Protein 7SHI (pdb70)

Radius of gyration: 30.52 Å; Cα contacts (8 Å, |Δi|>4): 1372; chains: 2; bounding box: 57×58×101 Å

B-factor: mean 27.63, std 11.36, range [8.53, 90.79]

Secondary structure (DSSP, 8-state):
-PPBP-SS-SSTTS--HHHHHHHHH-SEEEEE-TTS-EEEEE-SHHHHHHHTTBTTEESB-SSGGGSPPSSS-HHHHHH-BS-HHHHHHHHHHHHHHHGGGGSHHHHHTTHHHHHHHHHHHHHHHTTSPSSEEHIIIIIHHHHHHHHHHHHT--GGG-TTHHHHHHHHTBSS-HHHHHHHHHHHHHHHHHHHHHHHHS--SSHHHHHHHH---HHHHHHHHHHHHHHHHHHHHHHHHHHHHHHHH-HHHHHHHHH-HHHH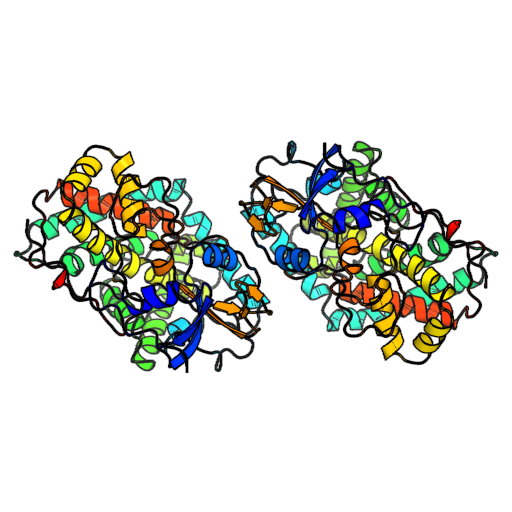HHHHHHHHHH---SS--B-S-EEESS-EEETTEEE-TT-EEEEBHHHHTT-TTTSTTTTS--TT-SS----TT--GGG--TTHHHHHHHHHHHHHHHHHH-TT-EESS-STT--B--SBTT--BS--EEE-/-PPB--SS-SSTTS--HHHHHHHHH-SEEEEE-TTS-EEEEE-SHHHHHHHTTBTTEESB-SSTTTSPPSS--HHHHTT-BS-HHHHHHHHHHHHHHHGGGG-HHHHHHHHHHHHHHHHHHHHHHTTSPSSEEHIIIIIHHHHHHHHHHHHT--GGG-TTHHHHHHHHTBSS-HHHHHHHHHHHHHHHHHHHHHHHHS--SSHHHHHHHH---HHHHHHHHHHHHHHHHHHHHHHHHHHHHHHHH-HHHHHHHHH-HHHHHHHHHHHHHH---SS--B-S-EEESS-EEETTEEEPTT-EEEEBHHHHTT-TTTSTTTTS--TT--S----TT--GGG--TTHHHHHHHHHHHHHHHHHH-TT-EESS-GGG--B--SBTT--BS--EEE-

Structure (mmCIF, N/CA/C/O backbone):
data_7SHI
#
_entry.id   7SHI
#
_cell.length_a   73.458
_cell.length_b   68.154
_cell.length_c   147.529
_cell.angle_alpha   90.00
_cell.angle_beta   90.00
_cell.angle_gamma   90.00
#
_symmetry.space_group_name_H-M   'P 21 21 21'
#
loop_
_entity.id
_entity.type
_entity.pdbx_description
1 polymer AmphL
2 non-polymer 'PROTOPORPHYRIN IX CONTAINING FE'
3 non-polymer 'Amphotericin B'
4 non-polymer 'SULFATE ION'
5 water water
#
loop_
_atom_site.group_PDB
_atom_site.id
_atom_site.type_symbol
_atom_site.label_atom_id
_atom_site.label_alt_id
_atom_site.label_comp_id
_atom_site.label_asym_id
_atom_site.label_entity_id
_atom_site.label_seq_id
_atom_site.pdbx_PDB_ins_code
_atom_site.Cartn_x
_atom_site.Cartn_y
_atom_site.Cartn_z
_atom_site.occupancy
_atom_site.B_iso_or_equiv
_atom_site.auth_seq_id
_atom_site.auth_comp_id
_atom_site.auth_asym_id
_atom_site.auth_atom_id
_atom_site.pdbx_PDB_model_num
ATOM 1 N N . PRO A 1 6 ? 94.364 8.948 8.099 1.00 45.28 6 PRO A N 1
ATOM 2 C CA . PRO A 1 6 ? 93.062 9.198 8.728 1.00 40.71 6 PRO A CA 1
ATOM 3 C C . PRO A 1 6 ? 93.087 10.434 9.637 1.00 49.80 6 PRO A C 1
ATOM 4 O O . PRO A 1 6 ? 93.962 10.537 10.496 1.00 43.78 6 PRO A O 1
ATOM 8 N N . PRO A 1 7 ? 92.134 11.346 9.447 1.00 55.48 7 PRO A N 1
ATOM 9 C CA . PRO A 1 7 ? 92.162 12.637 10.172 1.00 42.66 7 PRO A CA 1
ATOM 10 C C . PRO A 1 7 ? 91.904 12.445 11.655 1.00 35.10 7 PRO A C 1
ATOM 11 O O . PRO A 1 7 ? 91.273 11.454 12.057 1.00 42.20 7 PRO A O 1
ATOM 15 N N . PRO A 1 8 ? 92.363 13.372 12.499 1.00 31.05 8 PRO A N 1
ATOM 16 C CA . PRO A 1 8 ? 92.094 13.252 13.937 1.00 32.51 8 PRO A CA 1
ATOM 17 C C . PRO A 1 8 ? 90.597 13.234 14.218 1.00 38.37 8 PRO A C 1
ATOM 18 O O . PRO A 1 8 ? 89.796 13.856 13.511 1.00 31.08 8 PRO A O 1
ATOM 22 N N . SER A 1 9 ? 90.220 12.487 15.251 1.00 34.98 9 SER A N 1
ATOM 23 C CA . SER A 1 9 ? 88.824 12.360 15.641 1.00 39.16 9 SER A CA 1
ATOM 24 C C . SER A 1 9 ? 88.490 13.392 16.715 1.00 34.81 9 SER A C 1
ATOM 25 O O . SER A 1 9 ? 89.222 13.531 17.699 1.00 37.30 9 SER A O 1
ATOM 28 N N . LEU A 1 10 ? 87.398 14.126 16.514 1.00 35.80 10 LEU A N 1
ATOM 29 C CA . LEU A 1 10 ? 86.865 14.952 17.591 1.00 38.76 10 LEU A CA 1
ATOM 30 C C . LEU A 1 10 ? 86.419 14.042 18.730 1.00 49.71 10 LEU A C 1
ATOM 31 O O . LEU A 1 10 ? 85.724 13.046 18.504 1.00 43.34 10 LEU A O 1
ATOM 36 N N . GLU A 1 11 ? 86.847 14.363 19.952 1.00 49.44 11 GLU A N 1
ATOM 37 C CA . GLU A 1 11 ? 86.643 13.456 21.073 1.00 58.97 11 GLU A CA 1
ATOM 38 C C . GLU A 1 11 ? 85.263 13.678 21.697 1.00 66.27 11 GLU A C 1
ATOM 39 O O . GLU A 1 11 ? 84.492 14.544 21.274 1.00 70.73 11 GLU A O 1
ATOM 45 N N . ASP A 1 12 ? 84.937 12.877 22.718 1.00 62.65 12 ASP A N 1
ATOM 46 C CA . ASP A 1 12 ? 83.567 12.819 23.223 1.00 66.29 12 ASP A CA 1
ATOM 47 C C . ASP A 1 12 ? 83.210 13.980 24.149 1.00 66.00 12 ASP A C 1
ATOM 48 O O . ASP A 1 12 ? 82.017 14.262 24.335 1.00 58.60 12 ASP A O 1
ATOM 53 N N . ALA A 1 13 ? 84.205 14.653 24.733 1.00 67.22 13 ALA A N 1
ATOM 54 C CA . ALA A 1 13 ? 83.975 15.841 25.552 1.00 60.87 13 ALA A CA 1
ATOM 55 C C . ALA A 1 13 ? 85.268 16.642 25.704 1.00 65.09 13 ALA A C 1
ATOM 56 O O . ALA A 1 13 ? 85.961 16.909 24.716 1.00 57.17 13 ALA A O 1
ATOM 58 N N . ALA A 1 14 ? 85.595 17.036 26.932 1.00 53.44 14 ALA A N 1
ATOM 59 C CA . ALA A 1 14 ? 86.870 17.657 27.254 1.00 57.68 14 ALA A CA 1
ATOM 60 C C . ALA A 1 14 ? 87.385 17.026 28.540 1.00 58.86 14 ALA A C 1
ATOM 61 O O . ALA A 1 14 ? 86.585 16.547 29.352 1.00 53.45 14 ALA A O 1
ATOM 63 N N . PRO A 1 15 ? 88.709 16.991 28.741 1.00 64.07 15 PRO A N 1
ATOM 64 C CA . PRO A 1 15 ? 89.227 16.417 29.998 1.00 59.46 15 PRO A CA 1
ATOM 65 C C . PRO A 1 15 ? 88.759 17.169 31.232 1.00 55.33 15 PRO A C 1
ATOM 66 O O . PRO A 1 15 ? 88.626 16.559 32.300 1.00 50.14 15 PRO A O 1
ATOM 70 N N . SER A 1 16 ? 88.492 18.469 31.125 1.00 48.27 16 SER A N 1
ATOM 71 C CA . SER A 1 16 ? 87.898 19.184 32.245 1.00 48.83 16 SER A CA 1
ATOM 72 C C . SER A 1 16 ? 87.223 20.453 31.742 1.00 50.18 16 SER A C 1
ATOM 73 O O . SER A 1 16 ? 87.445 20.912 30.617 1.00 39.38 16 SER A O 1
ATOM 76 N N . VAL A 1 17 ? 86.415 21.019 32.626 1.00 40.04 17 VAL A N 1
ATOM 77 C CA . VAL A 1 17 ? 85.495 22.105 32.325 1.00 35.91 17 VAL A CA 1
ATOM 78 C C . VAL A 1 17 ? 86.237 23.437 32.305 1.00 29.76 17 VAL A C 1
ATOM 79 O O . VAL A 1 17 ? 87.158 23.673 33.098 1.00 31.00 17 VAL A O 1
ATOM 83 N N . LEU A 1 18 ? 85.823 24.319 31.394 1.00 30.80 18 LEU A N 1
ATOM 84 C CA . LEU A 1 18 ? 86.274 25.707 31.255 1.00 25.87 18 LEU A CA 1
ATOM 85 C C . LEU A 1 18 ? 87.686 25.834 30.694 1.00 29.28 18 LEU A C 1
ATOM 86 O O . LEU A 1 18 ? 88.190 26.968 30.586 1.00 23.27 18 LEU A O 1
ATOM 91 N N . ARG A 1 19 ? 88.343 24.735 30.325 1.00 24.03 19 ARG A N 1
ATOM 92 C CA . ARG A 1 19 ? 89.590 24.807 29.570 1.00 33.70 19 ARG A CA 1
ATOM 93 C C . ARG A 1 19 ? 89.404 24.111 28.227 1.00 33.28 19 ARG A C 1
ATOM 94 O O . ARG A 1 19 ? 88.820 23.022 28.153 1.00 26.01 19 ARG A O 1
ATOM 102 N N . LEU A 1 20 ? 89.882 24.765 27.164 1.00 31.00 20 LEU A N 1
ATOM 103 C CA . LEU A 1 20 ? 89.788 24.199 25.825 1.00 31.67 20 LEU A CA 1
ATOM 104 C C . LEU A 1 20 ? 90.561 22.887 25.763 1.00 32.86 20 LEU A C 1
ATOM 105 O O . LEU A 1 20 ? 91.676 22.780 26.280 1.00 35.69 20 LEU A O 1
ATOM 110 N N . SER A 1 21 ? 89.956 21.875 25.154 1.00 31.11 21 SER A N 1
ATOM 111 C CA . SER A 1 21 ? 90.598 20.573 25.132 1.00 34.69 21 SER A CA 1
ATOM 112 C C . SER A 1 21 ? 91.904 20.655 24.342 1.00 33.88 21 SER A C 1
ATOM 113 O O . SER A 1 21 ? 92.004 21.406 23.369 1.00 29.99 21 SER A O 1
ATOM 116 N N . PRO A 1 22 ? 92.931 19.909 24.757 1.00 36.14 22 PRO A N 1
ATOM 117 C CA . PRO A 1 22 ? 94.226 19.995 24.051 1.00 34.69 22 PRO A CA 1
ATOM 118 C C . PRO A 1 22 ? 94.148 19.607 22.582 1.00 32.77 22 PRO A C 1
ATOM 119 O O . PRO A 1 22 ? 94.892 20.159 21.763 1.00 27.19 22 PRO A O 1
ATOM 123 N N . LEU A 1 23 ? 93.265 18.675 22.219 1.00 30.25 23 LEU A N 1
ATOM 124 C CA . LEU A 1 23 ? 93.140 18.298 20.815 1.00 33.80 23 LEU A CA 1
ATOM 125 C C . LEU A 1 23 ? 92.670 19.473 19.970 1.00 33.56 23 LEU A C 1
ATOM 126 O O . LEU A 1 23 ? 93.183 19.699 18.866 1.00 28.04 23 LEU A O 1
ATOM 131 N N . LEU A 1 24 ? 91.689 20.231 20.472 1.00 29.93 24 LEU A N 1
ATOM 132 C CA . LEU A 1 24 ? 91.203 21.398 19.746 1.00 27.94 24 LEU A CA 1
ATOM 133 C C . LEU A 1 24 ? 92.278 22.463 19.638 1.00 26.17 24 LEU A C 1
ATOM 134 O O . LEU A 1 24 ? 92.434 23.093 18.587 1.00 25.60 24 LEU A O 1
ATOM 139 N N . ARG A 1 25 ? 93.030 22.688 20.711 1.00 22.27 25 ARG A N 1
ATOM 140 C CA . ARG A 1 25 ? 94.086 23.682 20.630 1.00 30.60 25 ARG A CA 1
ATOM 141 C C . ARG A 1 25 ? 95.149 23.259 19.631 1.00 29.91 25 ARG A C 1
ATOM 142 O O . ARG A 1 25 ? 95.752 24.108 18.969 1.00 26.89 25 ARG A O 1
ATOM 150 N N . GLU A 1 26 ? 95.367 21.952 19.485 1.00 32.97 26 GLU A N 1
ATOM 151 C CA . GLU A 1 26 ? 96.335 21.472 18.501 1.00 40.69 26 GLU A CA 1
ATOM 152 C C . GLU A 1 26 ? 95.809 21.646 17.079 1.00 27.79 26 GLU A C 1
ATOM 153 O O . GLU A 1 26 ? 96.519 22.149 16.199 1.00 31.84 26 GLU A O 1
ATOM 159 N N . LEU A 1 27 ? 94.562 21.233 16.836 1.00 28.76 27 LEU A N 1
ATOM 160 C CA . LEU A 1 27 ? 93.961 21.408 15.517 1.00 24.66 27 LEU A CA 1
ATOM 161 C C . LEU A 1 27 ? 94.000 22.866 15.083 1.00 28.91 27 LEU A C 1
ATOM 162 O O . LEU A 1 27 ? 94.268 23.171 13.912 1.00 27.80 27 LEU A O 1
ATOM 167 N N . GLN A 1 28 ? 93.759 23.781 16.023 1.00 28.43 28 GLN A N 1
ATOM 168 C CA . GLN A 1 28 ? 93.769 25.206 15.713 1.00 18.58 28 GLN A CA 1
ATOM 169 C C . GLN A 1 28 ? 95.158 25.678 15.299 1.00 30.35 28 GLN A C 1
ATOM 170 O O . GLN A 1 28 ? 95.298 26.549 14.429 1.00 24.28 28 GLN A O 1
ATOM 176 N N . MET A 1 29 ? 96.199 25.122 15.915 1.00 30.81 29 MET A N 1
ATOM 177 C CA . MET A 1 29 ? 97.559 25.514 15.554 1.00 34.13 29 MET A CA 1
ATOM 178 C C . MET A 1 29 ? 97.999 24.937 14.214 1.00 31.94 29 MET A C 1
ATOM 179 O O . MET A 1 29 ? 98.844 25.535 13.543 1.00 39.51 29 MET A O 1
ATOM 184 N N A ARG A 1 30 ? 97.437 23.792 13.814 0.53 34.15 30 ARG A N 1
ATOM 185 N N B ARG A 1 30 ? 97.434 23.803 13.800 0.47 34.15 30 ARG A N 1
ATOM 186 C CA A ARG A 1 30 ? 97.859 23.136 12.579 0.53 35.32 30 ARG A CA 1
ATOM 187 C CA B ARG A 1 30 ? 97.883 23.149 12.575 0.47 35.33 30 ARG A CA 1
ATOM 188 C C A ARG A 1 30 ? 97.439 23.928 11.342 0.53 33.82 30 ARG A C 1
ATOM 189 C C B ARG A 1 30 ? 97.429 23.886 11.315 0.47 33.81 30 ARG A C 1
ATOM 190 O O A ARG A 1 30 ? 98.253 24.157 10.438 0.53 32.35 30 ARG A O 1
ATOM 191 O O B ARG A 1 30 ? 98.215 24.035 10.371 0.47 32.28 30 ARG A O 1
ATOM 206 N N . ALA A 1 31 ? 96.170 24.343 11.270 1.00 29.29 31 ALA A N 1
ATOM 207 C CA . ALA A 1 31 ? 95.666 25.049 10.089 1.00 27.16 31 ALA A CA 1
ATOM 208 C C . ALA A 1 31 ? 94.346 25.758 10.362 1.00 27.07 31 ALA A C 1
ATOM 209 O O . ALA A 1 31 ? 93.583 25.331 11.239 1.00 26.12 31 ALA A O 1
ATOM 211 N N . PRO A 1 32 ? 94.032 26.820 9.602 1.00 28.75 32 PRO A N 1
ATOM 212 C CA . PRO A 1 32 ? 92.725 27.487 9.763 1.00 23.33 32 PRO A CA 1
ATOM 213 C C . PRO A 1 32 ? 91.538 26.602 9.409 1.00 22.67 32 PRO A C 1
ATOM 214 O O . PRO A 1 32 ? 90.477 26.697 10.035 1.00 19.74 32 PRO A O 1
ATOM 218 N N . VAL A 1 33 ? 91.673 25.767 8.388 1.00 18.70 33 VAL A N 1
ATOM 219 C CA . VAL A 1 33 ? 90.648 24.805 8.023 1.00 20.81 33 VAL A CA 1
ATOM 220 C C . VAL A 1 33 ? 91.354 23.464 7.886 1.00 29.18 33 VAL A C 1
ATOM 221 O O . VAL A 1 33 ? 92.366 23.366 7.187 1.00 26.43 33 VAL A O 1
ATOM 225 N N . THR A 1 34 ? 90.861 22.444 8.579 1.00 22.50 34 THR A N 1
ATOM 226 C CA . THR A 1 34 ? 91.634 21.212 8.654 1.00 29.89 34 THR A CA 1
ATOM 227 C C . THR A 1 34 ? 90.691 20.017 8.697 1.00 28.99 34 THR A C 1
ATOM 228 O O . THR A 1 34 ? 89.585 20.099 9.235 1.00 24.20 34 THR A O 1
ATOM 232 N N . LYS A 1 35 ? 91.121 18.915 8.080 1.00 24.85 35 LYS A N 1
ATOM 233 C CA . LYS A 1 35 ? 90.282 17.729 7.989 1.00 29.43 35 LYS A CA 1
ATOM 234 C C . LYS A 1 35 ? 90.304 16.979 9.312 1.00 31.96 35 LYS A C 1
ATOM 235 O O . LYS A 1 35 ? 91.370 16.771 9.900 1.00 33.66 35 LYS A O 1
ATOM 241 N N . ILE A 1 36 ? 89.117 16.595 9.785 1.00 24.01 36 ILE A N 1
ATOM 242 C CA . ILE A 1 36 ? 88.941 15.814 10.999 1.00 29.44 36 ILE A CA 1
ATOM 243 C C . ILE A 1 36 ? 88.013 14.648 10.675 1.00 29.59 36 ILE A C 1
ATOM 244 O O . ILE A 1 36 ? 87.424 14.574 9.598 1.00 25.20 36 ILE A O 1
ATOM 249 N N . ARG A 1 37 ? 87.878 13.744 11.637 1.00 32.88 37 ARG A N 1
ATOM 250 C CA . ARG A 1 37 ? 86.874 12.691 11.605 1.00 30.88 37 ARG A CA 1
ATOM 251 C C . ARG A 1 37 ? 85.776 13.043 12.603 1.00 29.87 37 ARG A C 1
ATOM 252 O O . ARG A 1 37 ? 86.058 13.318 13.773 1.00 32.27 37 ARG A O 1
ATOM 260 N N . THR A 1 38 ? 84.538 13.049 12.143 1.00 28.04 38 THR A N 1
ATOM 261 C CA . THR A 1 38 ? 83.451 13.475 13.003 1.00 29.14 38 THR A CA 1
ATOM 262 C C . THR A 1 38 ? 83.085 12.378 14.012 1.00 36.02 38 THR A C 1
ATOM 263 O O . THR A 1 38 ? 83.459 11.214 13.847 1.00 32.30 38 THR A O 1
ATOM 267 N N . PRO A 1 39 ? 82.377 12.737 15.091 1.00 36.69 39 PRO A N 1
ATOM 268 C CA . PRO A 1 39 ? 81.837 11.700 15.987 1.00 31.10 39 PRO A CA 1
ATOM 269 C C . PRO A 1 39 ? 81.087 10.606 15.252 1.00 41.71 39 PRO A C 1
ATOM 270 O O . PRO A 1 39 ? 81.131 9.442 15.665 1.00 40.75 39 PRO A O 1
ATOM 274 N N . ALA A 1 40 ? 80.382 10.956 14.174 1.00 34.20 40 ALA A N 1
ATOM 275 C CA . ALA A 1 40 ? 79.647 9.971 13.394 1.00 34.50 40 ALA A CA 1
ATOM 276 C C . ALA A 1 40 ? 80.547 9.117 12.507 1.00 35.42 40 ALA A C 1
ATOM 277 O O . ALA A 1 40 ? 80.040 8.213 11.842 1.00 37.36 40 ALA A O 1
ATOM 279 N N . GLY A 1 41 ? 81.851 9.380 12.458 1.00 34.60 41 GLY A N 1
ATOM 280 C CA . GLY A 1 41 ? 82.773 8.557 11.712 1.00 27.98 41 GLY A CA 1
ATOM 281 C C . GLY A 1 41 ? 83.145 9.076 10.343 1.00 37.80 41 GLY A C 1
ATOM 282 O O . GLY A 1 41 ? 84.038 8.499 9.708 1.00 35.56 41 GLY A O 1
ATOM 283 N N . ASP A 1 42 ? 82.517 10.154 9.875 1.00 35.20 42 ASP A N 1
ATOM 284 C CA . ASP A 1 42 ? 82.791 10.670 8.542 1.00 34.24 42 ASP A CA 1
ATOM 285 C C . ASP A 1 42 ? 83.937 11.683 8.575 1.00 29.29 42 ASP A C 1
ATOM 286 O O . ASP A 1 42 ? 84.501 11.993 9.626 1.00 33.69 42 ASP A O 1
ATOM 291 N N . GLU A 1 43 ? 84.313 12.178 7.401 1.00 26.85 43 GLU A N 1
ATOM 292 C CA . GLU A 1 43 ? 85.355 13.188 7.276 1.00 30.13 43 GLU A CA 1
ATOM 293 C C . GLU A 1 43 ? 84.727 14.570 7.109 1.00 24.48 43 GLU A C 1
ATOM 294 O O . GLU A 1 43 ? 83.661 14.707 6.499 1.00 28.22 43 GLU A O 1
ATOM 300 N N . GLY A 1 44 ? 85.376 15.589 7.672 1.00 28.64 44 GLY A N 1
ATOM 301 C CA . GLY A 1 44 ? 84.826 16.927 7.618 1.00 23.27 44 GLY A CA 1
ATOM 302 C C . GLY A 1 44 ? 85.898 17.975 7.786 1.00 28.43 44 GLY A C 1
ATOM 303 O O . GLY A 1 44 ? 86.990 17.704 8.295 1.00 28.28 44 GLY A O 1
ATOM 304 N N . TRP A 1 45 ? 85.576 19.185 7.332 1.00 25.12 45 TRP A N 1
ATOM 305 C CA . TRP A 1 45 ? 86.443 20.346 7.500 1.00 16.12 45 TRP A CA 1
ATOM 306 C C . TRP A 1 45 ? 86.090 21.062 8.801 1.00 20.20 45 TRP A C 1
ATOM 307 O O . TRP A 1 45 ? 84.943 21.477 8.998 1.00 17.52 45 TRP A O 1
ATOM 318 N N . LEU A 1 46 ? 87.066 21.193 9.686 1.00 21.62 46 LEU A N 1
ATOM 319 C CA . LEU A 1 46 ? 86.922 21.977 10.900 1.00 16.67 46 LEU A CA 1
ATOM 320 C C . LEU A 1 46 ? 87.549 23.340 10.672 1.00 20.85 46 LEU A C 1
ATOM 321 O O . LEU A 1 46 ? 88.724 23.431 10.297 1.00 21.60 46 LEU A O 1
ATOM 326 N N . VAL A 1 47 ? 86.769 24.388 10.890 1.00 15.00 47 VAL A N 1
ATOM 327 C CA . VAL A 1 47 ? 87.284 25.751 10.841 1.00 19.75 47 VAL A CA 1
ATOM 328 C C . VAL A 1 47 ? 87.708 26.141 12.247 1.00 17.00 47 VAL A C 1
ATOM 329 O O . VAL A 1 47 ? 86.905 26.081 13.184 1.00 18.62 47 VAL A O 1
ATOM 333 N N . THR A 1 48 ? 88.974 26.529 12.403 1.00 14.92 48 THR A N 1
ATOM 334 C CA . THR A 1 48 ? 89.559 26.631 13.728 1.00 17.00 48 THR A CA 1
ATOM 335 C C . THR A 1 48 ? 89.961 28.041 14.127 1.00 21.18 48 THR A C 1
ATOM 336 O O . THR A 1 48 ? 90.332 28.244 15.285 1.00 17.62 48 THR A O 1
ATOM 340 N N . ARG A 1 49 ? 89.893 29.014 13.221 1.00 15.42 49 ARG A N 1
ATOM 341 C CA . ARG A 1 49 ? 90.398 30.353 13.493 1.00 15.51 49 ARG A CA 1
ATOM 342 C C . ARG A 1 49 ? 89.340 31.397 13.176 1.00 13.92 49 ARG A C 1
ATOM 343 O O . ARG A 1 49 ? 88.483 31.200 12.311 1.00 14.19 49 ARG A O 1
ATOM 351 N N . HIS A 1 50 ? 89.430 32.508 13.904 1.00 14.53 50 HIS A N 1
ATOM 352 C CA . HIS A 1 50 ? 88.396 33.536 13.927 1.00 14.91 50 HIS A CA 1
ATOM 353 C C . HIS A 1 50 ? 88.180 34.162 12.549 1.00 16.83 50 HIS A C 1
ATOM 354 O O . HIS A 1 50 ? 87.059 34.186 12.035 1.00 15.24 50 HIS A O 1
ATOM 361 N N . ALA A 1 51 ? 89.249 34.679 11.932 1.00 19.68 51 ALA A N 1
ATOM 362 C CA . ALA A 1 51 ? 89.096 35.350 10.643 1.00 16.55 51 ALA A CA 1
ATOM 363 C C . ALA A 1 51 ? 88.461 34.436 9.597 1.00 22.28 51 ALA A C 1
ATOM 364 O O . ALA A 1 51 ? 87.560 34.854 8.853 1.00 17.75 51 ALA A O 1
ATOM 366 N N . GLU A 1 52 ? 88.909 33.178 9.528 1.00 18.04 52 GLU A N 1
ATOM 367 C CA . GLU A 1 52 ? 88.363 32.249 8.543 1.00 18.81 52 GLU A CA 1
ATOM 368 C C . GLU A 1 52 ? 86.918 31.880 8.858 1.00 16.62 52 GLU A C 1
ATOM 369 O O . GLU A 1 52 ? 86.099 31.765 7.943 1.00 14.86 52 GLU A O 1
ATOM 375 N N . LEU A 1 53 ? 86.584 31.657 10.136 1.00 16.37 53 LEU A N 1
ATOM 376 C CA . LEU A 1 53 ? 85.185 31.388 10.466 1.00 12.73 53 LEU A CA 1
ATOM 377 C C . LEU A 1 53 ? 84.320 32.581 10.095 1.00 14.71 53 LEU A C 1
ATOM 378 O O . LEU A 1 53 ? 83.249 32.431 9.492 1.00 14.53 53 LEU A O 1
ATOM 383 N N . LYS A 1 54 ? 84.767 33.784 10.457 1.00 14.47 54 LYS A N 1
ATOM 384 C CA . LYS A 1 54 ? 83.942 34.950 10.172 1.00 15.87 54 LYS A CA 1
ATOM 385 C C . LYS A 1 54 ? 83.717 35.098 8.670 1.00 22.69 54 LYS A C 1
ATOM 386 O O . LYS A 1 54 ? 82.598 35.393 8.231 1.00 19.91 54 LYS A O 1
ATOM 392 N N . GLN A 1 55 ? 84.753 34.852 7.860 1.00 19.38 55 GLN A N 1
ATOM 393 C CA . GLN A 1 55 ? 84.562 34.907 6.414 1.00 17.91 55 GLN A CA 1
ATOM 394 C C . GLN A 1 55 ? 83.564 33.858 5.944 1.00 23.02 55 GLN A C 1
ATOM 395 O O . GLN A 1 55 ? 82.674 34.157 5.137 1.00 19.45 55 GLN A O 1
ATOM 401 N N . LEU A 1 56 ? 83.700 32.612 6.420 1.00 14.92 56 LEU A N 1
ATOM 402 C CA . LEU A 1 56 ? 82.815 31.553 5.932 1.00 14.08 56 LEU A CA 1
ATOM 403 C C . LEU A 1 56 ? 81.384 31.706 6.427 1.00 17.91 56 LEU A C 1
ATOM 404 O O . LEU A 1 56 ? 80.463 31.204 5.773 1.00 16.92 56 LEU A O 1
ATOM 409 N N . LEU A 1 57 ? 81.168 32.387 7.560 1.00 15.28 57 LEU A N 1
ATOM 410 C CA . LEU A 1 57 ? 79.800 32.672 7.977 1.00 16.39 57 LEU A CA 1
ATOM 411 C C . LEU A 1 57 ? 79.073 33.589 7.002 1.00 18.47 57 LEU A C 1
ATOM 412 O O . LEU A 1 57 ? 77.845 33.669 7.057 1.00 17.73 57 LEU A O 1
ATOM 417 N N . HIS A 1 58 ? 79.785 34.258 6.097 1.00 15.03 58 HIS A N 1
ATOM 418 C CA . HIS A 1 58 ? 79.134 35.088 5.088 1.00 20.43 58 HIS A CA 1
ATOM 419 C C . HIS A 1 58 ? 79.232 34.504 3.675 1.00 19.05 58 HIS A C 1
ATOM 420 O O . HIS A 1 58 ? 78.956 35.212 2.698 1.00 18.60 58 HIS A O 1
ATOM 427 N N . ASP A 1 59 ? 79.593 33.228 3.535 1.00 17.69 59 ASP A N 1
ATOM 428 C CA . ASP A 1 59 ? 79.764 32.620 2.220 1.00 16.25 59 ASP A CA 1
ATOM 429 C C . ASP A 1 59 ? 78.489 31.900 1.819 1.00 17.86 59 ASP A C 1
ATOM 430 O O . ASP A 1 59 ? 78.062 30.953 2.488 1.00 20.34 59 ASP A O 1
ATOM 435 N N . GLU A 1 60 ? 77.887 32.352 0.719 1.00 18.96 60 GLU A N 1
ATOM 436 C CA . GLU A 1 60 ? 76.648 31.774 0.220 1.00 18.26 60 GLU A CA 1
ATOM 437 C C . GLU A 1 60 ? 76.818 30.330 -0.237 1.00 16.35 60 GLU A C 1
ATOM 438 O O . GLU A 1 60 ? 75.817 29.627 -0.390 1.00 17.35 60 GLU A O 1
ATOM 444 N N . ARG A 1 61 ? 78.045 29.858 -0.436 1.00 15.55 61 ARG A N 1
ATOM 445 C CA . ARG A 1 61 ? 78.234 28.491 -0.899 1.00 19.64 61 ARG A CA 1
ATOM 446 C C . ARG A 1 61 ? 78.161 27.459 0.222 1.00 21.73 61 ARG A C 1
ATOM 447 O O . ARG A 1 61 ? 78.373 26.273 -0.037 1.00 20.28 61 ARG A O 1
ATOM 455 N N . LEU A 1 62 ? 77.865 27.860 1.450 1.00 18.80 62 LEU A N 1
ATOM 456 C CA . LEU A 1 62 ? 77.599 26.908 2.517 1.00 16.12 62 LEU A CA 1
ATOM 457 C C . LEU A 1 62 ? 76.107 26.908 2.815 1.00 19.22 62 LEU A C 1
ATOM 458 O O . LEU A 1 62 ? 75.504 27.970 3.016 1.00 21.49 62 LEU A O 1
ATOM 463 N N . ALA A 1 63 ? 75.509 25.719 2.826 1.00 17.79 63 ALA A N 1
ATOM 464 C CA . ALA A 1 63 ? 74.073 25.612 2.980 1.00 18.79 63 ALA A CA 1
ATOM 465 C C . ALA A 1 63 ? 73.738 24.347 3.752 1.00 18.34 63 ALA A C 1
ATOM 466 O O . ALA A 1 63 ? 74.558 23.436 3.889 1.00 15.97 63 ALA A O 1
ATOM 468 N N . ARG A 1 64 ? 72.510 24.307 4.255 1.00 19.44 64 ARG A N 1
ATOM 469 C CA . ARG A 1 64 ? 71.967 23.087 4.839 1.00 22.11 64 ARG A CA 1
ATOM 470 C C . ARG A 1 64 ? 71.337 22.227 3.742 1.00 23.89 64 ARG A C 1
ATOM 471 O O . ARG A 1 64 ? 70.135 21.947 3.734 1.00 25.50 64 ARG A O 1
ATOM 479 N N . ALA A 1 65 ? 72.183 21.826 2.790 1.00 21.89 65 ALA A N 1
ATOM 480 C CA . ALA A 1 65 ? 71.711 21.146 1.594 1.00 21.04 65 ALA A CA 1
ATOM 481 C C . ALA A 1 65 ? 72.810 20.252 1.029 1.00 23.60 65 ALA A C 1
ATOM 482 O O . ALA A 1 65 ? 73.994 20.624 0.990 1.00 17.11 65 ALA A O 1
ATOM 484 N N . HIS A 1 66 ? 72.397 19.074 0.577 1.00 21.53 66 HIS A N 1
ATOM 485 C CA . HIS A 1 66 ? 73.304 18.102 -0.010 1.00 22.00 66 HIS A CA 1
ATOM 486 C C . HIS A 1 66 ? 72.545 17.349 -1.091 1.00 31.23 66 HIS A C 1
ATOM 487 O O . HIS A 1 66 ? 71.372 17.016 -0.910 1.00 31.36 66 HIS A O 1
ATOM 494 N N . ALA A 1 67 ? 73.219 17.085 -2.212 1.00 30.55 67 ALA A N 1
ATOM 495 C CA . ALA A 1 67 ? 72.557 16.419 -3.332 1.00 34.71 67 ALA A CA 1
ATOM 496 C C . ALA A 1 67 ? 71.986 15.061 -2.935 1.00 33.80 67 ALA A C 1
ATOM 497 O O . ALA A 1 67 ? 70.978 14.621 -3.498 1.00 32.37 67 ALA A O 1
ATOM 499 N N . ASP A 1 68 ? 72.596 14.389 -1.966 1.00 34.22 68 ASP A N 1
ATOM 500 C CA . ASP A 1 68 ? 72.123 13.087 -1.495 1.00 36.68 68 ASP A CA 1
ATOM 501 C C . ASP A 1 68 ? 72.196 13.062 0.024 1.00 33.87 68 ASP A C 1
ATOM 502 O O . ASP A 1 68 ? 73.149 12.529 0.606 1.00 29.51 68 ASP A O 1
ATOM 507 N N . PRO A 1 69 ? 71.191 13.632 0.704 1.00 34.87 69 PRO A N 1
ATOM 508 C CA . PRO A 1 69 ? 71.271 13.741 2.169 1.00 34.87 69 PRO A CA 1
ATOM 509 C C . PRO A 1 69 ? 71.467 12.410 2.869 1.00 41.75 69 PRO A C 1
ATOM 510 O O . PRO A 1 69 ? 72.217 12.341 3.850 1.00 38.26 69 PRO A O 1
ATOM 514 N N . ALA A 1 70 ? 70.827 11.344 2.382 1.00 46.69 70 ALA A N 1
ATOM 515 C CA . ALA A 1 70 ? 70.972 10.045 3.031 1.00 47.95 70 ALA A CA 1
ATOM 516 C C . ALA A 1 70 ? 72.434 9.612 3.094 1.00 41.98 70 ALA A C 1
ATOM 517 O O . ALA A 1 70 ? 72.864 9.007 4.081 1.00 49.01 70 ALA A O 1
ATOM 519 N N . ASN A 1 71 ? 73.218 9.930 2.065 1.00 38.45 71 ASN A N 1
ATOM 520 C CA . ASN A 1 71 ? 74.618 9.527 2.019 1.00 39.63 71 ASN A CA 1
ATOM 521 C C . ASN A 1 71 ? 75.584 10.665 2.332 1.00 35.54 71 ASN A C 1
ATOM 522 O O . ASN A 1 71 ? 76.797 10.472 2.228 1.00 41.30 71 ASN A O 1
ATOM 527 N N . ALA A 1 72 ? 75.082 11.837 2.717 1.00 36.90 72 ALA A N 1
ATOM 528 C CA . ALA A 1 72 ? 75.962 12.967 2.993 1.00 31.26 72 ALA A CA 1
ATOM 529 C C . ALA A 1 72 ? 76.877 12.662 4.184 1.00 33.85 72 ALA A C 1
ATOM 530 O O . ALA A 1 72 ? 76.484 11.946 5.112 1.00 37.03 72 ALA A O 1
ATOM 532 N N . PRO A 1 73 ? 78.107 13.178 4.183 1.00 27.86 73 PRO A N 1
ATOM 533 C CA . PRO A 1 73 ? 78.981 12.970 5.348 1.00 31.41 73 PRO A CA 1
ATOM 534 C C . PRO A 1 73 ? 78.397 13.646 6.579 1.00 31.16 73 PRO A C 1
ATOM 535 O O . PRO A 1 73 ? 77.971 14.803 6.536 1.00 29.49 73 PRO A O 1
ATOM 539 N N . ARG A 1 74 ? 78.350 12.904 7.677 1.00 29.83 74 ARG A N 1
ATOM 540 C CA . ARG A 1 74 ? 77.610 13.342 8.846 1.00 31.07 74 ARG A CA 1
ATOM 541 C C . ARG A 1 74 ? 78.538 13.880 9.921 1.00 26.94 74 ARG A C 1
ATOM 542 O O . ARG A 1 74 ? 79.688 13.455 10.062 1.00 30.62 74 ARG A O 1
ATOM 550 N N . TYR A 1 75 ? 78.011 14.839 10.677 1.00 30.78 75 TYR A N 1
ATOM 551 C CA . TYR A 1 75 ? 78.653 15.299 11.899 1.00 28.02 75 TYR A CA 1
ATOM 552 C C . TYR A 1 75 ? 78.427 14.305 13.037 1.00 29.68 75 TYR A C 1
ATOM 553 O O . TYR A 1 75 ? 79.378 13.764 13.612 1.00 26.07 75 TYR A O 1
ATOM 562 N N . VAL A 1 76 ? 77.163 14.072 13.380 1.00 27.96 76 VAL A N 1
ATOM 563 C CA . VAL A 1 76 ? 76.778 13.163 14.446 1.00 33.51 76 VAL A CA 1
ATOM 564 C C . VAL A 1 76 ? 75.673 12.274 13.899 1.00 34.85 76 VAL A C 1
ATOM 565 O O . VAL A 1 76 ? 74.982 12.622 12.939 1.00 28.67 76 VAL A O 1
ATOM 569 N N . LYS A 1 77 ? 75.533 11.099 14.502 1.00 41.15 77 LYS A N 1
ATOM 570 C CA . LYS A 1 77 ? 74.428 10.204 14.178 1.00 35.16 77 LYS A CA 1
ATOM 571 C C . LYS A 1 77 ? 73.204 10.732 14.910 1.00 39.17 77 LYS A C 1
ATOM 572 O O . LYS A 1 77 ? 73.051 10.528 16.118 1.00 37.35 77 LYS A O 1
ATOM 578 N N . SER A 1 78 ? 72.335 11.430 14.188 1.00 34.95 78 SER A N 1
ATOM 579 C CA . SER A 1 78 ? 71.152 12.005 14.810 1.00 33.12 78 SER A CA 1
ATOM 580 C C . SER A 1 78 ? 70.068 12.261 13.775 1.00 35.61 78 SER A C 1
ATOM 581 O O . SER A 1 78 ? 70.264 13.071 12.861 1.00 33.13 78 SER A O 1
ATOM 584 N N . PRO A 1 79 ? 68.911 11.605 13.891 1.00 38.80 79 PRO A N 1
ATOM 585 C CA . PRO A 1 79 ? 67.778 11.940 13.010 1.00 39.46 79 PRO A CA 1
ATOM 586 C C . PRO A 1 79 ? 67.328 13.387 13.114 1.00 36.87 79 PRO A C 1
ATOM 587 O O . PRO A 1 79 ? 66.540 13.825 12.267 1.00 36.01 79 PRO A O 1
ATOM 591 N N . LEU A 1 80 ? 67.787 14.131 14.128 1.00 39.58 80 LEU A N 1
ATOM 592 C CA . LEU A 1 80 ? 67.478 15.555 14.213 1.00 41.72 80 LEU A CA 1
ATOM 593 C C . LEU A 1 80 ? 68.211 16.344 13.136 1.00 42.78 80 LEU A C 1
ATOM 594 O O . LEU A 1 80 ? 67.600 17.153 12.427 1.00 40.32 80 LEU A O 1
ATOM 599 N N . MET A 1 81 ? 69.527 16.130 13.010 1.00 35.74 81 MET A N 1
ATOM 600 C CA . MET A 1 81 ? 70.292 16.770 11.942 1.00 44.19 81 MET A CA 1
ATOM 601 C C . MET A 1 81 ? 69.755 16.407 10.572 1.00 42.17 81 MET A C 1
ATOM 602 O O . MET A 1 81 ? 69.867 17.201 9.631 1.00 48.98 81 MET A O 1
ATOM 607 N N . ASP A 1 82 ? 69.202 15.207 10.428 1.00 42.43 82 ASP A N 1
ATOM 608 C CA . ASP A 1 82 ? 68.789 14.757 9.107 1.00 41.58 82 ASP A CA 1
ATOM 609 C C . ASP A 1 82 ? 67.532 15.478 8.649 1.00 39.89 82 ASP A C 1
ATOM 610 O O . ASP A 1 82 ? 67.317 15.643 7.442 1.00 43.06 82 ASP A O 1
ATOM 615 N N . LEU A 1 83 ? 66.700 15.928 9.586 1.00 35.97 83 LEU A N 1
ATOM 616 C CA . LEU A 1 83 ? 65.580 16.788 9.220 1.00 41.28 83 LEU A CA 1
ATOM 617 C C . LEU A 1 83 ? 66.054 18.139 8.697 1.00 38.13 83 LEU A C 1
ATOM 618 O O . LEU A 1 83 ? 65.323 18.812 7.957 1.00 31.32 83 LEU A O 1
ATOM 623 N N . LEU A 1 84 ? 67.263 18.541 9.072 1.00 37.58 84 LEU A N 1
ATOM 624 C CA . LEU A 1 84 ? 67.780 19.852 8.726 1.00 35.55 84 LEU A CA 1
ATOM 625 C C . LEU A 1 84 ? 68.232 19.918 7.276 1.00 21.30 84 LEU A C 1
ATOM 626 O O . LEU A 1 84 ? 68.138 20.977 6.653 1.00 27.95 84 LEU A O 1
ATOM 631 N N . ILE A 1 85 ? 68.699 18.807 6.720 1.00 25.92 85 ILE A N 1
ATOM 632 C CA . ILE A 1 85 ? 69.368 18.795 5.425 1.00 29.39 85 ILE A CA 1
ATOM 633 C C . ILE A 1 85 ? 68.370 18.432 4.339 1.00 31.69 85 ILE A C 1
ATOM 634 O O . ILE A 1 85 ? 67.735 17.373 4.393 1.00 29.74 85 ILE A O 1
ATOM 639 N N . MET A 1 86 ? 68.254 19.297 3.341 1.00 25.91 86 MET A N 1
ATOM 640 C CA . MET A 1 86 ? 67.386 19.080 2.197 1.00 29.98 86 MET A CA 1
ATOM 641 C C . MET A 1 86 ? 68.217 18.786 0.951 1.00 30.82 86 MET A C 1
ATOM 642 O O . MET A 1 86 ? 69.429 19.037 0.903 1.00 24.16 86 MET A O 1
ATOM 647 N N . ASP A 1 87 ? 67.559 18.216 -0.059 1.00 31.94 87 ASP A N 1
ATOM 648 C CA . ASP A 1 87 ? 68.287 17.731 -1.228 1.00 33.29 87 ASP A CA 1
ATOM 649 C C . ASP A 1 87 ? 68.298 18.728 -2.376 1.00 30.56 87 ASP A C 1
ATOM 650 O O . ASP A 1 87 ? 68.914 18.454 -3.409 1.00 35.68 87 ASP A O 1
ATOM 655 N N . ASP A 1 88 ? 67.653 19.876 -2.212 1.00 24.36 88 ASP A N 1
ATOM 656 C CA . ASP A 1 88 ? 67.693 20.950 -3.192 1.00 36.50 88 ASP A CA 1
ATOM 657 C C . ASP A 1 88 ? 68.161 22.219 -2.505 1.00 35.41 88 ASP A C 1
ATOM 658 O O . ASP A 1 88 ? 67.654 22.568 -1.435 1.00 32.82 88 ASP A O 1
ATOM 663 N N . VAL A 1 89 ? 69.092 22.927 -3.144 1.00 30.28 89 VAL A N 1
ATOM 664 C CA . VAL A 1 89 ? 69.691 24.104 -2.522 1.00 30.21 89 VAL A CA 1
ATOM 665 C C . VAL A 1 89 ? 68.684 25.250 -2.448 1.00 33.21 89 VAL A C 1
ATOM 666 O O . VAL A 1 89 ? 68.531 25.892 -1.401 1.00 27.82 89 VAL A O 1
ATOM 670 N N . GLU A 1 90 ? 67.979 25.525 -3.552 1.00 35.54 90 GLU A N 1
ATOM 671 C CA . GLU A 1 90 ? 67.014 26.622 -3.539 1.00 33.96 90 GLU A CA 1
ATOM 672 C C . GLU A 1 90 ? 65.875 26.350 -2.563 1.00 31.85 90 GLU A C 1
ATOM 673 O O . GLU A 1 90 ? 65.310 27.290 -1.991 1.00 30.86 90 GLU A O 1
ATOM 679 N N . ALA A 1 91 ? 65.521 25.078 -2.367 1.00 29.14 91 ALA A N 1
ATOM 680 C CA . ALA A 1 91 ? 64.502 24.747 -1.380 1.00 30.60 91 ALA A CA 1
ATOM 681 C C . ALA A 1 91 ? 65.030 24.940 0.036 1.00 28.37 91 ALA A C 1
ATOM 682 O O . ALA A 1 91 ? 64.309 25.429 0.912 1.00 23.74 91 ALA A O 1
ATOM 684 N N . ALA A 1 92 ? 66.284 24.560 0.281 1.00 26.40 92 ALA A N 1
ATOM 685 C CA . ALA A 1 92 ? 66.875 24.804 1.595 1.00 30.27 92 ALA A CA 1
ATOM 686 C C . ALA A 1 92 ? 67.030 26.296 1.864 1.00 26.62 92 ALA A C 1
ATOM 687 O O . ALA A 1 92 ? 66.761 26.762 2.979 1.00 22.96 92 ALA A O 1
ATOM 689 N N . ARG A 1 93 ? 67.470 27.062 0.859 1.00 23.14 93 ARG A N 1
ATOM 690 C CA . ARG A 1 93 ? 67.646 28.494 1.063 1.00 24.29 93 ARG A CA 1
ATOM 691 C C . ARG A 1 93 ? 66.320 29.165 1.379 1.00 21.55 93 ARG A C 1
ATOM 692 O O . ARG A 1 93 ? 66.240 29.988 2.293 1.00 19.85 93 ARG A O 1
ATOM 700 N N . ALA A 1 94 ? 65.262 28.800 0.656 1.00 23.22 94 ALA A N 1
ATOM 701 C CA . ALA A 1 94 ? 63.954 29.398 0.895 1.00 19.40 94 ALA A CA 1
ATOM 702 C C . ALA A 1 94 ? 63.385 28.995 2.256 1.00 24.16 94 ALA A C 1
ATOM 703 O O . ALA A 1 94 ? 62.789 29.827 2.951 1.00 22.72 94 ALA A O 1
ATOM 705 N N . ALA A 1 95 ? 63.563 27.731 2.662 1.00 25.11 95 ALA A N 1
ATOM 706 C CA . ALA A 1 95 ? 63.104 27.317 3.987 1.00 25.49 95 ALA A CA 1
ATOM 707 C C . ALA A 1 95 ? 63.835 28.080 5.082 1.00 24.36 95 ALA A C 1
ATOM 708 O O . ALA A 1 95 ? 63.220 28.524 6.065 1.00 16.99 95 ALA A O 1
ATOM 710 N N . HIS A 1 96 ? 65.156 28.219 4.938 1.00 21.29 96 HIS A N 1
ATOM 711 C CA . HIS A 1 96 ? 65.926 28.982 5.911 1.00 21.15 96 HIS A CA 1
ATOM 712 C C . HIS A 1 96 ? 65.466 30.428 5.943 1.00 22.28 96 HIS A C 1
ATOM 713 O O . HIS A 1 96 ? 65.218 30.990 7.017 1.00 17.35 96 HIS A O 1
ATOM 720 N N . ALA A 1 97 ? 65.347 31.043 4.762 1.00 21.94 97 ALA A N 1
ATOM 721 C CA . ALA A 1 97 ? 64.920 32.434 4.676 1.00 24.30 97 ALA A CA 1
ATOM 722 C C . ALA A 1 97 ? 63.565 32.638 5.341 1.00 19.90 97 ALA A C 1
ATOM 723 O O . ALA A 1 97 ? 63.330 33.666 5.983 1.00 22.50 97 ALA A O 1
ATOM 725 N N . GLU A 1 98 ? 62.661 31.672 5.202 1.00 20.69 98 GLU A N 1
ATOM 726 C CA . GLU A 1 98 ? 61.338 31.853 5.782 1.00 25.75 98 GLU A CA 1
ATOM 727 C C . GLU A 1 98 ? 61.389 31.758 7.300 1.00 25.40 98 GLU A C 1
ATOM 728 O O . GLU A 1 98 ? 60.717 32.532 7.992 1.00 22.61 98 GLU A O 1
ATOM 734 N N . LEU A 1 99 ? 62.186 30.819 7.830 1.00 22.92 99 LEU A N 1
ATOM 735 C CA . LEU A 1 99 ? 62.364 30.700 9.275 1.00 21.66 99 LEU A CA 1
ATOM 736 C C . LEU A 1 99 ? 62.815 32.021 9.885 1.00 19.48 99 LEU A C 1
ATOM 737 O O . LEU A 1 99 ? 62.271 32.472 10.898 1.00 19.97 99 LEU A O 1
ATOM 742 N N . ARG A 1 100 ? 63.820 32.652 9.275 1.00 16.16 100 ARG A N 1
ATOM 743 C CA . ARG A 1 100 ? 64.327 33.910 9.795 1.00 20.27 100 ARG A CA 1
ATOM 744 C C . ARG A 1 100 ? 63.302 35.024 9.638 1.00 20.47 100 ARG A C 1
ATOM 745 O O . ARG A 1 100 ? 63.170 35.879 10.524 1.00 22.86 100 ARG A O 1
ATOM 753 N N . THR A 1 101 ? 62.573 35.038 8.519 1.00 17.39 101 THR A N 1
ATOM 754 C CA . THR A 1 101 ? 61.551 36.064 8.327 1.00 21.88 101 THR A CA 1
ATOM 755 C C . THR A 1 101 ? 60.457 35.947 9.372 1.00 20.73 101 THR A C 1
ATOM 756 O O . THR A 1 101 ? 59.993 36.956 9.910 1.00 26.12 101 THR A O 1
ATOM 760 N N . LEU A 1 102 ? 60.056 34.719 9.693 1.00 18.07 102 LEU A N 1
ATOM 761 C CA . LEU A 1 102 ? 59.031 34.495 10.707 1.00 22.39 102 LEU A CA 1
ATOM 762 C C . LEU A 1 102 ? 59.508 34.876 12.106 1.00 25.97 102 LEU A C 1
ATOM 763 O O . LEU A 1 102 ? 58.745 35.457 12.888 1.00 18.40 102 LEU A O 1
ATOM 768 N N . LEU A 1 103 ? 60.759 34.554 12.445 1.00 23.30 103 LEU A N 1
ATOM 769 C CA . LEU A 1 103 ? 61.199 34.590 13.837 1.00 22.88 103 LEU A CA 1
ATOM 770 C C . LEU A 1 103 ? 61.953 35.850 14.219 1.00 22.76 103 LEU A C 1
ATOM 771 O O . LEU A 1 103 ? 61.868 36.267 15.377 1.00 22.07 103 LEU A O 1
ATOM 776 N N . THR A 1 104 ? 62.690 36.458 13.288 1.00 18.19 104 THR A N 1
ATOM 777 C CA . THR A 1 104 ? 63.432 37.678 13.585 1.00 17.77 104 THR A CA 1
ATOM 778 C C . THR A 1 104 ? 62.583 38.786 14.200 1.00 20.08 104 THR A C 1
ATOM 779 O O . THR A 1 104 ? 63.073 39.444 15.135 1.00 21.20 104 THR A O 1
ATOM 783 N N . PRO A 1 105 ? 61.351 39.054 13.753 1.00 19.05 105 PRO A N 1
ATOM 784 C CA . PRO A 1 105 ? 60.553 40.088 14.441 1.00 26.34 105 PRO A CA 1
ATOM 785 C C . PRO A 1 105 ? 60.228 39.741 15.888 1.00 22.08 105 PRO A C 1
ATOM 786 O O . PRO A 1 105 ? 60.134 40.644 16.726 1.00 20.25 105 PRO A O 1
ATOM 790 N N . GLN A 1 106 ? 60.077 38.453 16.210 1.00 23.99 106 GLN A N 1
ATOM 791 C CA . GLN A 1 106 ? 59.787 38.039 17.580 1.00 22.65 106 GLN A CA 1
ATOM 792 C C . GLN A 1 106 ? 60.863 38.465 18.571 1.00 29.23 106 GLN A C 1
ATOM 793 O O . GLN A 1 106 ? 60.572 38.585 19.770 1.00 29.49 106 GLN A O 1
ATOM 799 N N . PHE A 1 107 ? 62.096 38.686 18.108 1.00 20.46 107 PHE A N 1
ATOM 800 C CA . PHE A 1 107 ? 63.220 38.941 18.999 1.00 18.10 107 PHE A CA 1
ATOM 801 C C . PHE A 1 107 ? 63.857 40.302 18.758 1.00 27.49 107 PHE A C 1
ATOM 802 O O . PHE A 1 107 ? 65.027 40.500 19.095 1.00 29.81 107 PHE A O 1
ATOM 810 N N . SER A 1 108 ? 63.111 41.248 18.190 1.00 21.01 108 SER A N 1
ATOM 811 C CA . SER A 1 108 ? 63.588 42.616 18.095 1.00 26.27 108 SER A CA 1
ATOM 812 C C . SER A 1 108 ? 63.872 43.173 19.487 1.00 25.37 108 SER A C 1
ATOM 813 O O . SER A 1 108 ? 63.392 42.664 20.501 1.00 25.48 108 SER A O 1
ATOM 816 N N . ALA A 1 109 ? 64.651 44.251 19.528 1.00 23.69 109 ALA A N 1
ATOM 817 C CA . ALA A 1 109 ? 64.953 44.871 20.812 1.00 28.16 109 ALA A CA 1
ATOM 818 C C . ALA A 1 109 ? 63.673 45.247 21.543 1.00 29.84 109 ALA A C 1
ATOM 819 O O . ALA A 1 109 ? 63.561 45.061 22.761 1.00 23.56 109 ALA A O 1
ATOM 821 N N . ARG A 1 110 ? 62.682 45.744 20.802 1.00 28.52 110 ARG A N 1
ATOM 822 C CA . ARG A 1 110 ? 61.420 46.142 21.416 1.00 26.16 110 ARG A CA 1
ATOM 823 C C . ARG A 1 110 ? 60.708 44.948 22.049 1.00 27.86 110 ARG A C 1
ATOM 824 O O . ARG A 1 110 ? 60.286 45.010 23.210 1.00 23.97 110 ARG A O 1
ATOM 832 N N . ARG A 1 111 ? 60.556 43.847 21.305 1.00 24.36 111 ARG A N 1
ATOM 833 C CA . ARG A 1 111 ? 59.808 42.728 21.870 1.00 23.52 111 ARG A CA 1
ATOM 834 C C . ARG A 1 111 ? 60.555 42.078 23.026 1.00 24.06 111 ARG A C 1
ATOM 835 O O . ARG A 1 111 ? 59.926 41.620 23.985 1.00 22.38 111 ARG A O 1
ATOM 843 N N . VAL A 1 112 ? 61.887 42.054 22.977 1.00 22.99 112 VAL A N 1
ATOM 844 C CA . VAL A 1 112 ? 62.642 41.468 24.082 1.00 24.94 112 VAL A CA 1
ATOM 845 C C . VAL A 1 112 ? 62.482 42.310 25.342 1.00 26.17 112 VAL A C 1
ATOM 846 O O . VAL A 1 112 ? 62.355 41.778 26.452 1.00 24.36 112 VAL A O 1
ATOM 850 N N . LEU A 1 113 ? 62.485 43.635 25.189 1.00 26.62 113 LEU A N 1
ATOM 851 C CA . LEU A 1 113 ? 62.218 44.523 26.313 1.00 28.28 113 LEU A CA 1
ATOM 852 C C . LEU A 1 113 ? 60.889 44.183 26.973 1.00 25.06 113 LEU A C 1
ATOM 853 O O . LEU A 1 113 ? 60.776 44.190 28.204 1.00 28.76 113 LEU A O 1
ATOM 858 N N . ASN A 1 114 ? 59.879 43.862 26.166 1.00 22.53 114 ASN A N 1
ATOM 859 C CA . ASN A 1 114 ? 58.583 43.467 26.687 1.00 25.42 114 ASN A CA 1
ATOM 860 C C . ASN A 1 114 ? 58.614 42.125 27.404 1.00 28.06 114 ASN A C 1
ATOM 861 O O . ASN A 1 114 ? 57.636 41.785 28.066 1.00 22.21 114 ASN A O 1
ATOM 866 N N . MET A 1 115 ? 59.685 41.346 27.276 1.00 23.71 115 MET A N 1
ATOM 867 C CA . MET A 1 115 ? 59.779 40.080 28.002 1.00 27.27 115 MET A CA 1
ATOM 868 C C . MET A 1 115 ? 60.403 40.223 29.391 1.00 27.41 115 MET A C 1
ATOM 869 O O . MET A 1 115 ? 60.281 39.300 30.199 1.00 26.00 115 MET A O 1
ATOM 874 N N . MET A 1 116 ? 61.069 41.340 29.682 1.00 22.96 116 MET A N 1
ATOM 875 C CA . MET A 1 116 ? 61.796 41.497 30.943 1.00 22.39 116 MET A CA 1
ATOM 876 C C . MET A 1 116 ? 60.980 41.185 32.191 1.00 26.68 116 MET A C 1
ATOM 877 O O . MET A 1 116 ? 61.492 40.456 33.056 1.00 21.59 116 MET A O 1
ATOM 882 N N . PRO A 1 117 ? 59.747 41.697 32.371 1.00 29.84 117 PRO A N 1
ATOM 883 C CA . PRO A 1 117 ? 59.013 41.386 33.616 1.00 25.80 117 PRO A CA 1
ATOM 884 C C . PRO A 1 117 ? 58.719 39.910 33.776 1.00 31.51 117 PRO A C 1
ATOM 885 O O . PRO A 1 117 ? 58.849 39.364 34.879 1.00 27.54 117 PRO A O 1
ATOM 889 N N . MET A 1 118 ? 58.296 39.260 32.692 1.00 24.39 118 MET A N 1
ATOM 890 C CA . MET A 1 118 ? 58.099 37.816 32.698 1.00 29.32 118 MET A CA 1
ATOM 891 C C . MET A 1 118 ? 59.381 37.086 33.096 1.00 24.03 118 MET A C 1
ATOM 892 O O . MET A 1 118 ? 59.362 36.205 33.962 1.00 22.22 118 MET A O 1
ATOM 897 N N . VAL A 1 119 ? 60.511 37.449 32.492 1.00 22.37 119 VAL A N 1
ATOM 898 C CA . VAL A 1 119 ? 61.752 36.732 32.782 1.00 23.52 119 VAL A CA 1
ATOM 899 C C . VAL A 1 119 ? 62.171 36.955 34.231 1.00 25.11 119 VAL A C 1
ATOM 900 O O . VAL A 1 119 ? 62.527 36.010 34.943 1.00 23.27 119 VAL A O 1
ATOM 904 N N . GLU A 1 120 ? 62.135 38.209 34.690 1.00 23.00 120 GLU A N 1
ATOM 905 C CA . GLU A 1 120 ? 62.554 38.504 36.059 1.00 23.84 120 GLU A CA 1
ATOM 906 C C . GLU A 1 120 ? 61.613 37.875 37.070 1.00 21.78 120 GLU A C 1
ATOM 907 O O . GLU A 1 120 ? 62.044 37.462 38.158 1.00 16.51 120 GLU A O 1
ATOM 913 N N . GLY A 1 121 ? 60.323 37.812 36.738 1.00 20.82 121 GLY A N 1
ATOM 914 C CA . GLY A 1 121 ? 59.362 37.248 37.665 1.00 20.06 121 GLY A CA 1
ATOM 915 C C . GLY A 1 121 ? 59.498 35.741 37.797 1.00 26.65 121 GLY A C 1
ATOM 916 O O . GLY A 1 121 ? 59.292 35.185 38.876 1.00 20.33 121 GLY A O 1
ATOM 917 N N . ILE A 1 122 ? 59.832 35.057 36.701 1.00 19.75 122 ILE A N 1
ATOM 918 C CA . ILE A 1 122 ? 60.003 33.606 36.770 1.00 20.82 122 ILE A CA 1
ATOM 919 C C . ILE A 1 122 ? 61.297 33.264 37.490 1.00 18.35 122 ILE A C 1
ATOM 920 O O . ILE A 1 122 ? 61.355 32.303 38.275 1.00 16.77 122 ILE A O 1
ATOM 925 N N . ALA A 1 123 ? 62.350 34.057 37.245 1.00 16.75 123 ALA A N 1
ATOM 926 C CA . ALA A 1 123 ? 63.608 33.867 37.955 1.00 24.04 123 ALA A CA 1
ATOM 927 C C . ALA A 1 123 ? 63.413 34.019 39.456 1.00 17.79 123 ALA A C 1
ATOM 928 O O . ALA A 1 123 ? 63.980 33.251 40.241 1.00 16.86 123 ALA A O 1
ATOM 930 N N . GLU A 1 124 ? 62.592 34.983 39.878 1.00 19.30 124 GLU A N 1
ATOM 931 C CA . GLU A 1 124 ? 62.441 35.206 41.312 1.00 21.36 124 GLU A CA 1
ATOM 932 C C . GLU A 1 124 ? 61.677 34.064 41.983 1.00 16.24 124 GLU A C 1
ATOM 933 O O . GLU A 1 124 ? 62.051 33.631 43.080 1.00 17.88 124 GLU A O 1
ATOM 939 N N . GLN A 1 125 ? 60.614 33.558 41.338 1.00 17.32 125 GLN A N 1
ATOM 940 C CA . GLN A 1 125 ? 59.855 32.436 41.895 1.00 20.16 125 GLN A CA 1
ATOM 941 C C . GLN A 1 125 ? 60.711 31.181 42.020 1.00 18.90 125 GLN A C 1
ATOM 942 O O . GLN A 1 125 ? 60.642 30.475 43.030 1.00 16.84 125 GLN A O 1
ATOM 948 N N . ILE A 1 126 ? 61.508 30.876 40.996 1.00 14.29 126 ILE A N 1
ATOM 949 C CA . ILE A 1 126 ? 62.375 29.698 41.031 1.00 16.41 126 ILE A CA 1
ATOM 950 C C . ILE A 1 126 ? 63.506 29.898 42.032 1.00 16.03 126 ILE A C 1
ATOM 951 O O . ILE A 1 126 ? 63.875 28.970 42.766 1.00 16.15 126 ILE A O 1
ATOM 956 N N . LEU A 1 127 ? 64.073 31.105 42.071 1.00 13.86 127 LEU A N 1
ATOM 957 C CA . LEU A 1 127 ? 65.128 31.400 43.029 1.00 15.48 127 LEU A CA 1
ATOM 958 C C . LEU A 1 127 ? 64.604 31.334 44.466 1.00 16.92 127 LEU A C 1
ATOM 959 O O . LEU A 1 127 ? 65.300 30.836 45.357 1.00 16.86 127 LEU A O 1
ATOM 964 N N . ASN A 1 128 ? 63.383 31.829 44.709 1.00 11.80 128 ASN A N 1
ATOM 965 C CA . ASN A 1 128 ? 62.762 31.665 46.023 1.00 19.48 128 ASN A CA 1
ATOM 966 C C . ASN A 1 128 ? 62.823 30.215 46.468 1.00 12.82 128 ASN A C 1
ATOM 967 O O . ASN A 1 128 ? 63.217 29.918 47.594 1.00 19.29 128 ASN A O 1
ATOM 972 N N . GLY A 1 129 ? 62.434 29.296 45.583 1.00 15.01 129 GLY A N 1
ATOM 973 C CA . GLY A 1 129 ? 62.459 27.891 45.946 1.00 15.97 129 GLY A CA 1
ATOM 974 C C . GLY A 1 129 ? 63.870 27.348 46.058 1.00 16.84 129 GLY A C 1
ATOM 975 O O . GLY A 1 129 ? 64.164 26.529 46.937 1.00 16.94 129 GLY A O 1
ATOM 976 N N . PHE A 1 130 ? 64.762 27.799 45.176 1.00 14.51 130 PHE A N 1
ATOM 977 C CA . PHE A 1 130 ? 66.120 27.263 45.166 1.00 15.22 130 PHE A CA 1
ATOM 978 C C . PHE A 1 130 ? 66.877 27.601 46.443 1.00 15.06 130 PHE A C 1
ATOM 979 O O . PHE A 1 130 ? 67.632 26.769 46.956 1.00 14.38 130 PHE A O 1
ATOM 987 N N . ALA A 1 131 ? 66.712 28.825 46.958 1.00 14.16 131 ALA A N 1
ATOM 988 C CA . ALA A 1 131 ? 67.452 29.245 48.147 1.00 12.74 131 ALA A CA 1
ATOM 989 C C . ALA A 1 131 ? 67.131 28.386 49.370 1.00 17.37 131 ALA A C 1
ATOM 990 O O . ALA A 1 131 ? 67.915 28.372 50.331 1.00 16.32 131 ALA A O 1
ATOM 992 N N . ALA A 1 132 ? 66.006 27.665 49.345 1.00 16.31 132 ALA A N 1
ATOM 993 C CA . ALA A 1 132 ? 65.545 26.835 50.448 1.00 18.95 132 ALA A CA 1
ATOM 994 C C . ALA A 1 132 ? 65.918 25.364 50.295 1.00 19.82 132 ALA A C 1
ATOM 995 O O . ALA A 1 132 ? 65.579 24.562 51.170 1.00 21.18 132 ALA A O 1
ATOM 997 N N . GLN A 1 133 ? 66.588 24.982 49.210 1.00 16.34 133 GLN A N 1
ATOM 998 C CA . GLN A 1 133 ? 66.903 23.574 49.004 1.00 18.71 133 GLN A CA 1
ATOM 999 C C . GLN A 1 133 ? 67.974 23.124 49.994 1.00 19.98 133 GLN A C 1
ATOM 1000 O O . GLN A 1 133 ? 68.767 23.924 50.493 1.00 20.09 133 GLN A O 1
ATOM 1006 N N . GLU A 1 134 ? 67.976 21.828 50.289 1.00 21.00 134 GLU A N 1
ATOM 1007 C CA . GLU A 1 134 ? 69.021 21.256 51.122 1.00 22.55 134 GLU A CA 1
ATOM 1008 C C . GLU A 1 134 ? 70.367 21.386 50.414 1.00 22.30 134 GLU A C 1
ATOM 1009 O O . GLU A 1 134 ? 70.469 21.199 49.199 1.00 20.47 134 GLU A O 1
ATOM 1015 N N . GLN A 1 135 ? 71.373 21.731 51.158 1.00 19.17 135 GLN A N 1
ATOM 1016 C CA . GLN A 1 135 ? 72.690 21.980 50.596 1.00 21.10 135 GLN A CA 1
ATOM 1017 C C . GLN A 1 135 ? 73.640 20.806 50.840 1.00 24.79 135 GLN A C 1
ATOM 1018 O O . GLN A 1 135 ? 73.536 20.122 51.857 1.00 25.35 135 GLN A O 1
ATOM 1024 N N . PRO A 1 136 ? 74.592 20.537 49.924 1.00 22.89 136 PRO A N 1
ATOM 1025 C CA . PRO A 1 136 ? 74.746 21.203 48.620 1.00 22.37 136 PRO A CA 1
ATOM 1026 C C . PRO A 1 136 ? 73.614 20.849 47.663 1.00 25.60 136 PRO A C 1
ATOM 1027 O O . PRO A 1 136 ? 73.021 19.770 47.780 1.00 23.29 136 PRO A O 1
ATOM 1031 N N . ALA A 1 137 ? 73.297 21.750 46.739 1.00 19.92 137 ALA A N 1
ATOM 1032 C CA . ALA A 1 137 ? 72.180 21.524 45.839 1.00 21.30 137 ALA A CA 1
ATOM 1033 C C . ALA A 1 137 ? 72.625 21.743 44.403 1.00 19.62 137 ALA A C 1
ATOM 1034 O O . ALA A 1 137 ? 73.480 22.590 44.116 1.00 18.14 137 ALA A O 1
ATOM 1036 N N . ASP A 1 138 ? 72.012 20.984 43.498 1.00 15.20 138 ASP A N 1
ATOM 1037 C CA . ASP A 1 138 ? 72.355 21.048 42.082 1.00 16.90 138 ASP A CA 1
ATOM 1038 C C . ASP A 1 138 ? 71.716 22.290 41.473 1.00 18.61 138 ASP A C 1
ATOM 1039 O O . ASP A 1 138 ? 70.489 22.371 41.341 1.00 16.83 138 ASP A O 1
ATOM 1044 N N . LEU A 1 139 ? 72.547 23.254 41.095 1.00 17.74 139 LEU A N 1
ATOM 1045 C CA . LEU A 1 139 ? 72.033 24.484 40.514 1.00 15.77 139 LEU A CA 1
ATOM 1046 C C . LEU A 1 139 ? 71.389 24.236 39.158 1.00 16.01 139 LEU A C 1
ATOM 1047 O O . LEU A 1 139 ? 70.514 25.003 38.742 1.00 18.18 139 LEU A O 1
ATOM 1052 N N . ARG A 1 140 ? 71.789 23.175 38.455 1.00 15.11 140 ARG A N 1
ATOM 1053 C CA . ARG A 1 140 ? 71.244 22.946 37.122 1.00 19.34 140 ARG A CA 1
ATOM 1054 C C . ARG A 1 140 ? 69.815 22.408 37.191 1.00 19.65 140 ARG A C 1
ATOM 1055 O O . ARG A 1 140 ? 68.912 22.928 36.526 1.00 19.14 140 ARG A O 1
ATOM 1063 N N . GLY A 1 141 ? 69.585 21.360 37.977 1.00 18.27 141 GLY A N 1
ATOM 1064 C CA . GLY A 1 141 ? 68.238 20.819 38.053 1.00 19.35 141 GLY A CA 1
ATOM 1065 C C . GLY A 1 141 ? 67.287 21.693 38.853 1.00 17.89 141 GLY A C 1
ATOM 1066 O O . GLY A 1 141 ? 66.083 21.711 38.592 1.00 21.29 141 GLY A O 1
ATOM 1067 N N . ASN A 1 142 ? 67.803 22.418 39.840 1.00 16.37 142 ASN A N 1
ATOM 1068 C CA . ASN A 1 142 ? 66.945 23.188 40.728 1.00 14.70 142 ASN A CA 1
ATOM 1069 C C . ASN A 1 142 ? 66.763 24.625 40.290 1.00 19.16 142 ASN A C 1
ATOM 1070 O O . ASN A 1 142 ? 65.846 25.289 40.778 1.00 18.30 142 ASN A O 1
ATOM 1075 N N . PHE A 1 143 ? 67.616 25.132 39.404 1.00 14.12 143 PHE A N 1
ATOM 1076 C CA . PHE A 1 143 ? 67.439 26.504 38.968 1.00 13.92 143 PHE A CA 1
ATOM 1077 C C . PHE A 1 143 ? 67.507 26.641 37.446 1.00 15.73 143 PHE A C 1
ATOM 1078 O O . PHE A 1 143 ? 66.504 26.989 36.812 1.00 14.60 143 PHE A O 1
ATOM 1086 N N . SER A 1 144 ? 68.679 26.382 36.849 1.00 16.28 144 SER A N 1
ATOM 1087 C CA . SER A 1 144 ? 68.913 26.823 35.474 1.00 15.07 144 SER A CA 1
ATOM 1088 C C . SER A 1 144 ? 67.993 26.107 34.478 1.00 15.39 144 SER A C 1
ATOM 1089 O O . SER A 1 144 ? 67.439 26.750 33.578 1.00 15.06 144 SER A O 1
ATOM 1092 N N . LEU A 1 145 ? 67.767 24.795 34.635 1.00 12.91 145 LEU A N 1
ATOM 1093 C CA . LEU A 1 145 ? 66.830 24.128 33.728 1.00 15.36 145 LEU A CA 1
ATOM 1094 C C . LEU A 1 145 ? 65.381 24.571 33.923 1.00 15.45 145 LEU A C 1
ATOM 1095 O O . LEU A 1 145 ? 64.712 24.855 32.916 1.00 15.38 145 LEU A O 1
ATOM 1100 N N . PRO A 1 146 ? 64.822 24.607 35.144 1.00 15.39 146 PRO A N 1
ATOM 1101 C CA . PRO A 1 146 ? 63.438 25.108 35.281 1.00 17.06 146 PRO A CA 1
ATOM 1102 C C . PRO A 1 146 ? 63.290 26.551 34.857 1.00 13.03 146 PRO A C 1
ATOM 1103 O O . PRO A 1 146 ? 62.250 26.923 34.298 1.00 16.00 146 PRO A O 1
ATOM 1107 N N . TYR A 1 147 ? 64.315 27.368 35.090 1.00 14.05 147 TYR A N 1
ATOM 1108 C CA . TYR A 1 147 ? 64.304 28.756 34.636 1.00 13.02 147 TYR A CA 1
ATOM 1109 C C . TYR A 1 147 ? 64.212 28.846 33.120 1.00 16.84 147 TYR A C 1
ATOM 1110 O O . TYR A 1 147 ? 63.342 29.534 32.572 1.00 11.82 147 TYR A O 1
ATOM 1119 N N . SER A 1 148 ? 65.125 28.171 32.432 1.00 14.16 148 SER A N 1
ATOM 1120 C CA . SER A 1 148 ? 65.159 28.207 30.979 1.00 14.82 148 SER A CA 1
ATOM 1121 C C . SER A 1 148 ? 63.867 27.640 30.387 1.00 17.12 148 SER A C 1
ATOM 1122 O O . SER A 1 148 ? 63.269 28.236 29.478 1.00 16.04 148 SER A O 1
ATOM 1125 N N . LEU A 1 149 ? 63.416 26.490 30.902 1.00 16.05 149 LEU A N 1
ATOM 1126 C CA . LEU A 1 149 ? 62.200 25.868 30.376 1.00 14.16 149 LEU A CA 1
ATOM 1127 C C . LEU A 1 149 ? 60.982 26.763 30.565 1.00 16.71 149 LEU A C 1
ATOM 1128 O O . LEU A 1 149 ? 60.179 26.919 29.639 1.00 12.49 149 LEU A O 1
ATOM 1133 N N . THR A 1 150 ? 60.832 27.369 31.748 1.00 15.32 150 THR A N 1
ATOM 1134 C CA . THR A 1 150 ? 59.625 28.145 32.033 1.00 12.32 150 THR A CA 1
ATOM 1135 C C . THR A 1 150 ? 59.573 29.441 31.227 1.00 18.83 150 THR A C 1
ATOM 1136 O O . THR A 1 150 ? 58.504 29.819 30.735 1.00 14.37 150 THR A O 1
ATOM 1140 N N . VAL A 1 151 ? 60.705 30.154 31.103 1.00 12.97 151 VAL A N 1
ATOM 1141 C CA . VAL A 1 151 ? 60.738 31.346 30.258 1.00 14.93 151 VAL A CA 1
ATOM 1142 C C . VAL A 1 151 ? 60.425 30.989 28.808 1.00 16.24 151 VAL A C 1
ATOM 1143 O O . VAL A 1 151 ? 59.602 31.640 28.159 1.00 13.96 151 VAL A O 1
ATOM 1147 N N . LEU A 1 152 ? 61.070 29.946 28.278 1.00 14.18 152 LEU A N 1
ATOM 1148 C CA . LEU A 1 152 ? 60.902 29.665 26.860 1.00 13.75 152 LEU A CA 1
ATOM 1149 C C . LEU A 1 152 ? 59.485 29.196 26.562 1.00 20.12 152 LEU A C 1
ATOM 1150 O O . LEU A 1 152 ? 58.892 29.612 25.565 1.00 17.32 152 LEU A O 1
ATOM 1155 N N . CYS A 1 153 ? 58.908 28.364 27.431 1.00 16.14 153 CYS A N 1
ATOM 1156 C CA . CYS A 1 153 ? 57.515 27.970 27.245 1.00 13.43 153 CYS A CA 1
ATOM 1157 C C . CYS A 1 153 ? 56.571 29.161 27.334 1.00 16.66 153 CYS A C 1
ATOM 1158 O O . CYS A 1 153 ? 55.613 29.256 26.555 1.00 21.87 153 CYS A O 1
ATOM 1161 N N . ALA A 1 154 ? 56.818 30.084 28.265 1.00 15.33 154 ALA A N 1
ATOM 1162 C CA . ALA A 1 154 ? 55.955 31.260 28.362 1.00 15.07 154 ALA A CA 1
ATOM 1163 C C . ALA A 1 154 ? 56.024 32.112 27.098 1.00 23.21 154 ALA A C 1
ATOM 1164 O O . ALA A 1 154 ? 54.997 32.595 26.604 1.00 20.97 154 ALA A O 1
ATOM 1166 N N . LEU A 1 155 ? 57.226 32.318 26.562 1.00 17.66 155 LEU A N 1
ATOM 1167 C CA . LEU A 1 155 ? 57.368 33.160 25.372 1.00 21.73 155 LEU A CA 1
ATOM 1168 C C . LEU A 1 155 ? 56.755 32.500 24.140 1.00 17.95 155 LEU A C 1
ATOM 1169 O O . LEU A 1 155 ? 56.086 33.160 23.338 1.00 18.84 155 LEU A O 1
ATOM 1174 N N . ILE A 1 156 ? 56.995 31.203 23.968 1.00 13.48 156 ILE A N 1
ATOM 1175 C CA . ILE A 1 156 ? 56.485 30.458 22.824 1.00 15.84 156 ILE A CA 1
ATOM 1176 C C . ILE A 1 156 ? 54.975 30.270 22.911 1.00 21.05 156 ILE A C 1
ATOM 1177 O O . ILE A 1 156 ? 54.284 30.242 21.888 1.00 19.97 156 ILE A O 1
ATOM 1182 N N . GLY A 1 157 ? 54.435 30.141 24.114 1.00 21.14 157 GLY A N 1
ATOM 1183 C CA . GLY A 1 157 ? 53.026 29.897 24.293 1.00 22.31 157 GLY A CA 1
ATOM 1184 C C . GLY A 1 157 ? 52.658 28.478 24.649 1.00 22.41 157 GLY A C 1
ATOM 1185 O O . GLY A 1 157 ? 51.556 28.040 24.311 1.00 25.61 157 GLY A O 1
ATOM 1186 N N . ILE A 1 158 ? 53.528 27.760 25.341 1.00 16.15 158 ILE A N 1
ATOM 1187 C CA . ILE A 1 158 ? 53.282 26.366 25.709 1.00 18.24 158 ILE A CA 1
ATOM 1188 C C . ILE A 1 158 ? 52.663 26.350 27.093 1.00 22.13 158 ILE A C 1
ATOM 1189 O O . ILE A 1 158 ? 53.281 26.847 28.051 1.00 21.17 158 ILE A O 1
ATOM 1194 N N . PRO A 1 159 ? 51.450 25.811 27.266 1.00 20.73 159 PRO A N 1
ATOM 1195 C CA . PRO A 1 159 ? 50.767 25.895 28.563 1.00 23.69 159 PRO A CA 1
ATOM 1196 C C . PRO A 1 159 ? 51.565 25.264 29.699 1.00 20.34 159 PRO A C 1
ATOM 1197 O O . PRO A 1 159 ? 52.186 24.212 29.540 1.00 18.49 159 PRO A O 1
ATOM 1201 N N . LEU A 1 160 ? 51.526 25.923 30.863 1.00 16.40 160 LEU A N 1
ATOM 1202 C CA . LEU A 1 160 ? 52.025 25.319 32.094 1.00 23.21 160 LEU A CA 1
ATOM 1203 C C . LEU A 1 160 ? 51.441 23.932 32.297 1.00 25.94 160 LEU A C 1
ATOM 1204 O O . LEU A 1 160 ? 52.133 23.024 32.763 1.00 22.01 160 LEU A O 1
ATOM 1209 N N . GLN A 1 161 ? 50.164 23.756 31.946 1.00 21.47 161 GLN A N 1
ATOM 1210 C CA . GLN A 1 161 ? 49.478 22.480 32.091 1.00 21.75 161 GLN A CA 1
ATOM 1211 C C . GLN A 1 161 ? 50.052 21.387 31.195 1.00 26.94 161 GLN A C 1
ATOM 1212 O O . GLN A 1 161 ? 49.760 20.207 31.420 1.00 22.76 161 GLN A O 1
ATOM 1218 N N . GLU A 1 162 ? 50.881 21.733 30.211 1.00 24.54 162 GLU A N 1
ATOM 1219 C CA . GLU A 1 162 ? 51.384 20.757 29.255 1.00 29.70 162 GLU A CA 1
ATOM 1220 C C . GLU A 1 162 ? 52.903 20.640 29.287 1.00 33.29 162 GLU A C 1
ATOM 1221 O O . GLU A 1 162 ? 53.475 19.945 28.445 1.00 34.06 162 GLU A O 1
ATOM 1227 N N . GLN A 1 163 ? 53.568 21.270 30.258 1.00 26.73 163 GLN A N 1
ATOM 1228 C CA . GLN A 1 163 ? 55.025 21.295 30.294 1.00 23.11 163 GLN A CA 1
ATOM 1229 C C . GLN A 1 163 ? 55.637 20.064 30.939 1.00 29.67 163 GLN A C 1
ATOM 1230 O O . GLN A 1 163 ? 56.843 19.851 30.774 1.00 28.64 163 GLN A O 1
ATOM 1236 N N . GLY A 1 164 ? 54.833 19.240 31.624 1.00 35.71 164 GLY A N 1
ATOM 1237 C CA . GLY A 1 164 ? 55.384 18.168 32.447 1.00 35.18 164 GLY A CA 1
ATOM 1238 C C . GLY A 1 164 ? 56.296 17.214 31.693 1.00 35.13 164 GLY A C 1
ATOM 1239 O O . GLY A 1 164 ? 57.313 16.766 32.223 1.00 35.36 164 GLY A O 1
ATOM 1240 N N . GLN A 1 165 ? 55.957 16.906 30.447 1.00 35.74 165 GLN A N 1
ATOM 1241 C CA . GLN A 1 165 ? 56.692 15.923 29.665 1.00 30.85 165 GLN A CA 1
ATOM 1242 C C . GLN A 1 165 ? 57.832 16.521 28.843 1.00 38.67 165 GLN A C 1
ATOM 1243 O O . GLN A 1 165 ? 58.497 15.780 28.114 1.00 37.25 165 GLN A O 1
ATOM 1249 N N . LEU A 1 166 ? 58.083 17.827 28.936 1.00 28.10 166 LEU A N 1
ATOM 1250 C CA . LEU A 1 166 ? 58.971 18.469 27.969 1.00 31.36 166 LEU A CA 1
ATOM 1251 C C . LEU A 1 166 ? 60.443 18.206 28.256 1.00 36.39 166 LEU A C 1
ATOM 1252 O O . LEU A 1 166 ? 61.227 17.988 27.324 1.00 37.71 166 LEU A O 1
ATOM 1257 N N . LEU A 1 167 ? 60.849 18.274 29.524 1.00 29.71 167 LEU A N 1
ATOM 1258 C CA . LEU A 1 167 ? 62.255 18.075 29.851 1.00 29.06 167 LEU A CA 1
ATOM 1259 C C . LEU A 1 167 ? 62.720 16.680 29.450 1.00 39.48 167 LEU A C 1
ATOM 1260 O O . LEU A 1 167 ? 63.879 16.502 29.054 1.00 35.99 167 LEU A O 1
ATOM 1265 N N . ALA A 1 168 ? 61.820 15.691 29.502 1.00 37.79 168 ALA A N 1
ATOM 1266 C CA . ALA A 1 168 ? 62.156 14.341 29.061 1.00 36.31 168 ALA A CA 1
ATOM 1267 C C . ALA A 1 168 ? 62.301 14.264 27.546 1.00 37.77 168 ALA A C 1
ATOM 1268 O O . ALA A 1 168 ? 63.226 13.621 27.039 1.00 34.48 168 ALA A O 1
ATOM 1270 N N . VAL A 1 169 ? 61.390 14.898 26.805 1.00 29.30 169 VAL A N 1
ATOM 1271 C CA . VAL A 1 169 ? 61.417 14.806 25.348 1.00 32.17 169 VAL A CA 1
ATOM 1272 C C . VAL A 1 169 ? 62.544 15.649 24.764 1.00 32.80 169 VAL A C 1
ATOM 1273 O O . VAL A 1 169 ? 63.184 15.248 23.789 1.00 32.76 169 VAL A O 1
ATOM 1277 N N . LEU A 1 170 ? 62.800 16.829 25.338 1.00 28.33 170 LEU A N 1
ATOM 1278 C CA . LEU A 1 170 ? 63.895 17.661 24.842 1.00 36.09 170 LEU A CA 1
ATOM 1279 C C . LEU A 1 170 ? 65.245 17.030 25.140 1.00 36.44 170 LEU A C 1
ATOM 1280 O O . LEU A 1 170 ? 66.168 17.116 24.327 1.00 38.18 170 LEU A O 1
ATOM 1285 N N . GLY A 1 171 ? 65.386 16.399 26.305 1.00 35.79 171 GLY A N 1
ATOM 1286 C CA . GLY A 1 171 ? 66.643 15.745 26.626 1.00 35.24 171 GLY A CA 1
ATOM 1287 C C . GLY A 1 171 ? 66.914 14.555 25.728 1.00 43.69 171 GLY A C 1
ATOM 1288 O O . GLY A 1 171 ? 68.039 14.364 25.254 1.00 49.04 171 GLY A O 1
ATOM 1289 N N . GLU A 1 172 ? 65.886 13.742 25.481 1.00 37.37 172 GLU A N 1
ATOM 1290 C CA . GLU A 1 172 ? 66.041 12.590 24.606 1.00 37.13 172 GLU A CA 1
ATOM 1291 C C . GLU A 1 172 ? 66.441 13.017 23.195 1.00 46.39 172 GLU A C 1
ATOM 1292 O O . GLU A 1 172 ? 67.311 12.394 22.571 1.00 45.17 172 GLU A O 1
ATOM 1298 N N . MET A 1 173 ? 65.830 14.091 22.684 1.00 39.80 173 MET A N 1
ATOM 1299 C CA . MET A 1 173 ? 66.162 14.587 21.356 1.00 37.80 173 MET A CA 1
ATOM 1300 C C . MET A 1 173 ? 67.635 14.946 21.214 1.00 31.17 173 MET A C 1
ATOM 1301 O O . MET A 1 173 ? 68.121 15.050 20.086 1.00 39.64 173 MET A O 1
ATOM 1306 N N . ALA A 1 174 ? 68.347 15.155 22.322 1.00 32.19 174 ALA A N 1
ATOM 1307 C CA . ALA A 1 174 ? 69.767 15.488 22.311 1.00 40.49 174 ALA A CA 1
ATOM 1308 C C . ALA A 1 174 ? 70.673 14.260 22.283 1.00 44.50 174 ALA A C 1
ATOM 1309 O O . ALA A 1 174 ? 71.898 14.412 22.216 1.00 40.64 174 ALA A O 1
ATOM 1311 N N . THR A 1 175 ? 70.103 13.060 22.314 1.00 40.49 175 THR A N 1
ATOM 1312 C CA . THR A 1 175 ? 70.884 11.837 22.429 1.00 41.33 175 THR A CA 1
ATOM 1313 C C . THR A 1 175 ? 71.566 11.498 21.112 1.00 33.72 175 THR A C 1
ATOM 1314 O O . THR A 1 175 ? 70.951 11.563 20.047 1.00 33.84 175 THR A O 1
ATOM 1318 N N . LEU A 1 176 ? 72.843 11.123 21.190 1.00 34.10 176 LEU A N 1
ATOM 1319 C CA . LEU A 1 176 ? 73.580 10.598 20.048 1.00 34.80 176 LEU A CA 1
ATOM 1320 C C . LEU A 1 176 ? 73.736 9.092 20.134 1.00 46.68 176 LEU A C 1
ATOM 1321 O O . LEU A 1 176 ? 74.400 8.485 19.288 1.00 51.84 176 LEU A O 1
ATOM 1326 N N . ASN A 1 177 ? 73.100 8.486 21.126 1.00 41.01 177 ASN A N 1
ATOM 1327 C CA . ASN A 1 177 ? 73.303 7.115 21.554 1.00 50.15 177 ASN A CA 1
ATOM 1328 C C . ASN A 1 177 ? 72.228 6.153 21.040 1.00 48.98 177 ASN A C 1
ATOM 1329 O O . ASN A 1 177 ? 72.418 4.933 21.123 1.00 38.12 177 ASN A O 1
ATOM 1334 N N A ASP A 1 178 ? 71.121 6.670 20.496 0.50 44.63 178 ASP A N 1
ATOM 1335 N N B ASP A 1 178 ? 71.121 6.670 20.496 0.50 44.63 178 ASP A N 1
ATOM 1336 C CA A ASP A 1 178 ? 69.963 5.840 20.160 0.50 44.11 178 ASP A CA 1
ATOM 1337 C CA B ASP A 1 178 ? 69.963 5.840 20.160 0.50 44.11 178 ASP A CA 1
ATOM 1338 C C A ASP A 1 178 ? 69.173 6.584 19.082 0.50 43.30 178 ASP A C 1
ATOM 1339 C C B ASP A 1 178 ? 69.173 6.584 19.082 0.50 43.30 178 ASP A C 1
ATOM 1340 O O A ASP A 1 178 ? 68.366 7.462 19.402 0.50 41.89 178 ASP A O 1
ATOM 1341 O O B ASP A 1 178 ? 68.366 7.462 19.402 0.50 41.89 178 ASP A O 1
ATOM 1350 N N . ALA A 1 179 ? 69.400 6.208 17.821 1.00 39.43 179 ALA A N 1
ATOM 1351 C CA . ALA A 1 179 ? 68.811 6.937 16.700 1.00 36.05 179 ALA A CA 1
ATOM 1352 C C . ALA A 1 179 ? 67.284 6.880 16.698 1.00 42.74 179 ALA A C 1
ATOM 1353 O O . ALA A 1 179 ? 66.625 7.878 16.388 1.00 41.35 179 ALA A O 1
ATOM 1355 N N . GLU A 1 180 ? 66.694 5.724 17.016 1.00 47.38 180 GLU A N 1
ATOM 1356 C CA . GLU A 1 180 ? 65.237 5.628 16.952 1.00 50.71 180 GLU A CA 1
ATOM 1357 C C . GLU A 1 180 ? 64.542 6.305 18.132 1.00 46.15 180 GLU A C 1
ATOM 1358 O O . GLU A 1 180 ? 63.375 6.697 18.008 1.00 50.60 180 GLU A O 1
ATOM 1364 N N . SER A 1 181 ? 65.226 6.458 19.266 1.00 43.22 181 SER A N 1
ATOM 1365 C CA . SER A 1 181 ? 64.638 7.196 20.377 1.00 40.94 181 SER A CA 1
ATOM 1366 C C . SER A 1 181 ? 64.596 8.694 20.102 1.00 41.22 181 SER A C 1
ATOM 1367 O O . SER A 1 181 ? 63.716 9.397 20.616 1.00 39.12 181 SER A O 1
ATOM 1370 N N . VAL A 1 182 ? 65.542 9.202 19.314 1.00 37.16 182 VAL A N 1
ATOM 1371 C CA . VAL A 1 182 ? 65.511 10.610 18.936 1.00 34.19 182 VAL A CA 1
ATOM 1372 C C . VAL A 1 182 ? 64.351 10.883 17.984 1.00 40.14 182 VAL A C 1
ATOM 1373 O O . VAL A 1 182 ? 63.599 11.850 18.154 1.00 41.70 182 VAL A O 1
ATOM 1377 N N . ALA A 1 183 ? 64.181 10.036 16.972 1.00 35.25 183 ALA A N 1
ATOM 1378 C CA . ALA A 1 183 ? 63.198 10.342 15.938 1.00 35.51 183 ALA A CA 1
ATOM 1379 C C . ALA A 1 183 ? 61.778 10.339 16.485 1.00 40.32 183 ALA A C 1
ATOM 1380 O O . ALA A 1 183 ? 60.950 11.153 16.064 1.00 43.88 183 ALA A O 1
ATOM 1382 N N . ARG A 1 184 ? 61.477 9.462 17.437 1.00 42.43 184 ARG A N 1
ATOM 1383 C CA . ARG A 1 184 ? 60.116 9.431 17.950 1.00 49.34 184 ARG A CA 1
ATOM 1384 C C . ARG A 1 184 ? 59.890 10.484 19.028 1.00 45.83 184 ARG A C 1
ATOM 1385 O O . ARG A 1 184 ? 58.754 10.935 19.216 1.00 45.66 184 ARG A O 1
ATOM 1393 N N . SER A 1 185 ? 60.945 10.899 19.735 1.00 42.25 185 SER A N 1
ATOM 1394 C CA . SER A 1 185 ? 60.827 12.074 20.596 1.00 37.10 185 SER A CA 1
ATOM 1395 C C . SER A 1 185 ? 60.620 13.336 19.769 1.00 41.11 185 SER A C 1
ATOM 1396 O O . SER A 1 185 ? 59.826 14.208 20.141 1.00 44.69 185 SER A O 1
ATOM 1399 N N . GLN A 1 186 ? 61.327 13.448 18.642 1.00 36.07 186 GLN A N 1
ATOM 1400 C CA . GLN A 1 186 ? 61.145 14.586 17.751 1.00 41.72 186 GLN A CA 1
ATOM 1401 C C . GLN A 1 186 ? 59.714 14.671 17.236 1.00 40.98 186 GLN A C 1
ATOM 1402 O O . GLN A 1 186 ? 59.150 15.766 17.134 1.00 36.10 186 GLN A O 1
ATOM 1408 N N . ALA A 1 187 ? 59.109 13.526 16.904 1.00 40.72 187 ALA A N 1
ATOM 1409 C CA . ALA A 1 187 ? 57.743 13.542 16.386 1.00 33.85 187 ALA A CA 1
ATOM 1410 C C . ALA A 1 187 ? 56.733 13.827 17.489 1.00 41.26 187 ALA A C 1
ATOM 1411 O O . ALA A 1 187 ? 55.753 14.550 17.269 1.00 41.52 187 ALA A O 1
ATOM 1413 N N . LYS A 1 188 ? 56.945 13.256 18.677 1.00 44.90 188 LYS A N 1
ATOM 1414 C CA . LYS A 1 188 ? 56.131 13.613 19.837 1.00 44.72 188 LYS A CA 1
ATOM 1415 C C . LYS A 1 188 ? 56.109 15.122 20.040 1.00 42.81 188 LYS A C 1
ATOM 1416 O O . LYS A 1 188 ? 55.052 15.721 20.269 1.00 40.58 188 LYS A O 1
ATOM 1422 N N . LEU A 1 189 ? 57.280 15.753 19.960 1.00 34.54 189 LEU A N 1
ATOM 1423 C CA . LEU A 1 189 ? 57.368 17.185 20.200 1.00 33.25 189 LEU A CA 1
ATOM 1424 C C . LEU A 1 189 ? 56.768 17.985 19.052 1.00 36.94 189 LEU A C 1
ATOM 1425 O O . LEU A 1 189 ? 56.082 18.990 19.281 1.00 34.32 189 LEU A O 1
ATOM 1430 N N . PHE A 1 190 ? 57.049 17.582 17.809 1.00 35.48 190 PHE A N 1
ATOM 1431 C CA . PHE A 1 190 ? 56.443 18.249 16.659 1.00 32.01 190 PHE A CA 1
ATOM 1432 C C . PHE A 1 190 ? 54.935 18.073 16.674 1.00 35.96 190 PHE A C 1
ATOM 1433 O O . PHE A 1 190 ? 54.189 19.014 16.381 1.00 33.74 190 PHE A O 1
ATOM 1441 N N . GLY A 1 191 ? 54.472 16.872 17.025 1.00 37.64 191 GLY A N 1
ATOM 1442 C CA . GLY A 1 191 ? 53.044 16.629 17.099 1.00 33.04 191 GLY A CA 1
ATOM 1443 C C . GLY A 1 191 ? 52.375 17.405 18.214 1.00 30.52 191 GLY A C 1
ATOM 1444 O O . GLY A 1 191 ? 51.303 17.982 18.017 1.00 29.78 191 GLY A O 1
ATOM 1445 N N . LEU A 1 192 ? 52.999 17.435 19.398 1.00 31.27 192 LEU A N 1
ATOM 1446 C CA . LEU A 1 192 ? 52.452 18.223 20.501 1.00 32.84 192 LEU A CA 1
ATOM 1447 C C . LEU A 1 192 ? 52.255 19.675 20.092 1.00 27.64 192 LEU A C 1
ATOM 1448 O O . LEU A 1 192 ? 51.220 20.277 20.392 1.00 30.93 192 LEU A O 1
ATOM 1453 N N . LEU A 1 193 ? 53.219 20.247 19.385 1.00 26.04 193 LEU A N 1
ATOM 1454 C CA . LEU A 1 193 ? 53.167 21.677 19.122 1.00 29.92 193 LEU A CA 1
ATOM 1455 C C . LEU A 1 193 ? 52.369 22.026 17.878 1.00 22.34 193 LEU A C 1
ATOM 1456 O O . LEU A 1 193 ? 51.849 23.138 17.785 1.00 19.20 193 LEU A O 1
ATOM 1461 N N . THR A 1 194 ? 52.262 21.118 16.912 1.00 31.64 194 THR A N 1
ATOM 1462 C CA . THR A 1 194 ? 51.322 21.350 15.819 1.00 34.39 194 THR A CA 1
ATOM 1463 C C . THR A 1 194 ? 49.884 21.290 16.330 1.00 32.26 194 THR A C 1
ATOM 1464 O O . THR A 1 194 ? 49.064 22.162 16.015 1.00 28.48 194 THR A O 1
ATOM 1468 N N . ASP A 1 195 ? 49.568 20.275 17.143 1.00 29.45 195 ASP A N 1
ATOM 1469 C CA . ASP A 1 195 ? 48.290 20.255 17.854 1.00 31.99 195 ASP A CA 1
ATOM 1470 C C . ASP A 1 195 ? 48.061 21.567 18.601 1.00 33.94 195 ASP A C 1
ATOM 1471 O O . ASP A 1 195 ? 46.996 22.188 18.489 1.00 32.34 195 ASP A O 1
ATOM 1476 N N . LEU A 1 196 ? 49.065 22.009 19.362 1.00 31.14 196 LEU A N 1
ATOM 1477 C CA . LEU A 1 196 ? 48.939 23.248 20.120 1.00 29.45 196 LEU A CA 1
ATOM 1478 C C . LEU A 1 196 ? 48.696 24.442 19.204 1.00 24.56 196 LEU A C 1
ATOM 1479 O O . LEU A 1 196 ? 47.920 25.344 19.542 1.00 25.53 196 LEU A O 1
ATOM 1484 N N . ALA A 1 197 ? 49.349 24.464 18.035 1.00 26.01 197 ALA A N 1
ATOM 1485 C CA . ALA A 1 197 ? 49.197 25.591 17.116 1.00 27.68 197 ALA A CA 1
ATOM 1486 C C . ALA A 1 197 ? 47.753 25.734 16.654 1.00 26.23 197 ALA A C 1
ATOM 1487 O O . ALA A 1 197 ? 47.224 26.852 16.572 1.00 21.79 197 ALA A O 1
ATOM 1489 N N . GLY A 1 198 ? 47.097 24.610 16.357 1.00 26.00 198 GLY A N 1
ATOM 1490 C CA . GLY A 1 198 ? 45.684 24.657 16.014 1.00 29.83 198 GLY A CA 1
ATOM 1491 C C . GLY A 1 198 ? 44.830 25.241 17.125 1.00 30.32 198 GLY A C 1
ATOM 1492 O O . GLY A 1 198 ? 43.924 26.038 16.871 1.00 34.46 198 GLY A O 1
ATOM 1493 N N . ARG A 1 199 ? 45.120 24.869 18.377 1.00 29.85 199 ARG A N 1
ATOM 1494 C CA . ARG A 1 199 ? 44.362 25.410 19.500 1.00 29.72 199 ARG A CA 1
ATOM 1495 C C . ARG A 1 199 ? 44.598 26.907 19.669 1.00 28.76 199 ARG A C 1
ATOM 1496 O O . ARG A 1 199 ? 43.648 27.661 19.916 1.00 26.44 199 ARG A O 1
ATOM 1504 N N . LYS A 1 200 ? 45.846 27.371 19.523 1.00 23.58 200 LYS A N 1
ATOM 1505 C CA . LYS A 1 200 ? 46.088 28.798 19.695 1.00 24.01 200 LYS A CA 1
ATOM 1506 C C . LYS A 1 200 ? 45.627 29.611 18.494 1.00 25.64 200 LYS A C 1
ATOM 1507 O O . LYS A 1 200 ? 45.352 30.809 18.639 1.00 31.49 200 LYS A O 1
ATOM 1513 N N . ARG A 1 201 ? 45.536 28.997 17.314 1.00 28.70 201 ARG A N 1
ATOM 1514 C CA . ARG A 1 201 ? 44.875 29.669 16.199 1.00 31.21 201 ARG A CA 1
ATOM 1515 C C . ARG A 1 201 ? 43.444 30.035 16.575 1.00 31.03 201 ARG A C 1
ATOM 1516 O O . ARG A 1 201 ? 43.032 31.193 16.450 1.00 30.41 201 ARG A O 1
ATOM 1524 N N . ALA A 1 202 ? 42.689 29.059 17.099 1.00 32.12 202 ALA A N 1
ATOM 1525 C CA . ALA A 1 202 ? 41.328 29.321 17.562 1.00 32.48 202 ALA A CA 1
ATOM 1526 C C . ALA A 1 202 ? 41.304 30.323 18.712 1.00 34.14 202 ALA A C 1
ATOM 1527 O O . ALA A 1 202 ? 40.450 31.215 18.748 1.00 33.00 202 ALA A O 1
ATOM 1529 N N . GLU A 1 203 ? 42.221 30.185 19.671 1.00 34.53 203 GLU A N 1
ATOM 1530 C CA . GLU A 1 203 ? 42.273 31.059 20.844 1.00 36.33 203 GLU A CA 1
ATOM 1531 C C . GLU A 1 203 ? 43.678 31.626 20.991 1.00 36.59 203 GLU A C 1
ATOM 1532 O O . GLU A 1 203 ? 44.520 31.060 21.705 1.00 34.73 203 GLU A O 1
ATOM 1538 N N . PRO A 1 204 ? 43.966 32.747 20.336 1.00 36.97 204 PRO A N 1
ATOM 1539 C CA . PRO A 1 204 ? 45.322 33.306 20.379 1.00 34.68 204 PRO A CA 1
ATOM 1540 C C . PRO A 1 204 ? 45.615 34.041 21.675 1.00 42.51 204 PRO A C 1
ATOM 1541 O O . PRO A 1 204 ? 44.750 34.699 22.258 1.00 39.21 204 PRO A O 1
ATOM 1545 N N . GLY A 1 205 ? 46.861 33.914 22.127 1.00 33.09 205 GLY A N 1
ATOM 1546 C CA . GLY A 1 205 ? 47.376 34.686 23.232 1.00 26.78 205 GLY A CA 1
ATOM 1547 C C . GLY A 1 205 ? 48.600 35.478 22.805 1.00 33.06 205 GLY A C 1
ATOM 1548 O O . GLY A 1 205 ? 49.030 35.436 21.652 1.00 35.14 205 GLY A O 1
ATOM 1549 N N . ASP A 1 206 ? 49.155 36.206 23.767 1.00 27.54 206 ASP A N 1
ATOM 1550 C CA . ASP A 1 206 ? 50.339 37.030 23.537 1.00 30.98 206 ASP A CA 1
ATOM 1551 C C . ASP A 1 206 ? 51.583 36.147 23.650 1.00 37.16 206 ASP A C 1
ATOM 1552 O O . ASP A 1 206 ? 52.227 36.050 24.697 1.00 30.90 206 ASP A O 1
ATOM 1557 N N . ASP A 1 207 ? 51.937 35.509 22.535 1.00 30.41 207 ASP A N 1
ATOM 1558 C CA . ASP A 1 207 ? 53.041 34.559 22.506 1.00 25.59 207 ASP A CA 1
ATOM 1559 C C . ASP A 1 207 ? 53.446 34.328 21.056 1.00 25.67 207 ASP A C 1
ATOM 1560 O O . ASP A 1 207 ? 52.778 34.781 20.124 1.00 28.46 207 ASP A O 1
ATOM 1565 N N . VAL A 1 208 ? 54.553 33.605 20.878 1.00 22.72 208 VAL A N 1
ATOM 1566 C CA . VAL A 1 208 ? 55.116 33.424 19.542 1.00 19.15 208 VAL A CA 1
ATOM 1567 C C . VAL A 1 208 ? 54.227 32.534 18.681 1.00 24.71 208 VAL A C 1
ATOM 1568 O O . VAL A 1 208 ? 53.997 32.839 17.507 1.00 23.51 208 VAL A O 1
ATOM 1572 N N . ILE A 1 209 ? 53.736 31.410 19.224 1.00 24.87 209 ILE A N 1
ATOM 1573 C CA . ILE A 1 209 ? 52.913 30.517 18.411 1.00 27.39 209 ILE A CA 1
ATOM 1574 C C . ILE A 1 209 ? 51.708 31.265 17.852 1.00 27.96 209 ILE A C 1
ATOM 1575 O O . ILE A 1 209 ? 51.331 31.074 16.691 1.00 22.24 209 ILE A O 1
ATOM 1580 N N . SER A 1 210 ? 51.121 32.166 18.642 1.00 24.20 210 SER A N 1
ATOM 1581 C CA . SER A 1 210 ? 49.952 32.886 18.162 1.00 29.75 210 SER A CA 1
ATOM 1582 C C . SER A 1 210 ? 50.322 33.871 17.062 1.00 33.22 210 SER A C 1
ATOM 1583 O O . SER A 1 210 ? 49.571 34.028 16.094 1.00 26.61 210 SER A O 1
ATOM 1586 N N . ARG A 1 211 ? 51.467 34.551 17.195 1.00 30.58 211 ARG A N 1
ATOM 1587 C CA . ARG A 1 211 ? 51.881 35.500 16.162 1.00 30.64 211 ARG A CA 1
ATOM 1588 C C . ARG A 1 211 ? 52.284 34.789 14.872 1.00 29.16 211 ARG A C 1
ATOM 1589 O O . ARG A 1 211 ? 52.078 35.330 13.780 1.00 39.18 211 ARG A O 1
ATOM 1597 N N . LEU A 1 212 ? 52.836 33.575 14.968 1.00 27.37 212 LEU A N 1
ATOM 1598 C CA . LEU A 1 212 ? 53.106 32.806 13.756 1.00 27.67 212 LEU A CA 1
ATOM 1599 C C . LEU A 1 212 ? 51.823 32.378 13.059 1.00 34.80 212 LEU A C 1
ATOM 1600 O O . LEU A 1 212 ? 51.820 32.191 11.837 1.00 36.38 212 LEU A O 1
ATOM 1605 N N . CYS A 1 213 ? 50.737 32.186 13.816 1.00 35.74 213 CYS A N 1
ATOM 1606 C CA . CYS A 1 213 ? 49.461 31.811 13.206 1.00 33.08 213 CYS A CA 1
ATOM 1607 C C . CYS A 1 213 ? 48.972 32.893 12.255 1.00 34.72 213 CYS A C 1
ATOM 1608 O O . CYS A 1 213 ? 48.407 32.590 11.195 1.00 35.47 213 CYS A O 1
ATOM 1611 N N . GLU A 1 214 ? 49.199 34.160 12.614 1.00 31.63 214 GLU A N 1
ATOM 1612 C CA . GLU A 1 214 ? 48.787 35.278 11.768 1.00 38.68 214 GLU A CA 1
ATOM 1613 C C . GLU A 1 214 ? 49.365 35.169 10.364 1.00 42.53 214 GLU A C 1
ATOM 1614 O O . GLU A 1 214 ? 48.694 35.496 9.380 1.00 43.40 214 GLU A O 1
ATOM 1620 N N . THR A 1 215 ? 50.611 34.719 10.250 1.00 42.60 215 THR A N 1
ATOM 1621 C CA . THR A 1 215 ? 51.302 34.706 8.969 1.00 44.93 215 THR A CA 1
ATOM 1622 C C . THR A 1 215 ? 51.385 33.317 8.347 1.00 45.82 215 THR A C 1
ATOM 1623 O O . THR A 1 215 ? 51.455 33.205 7.118 1.00 52.83 215 THR A O 1
ATOM 1627 N N . VAL A 1 216 ? 51.345 32.265 9.155 1.00 33.29 216 VAL A N 1
ATOM 1628 C CA . VAL A 1 216 ? 51.496 30.887 8.709 1.00 31.89 216 VAL A CA 1
ATOM 1629 C C . VAL A 1 216 ? 50.157 30.175 8.914 1.00 36.83 216 VAL A C 1
ATOM 1630 O O . VAL A 1 216 ? 49.751 29.935 10.060 1.00 35.52 216 VAL A O 1
ATOM 1634 N N . PRO A 1 217 ? 49.448 29.804 7.847 1.00 42.02 217 PRO A N 1
ATOM 1635 C CA . PRO A 1 217 ? 48.134 29.166 8.005 1.00 42.35 217 PRO A CA 1
ATOM 1636 C C . PRO A 1 217 ? 48.160 27.656 8.220 1.00 37.35 217 PRO A C 1
ATOM 1637 O O . PRO A 1 217 ? 47.099 27.077 8.471 1.00 34.64 217 PRO A O 1
ATOM 1641 N N . GLU A 1 218 ? 49.310 26.989 8.157 1.00 37.59 218 GLU A N 1
ATOM 1642 C CA . GLU A 1 218 ? 49.379 25.535 8.284 1.00 40.11 218 GLU A CA 1
ATOM 1643 C C . GLU A 1 218 ? 49.970 25.150 9.635 1.00 44.16 218 GLU A C 1
ATOM 1644 O O . GLU A 1 218 ? 51.136 25.455 9.918 1.00 42.73 218 GLU A O 1
ATOM 1650 N N . ASP A 1 219 ? 49.176 24.449 10.454 1.00 42.30 219 ASP A N 1
ATOM 1651 C CA . ASP A 1 219 ? 49.635 24.078 11.791 1.00 35.47 219 ASP A CA 1
ATOM 1652 C C . ASP A 1 219 ? 50.847 23.164 11.722 1.00 42.92 219 ASP A C 1
ATOM 1653 O O . ASP A 1 219 ? 51.762 23.269 12.548 1.00 38.67 219 ASP A O 1
ATOM 1658 N N . GLU A 1 220 ? 50.864 22.254 10.744 1.00 43.68 220 GLU A N 1
ATOM 1659 C CA . GLU A 1 220 ? 51.908 21.246 10.630 1.00 32.55 220 GLU A CA 1
ATOM 1660 C C . GLU A 1 220 ? 53.279 21.846 10.347 1.00 41.44 220 GLU A C 1
ATOM 1661 O O . GLU A 1 220 ? 54.286 21.140 10.488 1.00 41.42 220 GLU A O 1
ATOM 1667 N N . ARG A 1 221 ? 53.351 23.118 9.958 1.00 32.68 221 ARG A N 1
ATOM 1668 C CA . ARG A 1 221 ? 54.630 23.789 9.823 1.00 42.34 221 ARG A CA 1
ATOM 1669 C C . ARG A 1 221 ? 54.893 24.841 10.899 1.00 37.50 221 ARG A C 1
ATOM 1670 O O . ARG A 1 221 ? 56.022 25.338 10.988 1.00 34.40 221 ARG A O 1
ATOM 1678 N N . ILE A 1 222 ? 53.901 25.178 11.727 1.00 36.26 222 ILE A N 1
ATOM 1679 C CA . ILE A 1 222 ? 54.168 26.020 12.892 1.00 35.44 222 ILE A CA 1
ATOM 1680 C C . ILE A 1 222 ? 54.812 25.203 13.998 1.00 28.36 222 ILE A C 1
ATOM 1681 O O . ILE A 1 222 ? 55.724 25.676 14.685 1.00 32.22 222 ILE A O 1
ATOM 1686 N N . GLY A 1 223 ? 54.353 23.973 14.183 1.00 26.28 223 GLY A N 1
ATOM 1687 C CA . GLY A 1 223 ? 54.799 23.125 15.260 1.00 31.94 223 GLY A CA 1
ATOM 1688 C C . GLY A 1 223 ? 56.287 22.835 15.257 1.00 34.31 223 GLY A C 1
ATOM 1689 O O . GLY A 1 223 ? 56.964 22.962 16.283 1.00 27.39 223 GLY A O 1
ATOM 1690 N N . PRO A 1 224 ? 56.822 22.397 14.115 1.00 36.00 224 PRO A N 1
ATOM 1691 C CA . PRO A 1 224 ? 58.278 22.191 14.034 1.00 38.04 224 PRO A CA 1
ATOM 1692 C C . PRO A 1 224 ? 59.093 23.457 14.247 1.00 27.19 224 PRO A C 1
ATOM 1693 O O . PRO A 1 224 ? 60.219 23.370 14.743 1.00 32.06 224 PRO A O 1
ATOM 1697 N N . ILE A 1 225 ? 58.575 24.626 13.878 1.00 24.72 225 ILE A N 1
ATOM 1698 C CA . ILE A 1 225 ? 59.308 25.866 14.114 1.00 27.27 225 ILE A CA 1
ATOM 1699 C C . ILE A 1 225 ? 59.335 26.190 15.600 1.00 29.77 225 ILE A C 1
ATOM 1700 O O . ILE A 1 225 ? 60.375 26.580 16.149 1.00 27.18 225 ILE A O 1
ATOM 1705 N N . ALA A 1 226 ? 58.202 26.017 16.282 1.00 25.94 226 ALA A N 1
ATOM 1706 C CA . ALA A 1 226 ? 58.166 26.276 17.718 1.00 25.72 226 ALA A CA 1
ATOM 1707 C C . ALA A 1 226 ? 58.951 25.221 18.491 1.00 28.64 226 ALA A C 1
ATOM 1708 O O . ALA A 1 226 ? 59.625 25.539 19.477 1.00 28.60 226 ALA A O 1
ATOM 1710 N N . ALA A 1 227 ? 58.887 23.961 18.053 1.00 26.71 227 ALA A N 1
ATOM 1711 C CA . ALA A 1 227 ? 59.678 22.918 18.692 1.00 26.03 227 ALA A CA 1
ATOM 1712 C C . ALA A 1 227 ? 61.170 23.194 18.555 1.00 30.05 227 ALA A C 1
ATOM 1713 O O . ALA A 1 227 ? 61.927 23.048 19.524 1.00 25.72 227 ALA A O 1
ATOM 1715 N N . SER A 1 228 ? 61.621 23.589 17.359 1.00 23.27 228 SER A N 1
ATOM 1716 C CA . SER A 1 228 ? 63.050 23.825 17.191 1.00 28.06 228 SER A CA 1
ATOM 1717 C C . SER A 1 228 ? 63.480 25.108 17.896 1.00 29.18 228 SER A C 1
ATOM 1718 O O . SER A 1 228 ? 64.625 25.205 18.359 1.00 21.89 228 SER A O 1
ATOM 1721 N N . LEU A 1 229 ? 62.568 26.078 18.034 1.00 23.81 229 LEU A N 1
ATOM 1722 C CA . LEU A 1 229 ? 62.826 27.225 18.896 1.00 24.79 229 LEU A CA 1
ATOM 1723 C C . LEU A 1 229 ? 63.075 26.799 20.338 1.00 25.53 229 LEU A C 1
ATOM 1724 O O . LEU A 1 229 ? 63.989 27.306 20.995 1.00 24.70 229 LEU A O 1
ATOM 1729 N N . LEU A 1 230 ? 62.252 25.888 20.860 1.00 23.37 230 LEU A N 1
ATOM 1730 C CA . LEU A 1 230 ? 62.418 25.465 22.245 1.00 24.27 230 LEU A CA 1
ATOM 1731 C C . LEU A 1 230 ? 63.703 24.664 22.414 1.00 20.91 230 LEU A C 1
ATOM 1732 O O . LEU A 1 230 ? 64.450 24.870 23.379 1.00 21.53 230 LEU A O 1
ATOM 1737 N N . PHE A 1 231 ? 63.990 23.765 21.469 1.00 19.80 231 PHE A N 1
ATOM 1738 C CA . PHE A 1 231 ? 65.207 22.965 21.555 1.00 20.44 231 PHE A CA 1
ATOM 1739 C C . PHE A 1 231 ? 66.453 23.828 21.369 1.00 20.93 231 PHE A C 1
ATOM 1740 O O . PHE A 1 231 ? 67.491 23.561 21.982 1.00 19.78 231 PHE A O 1
ATOM 1748 N N . ALA A 1 232 ? 66.366 24.870 20.537 1.00 22.80 232 ALA A N 1
ATOM 1749 C CA . ALA A 1 232 ? 67.516 25.740 20.294 1.00 21.61 232 ALA A CA 1
ATOM 1750 C C . ALA A 1 232 ? 67.925 26.502 21.552 1.00 17.49 232 ALA A C 1
ATOM 1751 O O . ALA A 1 232 ? 69.115 26.750 21.781 1.00 24.18 232 ALA A O 1
ATOM 1753 N N . GLY A 1 233 ? 66.956 26.880 22.382 1.00 20.74 233 GLY A N 1
ATOM 1754 C CA . GLY A 1 233 ? 67.255 27.725 23.522 1.00 21.95 233 GLY A CA 1
ATOM 1755 C C . GLY A 1 233 ? 67.473 27.027 24.851 1.00 18.66 233 GLY A C 1
ATOM 1756 O O . GLY A 1 233 ? 68.252 27.501 25.677 1.00 18.95 233 GLY A O 1
ATOM 1757 N N . LEU A 1 234 ? 66.802 25.899 25.067 1.00 17.37 234 LEU A N 1
ATOM 1758 C CA . LEU A 1 234 ? 66.664 25.373 26.420 1.00 14.90 234 LEU A CA 1
ATOM 1759 C C . LEU A 1 234 ? 68.022 25.050 27.048 1.00 19.76 234 LEU A C 1
ATOM 1760 O O . LEU A 1 234 ? 68.391 25.622 28.081 1.00 17.62 234 LEU A O 1
ATOM 1765 N N . ASP A 1 235 ? 68.780 24.130 26.444 1.00 18.92 235 ASP A N 1
ATOM 1766 C CA . ASP A 1 235 ? 70.025 23.678 27.064 1.00 20.43 235 ASP A CA 1
ATOM 1767 C C . ASP A 1 235 ? 71.098 24.751 26.998 1.00 22.48 235 ASP A C 1
ATOM 1768 O O . ASP A 1 235 ? 71.851 24.947 27.960 1.00 21.58 235 ASP A O 1
ATOM 1773 N N . SER A 1 236 ? 71.201 25.439 25.860 1.00 18.71 236 SER A N 1
ATOM 1774 C CA . SER A 1 236 ? 72.262 26.428 25.700 1.00 16.83 236 SER A CA 1
ATOM 1775 C C . SER A 1 236 ? 72.155 27.514 26.762 1.00 15.73 236 SER A C 1
ATOM 1776 O O . SER A 1 236 ? 73.150 27.865 27.403 1.00 17.61 236 SER A O 1
ATOM 1779 N N . VAL A 1 237 ? 70.954 28.053 26.969 1.00 13.67 237 VAL A N 1
ATOM 1780 C CA . VAL A 1 237 ? 70.796 29.057 28.018 1.00 18.88 237 VAL A CA 1
ATOM 1781 C C . VAL A 1 237 ? 71.095 28.451 29.386 1.00 15.56 237 VAL A C 1
ATOM 1782 O O . VAL A 1 237 ? 71.820 29.044 30.191 1.00 14.69 237 VAL A O 1
ATOM 1786 N N . ALA A 1 238 ? 70.589 27.239 29.651 1.00 17.88 238 ALA A N 1
ATOM 1787 C CA . ALA A 1 238 ? 70.778 26.646 30.977 1.00 16.03 238 ALA A CA 1
ATOM 1788 C C . ALA A 1 238 ? 72.254 26.381 31.253 1.00 18.03 238 ALA A C 1
ATOM 1789 O O . ALA A 1 238 ? 72.757 26.680 32.349 1.00 16.33 238 ALA A O 1
ATOM 1791 N N . THR A 1 239 ? 72.965 25.832 30.263 1.00 15.60 239 THR A N 1
ATOM 1792 C CA . THR A 1 239 ? 74.388 25.546 30.422 1.00 14.75 239 THR A CA 1
ATOM 1793 C C . THR A 1 239 ? 75.194 26.812 30.657 1.00 12.80 239 THR A C 1
ATOM 1794 O O . THR A 1 239 ? 76.186 26.789 31.388 1.00 15.79 239 THR A O 1
ATOM 1798 N N . HIS A 1 240 ? 74.786 27.925 30.063 1.00 14.75 240 HIS A N 1
ATOM 1799 C CA . HIS A 1 240 ? 75.554 29.143 30.270 1.00 14.50 240 HIS A CA 1
ATOM 1800 C C . HIS A 1 240 ? 75.224 29.801 31.598 1.00 15.95 240 HIS A C 1
ATOM 1801 O O . HIS A 1 240 ? 76.082 30.493 32.158 1.00 16.18 240 HIS A O 1
ATOM 1808 N N . VAL A 1 241 ? 74.012 29.613 32.132 1.00 15.11 241 VAL A N 1
ATOM 1809 C CA . VAL A 1 241 ? 73.795 29.983 33.535 1.00 16.52 241 VAL A CA 1
ATOM 1810 C C . VAL A 1 241 ? 74.770 29.211 34.431 1.00 20.15 241 VAL A C 1
ATOM 1811 O O . VAL A 1 241 ? 75.511 29.798 35.230 1.00 19.46 241 VAL A O 1
ATOM 1815 N N . ASP A 1 242 ? 74.805 27.882 34.271 1.00 24.14 242 ASP A N 1
ATOM 1816 C CA . ASP A 1 242 ? 75.674 27.002 35.059 1.00 18.61 242 ASP A CA 1
ATOM 1817 C C . ASP A 1 242 ? 77.143 27.419 34.996 1.00 18.63 242 ASP A C 1
ATOM 1818 O O . ASP A 1 242 ? 77.785 27.645 36.027 1.00 20.02 242 ASP A O 1
ATOM 1823 N N . LEU A 1 243 ? 77.716 27.437 33.789 1.00 16.11 243 LEU A N 1
ATOM 1824 C CA . LEU A 1 243 ? 79.144 27.731 33.667 1.00 16.92 243 LEU A CA 1
ATOM 1825 C C . LEU A 1 243 ? 79.443 29.188 33.976 1.00 15.66 243 LEU A C 1
ATOM 1826 O O . LEU A 1 243 ? 80.521 29.499 34.495 1.00 18.27 243 LEU A O 1
ATOM 1831 N N . GLY A 1 244 ? 78.510 30.093 33.678 1.00 16.33 244 GLY A N 1
ATOM 1832 C CA . GLY A 1 244 ? 78.667 31.464 34.147 1.00 18.32 244 GLY A CA 1
ATOM 1833 C C . GLY A 1 244 ? 78.762 31.545 35.662 1.00 20.77 244 GLY A C 1
ATOM 1834 O O . GLY A 1 244 ? 79.596 32.285 36.206 1.00 18.65 244 GLY A O 1
ATOM 1835 N N . VAL A 1 245 ? 77.945 30.746 36.365 1.00 16.46 245 VAL A N 1
ATOM 1836 C CA . VAL A 1 245 ? 78.027 30.696 37.828 1.00 19.13 245 VAL A CA 1
ATOM 1837 C C . VAL A 1 245 ? 79.381 30.141 38.274 1.00 17.13 245 VAL A C 1
ATOM 1838 O O . VAL A 1 245 ? 80.009 30.673 39.193 1.00 19.69 245 VAL A O 1
ATOM 1842 N N . VAL A 1 246 ? 79.870 29.090 37.615 1.00 15.67 246 VAL A N 1
ATOM 1843 C CA . VAL A 1 246 ? 81.197 28.573 37.947 1.00 16.57 246 VAL A CA 1
ATOM 1844 C C . VAL A 1 246 ? 82.255 29.663 37.795 1.00 19.29 246 VAL A C 1
ATOM 1845 O O . VAL A 1 246 ? 83.029 29.924 38.721 1.00 21.59 246 VAL A O 1
ATOM 1849 N N . LEU A 1 247 ? 82.296 30.327 36.632 1.00 17.98 247 LEU A N 1
ATOM 1850 C CA . LEU A 1 247 ? 83.295 31.376 36.425 1.00 20.93 247 LEU A CA 1
ATOM 1851 C C . LEU A 1 247 ? 83.222 32.436 37.515 1.00 27.03 247 LEU A C 1
ATOM 1852 O O . LEU A 1 247 ? 84.253 32.843 38.074 1.00 24.73 247 LEU A O 1
ATOM 1857 N N . PHE A 1 248 ? 82.014 32.888 37.845 1.00 19.04 248 PHE A N 1
ATOM 1858 C CA . PHE A 1 248 ? 81.889 33.952 38.831 1.00 20.80 248 PHE A CA 1
ATOM 1859 C C . PHE A 1 248 ? 82.272 33.489 40.243 1.00 22.64 248 PHE A C 1
ATOM 1860 O O . PHE A 1 248 ? 82.746 34.303 41.042 1.00 23.41 248 PHE A O 1
ATOM 1868 N N . THR A 1 249 ? 82.096 32.207 40.578 1.00 23.15 249 THR A N 1
ATOM 1869 C CA . THR A 1 249 ? 82.622 31.730 41.854 1.00 19.17 249 THR A CA 1
ATOM 1870 C C . THR A 1 249 ? 84.139 31.598 41.833 1.00 24.99 249 THR A C 1
ATOM 1871 O O . THR A 1 249 ? 84.755 31.534 42.899 1.00 23.88 249 THR A O 1
ATOM 1875 N N . GLN A 1 250 ? 84.758 31.534 40.655 1.00 23.42 250 GLN A N 1
ATOM 1876 C CA . GLN A 1 250 ? 86.214 31.437 40.602 1.00 24.81 250 GLN A CA 1
ATOM 1877 C C . GLN A 1 250 ? 86.883 32.796 40.553 1.00 23.73 250 GLN A C 1
ATOM 1878 O O . GLN A 1 250 ? 88.046 32.910 40.942 1.00 27.55 250 GLN A O 1
ATOM 1884 N N . TYR A 1 251 ? 86.163 33.829 40.130 1.00 20.63 251 TYR A N 1
ATOM 1885 C CA . TYR A 1 251 ? 86.665 35.199 40.075 1.00 22.42 251 TYR A CA 1
ATOM 1886 C C . TYR A 1 251 ? 85.710 36.102 40.855 1.00 20.61 251 TYR A C 1
ATOM 1887 O O . TYR A 1 251 ? 85.042 36.966 40.279 1.00 16.67 251 TYR A O 1
ATOM 1896 N N . PRO A 1 252 ? 85.612 35.916 42.176 1.00 25.96 252 PRO A N 1
ATOM 1897 C CA . PRO A 1 252 ? 84.608 36.660 42.947 1.00 21.86 252 PRO A CA 1
ATOM 1898 C C . PRO A 1 252 ? 84.812 38.153 42.911 1.00 26.18 252 PRO A C 1
ATOM 1899 O O . PRO A 1 252 ? 83.839 38.898 43.092 1.00 23.06 252 PRO A O 1
ATOM 1903 N N . ASP A 1 253 ? 86.044 38.616 42.674 1.00 25.85 253 ASP A N 1
ATOM 1904 C CA . ASP A 1 253 ? 86.288 40.052 42.572 1.00 28.07 253 ASP A CA 1
ATOM 1905 C C . ASP A 1 253 ? 85.625 40.631 41.327 1.00 28.00 253 ASP A C 1
ATOM 1906 O O . ASP A 1 253 ? 85.051 41.729 41.365 1.00 21.99 253 ASP A O 1
ATOM 1911 N N . GLN A 1 254 ? 85.662 39.886 40.220 1.00 26.33 254 GLN A N 1
ATOM 1912 C CA . GLN A 1 254 ? 84.970 40.323 39.014 1.00 25.18 254 GLN A CA 1
ATOM 1913 C C . GLN A 1 254 ? 83.461 40.197 39.160 1.00 18.84 254 GLN A C 1
ATOM 1914 O O . GLN A 1 254 ? 82.722 41.017 38.609 1.00 23.51 254 GLN A O 1
ATOM 1920 N N . LEU A 1 255 ? 82.984 39.205 39.916 1.00 18.83 255 LEU A N 1
ATOM 1921 C CA . LEU A 1 255 ? 81.553 39.127 40.190 1.00 17.74 255 LEU A CA 1
ATOM 1922 C C . LEU A 1 255 ? 81.085 40.359 40.955 1.00 23.53 255 LEU A C 1
ATOM 1923 O O . LEU A 1 255 ? 80.059 40.964 40.620 1.00 22.29 255 LEU A O 1
ATOM 1928 N N . LYS A 1 256 ? 81.830 40.754 41.983 1.00 19.25 256 LYS A N 1
ATOM 1929 C CA . LYS A 1 256 ? 81.378 41.877 42.793 1.00 28.72 256 LYS A CA 1
ATOM 1930 C C . LYS A 1 256 ? 81.340 43.164 41.979 1.00 29.04 256 LYS A C 1
ATOM 1931 O O . LYS A 1 256 ? 80.387 43.938 42.088 1.00 24.89 256 LYS A O 1
ATOM 1937 N N . GLU A 1 257 ? 82.334 43.404 41.127 1.00 25.53 257 GLU A N 1
ATOM 1938 C CA . GLU A 1 257 ? 82.253 44.630 40.339 1.00 31.12 257 GLU A CA 1
ATOM 1939 C C . GLU A 1 257 ? 81.163 44.546 39.273 1.00 28.61 257 GLU A C 1
ATOM 1940 O O . GLU A 1 257 ? 80.548 45.565 38.953 1.00 24.24 257 GLU A O 1
ATOM 1946 N N . ALA A 1 258 ? 80.865 43.349 38.756 1.00 23.78 258 ALA A N 1
ATOM 1947 C CA . ALA A 1 258 ? 79.751 43.218 37.819 1.00 26.33 258 ALA A CA 1
ATOM 1948 C C . ALA A 1 258 ? 78.417 43.529 38.491 1.00 27.27 258 ALA A C 1
ATOM 1949 O O . ALA A 1 258 ? 77.539 44.163 37.886 1.00 22.33 258 ALA A O 1
ATOM 1951 N N . LEU A 1 259 ? 78.243 43.091 39.742 1.00 28.21 259 LEU A N 1
ATOM 1952 C CA . LEU A 1 259 ? 77.031 43.435 40.487 1.00 30.98 259 LEU A CA 1
ATOM 1953 C C . LEU A 1 259 ? 76.928 44.937 40.738 1.00 34.36 259 LEU A C 1
ATOM 1954 O O . LEU A 1 259 ? 75.815 45.470 40.855 1.00 32.47 259 LEU A O 1
ATOM 1959 N N . ALA A 1 260 ? 78.072 45.631 40.809 1.00 32.12 260 ALA A N 1
ATOM 1960 C CA . ALA A 1 260 ? 78.099 47.052 41.150 1.00 33.11 260 ALA A CA 1
ATOM 1961 C C . ALA A 1 260 ? 77.848 47.970 39.951 1.00 36.48 260 ALA A C 1
ATOM 1962 O O . ALA A 1 260 ? 77.383 49.097 40.139 1.00 34.99 260 ALA A O 1
ATOM 1964 N N . ASP A 1 261 ? 78.142 47.539 38.723 1.00 34.22 261 ASP A N 1
ATOM 1965 C CA . ASP A 1 261 ? 78.000 48.410 37.556 1.00 29.96 261 ASP A CA 1
ATOM 1966 C C . ASP A 1 261 ? 77.329 47.631 36.438 1.00 32.19 261 ASP A C 1
ATOM 1967 O O . ASP A 1 261 ? 77.824 46.574 36.038 1.00 29.30 261 ASP A O 1
ATOM 1972 N N . GLU A 1 262 ? 76.218 48.160 35.925 1.00 27.52 262 GLU A N 1
ATOM 1973 C CA . GLU A 1 262 ? 75.483 47.439 34.892 1.00 31.76 262 GLU A CA 1
ATOM 1974 C C . GLU A 1 262 ? 76.288 47.301 33.606 1.00 29.02 262 GLU A C 1
ATOM 1975 O O . GLU A 1 262 ? 76.060 46.358 32.844 1.00 24.27 262 GLU A O 1
ATOM 1981 N N . LYS A 1 263 ? 77.224 48.223 33.346 1.00 30.22 263 LYS A N 1
ATOM 1982 C CA . LYS A 1 263 ? 78.083 48.095 32.172 1.00 35.46 263 LYS A CA 1
ATOM 1983 C C . LYS A 1 263 ? 78.970 46.870 32.285 1.00 24.98 263 LYS A C 1
ATOM 1984 O O . LYS A 1 263 ? 79.232 46.190 31.286 1.00 24.89 263 LYS A O 1
ATOM 1990 N N . LEU A 1 264 ? 79.456 46.587 33.495 1.00 25.31 264 LEU A N 1
ATOM 1991 C CA . LEU A 1 264 ? 80.343 45.451 33.694 1.00 25.14 264 LEU A CA 1
ATOM 1992 C C . LEU A 1 264 ? 79.589 44.135 33.818 1.00 26.48 264 LEU A C 1
ATOM 1993 O O . LEU A 1 264 ? 80.172 43.075 33.573 1.00 19.80 264 LEU A O 1
ATOM 1998 N N . MET A 1 265 ? 78.317 44.163 34.230 1.00 24.35 265 MET A N 1
ATOM 1999 C CA . MET A 1 265 ? 77.533 42.935 34.160 1.00 17.36 265 MET A CA 1
ATOM 2000 C C . MET A 1 265 ? 77.243 42.574 32.709 1.00 23.44 265 MET A C 1
ATOM 2001 O O . MET A 1 265 ? 77.306 41.398 32.340 1.00 17.61 265 MET A O 1
ATOM 2006 N N . ARG A 1 266 ? 76.966 43.576 31.861 1.00 18.20 266 ARG A N 1
ATOM 2007 C CA . ARG A 1 266 ? 76.758 43.293 30.446 1.00 23.32 266 ARG A CA 1
ATOM 2008 C C . ARG A 1 266 ? 78.030 42.763 29.796 1.00 23.56 266 ARG A C 1
ATOM 2009 O O . ARG A 1 266 ? 77.980 41.794 29.030 1.00 20.51 266 ARG A O 1
ATOM 2017 N N . SER A 1 267 ? 79.184 43.382 30.071 1.00 16.25 267 SER A N 1
ATOM 2018 C CA . SER A 1 267 ? 80.390 42.836 29.456 1.00 20.30 267 SER A CA 1
ATOM 2019 C C . SER A 1 267 ? 80.823 41.542 30.133 1.00 18.25 267 SER A C 1
ATOM 2020 O O . SER A 1 267 ? 81.509 40.722 29.510 1.00 17.93 267 SER A O 1
ATOM 2023 N N . GLY A 1 268 ? 80.435 41.334 31.396 1.00 20.75 268 GLY A N 1
ATOM 2024 C CA . GLY A 1 268 ? 80.653 40.038 32.019 1.00 14.52 268 GLY A CA 1
ATOM 2025 C C . GLY A 1 268 ? 79.867 38.924 31.348 1.00 17.04 268 GLY A C 1
ATOM 2026 O O . GLY A 1 268 ? 80.370 37.807 31.197 1.00 16.85 268 GLY A O 1
ATOM 2027 N N . VAL A 1 269 ? 78.622 39.205 30.944 1.00 16.03 269 VAL A N 1
ATOM 2028 C CA . VAL A 1 269 ? 77.827 38.207 30.216 1.00 17.53 269 VAL A CA 1
ATOM 2029 C C . VAL A 1 269 ? 78.456 37.905 28.859 1.00 17.09 269 VAL A C 1
ATOM 2030 O O . VAL A 1 269 ? 78.432 36.760 28.394 1.00 15.84 269 VAL A O 1
ATOM 2034 N N . GLU A 1 270 ? 79.019 38.928 28.198 1.00 17.06 270 GLU A N 1
ATOM 2035 C CA . GLU A 1 270 ? 79.739 38.701 26.947 1.00 17.11 270 GLU A CA 1
ATOM 2036 C C . GLU A 1 270 ? 80.957 37.818 27.162 1.00 12.78 270 GLU A C 1
ATOM 2037 O O . GLU A 1 270 ? 81.270 36.970 26.323 1.00 14.46 270 GLU A O 1
ATOM 2043 N N . GLU A 1 271 ? 81.672 38.016 28.266 1.00 12.94 271 GLU A N 1
ATOM 2044 C CA . GLU A 1 271 ? 82.852 37.208 28.531 1.00 17.88 271 GLU A CA 1
ATOM 2045 C C . GLU A 1 271 ? 82.472 35.793 28.961 1.00 15.99 271 GLU A C 1
ATOM 2046 O O . GLU A 1 271 ? 83.257 34.862 28.763 1.00 15.83 271 GLU A O 1
ATOM 2052 N N . ILE A 1 272 ? 81.264 35.613 29.493 1.00 13.51 272 ILE A N 1
ATOM 2053 C CA . ILE A 1 272 ? 80.741 34.277 29.749 1.00 14.57 272 ILE A CA 1
ATOM 2054 C C . ILE A 1 272 ? 80.343 33.621 28.438 1.00 12.75 272 ILE A C 1
ATOM 2055 O O . ILE A 1 272 ? 80.665 32.455 28.181 1.00 15.63 272 ILE A O 1
ATOM 2060 N N . LEU A 1 273 ? 79.662 34.376 27.575 1.00 11.97 273 LEU A N 1
ATOM 2061 C CA . LEU A 1 273 ? 79.360 33.867 26.248 1.00 11.91 273 LEU A CA 1
ATOM 2062 C C . LEU A 1 273 ? 80.634 33.522 25.490 1.00 12.74 273 LEU A C 1
ATOM 2063 O O . LEU A 1 273 ? 80.629 32.611 24.663 1.00 13.42 273 LEU A O 1
ATOM 2068 N N . ARG A 1 274 ? 81.738 34.223 25.762 1.00 12.34 274 ARG A N 1
ATOM 2069 C CA . ARG A 1 274 ? 82.968 33.898 25.038 1.00 18.80 274 ARG A CA 1
ATOM 2070 C C . ARG A 1 274 ? 83.648 32.658 25.605 1.00 17.02 274 ARG A C 1
ATOM 2071 O O . ARG A 1 274 ? 84.172 31.840 24.841 1.00 16.19 274 ARG A O 1
ATOM 2079 N N . ALA A 1 275 ? 83.653 32.494 26.934 1.00 16.85 275 ALA A N 1
ATOM 2080 C CA . ALA A 1 275 ? 84.549 31.535 27.569 1.00 20.22 275 ALA A CA 1
ATOM 2081 C C . ALA A 1 275 ? 83.878 30.470 28.431 1.00 20.58 275 ALA A C 1
ATOM 2082 O O . ALA A 1 275 ? 84.547 29.497 28.787 1.00 20.46 275 ALA A O 1
ATOM 2084 N N . ALA A 1 276 ? 82.605 30.622 28.795 1.00 18.44 276 ALA A N 1
ATOM 2085 C CA . ALA A 1 276 ? 81.979 29.690 29.738 1.00 22.35 276 ALA A CA 1
ATOM 2086 C C . ALA A 1 276 ? 81.598 28.431 28.974 1.00 22.10 276 ALA A C 1
ATOM 2087 O O . ALA A 1 276 ? 80.436 28.205 28.623 1.00 22.34 276 ALA A O 1
ATOM 2089 N N . LYS A 1 277 ? 82.611 27.601 28.714 1.00 23.49 277 LYS A N 1
ATOM 2090 C CA . LYS A 1 277 ? 82.490 26.483 27.795 1.00 23.12 277 LYS A CA 1
ATOM 2091 C C . LYS A 1 277 ? 82.981 25.202 28.455 1.00 29.22 277 LYS A C 1
ATOM 2092 O O . LYS A 1 277 ? 83.892 25.219 29.289 1.00 25.25 277 LYS A O 1
ATOM 2098 N N . ALA A 1 278 ? 82.368 24.083 28.063 1.00 24.30 278 ALA A N 1
ATOM 2099 C CA . ALA A 1 278 ? 82.830 22.784 28.541 1.00 31.87 278 ALA A CA 1
ATOM 2100 C C . ALA A 1 278 ? 84.252 22.496 28.098 1.00 34.16 278 ALA A C 1
ATOM 2101 O O . ALA A 1 278 ? 84.948 21.707 28.751 1.00 39.22 278 ALA A O 1
ATOM 2103 N N . GLY A 1 279 ? 84.702 23.136 27.019 1.00 33.27 279 GLY A N 1
ATOM 2104 C CA . GLY A 1 279 ? 86.030 22.935 26.490 1.00 34.25 279 GLY A CA 1
ATOM 2105 C C . GLY A 1 279 ? 86.105 21.943 25.350 1.00 31.23 279 GLY A C 1
ATOM 2106 O O . GLY A 1 279 ? 87.172 21.813 24.737 1.00 32.05 279 GLY A O 1
ATOM 2107 N N . GLY A 1 280 ? 85.014 21.236 25.061 1.00 36.25 280 GLY A N 1
ATOM 2108 C CA . GLY A 1 280 ? 84.960 20.307 23.954 1.00 36.33 280 GLY A CA 1
ATOM 2109 C C . GLY A 1 280 ? 84.588 20.994 22.651 1.00 40.34 280 GLY A C 1
ATOM 2110 O O . GLY A 1 280 ? 84.608 22.221 22.525 1.00 31.20 280 GLY A O 1
ATOM 2111 N N . SER A 1 281 ? 84.229 20.165 21.671 1.00 35.51 281 SER A N 1
ATOM 2112 C CA . SER A 1 281 ? 83.923 20.639 20.328 1.00 35.73 281 SER A CA 1
ATOM 2113 C C . SER A 1 281 ? 82.751 21.618 20.333 1.00 34.63 281 SER A C 1
ATOM 2114 O O . SER A 1 281 ? 81.683 21.327 20.879 1.00 43.07 281 SER A O 1
ATOM 2117 N N . GLY A 1 282 ? 82.946 22.782 19.714 1.00 33.12 282 GLY A N 1
ATOM 2118 C CA . GLY A 1 282 ? 81.926 23.811 19.690 1.00 27.84 282 GLY A CA 1
ATOM 2119 C C . GLY A 1 282 ? 81.086 23.914 18.433 1.00 29.56 282 GLY A C 1
ATOM 2120 O O . GLY A 1 282 ? 80.256 24.823 18.339 1.00 24.51 282 GLY A O 1
ATOM 2121 N N . ALA A 1 283 ? 81.277 23.027 17.457 1.00 28.76 283 ALA A N 1
ATOM 2122 C CA . ALA A 1 283 ? 80.471 23.075 16.244 1.00 23.86 283 ALA A CA 1
ATOM 2123 C C . ALA A 1 283 ? 79.049 22.603 16.534 1.00 26.57 283 ALA A C 1
ATOM 2124 O O . ALA A 1 283 ? 78.843 21.612 17.234 1.00 26.95 283 ALA A O 1
ATOM 2126 N N . ALA A 1 284 ? 78.057 23.314 15.991 1.00 22.50 284 ALA A N 1
ATOM 2127 C CA .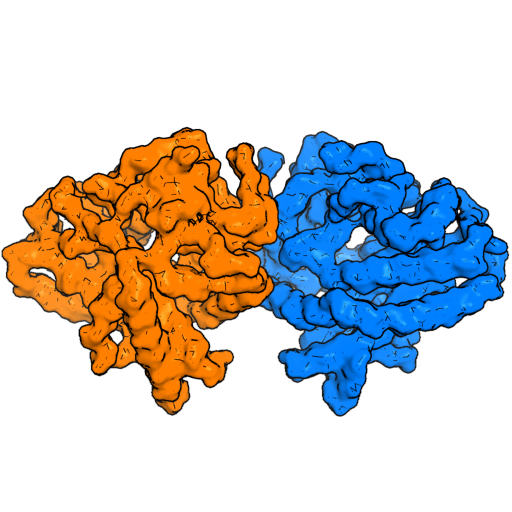 ALA A 1 284 ? 76.662 23.038 16.324 1.00 24.77 284 ALA A CA 1
ATOM 2128 C C . ALA A 1 284 ? 75.952 22.237 15.239 1.00 32.49 284 ALA A C 1
ATOM 2129 O O . ALA A 1 284 ? 75.445 21.147 15.504 1.00 31.24 284 ALA A O 1
ATOM 2131 N N . LEU A 1 285 ? 75.886 22.766 14.024 1.00 30.04 285 LEU A N 1
ATOM 2132 C CA . LEU A 1 285 ? 75.150 22.095 12.972 1.00 27.91 285 LEU A CA 1
ATOM 2133 C C . LEU A 1 285 ? 76.052 21.838 11.770 1.00 23.16 285 LEU A C 1
ATOM 2134 O O . LEU A 1 285 ? 77.025 22.561 11.552 1.00 28.20 285 LEU A O 1
ATOM 2139 N N . PRO A 1 286 ? 75.761 20.810 10.984 1.00 25.30 286 PRO A N 1
ATOM 2140 C CA . PRO A 1 286 ? 76.507 20.607 9.743 1.00 24.88 286 PRO A CA 1
ATOM 2141 C C . PRO A 1 286 ? 76.135 21.650 8.699 1.00 22.08 286 PRO A C 1
ATOM 2142 O O . PRO A 1 286 ? 75.027 22.193 8.680 1.00 19.97 286 PRO A O 1
ATOM 2146 N N . ARG A 1 287 ? 77.109 21.952 7.853 1.00 18.38 287 ARG A N 1
ATOM 2147 C CA . ARG A 1 287 ? 76.946 22.748 6.651 1.00 21.22 287 ARG A CA 1
ATOM 2148 C C . ARG A 1 287 ? 77.651 22.006 5.537 1.00 18.24 287 ARG A C 1
ATOM 2149 O O . ARG A 1 287 ? 78.656 21.334 5.774 1.00 20.46 287 ARG A O 1
ATOM 2157 N N . TYR A 1 288 ? 77.146 22.151 4.323 1.00 19.90 288 TYR A N 1
ATOM 2158 C CA . TYR A 1 288 ? 77.746 21.495 3.173 1.00 17.21 288 TYR A CA 1
ATOM 2159 C C . TYR A 1 288 ? 78.039 22.527 2.098 1.00 18.20 288 TYR A C 1
ATOM 2160 O O . TYR A 1 288 ? 77.239 23.439 1.865 1.00 19.68 288 TYR A O 1
ATOM 2169 N N . ALA A 1 289 ? 79.195 22.390 1.456 1.00 15.20 289 ALA A N 1
ATOM 2170 C CA . ALA A 1 289 ? 79.512 23.232 0.310 1.00 18.39 289 ALA A CA 1
ATOM 2171 C C . ALA A 1 289 ? 78.580 22.906 -0.854 1.00 21.74 289 ALA A C 1
ATOM 2172 O O . ALA A 1 289 ? 78.395 21.737 -1.214 1.00 24.24 289 ALA A O 1
ATOM 2174 N N . THR A 1 290 ? 77.958 23.937 -1.416 1.00 17.03 290 THR A N 1
ATOM 2175 C CA . THR A 1 290 ? 77.160 23.785 -2.626 1.00 22.50 290 THR A CA 1
ATOM 2176 C C . THR A 1 290 ? 77.972 24.039 -3.890 1.00 26.07 290 THR A C 1
ATOM 2177 O O . THR A 1 290 ? 77.521 23.695 -4.989 1.00 23.63 290 THR A O 1
ATOM 2181 N N . ASP A 1 291 ? 79.136 24.661 -3.747 1.00 26.11 291 ASP A N 1
ATOM 2182 C CA . ASP A 1 291 ? 80.145 24.781 -4.787 1.00 25.72 291 ASP A CA 1
ATOM 2183 C C . ASP A 1 291 ? 81.509 24.661 -4.129 1.00 30.07 291 ASP A C 1
ATOM 2184 O O . ASP A 1 291 ? 81.624 24.664 -2.899 1.00 27.74 291 ASP A O 1
ATOM 2189 N N . ASP A 1 292 ? 82.550 24.548 -4.954 1.00 26.09 292 ASP A N 1
ATOM 2190 C CA . ASP A 1 292 ? 83.907 24.562 -4.428 1.00 18.99 292 ASP A CA 1
ATOM 2191 C C . ASP A 1 292 ? 84.224 25.932 -3.827 1.00 28.36 292 ASP A C 1
ATOM 2192 O O . ASP A 1 292 ? 83.888 26.972 -4.402 1.00 23.60 292 ASP A O 1
ATOM 2197 N N . ILE A 1 293 ? 84.881 25.927 -2.666 1.00 21.17 293 ILE A N 1
ATOM 2198 C CA . ILE A 1 293 ? 85.341 27.140 -1.999 1.00 24.52 293 ILE A CA 1
ATOM 2199 C C . ILE A 1 293 ? 86.849 27.068 -1.824 1.00 25.51 293 ILE A C 1
ATOM 2200 O O . ILE A 1 293 ? 87.365 26.105 -1.245 1.00 25.30 293 ILE A O 1
ATOM 2205 N N . GLU A 1 294 ? 87.545 28.111 -2.271 1.00 23.94 294 GLU A N 1
ATOM 2206 C CA . GLU A 1 294 ? 88.984 28.242 -2.058 1.00 30.08 294 GLU A CA 1
ATOM 2207 C C . GLU A 1 294 ? 89.225 29.108 -0.831 1.00 25.09 294 GLU A C 1
ATOM 2208 O O . GLU A 1 294 ? 88.756 30.248 -0.784 1.00 25.90 294 GLU A O 1
ATOM 2214 N N . ILE A 1 295 ? 89.976 28.590 0.142 1.00 23.26 295 ILE A N 1
ATOM 2215 C CA . ILE A 1 295 ? 90.247 29.361 1.350 1.00 25.51 295 ILE A CA 1
ATOM 2216 C C . ILE A 1 295 ? 91.391 28.719 2.130 1.00 28.54 295 ILE A C 1
ATOM 2217 O O . ILE A 1 295 ? 91.552 27.491 2.127 1.00 27.82 295 ILE A O 1
ATOM 2222 N N . ALA A 1 296 ? 92.205 29.562 2.778 1.00 21.50 296 ALA A N 1
ATOM 2223 C CA . ALA A 1 296 ? 93.259 29.113 3.689 1.00 32.01 296 ALA A CA 1
ATOM 2224 C C . ALA A 1 296 ? 94.080 27.986 3.075 1.00 34.78 296 ALA A C 1
ATOM 2225 O O . ALA A 1 296 ? 94.385 26.983 3.726 1.00 29.94 296 ALA A O 1
ATOM 2227 N N . ASP A 1 297 ? 94.415 28.142 1.797 1.00 34.33 297 ASP A N 1
ATOM 2228 C CA . ASP A 1 297 ? 95.284 27.204 1.093 1.00 30.85 297 ASP A CA 1
ATOM 2229 C C . ASP A 1 297 ? 94.664 25.817 1.020 1.00 38.51 297 ASP A C 1
ATOM 2230 O O . ASP A 1 297 ? 95.366 24.806 0.949 1.00 32.59 297 ASP A O 1
ATOM 2235 N N . VAL A 1 298 ? 93.340 25.746 1.041 1.00 30.70 298 VAL A N 1
ATOM 2236 C CA . VAL A 1 298 ? 92.659 24.467 0.965 1.00 29.10 298 VAL A CA 1
ATOM 2237 C C . VAL A 1 298 ? 91.502 24.615 -0.013 1.00 24.63 298 VAL A C 1
ATOM 2238 O O . VAL A 1 298 ? 91.096 25.725 -0.362 1.00 25.85 298 VAL A O 1
ATOM 2242 N N . THR A 1 299 ? 90.999 23.486 -0.504 1.00 26.53 299 THR A N 1
ATOM 2243 C CA . THR A 1 299 ? 89.845 23.510 -1.394 1.00 22.46 299 THR A CA 1
ATOM 2244 C C . THR A 1 299 ? 88.747 22.624 -0.835 1.00 28.00 299 THR A C 1
ATOM 2245 O O . THR A 1 299 ? 88.857 21.395 -0.855 1.00 29.59 299 THR A O 1
ATOM 2249 N N . ILE A 1 300 ? 87.686 23.260 -0.357 1.00 23.23 300 ILE A N 1
ATOM 2250 C CA . ILE A 1 300 ? 86.460 22.575 0.023 1.00 20.92 300 ILE A CA 1
ATOM 2251 C C . ILE A 1 300 ? 85.681 22.244 -1.247 1.00 27.35 300 ILE A C 1
ATOM 2252 O O . ILE A 1 300 ? 85.479 23.112 -2.104 1.00 29.00 300 ILE A O 1
ATOM 2257 N N . ARG A 1 301 ? 85.260 20.989 -1.386 1.00 19.89 301 ARG A N 1
ATOM 2258 C CA . ARG A 1 301 ? 84.565 20.528 -2.582 1.00 23.83 301 ARG A CA 1
ATOM 2259 C C . ARG A 1 301 ? 83.064 20.432 -2.362 1.00 24.74 301 ARG A C 1
ATOM 2260 O O . ARG A 1 301 ? 82.600 20.138 -1.258 1.00 24.00 301 ARG A O 1
ATOM 2268 N N . THR A 1 302 ? 82.311 20.656 -3.440 1.00 26.61 302 THR A N 1
ATOM 2269 C CA . THR A 1 302 ? 80.869 20.447 -3.448 1.00 23.28 302 THR A CA 1
ATOM 2270 C C . THR A 1 302 ? 80.526 19.163 -2.716 1.00 28.56 302 THR A C 1
ATOM 2271 O O . THR A 1 302 ? 81.130 18.126 -2.963 1.00 20.97 302 THR A O 1
ATOM 2275 N N . GLY A 1 303 ? 79.600 19.251 -1.769 1.00 22.35 303 GLY A N 1
ATOM 2276 C CA . GLY A 1 303 ? 79.200 18.106 -0.991 1.00 21.53 303 GLY A CA 1
ATOM 2277 C C . GLY A 1 303 ? 79.978 17.883 0.293 1.00 15.83 303 GLY A C 1
ATOM 2278 O O . GLY A 1 303 ? 79.510 17.130 1.144 1.00 26.50 303 GLY A O 1
ATOM 2279 N N . ASP A 1 304 ? 81.140 18.515 0.462 1.00 19.21 304 ASP A N 1
ATOM 2280 C CA . ASP A 1 304 ? 81.924 18.359 1.687 1.00 22.70 304 ASP A CA 1
ATOM 2281 C C . ASP A 1 304 ? 81.186 18.922 2.896 1.00 21.69 304 ASP A C 1
ATOM 2282 O O . ASP A 1 304 ? 80.459 19.912 2.807 1.00 17.23 304 ASP A O 1
ATOM 2287 N N . LEU A 1 305 ? 81.413 18.289 4.042 1.00 21.60 305 LEU A N 1
ATOM 2288 C CA . LEU A 1 305 ? 80.912 18.775 5.320 1.00 23.79 305 LEU A CA 1
ATOM 2289 C C . LEU A 1 305 ? 81.862 19.828 5.882 1.00 18.01 305 LEU A C 1
ATOM 2290 O O . LEU A 1 305 ? 83.079 19.638 5.898 1.00 14.40 305 LEU A O 1
ATOM 2295 N N . VAL A 1 306 ? 81.311 20.946 6.334 1.00 18.25 306 VAL A N 1
ATOM 2296 C CA . VAL A 1 306 ? 82.095 22.012 6.941 1.00 17.36 306 VAL A CA 1
ATOM 2297 C C . VAL A 1 306 ? 81.534 22.286 8.331 1.00 18.36 306 VAL A C 1
ATOM 2298 O O . VAL A 1 306 ? 80.334 22.546 8.476 1.00 22.32 306 VAL A O 1
ATOM 2302 N N . LEU A 1 307 ? 82.399 22.248 9.348 1.00 19.14 307 LEU A N 1
ATOM 2303 C CA . LEU A 1 307 ? 81.989 22.468 10.740 1.00 18.09 307 LEU A CA 1
ATOM 2304 C C . LEU A 1 307 ? 82.542 23.803 11.239 1.00 17.19 307 LEU A C 1
ATOM 2305 O O . LEU A 1 307 ? 83.752 23.976 11.360 1.00 17.86 307 LEU A O 1
ATOM 2310 N N . LEU A 1 308 ? 81.668 24.745 11.535 1.00 21.44 308 LEU A N 1
ATOM 2311 C CA . LEU A 1 308 ? 82.111 26.035 12.056 1.00 23.74 308 LEU A CA 1
ATOM 2312 C C . LEU A 1 308 ? 82.112 25.946 13.579 1.00 21.39 308 LEU A C 1
ATOM 2313 O O . LEU A 1 308 ? 81.049 25.844 14.197 1.00 24.91 308 LEU A O 1
ATOM 2318 N N . ASP A 1 309 ? 83.302 25.948 14.184 1.00 24.17 309 ASP A N 1
ATOM 2319 C CA . ASP A 1 309 ? 83.430 25.754 15.632 1.00 27.53 309 ASP A CA 1
ATOM 2320 C C . ASP A 1 309 ? 83.454 27.123 16.297 1.00 21.46 309 ASP A C 1
ATOM 2321 O O . ASP A 1 309 ? 84.505 27.753 16.420 1.00 25.27 309 ASP A O 1
ATOM 2326 N N . PHE A 1 310 ? 82.290 27.570 16.753 1.00 22.64 310 PHE A N 1
ATOM 2327 C CA . PHE A 1 310 ? 82.190 28.904 17.328 1.00 23.61 310 PHE A CA 1
ATOM 2328 C C . PHE A 1 310 ? 82.954 29.015 18.638 1.00 20.83 310 PHE A C 1
ATOM 2329 O O . PHE A 1 310 ? 83.521 30.070 18.937 1.00 30.07 310 PHE A O 1
ATOM 2337 N N . THR A 1 311 ? 82.992 27.941 19.423 1.00 19.54 311 THR A N 1
ATOM 2338 C CA . THR A 1 311 ? 83.721 27.962 20.688 1.00 22.23 311 THR A CA 1
ATOM 2339 C C . THR A 1 311 ? 85.222 28.085 20.460 1.00 21.04 311 THR A C 1
ATOM 2340 O O . THR A 1 311 ? 85.901 28.902 21.100 1.00 18.27 311 THR A O 1
ATOM 2344 N N . LEU A 1 312 ? 85.747 27.289 19.532 1.00 17.67 312 LEU A N 1
ATOM 2345 C CA . LEU A 1 312 ? 87.190 27.207 19.339 1.00 18.60 312 LEU A CA 1
ATOM 2346 C C . LEU A 1 312 ? 87.781 28.549 18.906 1.00 16.27 312 LEU A C 1
ATOM 2347 O O . LEU A 1 312 ? 88.839 28.951 19.404 1.00 16.67 312 LEU A O 1
ATOM 2352 N N . VAL A 1 313 ? 87.113 29.264 17.993 1.00 16.71 313 VAL A N 1
ATOM 2353 C CA . VAL A 1 313 ? 87.657 30.549 17.547 1.00 16.02 313 VAL A CA 1
ATOM 2354 C C . VAL A 1 313 ? 87.605 31.604 18.647 1.00 13.97 313 VAL A C 1
ATOM 2355 O O . VAL A 1 313 ? 88.315 32.607 18.561 1.00 17.72 313 VAL A O 1
ATOM 2359 N N . ASN A 1 314 ? 86.789 31.409 19.684 1.00 13.77 314 ASN A N 1
ATOM 2360 C CA . ASN A 1 314 ? 86.762 32.355 20.792 1.00 15.81 314 ASN A CA 1
ATOM 2361 C C . ASN A 1 314 ? 88.034 32.330 21.615 1.00 17.44 314 ASN A C 1
ATOM 2362 O O . ASN A 1 314 ? 88.186 33.174 22.498 1.00 15.65 314 ASN A O 1
ATOM 2367 N N . PHE A 1 315 ? 88.939 31.386 21.358 1.00 14.08 315 PHE A N 1
ATOM 2368 C CA . PHE A 1 315 ? 90.211 31.316 22.065 1.00 17.08 315 PHE A CA 1
ATOM 2369 C C . PHE A 1 315 ? 91.386 31.546 21.119 1.00 23.80 315 PHE A C 1
ATOM 2370 O O . PHE A 1 315 ? 92.518 31.157 21.423 1.00 24.71 315 PHE A O 1
ATOM 2378 N N . ASP A 1 316 ? 91.123 32.171 19.973 1.00 16.06 316 ASP A N 1
ATOM 2379 C CA . ASP A 1 316 ? 92.133 32.434 18.957 1.00 19.73 316 ASP A CA 1
ATOM 2380 C C . ASP A 1 316 ? 93.009 33.598 19.421 1.00 22.06 316 ASP A C 1
ATOM 2381 O O . ASP A 1 316 ? 92.522 34.724 19.557 1.00 18.57 316 ASP A O 1
ATOM 2386 N N . GLU A 1 317 ? 94.301 33.332 19.669 1.00 17.50 317 GLU A N 1
ATOM 2387 C CA . GLU A 1 317 ? 95.151 34.348 20.292 1.00 25.25 317 GLU A CA 1
ATOM 2388 C C . GLU A 1 317 ? 95.439 35.523 19.365 1.00 26.23 317 GLU A C 1
ATOM 2389 O O . GLU A 1 317 ? 95.862 36.581 19.845 1.00 23.48 317 GLU A O 1
ATOM 2395 N N . ALA A 1 318 ? 95.249 35.354 18.056 1.00 20.57 318 ALA A N 1
ATOM 2396 C CA . ALA A 1 318 ? 95.406 36.468 17.131 1.00 23.20 318 ALA A CA 1
ATOM 2397 C C . ALA A 1 318 ? 94.353 37.539 17.365 1.00 21.94 318 ALA A C 1
ATOM 2398 O O . ALA A 1 318 ? 94.514 38.677 16.905 1.00 22.51 318 ALA A O 1
ATOM 2400 N N . VAL A 1 319 ? 93.269 37.201 18.062 1.00 21.76 319 VAL A N 1
ATOM 2401 C CA . VAL A 1 319 ? 92.160 38.115 18.288 1.00 19.29 319 VAL A CA 1
ATOM 2402 C C . VAL A 1 319 ? 92.003 38.469 19.762 1.00 21.01 319 VAL A C 1
ATOM 2403 O O . VAL A 1 319 ? 91.696 39.613 20.098 1.00 23.25 319 VAL A O 1
ATOM 2407 N N . PHE A 1 320 ? 92.240 37.518 20.662 1.00 20.74 320 PHE A N 1
ATOM 2408 C CA . PHE A 1 320 ? 91.991 37.705 22.091 1.00 21.39 320 PHE A CA 1
ATOM 2409 C C . PHE A 1 320 ? 93.309 37.645 22.863 1.00 22.74 320 PHE A C 1
ATOM 2410 O O . PHE A 1 320 ? 93.982 36.607 22.867 1.00 24.51 320 PHE A O 1
ATOM 2418 N N . ASP A 1 321 ? 93.667 38.745 23.522 1.00 22.25 321 ASP A N 1
ATOM 2419 C CA . ASP A 1 321 ? 94.834 38.733 24.394 1.00 28.04 321 ASP A CA 1
ATOM 2420 C C . ASP A 1 321 ? 94.571 37.819 25.584 1.00 26.08 321 ASP A C 1
ATOM 2421 O O . ASP A 1 321 ? 93.525 37.923 26.231 1.00 27.26 321 ASP A O 1
ATOM 2426 N N . ASP A 1 322 ? 95.521 36.923 25.869 1.00 22.50 322 ASP A N 1
ATOM 2427 C CA . ASP A 1 322 ? 95.437 35.984 26.994 1.00 18.42 322 ASP A CA 1
ATOM 2428 C C . ASP A 1 322 ? 94.093 35.261 27.002 1.00 20.87 322 ASP A C 1
ATOM 2429 O O . ASP A 1 322 ? 93.295 35.380 27.933 1.00 18.39 322 ASP A O 1
ATOM 2434 N N . ALA A 1 323 ? 93.865 34.498 25.934 1.00 23.46 323 ALA A N 1
ATOM 2435 C CA . ALA A 1 323 ? 92.514 34.056 25.611 1.00 22.17 323 ALA A CA 1
ATOM 2436 C C . ALA A 1 323 ? 91.944 33.114 26.659 1.00 21.18 323 ALA A C 1
ATOM 2437 O O . ALA A 1 323 ? 90.718 33.028 26.795 1.00 26.13 323 ALA A O 1
ATOM 2439 N N . ASP A 1 324 ? 92.795 32.394 27.396 1.00 20.17 324 ASP A N 1
ATOM 2440 C CA . ASP A 1 324 ? 92.275 31.481 28.408 1.00 26.61 324 ASP A CA 1
ATOM 2441 C C . ASP A 1 324 ? 91.821 32.207 29.658 1.00 25.38 324 ASP A C 1
ATOM 2442 O O . ASP A 1 324 ? 91.176 31.589 30.510 1.00 29.20 324 ASP A O 1
ATOM 2447 N N . LEU A 1 325 ? 92.140 33.492 29.777 1.00 22.54 325 LEU A N 1
ATOM 2448 C CA . LEU A 1 325 ? 91.864 34.245 30.988 1.00 19.68 325 LEU A CA 1
ATOM 2449 C C . LEU A 1 325 ? 90.439 34.795 30.972 1.00 21.87 325 LEU A C 1
ATOM 2450 O O . LEU A 1 325 ? 89.988 35.365 29.968 1.00 19.02 325 LEU A O 1
ATOM 2455 N N . PHE A 1 326 ? 89.734 34.632 32.089 1.00 22.76 326 PHE A N 1
ATOM 2456 C CA . PHE A 1 326 ? 88.410 35.227 32.239 1.00 20.92 326 PHE A CA 1
ATOM 2457 C C . PHE A 1 326 ? 88.559 36.681 32.675 1.00 22.51 326 PHE A C 1
ATOM 2458 O O . PHE A 1 326 ? 89.067 36.955 33.767 1.00 22.10 326 PHE A O 1
ATOM 2466 N N . ASP A 1 327 ? 88.116 37.612 31.830 1.00 19.67 327 ASP A N 1
ATOM 2467 C CA . ASP A 1 327 ? 88.278 39.047 32.088 1.00 25.56 327 ASP A CA 1
ATOM 2468 C C . ASP A 1 327 ? 87.057 39.780 31.559 1.00 20.95 327 ASP A C 1
ATOM 2469 O O . ASP A 1 327 ? 86.939 39.991 30.350 1.00 19.64 327 ASP A O 1
ATOM 2474 N N . ILE A 1 328 ? 86.168 40.207 32.457 1.00 19.61 328 ILE A N 1
ATOM 2475 C CA . ILE A 1 328 ? 84.922 40.824 32.021 1.00 17.49 328 ILE A CA 1
ATOM 2476 C C . ILE A 1 328 ? 85.115 42.208 31.417 1.00 23.60 328 ILE A C 1
ATOM 2477 O O . ILE A 1 328 ? 84.160 42.760 30.861 1.00 21.69 328 ILE A O 1
ATOM 2482 N N . ARG A 1 329 ? 86.320 42.776 31.480 1.00 23.17 329 ARG A N 1
ATOM 2483 C CA . ARG A 1 329 ? 86.569 44.087 30.880 1.00 31.16 329 ARG A CA 1
ATOM 2484 C C . ARG A 1 329 ? 86.959 44.043 29.400 1.00 30.11 329 ARG A C 1
ATOM 2485 O O . ARG A 1 329 ? 87.194 45.110 28.818 1.00 26.50 329 ARG A O 1
ATOM 2493 N N . ARG A 1 330 ? 87.037 42.862 28.775 1.00 25.72 330 ARG A N 1
ATOM 2494 C CA . ARG A 1 330 ? 87.221 42.799 27.323 1.00 25.15 330 ARG A CA 1
ATOM 2495 C C . ARG A 1 330 ? 86.168 43.648 26.633 1.00 30.11 330 ARG A C 1
ATOM 2496 O O . ARG A 1 330 ? 84.967 43.407 26.792 1.00 26.02 330 ARG A O 1
ATOM 2504 N N . SER A 1 331 ? 86.615 44.649 25.873 1.00 26.76 331 SER A N 1
ATOM 2505 C CA . SER A 1 331 ? 85.676 45.434 25.077 1.00 34.83 331 SER A CA 1
ATOM 2506 C C . SER A 1 331 ? 86.379 46.122 23.908 1.00 40.95 331 SER A C 1
ATOM 2507 O O . SER A 1 331 ? 87.452 46.716 24.087 1.00 36.98 331 SER A O 1
ATOM 2510 N N . PRO A 1 332 ? 85.825 46.034 22.685 1.00 35.13 332 PRO A N 1
ATOM 2511 C CA . PRO A 1 332 ? 84.680 45.168 22.396 1.00 31.84 332 PRO A CA 1
ATOM 2512 C C . PRO A 1 332 ? 85.059 43.705 22.515 1.00 27.77 332 PRO A C 1
ATOM 2513 O O . PRO A 1 332 ? 86.235 43.353 22.429 1.00 26.40 332 PRO A O 1
ATOM 2517 N N . ASN A 1 333 ? 84.064 42.871 22.752 1.00 26.84 333 ASN A N 1
ATOM 2518 C CA . ASN A 1 333 ? 84.264 41.438 22.888 1.00 22.39 333 ASN A CA 1
ATOM 2519 C C . ASN A 1 333 ? 83.851 40.808 21.567 1.00 18.70 333 ASN A C 1
ATOM 2520 O O . ASN A 1 333 ? 82.666 40.784 21.225 1.00 21.00 333 ASN A O 1
ATOM 2525 N N . GLU A 1 334 ? 84.830 40.315 20.809 1.00 21.90 334 GLU A N 1
ATOM 2526 C CA . GLU A 1 334 ? 84.559 39.858 19.452 1.00 18.98 334 GLU A CA 1
ATOM 2527 C C . GLU A 1 334 ? 84.292 38.363 19.377 1.00 15.59 334 GLU A C 1
ATOM 2528 O O . GLU A 1 334 ? 84.594 37.736 18.354 1.00 16.35 334 GLU A O 1
ATOM 2534 N N . HIS A 1 335 ? 83.701 37.774 20.415 1.00 15.61 335 HIS A N 1
ATOM 2535 C CA . HIS A 1 335 ? 83.345 36.364 20.330 1.00 13.83 335 HIS A CA 1
ATOM 2536 C C . HIS A 1 335 ? 82.349 36.158 19.192 1.00 14.78 335 HIS A C 1
ATOM 2537 O O . HIS A 1 335 ? 81.631 37.076 18.788 1.00 12.47 335 HIS A O 1
ATOM 2544 N N . LEU A 1 336 ? 82.317 34.931 18.665 1.00 12.42 336 LEU A N 1
ATOM 2545 C CA . LEU A 1 336 ? 81.425 34.546 17.578 1.00 13.01 336 LEU A CA 1
ATOM 2546 C C . LEU A 1 336 ? 80.446 33.481 18.049 1.00 14.95 336 LEU A C 1
ATOM 2547 O O . LEU A 1 336 ? 79.951 32.682 17.255 1.00 16.18 336 LEU A O 1
ATOM 2552 N N . THR A 1 337 ? 80.159 33.499 19.355 1.00 14.15 337 THR A N 1
ATOM 2553 C CA . THR A 1 337 ? 79.332 32.487 20.005 1.00 17.43 337 THR A CA 1
ATOM 2554 C C . THR A 1 337 ? 77.949 32.360 19.375 1.00 16.99 337 THR A C 1
ATOM 2555 O O . THR A 1 337 ? 77.353 31.277 19.401 1.00 13.09 337 THR A O 1
ATOM 2559 N N . PHE A 1 338 ? 77.412 33.449 18.838 1.00 12.93 338 PHE A N 1
ATOM 2560 C CA . PHE A 1 338 ? 76.090 33.456 18.235 1.00 11.86 338 PHE A CA 1
ATOM 2561 C C . PHE A 1 338 ? 76.138 33.374 16.720 1.00 14.54 338 PHE A C 1
ATOM 2562 O O . PHE A 1 338 ? 75.099 33.527 16.066 1.00 14.03 338 PHE A O 1
ATOM 2570 N N . GLY A 1 339 ? 77.308 33.129 16.147 1.00 15.19 339 GLY A N 1
ATOM 2571 C CA . GLY A 1 339 ? 77.390 33.192 14.714 1.00 17.61 339 GLY A CA 1
ATOM 2572 C C . GLY A 1 339 ? 77.346 34.636 14.239 1.00 15.27 339 GLY A C 1
ATOM 2573 O O . GLY A 1 339 ? 77.642 35.579 14.971 1.00 17.20 339 GLY A O 1
ATOM 2574 N N . HIS A 1 340 ? 76.925 34.793 12.992 1.00 15.56 340 HIS A N 1
ATOM 2575 C CA . HIS A 1 340 ? 77.002 36.068 12.303 1.00 19.62 340 HIS A CA 1
ATOM 2576 C C . HIS A 1 340 ? 76.309 35.906 10.963 1.00 19.49 340 HIS A C 1
ATOM 2577 O O . HIS A 1 340 ? 76.169 34.787 10.447 1.00 22.32 340 HIS A O 1
ATOM 2584 N N . GLY A 1 341 ? 75.867 37.033 10.414 1.00 22.44 341 GLY A N 1
ATOM 2585 C CA . GLY A 1 341 ? 75.274 37.021 9.083 1.00 29.22 341 GLY A CA 1
ATOM 2586 C C . GLY A 1 341 ? 73.963 36.258 9.033 1.00 24.60 341 GLY A C 1
ATOM 2587 O O . GLY A 1 341 ? 73.135 36.335 9.949 1.00 23.66 341 GLY A O 1
ATOM 2588 N N . MET A 1 342 ? 73.783 35.502 7.937 1.00 21.18 342 MET A N 1
ATOM 2589 C CA . MET A 1 342 ? 72.585 34.699 7.677 1.00 30.25 342 MET A CA 1
ATOM 2590 C C . MET A 1 342 ? 72.292 33.688 8.771 1.00 23.26 342 MET A C 1
ATOM 2591 O O . MET A 1 342 ? 71.149 33.230 8.897 1.00 21.16 342 MET A O 1
ATOM 2596 N N . TRP A 1 343 ? 73.306 33.287 9.518 1.00 18.92 343 TRP A N 1
ATOM 2597 C CA . TRP A 1 343 ? 73.214 32.171 10.428 1.00 18.46 343 TRP A CA 1
ATOM 2598 C C . TRP A 1 343 ? 73.060 32.615 11.870 1.00 17.19 343 TRP A C 1
ATOM 2599 O O . TRP A 1 343 ? 72.950 31.765 12.749 1.00 19.31 343 TRP A O 1
ATOM 2610 N N . HIS A 1 344 ? 73.068 33.920 12.119 1.00 15.98 344 HIS A N 1
ATOM 2611 C CA . HIS A 1 344 ? 73.159 34.455 13.470 1.00 17.98 344 HIS A CA 1
ATOM 2612 C C . HIS A 1 344 ? 71.994 33.995 14.347 1.00 13.50 344 HIS A C 1
ATOM 2613 O O . HIS A 1 344 ? 70.829 34.005 13.932 1.00 13.23 344 HIS A O 1
ATOM 2620 N N . CYS A 1 345 ? 72.325 33.618 15.574 1.00 12.11 345 CYS A N 1
ATOM 2621 C CA . CYS A 1 345 ? 71.347 33.133 16.541 1.00 15.56 345 CYS A CA 1
ATOM 2622 C C . CYS A 1 345 ? 70.186 34.103 16.693 1.00 11.86 345 CYS A C 1
ATOM 2623 O O . CYS A 1 345 ? 70.372 35.276 17.021 1.00 13.94 345 CYS A O 1
ATOM 2626 N N . ILE A 1 346 ? 68.987 33.608 16.437 1.00 13.57 346 ILE A N 1
ATOM 2627 C CA . ILE A 1 346 ? 67.823 34.481 16.497 1.00 15.77 346 ILE A CA 1
ATOM 2628 C C . ILE A 1 346 ? 67.479 34.841 17.937 1.00 12.27 346 ILE A C 1
ATOM 2629 O O . ILE A 1 346 ? 67.006 35.948 18.205 1.00 17.77 346 ILE A O 1
ATOM 2634 N N . GLY A 1 347 ? 67.769 33.959 18.889 1.00 16.06 347 GLY A N 1
ATOM 2635 C CA . GLY A 1 347 ? 67.470 34.225 20.283 1.00 11.79 347 GLY A CA 1
ATOM 2636 C C . GLY A 1 347 ? 68.512 34.981 21.073 1.00 11.25 347 GLY A C 1
ATOM 2637 O O . GLY A 1 347 ? 68.312 35.191 22.274 1.00 15.47 347 GLY A O 1
ATOM 2638 N N . ALA A 1 348 ? 69.617 35.400 20.449 1.00 12.42 348 ALA A N 1
ATOM 2639 C CA . ALA A 1 348 ? 70.681 36.119 21.153 1.00 16.33 348 ALA A CA 1
ATOM 2640 C C . ALA A 1 348 ? 70.182 37.214 22.090 1.00 15.90 348 ALA A C 1
ATOM 2641 O O . ALA A 1 348 ? 70.641 37.259 23.244 1.00 15.00 348 ALA A O 1
ATOM 2643 N N . PRO A 1 349 ? 69.281 38.117 21.687 1.00 16.73 349 PRO A N 1
ATOM 2644 C CA . PRO A 1 349 ? 68.856 39.151 22.637 1.00 17.87 349 PRO A CA 1
ATOM 2645 C C . PRO A 1 349 ? 68.162 38.567 23.852 1.00 15.13 349 PRO A C 1
ATOM 2646 O O . PRO A 1 349 ? 68.347 39.064 24.970 1.00 18.00 349 PRO A O 1
ATOM 2650 N N . LEU A 1 350 ? 67.345 37.531 23.667 1.00 15.92 350 LEU A N 1
ATOM 2651 C CA . LEU A 1 350 ? 66.725 36.899 24.825 1.00 16.92 350 LEU A CA 1
ATOM 2652 C C . LEU A 1 350 ? 67.777 36.212 25.686 1.00 15.25 350 LEU A C 1
ATOM 2653 O O . LEU A 1 350 ? 67.801 36.386 26.909 1.00 16.17 350 LEU A O 1
ATOM 2658 N N . ALA A 1 351 ? 68.682 35.459 25.063 1.00 14.56 351 ALA A N 1
ATOM 2659 C CA . ALA A 1 351 ? 69.722 34.777 25.828 1.00 12.80 351 ALA A CA 1
ATOM 2660 C C . ALA A 1 351 ? 70.532 35.766 26.666 1.00 17.01 351 ALA A C 1
ATOM 2661 O O . ALA A 1 351 ? 70.781 35.534 27.856 1.00 16.35 351 ALA A O 1
ATOM 2663 N N . ARG A 1 352 ? 70.932 36.890 26.068 1.00 15.86 352 ARG A N 1
ATOM 2664 C CA . ARG A 1 352 ? 71.700 37.886 26.810 1.00 20.85 352 ARG A CA 1
ATOM 2665 C C . ARG A 1 352 ? 70.925 38.388 28.015 1.00 15.56 352 ARG A C 1
ATOM 2666 O O . ARG A 1 352 ? 71.479 38.514 29.110 1.00 15.66 352 ARG A O 1
ATOM 2674 N N . MET A 1 353 ? 69.644 38.687 27.820 1.00 15.56 353 MET A N 1
ATOM 2675 C CA . MET A 1 353 ? 68.813 39.195 28.904 1.00 19.73 353 MET A CA 1
ATOM 2676 C C . MET A 1 353 ? 68.586 38.127 29.979 1.00 14.63 353 MET A C 1
ATOM 2677 O O . MET A 1 353 ? 68.621 38.421 31.182 1.00 15.05 353 MET A O 1
ATOM 2682 N N . MET A 1 354 ? 68.379 36.873 29.570 1.00 13.39 354 MET A N 1
ATOM 2683 C CA . MET A 1 354 ? 68.160 35.811 30.548 1.00 14.82 354 MET A CA 1
ATOM 2684 C C . MET A 1 354 ? 69.402 35.577 31.399 1.00 14.29 354 MET A C 1
ATOM 2685 O O . MET A 1 354 ? 69.293 35.312 32.599 1.00 12.31 354 MET A O 1
ATOM 2690 N N . LEU A 1 355 ? 70.590 35.662 30.799 1.00 15.26 355 LEU A N 1
ATOM 2691 C CA . LEU A 1 355 ? 71.805 35.418 31.566 1.00 13.48 355 LEU A CA 1
ATOM 2692 C C . LEU A 1 355 ? 72.045 36.551 32.549 1.00 13.79 355 LEU A C 1
ATOM 2693 O O . LEU A 1 355 ? 72.342 36.319 33.726 1.00 16.98 355 LEU A O 1
ATOM 2698 N N . LYS A 1 356 ? 71.909 37.791 32.086 1.00 12.89 356 LYS A N 1
ATOM 2699 C CA . LYS A 1 356 ? 72.068 38.928 32.990 1.00 15.20 356 LYS A CA 1
ATOM 2700 C C . LYS A 1 356 ? 71.070 38.857 34.145 1.00 15.66 356 LYS A C 1
ATOM 2701 O O . LYS A 1 356 ? 71.429 39.067 35.311 1.00 20.53 356 LYS A O 1
ATOM 2707 N N . THR A 1 357 ? 69.811 38.565 33.835 1.00 15.59 357 THR A N 1
ATOM 2708 C CA . THR A 1 357 ? 68.806 38.414 34.887 1.00 18.32 357 THR A CA 1
ATOM 2709 C C . THR A 1 357 ? 69.216 37.340 35.890 1.00 18.49 357 THR A C 1
ATOM 2710 O O . THR A 1 357 ? 69.143 37.547 37.109 1.00 20.90 357 THR A O 1
ATOM 2714 N N . ALA A 1 358 ? 69.692 36.196 35.392 1.00 17.79 358 ALA A N 1
ATOM 2715 C CA . ALA A 1 358 ? 70.030 35.084 36.276 1.00 16.61 358 ALA A CA 1
ATOM 2716 C C . ALA A 1 358 ? 71.182 35.432 37.215 1.00 15.44 358 ALA A C 1
ATOM 2717 O O . ALA A 1 358 ? 71.092 35.213 38.430 1.00 16.64 358 ALA A O 1
ATOM 2719 N N . TYR A 1 359 ? 72.297 35.920 36.666 1.00 13.81 359 TYR A N 1
ATOM 2720 C CA . TYR A 1 359 ? 73.461 36.191 37.505 1.00 14.68 359 TYR A CA 1
ATOM 2721 C C . TYR A 1 359 ? 73.142 37.258 38.537 1.00 17.72 359 TYR A C 1
ATOM 2722 O O . TYR A 1 359 ? 73.533 37.137 39.702 1.00 20.31 359 TYR A O 1
ATOM 2731 N N . THR A 1 360 ? 72.419 38.302 38.130 1.00 15.53 360 THR A N 1
ATOM 2732 C CA . THR A 1 360 ? 72.099 39.387 39.052 1.00 23.68 360 THR A CA 1
ATOM 2733 C C . THR A 1 360 ? 71.266 38.886 40.228 1.00 21.96 360 THR A C 1
ATOM 2734 O O . THR A 1 360 ? 71.642 39.056 41.390 1.00 20.99 360 THR A O 1
ATOM 2738 N N . GLN A 1 361 ? 70.139 38.239 39.939 1.00 22.22 361 GLN A N 1
ATOM 2739 C CA . GLN A 1 361 ? 69.277 37.745 41.008 1.00 22.33 361 GLN A CA 1
ATOM 2740 C C . GLN A 1 361 ? 69.979 36.687 41.847 1.00 18.52 361 GLN A C 1
ATOM 2741 O O . GLN A 1 361 ? 69.937 36.735 43.083 1.00 19.05 361 GLN A O 1
ATOM 2747 N N . LEU A 1 362 ? 70.632 35.719 41.191 1.00 16.08 362 LEU A N 1
ATOM 2748 C CA . LEU A 1 362 ? 71.299 34.632 41.909 1.00 17.20 362 LEU A CA 1
ATOM 2749 C C . LEU A 1 362 ? 72.286 35.169 42.938 1.00 21.55 362 LEU A C 1
ATOM 2750 O O . LEU A 1 362 ? 72.225 34.821 44.122 1.00 18.36 362 LEU A O 1
ATOM 2755 N N . PHE A 1 363 ? 73.211 36.021 42.505 1.00 17.65 363 PHE A N 1
ATOM 2756 C CA . PHE A 1 363 ? 74.279 36.435 43.398 1.00 15.60 363 PHE A CA 1
ATOM 2757 C C . PHE A 1 363 ? 73.869 37.578 44.327 1.00 21.53 363 PHE A C 1
ATOM 2758 O O . PHE A 1 363 ? 74.511 37.766 45.362 1.00 24.13 363 PHE A O 1
ATOM 2766 N N . THR A 1 364 ? 72.824 38.337 43.997 1.00 19.39 364 THR A N 1
ATOM 2767 C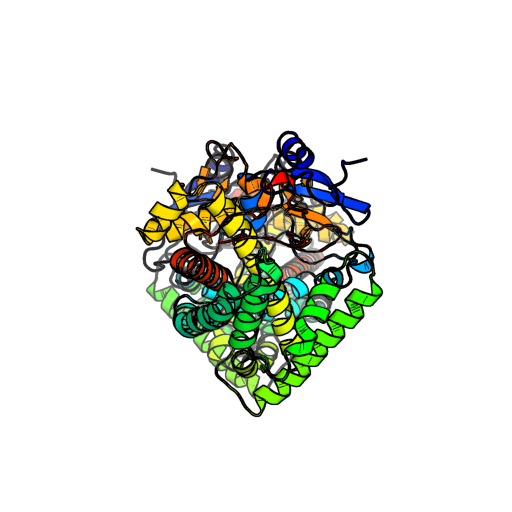 CA . THR A 1 364 ? 72.278 39.270 44.982 1.00 22.44 364 THR A CA 1
ATOM 2768 C C . THR A 1 364 ? 71.602 38.528 46.130 1.00 22.47 364 THR A C 1
ATOM 2769 O O . THR A 1 364 ? 71.778 38.891 47.296 1.00 22.80 364 THR A O 1
ATOM 2773 N N . ARG A 1 365 ? 70.817 37.489 45.817 1.00 16.97 365 ARG A N 1
ATOM 2774 C CA . ARG A 1 365 ? 70.117 36.734 46.851 1.00 21.04 365 ARG A CA 1
ATOM 2775 C C . ARG A 1 365 ? 71.061 35.803 47.611 1.00 20.69 365 ARG A C 1
ATOM 2776 O O . ARG A 1 365 ? 70.923 35.628 48.828 1.00 19.61 365 ARG A O 1
ATOM 2784 N N . LEU A 1 366 ? 72.015 35.182 46.917 1.00 18.46 366 LEU A N 1
ATOM 2785 C CA . LEU A 1 366 ? 72.924 34.202 47.506 1.00 17.47 366 LEU A CA 1
ATOM 2786 C C . LEU A 1 366 ? 74.366 34.664 47.314 1.00 26.08 366 LEU A C 1
ATOM 2787 O O . LEU A 1 366 ? 75.117 34.069 46.527 1.00 22.42 366 LEU A O 1
ATOM 2792 N N . PRO A 1 367 ? 74.796 35.703 48.040 1.00 26.30 367 PRO A N 1
ATOM 2793 C CA . PRO A 1 367 ? 76.144 36.243 47.799 1.00 23.05 367 PRO A CA 1
ATOM 2794 C C . PRO A 1 367 ? 77.259 35.275 48.153 1.00 26.44 367 PRO A C 1
ATOM 2795 O O . PRO A 1 367 ? 78.338 35.371 47.559 1.00 27.46 367 PRO A O 1
ATOM 2799 N N . GLY A 1 368 ? 77.036 34.354 49.099 1.00 23.54 368 GLY A N 1
ATOM 2800 C CA . GLY A 1 368 ? 77.995 33.333 49.461 1.00 23.18 368 GLY A CA 1
ATOM 2801 C C . GLY A 1 368 ? 78.005 32.103 48.581 1.00 25.06 368 GLY A C 1
ATOM 2802 O O . GLY A 1 368 ? 78.629 31.100 48.939 1.00 20.95 368 GLY A O 1
ATOM 2803 N N . LEU A 1 369 ? 77.337 32.155 47.430 1.00 20.65 369 LEU A N 1
ATOM 2804 C CA . LEU A 1 369 ? 77.254 31.003 46.541 1.00 21.01 369 LEU A CA 1
ATOM 2805 C C . LEU A 1 369 ? 78.645 30.519 46.156 1.00 20.82 369 LEU A C 1
ATOM 2806 O O . LEU A 1 369 ? 79.461 31.291 45.652 1.00 20.17 369 LEU A O 1
ATOM 2811 N N . LYS A 1 370 ? 78.912 29.234 46.375 1.00 22.85 370 LYS A N 1
ATOM 2812 C CA . LYS A 1 370 ? 80.210 28.681 46.011 1.00 24.97 370 LYS A CA 1
ATOM 2813 C C . LYS A 1 370 ? 80.046 27.219 45.625 1.00 26.56 370 LYS A C 1
ATOM 2814 O O . LYS A 1 370 ? 79.047 26.580 45.963 1.00 21.69 370 LYS A O 1
ATOM 2820 N N . LEU A 1 371 ? 81.044 26.701 44.903 1.00 22.34 371 LEU A N 1
ATOM 2821 C CA . LEU A 1 371 ? 81.063 25.295 44.512 1.00 26.29 371 LEU A CA 1
ATOM 2822 C C . LEU A 1 371 ? 81.139 24.390 45.729 1.00 24.67 371 LEU A C 1
ATOM 2823 O O . LEU A 1 371 ? 81.918 24.632 46.653 1.00 28.64 371 LEU A O 1
ATOM 2828 N N . ALA A 1 372 ? 80.339 23.325 45.714 1.00 23.18 372 ALA A N 1
ATOM 2829 C CA . ALA A 1 372 ? 80.433 22.328 46.768 1.00 22.05 372 ALA A CA 1
ATOM 2830 C C . ALA A 1 372 ? 81.744 21.562 46.690 1.00 34.31 372 ALA A C 1
ATOM 2831 O O . ALA A 1 372 ? 82.275 21.129 47.719 1.00 31.43 372 ALA A O 1
ATOM 2833 N N . SER A 1 373 ? 82.274 21.379 45.486 1.00 33.67 373 SER A N 1
ATOM 2834 C CA . SER A 1 373 ? 83.517 20.645 45.318 1.00 38.41 373 SER A CA 1
ATOM 2835 C C . SER A 1 373 ? 84.462 21.459 44.446 1.00 39.28 373 SER A C 1
ATOM 2836 O O . SER A 1 373 ? 84.370 22.690 44.404 1.00 45.89 373 SER A O 1
ATOM 2839 N N . SER A 1 374 ? 85.353 20.781 43.731 1.00 46.43 374 SER A N 1
ATOM 2840 C CA . SER A 1 374 ? 86.325 21.425 42.859 1.00 42.29 374 SER A CA 1
ATOM 2841 C C . SER A 1 374 ? 85.790 21.539 41.439 1.00 36.68 374 SER A C 1
ATOM 2842 O O . SER A 1 374 ? 84.969 20.730 40.995 1.00 34.76 374 SER A O 1
ATOM 2845 N N . VAL A 1 375 ? 86.283 22.550 40.722 1.00 27.42 375 VAL A N 1
ATOM 2846 C CA . VAL A 1 375 ? 86.005 22.651 39.292 1.00 33.58 375 VAL A CA 1
ATOM 2847 C C . VAL A 1 375 ? 86.493 21.407 38.560 1.00 38.17 375 VAL A C 1
ATOM 2848 O O . VAL A 1 375 ? 85.839 20.918 37.629 1.00 39.35 375 VAL A O 1
ATOM 2852 N N . GLU A 1 376 ? 87.646 20.872 38.964 1.00 37.90 376 GLU A N 1
ATOM 2853 C CA . GLU A 1 376 ? 88.147 19.662 38.327 1.00 37.16 376 GLU A CA 1
ATOM 2854 C C . GLU A 1 376 ? 87.194 18.494 38.550 1.00 40.07 376 GLU A C 1
ATOM 2855 O O . GLU A 1 376 ? 87.102 17.595 37.707 1.00 42.54 376 GLU A O 1
ATOM 2861 N N . GLU A 1 377 ? 86.449 18.509 39.654 1.00 37.40 377 GLU A N 1
ATOM 2862 C CA . GLU A 1 377 ? 85.478 17.457 39.920 1.00 38.61 377 GLU A CA 1
ATOM 2863 C C . GLU A 1 377 ? 84.167 17.626 39.147 1.00 33.44 377 GLU A C 1
ATOM 2864 O O . GLU A 1 377 ? 83.354 16.701 39.139 1.00 32.25 377 GLU A O 1
ATOM 2870 N N . LEU A 1 378 ? 83.933 18.765 38.499 1.00 35.41 378 LEU A N 1
ATOM 2871 C CA . LEU A 1 378 ? 82.717 18.921 37.706 1.00 31.85 378 LEU A CA 1
ATOM 2872 C C . LEU A 1 378 ? 82.765 17.989 36.505 1.00 29.43 378 LEU A C 1
ATOM 2873 O O . LEU A 1 378 ? 83.795 17.872 35.833 1.00 27.90 378 LEU A O 1
ATOM 2878 N N . GLN A 1 379 ? 81.662 17.311 36.243 1.00 32.34 379 GLN A N 1
ATOM 2879 C CA . GLN A 1 379 ? 81.616 16.287 35.206 1.00 40.06 379 GLN A CA 1
ATOM 2880 C C . GLN A 1 379 ? 80.878 16.843 33.992 1.00 39.28 379 GLN A C 1
ATOM 2881 O O . GLN A 1 379 ? 79.660 17.052 34.027 1.00 27.39 379 GLN A O 1
ATOM 2887 N N . VAL A 1 380 ? 81.623 17.086 32.918 1.00 43.20 380 VAL A N 1
ATOM 2888 C CA . VAL A 1 380 ? 81.001 17.511 31.675 1.00 46.36 380 VAL A CA 1
ATOM 2889 C C . VAL A 1 380 ? 80.268 16.325 31.063 1.00 37.40 380 VAL A C 1
ATOM 2890 O O . VAL A 1 380 ? 80.749 15.184 31.096 1.00 37.78 380 VAL A O 1
ATOM 2894 N N . THR A 1 381 ? 79.073 16.577 30.544 1.00 35.37 381 THR A N 1
ATOM 2895 C CA . THR A 1 381 ? 78.321 15.501 29.925 1.00 40.79 381 THR A CA 1
ATOM 2896 C C . THR A 1 381 ? 78.893 15.194 28.540 1.00 43.01 381 THR A C 1
ATOM 2897 O O . THR A 1 381 ? 79.583 16.011 27.924 1.00 45.17 381 THR A O 1
ATOM 2901 N N . SER A 1 382 ? 78.620 13.988 28.059 1.00 39.04 382 SER A N 1
ATOM 2902 C CA . SER A 1 382 ? 79.218 13.555 26.806 1.00 47.70 382 SER A CA 1
ATOM 2903 C C . SER A 1 382 ? 78.305 12.544 26.130 1.00 42.53 382 SER A C 1
ATOM 2904 O O . SER A 1 382 ? 77.462 11.907 26.770 1.00 37.37 382 SER A O 1
ATOM 2907 N N . GLY A 1 383 ? 78.496 12.393 24.821 1.00 47.07 383 GLY A N 1
ATOM 2908 C CA . GLY A 1 383 ? 77.560 11.611 24.044 1.00 39.08 383 GLY A CA 1
ATOM 2909 C C . GLY A 1 383 ? 76.262 12.329 23.773 1.00 32.21 383 GLY A C 1
ATOM 2910 O O . GLY A 1 383 ? 75.253 11.681 23.469 1.00 38.62 383 GLY A O 1
ATOM 2911 N N . GLN A 1 384 ? 76.263 13.659 23.872 1.00 36.90 384 GLN A N 1
ATOM 2912 C CA . GLN A 1 384 ? 75.046 14.451 23.802 1.00 38.36 384 GLN A CA 1
ATOM 2913 C C . GLN A 1 384 ? 75.242 15.696 22.955 1.00 30.21 384 GLN A C 1
ATOM 2914 O O . GLN A 1 384 ? 76.332 16.268 22.888 1.00 33.34 384 GLN A O 1
ATOM 2920 N N . LEU A 1 385 ? 74.158 16.113 22.319 1.00 32.84 385 LEU A N 1
ATOM 2921 C CA . LEU A 1 385 ? 74.066 17.468 21.812 1.00 32.06 385 LEU A CA 1
ATOM 2922 C C . LEU A 1 385 ? 74.032 18.451 22.971 1.00 37.00 385 LEU A C 1
ATOM 2923 O O . LEU A 1 385 ? 73.412 18.187 24.004 1.00 40.98 385 LEU A O 1
ATOM 2928 N N . ASN A 1 386 ? 74.684 19.599 22.772 1.00 30.77 386 ASN A N 1
ATOM 2929 C CA . ASN A 1 386 ? 74.862 20.694 23.730 1.00 38.34 386 ASN A CA 1
ATOM 2930 C C . ASN A 1 386 ? 74.731 20.301 25.197 1.00 52.22 386 ASN A C 1
ATOM 2931 O O . ASN A 1 386 ? 74.137 21.043 25.987 1.00 60.42 386 ASN A O 1
ATOM 2936 N N . GLY A 1 387 ? 75.293 19.155 25.578 1.00 49.14 387 GLY A N 1
ATOM 2937 C CA . GLY A 1 387 ? 75.460 18.870 26.990 1.00 46.83 387 GLY A CA 1
ATOM 2938 C C . GLY A 1 387 ? 76.431 19.843 27.630 1.00 39.32 387 GLY A C 1
ATOM 2939 O O . GLY A 1 387 ? 77.314 20.404 26.974 1.00 51.84 387 GLY A O 1
ATOM 2940 N N . GLY A 1 388 ? 76.252 20.070 28.925 1.00 48.63 388 GLY A N 1
ATOM 2941 C CA . GLY A 1 388 ? 77.129 21.005 29.603 1.00 47.46 388 GLY A CA 1
ATOM 2942 C C . GLY A 1 388 ? 77.861 20.361 30.758 1.00 44.70 388 GLY A C 1
ATOM 2943 O O . GLY A 1 388 ? 79.002 19.911 30.618 1.00 42.74 388 GLY A O 1
ATOM 2944 N N . LEU A 1 389 ? 77.193 20.338 31.908 1.00 38.65 389 LEU A N 1
ATOM 2945 C CA . LEU A 1 389 ? 77.589 19.607 33.096 1.00 31.58 389 LEU A CA 1
ATOM 2946 C C . LEU A 1 389 ? 76.475 18.640 33.439 1.00 29.06 389 LEU A C 1
ATOM 2947 O O . LEU A 1 389 ? 75.315 18.878 33.102 1.00 31.48 389 LEU A O 1
ATOM 2952 N N A THR A 1 390 ? 76.830 17.542 34.107 0.24 26.60 390 THR A N 1
ATOM 2953 N N B THR A 1 390 ? 76.836 17.543 34.106 0.76 26.36 390 THR A N 1
ATOM 2954 C CA A THR A 1 390 ? 75.803 16.609 34.555 0.24 28.11 390 THR A CA 1
ATOM 2955 C CA B THR A 1 390 ? 75.827 16.595 34.567 0.76 28.07 390 THR A CA 1
ATOM 2956 C C A THR A 1 390 ? 75.058 17.139 35.772 0.24 28.83 390 THR A C 1
ATOM 2957 C C B THR A 1 390 ? 75.071 17.126 35.776 0.76 28.87 390 THR A C 1
ATOM 2958 O O A THR A 1 390 ? 73.895 16.783 35.985 0.24 29.14 390 THR A O 1
ATOM 2959 O O B THR A 1 390 ? 73.918 16.745 35.994 0.76 29.18 390 THR A O 1
ATOM 2966 N N . GLU A 1 391 ? 75.710 17.985 36.567 1.00 24.71 391 GLU A N 1
ATOM 2967 C CA . GLU A 1 391 ? 75.109 18.661 37.709 1.00 24.38 391 GLU A CA 1
ATOM 2968 C C . GLU A 1 391 ? 76.139 19.659 38.225 1.00 21.54 391 GLU A C 1
ATOM 2969 O O . GLU A 1 391 ? 77.325 19.575 37.898 1.00 23.15 391 GLU A O 1
ATOM 2975 N N . LEU A 1 392 ? 75.678 20.599 39.039 1.00 18.91 392 LEU A N 1
ATOM 2976 C CA . LEU A 1 392 ? 76.536 21.648 39.584 1.00 14.35 392 LEU A CA 1
ATOM 2977 C C . LEU A 1 392 ? 76.197 21.847 41.052 1.00 17.08 392 LEU A C 1
ATOM 2978 O O . LEU A 1 392 ? 75.442 22.756 41.419 1.00 18.32 392 LEU A O 1
ATOM 2983 N N . PRO A 1 393 ? 76.773 21.032 41.935 1.00 22.47 393 PRO A N 1
ATOM 2984 C CA . PRO A 1 393 ? 76.449 21.144 43.364 1.00 21.74 393 PRO A CA 1
ATOM 2985 C C . PRO A 1 393 ? 77.079 22.399 43.941 1.00 18.39 393 PRO A C 1
ATOM 2986 O O . PRO A 1 393 ? 78.284 22.617 43.814 1.00 20.08 393 PRO A O 1
ATOM 2990 N N . VAL A 1 394 ? 76.248 23.242 44.558 1.00 18.30 394 VAL A N 1
ATOM 2991 C CA . VAL A 1 394 ? 76.713 24.477 45.165 1.00 19.49 394 VAL A CA 1
ATOM 2992 C C . VAL A 1 394 ? 76.154 24.567 46.581 1.00 17.18 394 VAL A C 1
ATOM 2993 O O . VAL A 1 394 ? 75.175 23.906 46.934 1.00 17.77 394 VAL A O 1
ATOM 2997 N N . THR A 1 395 ? 76.804 25.393 47.397 1.00 19.89 395 THR A N 1
ATOM 2998 C CA . THR A 1 395 ? 76.327 25.760 48.724 1.00 24.89 395 THR A CA 1
ATOM 2999 C C . THR A 1 395 ? 76.352 27.280 48.829 1.00 17.72 395 THR A C 1
ATOM 3000 O O . THR A 1 395 ? 76.942 27.962 47.989 1.00 17.59 395 THR A O 1
ATOM 3004 N N . TRP A 1 396 ? 75.714 27.819 49.866 1.00 17.35 396 TRP A N 1
ATOM 3005 C CA . TRP A 1 396 ? 75.615 29.279 49.981 1.00 18.39 396 TRP A CA 1
ATOM 3006 C C . TRP A 1 396 ? 75.302 29.768 51.394 1.00 21.07 396 TRP A C 1
ATOM 3007 O O . TRP A 1 396 ? 75.134 28.956 52.302 1.00 31.75 396 TRP A O 1
ATOM 3018 N N . PRO B 1 6 ? 93.341 60.423 -5.806 1.00 49.60 6 PRO B N 1
ATOM 3019 C CA . PRO B 1 6 ? 92.476 60.594 -6.986 1.00 48.93 6 PRO B CA 1
ATOM 3020 C C . PRO B 1 6 ? 92.499 59.380 -7.937 1.00 43.48 6 PRO B C 1
ATOM 3021 O O . PRO B 1 6 ? 93.388 59.278 -8.791 1.00 39.04 6 PRO B O 1
ATOM 3025 N N . PRO B 1 7 ? 91.523 58.484 -7.789 1.00 41.83 7 PRO B N 1
ATOM 3026 C CA . PRO B 1 7 ? 91.535 57.210 -8.542 1.00 35.95 7 PRO B CA 1
ATOM 3027 C C . PRO B 1 7 ? 91.260 57.431 -10.019 1.00 30.91 7 PRO B C 1
ATOM 3028 O O . PRO B 1 7 ? 90.667 58.453 -10.396 1.00 32.56 7 PRO B O 1
ATOM 3032 N N . PRO B 1 8 ? 91.654 56.489 -10.886 1.00 34.03 8 PRO B N 1
ATOM 3033 C CA . PRO B 1 8 ? 91.431 56.664 -12.331 1.00 36.60 8 PRO B CA 1
ATOM 3034 C C . PRO B 1 8 ? 89.957 56.611 -12.701 1.00 33.39 8 PRO B C 1
ATOM 3035 O O . PRO B 1 8 ? 89.158 55.911 -12.076 1.00 28.24 8 PRO B O 1
ATOM 3039 N N . SER B 1 9 ? 89.605 57.341 -13.754 1.00 30.99 9 SER B N 1
ATOM 3040 C CA . SER B 1 9 ? 88.215 57.410 -14.177 1.00 35.72 9 SER B CA 1
ATOM 3041 C C . SER B 1 9 ? 87.884 56.228 -15.076 1.00 39.13 9 SER B C 1
ATOM 3042 O O . SER B 1 9 ? 88.606 55.958 -16.038 1.00 34.15 9 SER B O 1
ATOM 3045 N N . LEU B 1 10 ? 86.811 55.504 -14.737 1.00 32.28 10 LEU B N 1
ATOM 3046 C CA . LEU B 1 10 ? 86.207 54.575 -15.688 1.00 46.11 10 LEU B CA 1
ATOM 3047 C C . LEU B 1 10 ? 85.707 55.364 -16.890 1.00 55.89 10 LEU B C 1
ATOM 3048 O O . LEU B 1 10 ? 84.814 56.208 -16.753 1.00 59.83 10 LEU B O 1
ATOM 3053 N N . GLU B 1 11 ? 86.292 55.109 -18.060 1.00 59.96 11 GLU B N 1
ATOM 3054 C CA . GLU B 1 11 ? 86.076 55.968 -19.218 1.00 67.66 11 GLU B CA 1
ATOM 3055 C C . GLU B 1 11 ? 84.804 55.596 -19.976 1.00 78.93 11 GLU B C 1
ATOM 3056 O O . GLU B 1 11 ? 84.231 54.519 -19.792 1.00 84.34 11 GLU B O 1
ATOM 3062 N N . ASP B 1 12 ? 84.389 56.517 -20.858 1.00 88.95 12 ASP B N 1
ATOM 3063 C CA . ASP B 1 12 ? 83.071 56.468 -21.499 1.00 84.37 12 ASP B CA 1
ATOM 3064 C C . ASP B 1 12 ? 82.802 55.118 -22.159 1.00 77.94 12 ASP B C 1
ATOM 3065 O O . ASP B 1 12 ? 81.672 54.614 -22.127 1.00 66.53 12 ASP B O 1
ATOM 3070 N N . ALA B 1 13 ? 83.834 54.529 -22.771 1.00 90.79 13 ALA B N 1
ATOM 3071 C CA . ALA B 1 13 ? 83.815 53.174 -23.313 1.00 87.95 13 ALA B CA 1
ATOM 3072 C C . ALA B 1 13 ? 85.231 52.802 -23.749 1.00 88.29 13 ALA B C 1
ATOM 3073 O O . ALA B 1 13 ? 86.209 53.409 -23.289 1.00 77.12 13 ALA B O 1
ATOM 3075 N N . ALA B 1 14 ? 85.352 51.797 -24.631 1.00 80.77 14 ALA B N 1
ATOM 3076 C CA . ALA B 1 14 ? 86.623 51.415 -25.228 1.00 77.36 14 ALA B CA 1
ATOM 3077 C C . ALA B 1 14 ? 86.880 52.211 -26.503 1.00 90.06 14 ALA B C 1
ATOM 3078 O O . ALA B 1 14 ? 85.948 52.742 -27.123 1.00 87.82 14 ALA B O 1
ATOM 3080 N N . PRO B 1 15 ? 88.144 52.327 -26.925 1.00 87.46 15 PRO B N 1
ATOM 3081 C CA . PRO B 1 15 ? 88.391 52.919 -28.249 1.00 79.15 15 PRO B CA 1
ATOM 3082 C C . PRO B 1 15 ? 87.835 52.074 -29.390 1.00 70.75 15 PRO B C 1
ATOM 3083 O O . PRO B 1 15 ? 87.331 52.638 -30.370 1.00 70.39 15 PRO B O 1
ATOM 3087 N N . SER B 1 16 ? 87.882 50.742 -29.290 1.00 59.12 16 SER B N 1
ATOM 3088 C CA . SER B 1 16 ? 87.415 49.903 -30.386 1.00 48.34 16 SER B CA 1
ATOM 3089 C C . SER B 1 16 ? 86.862 48.580 -29.861 1.00 45.65 16 SER B C 1
ATOM 3090 O O . SER B 1 16 ? 87.053 48.208 -28.701 1.00 45.49 16 SER B O 1
ATOM 3093 N N . VAL B 1 17 ? 86.191 47.849 -30.778 1.00 40.89 17 VAL B N 1
ATOM 3094 C CA . VAL B 1 17 ? 85.286 46.739 -30.491 1.00 28.51 17 VAL B CA 1
ATOM 3095 C C . VAL B 1 17 ? 86.046 45.423 -30.485 1.00 32.17 17 VAL B C 1
ATOM 3096 O O . VAL B 1 17 ? 86.971 45.215 -31.275 1.00 24.40 17 VAL B O 1
ATOM 3100 N N . LEU B 1 18 ? 85.635 44.514 -29.596 1.00 24.12 18 LEU B N 1
ATOM 3101 C CA . LEU B 1 18 ? 86.184 43.166 -29.469 1.00 23.64 18 LEU B CA 1
ATOM 3102 C C . LEU B 1 18 ? 87.609 43.150 -28.934 1.00 32.40 18 LEU B C 1
ATOM 3103 O O . LEU B 1 18 ? 88.221 42.071 -28.881 1.00 28.91 18 LEU B O 1
ATOM 3108 N N . ARG B 1 19 ? 88.157 44.302 -28.536 1.00 25.26 19 ARG B N 1
ATOM 3109 C CA . ARG B 1 19 ? 89.404 44.359 -27.783 1.00 30.79 19 ARG B CA 1
ATOM 3110 C C . ARG B 1 19 ? 89.165 45.129 -26.490 1.00 33.83 19 ARG B C 1
ATOM 3111 O O . ARG B 1 19 ? 88.518 46.186 -26.489 1.00 27.77 19 ARG B O 1
ATOM 3119 N N . LEU B 1 20 ? 89.667 44.580 -25.392 1.00 25.15 20 LEU B N 1
ATOM 3120 C CA . LEU B 1 20 ? 89.532 45.221 -24.095 1.00 32.23 20 LEU B CA 1
ATOM 3121 C C . LEU B 1 20 ? 90.308 46.535 -24.086 1.00 35.93 20 LEU B C 1
ATOM 3122 O O . LEU B 1 20 ? 91.419 46.621 -24.620 1.00 31.96 20 LEU B O 1
ATOM 3127 N N . SER B 1 21 ? 89.714 47.561 -23.484 1.00 34.39 21 SER B N 1
ATOM 3128 C CA . SER B 1 21 ? 90.308 48.886 -23.513 1.00 38.50 21 SER B CA 1
ATOM 3129 C C . SER B 1 21 ? 91.593 48.932 -22.679 1.00 35.41 21 SER B C 1
ATOM 3130 O O . SER B 1 21 ? 91.761 48.164 -21.723 1.00 29.30 21 SER B O 1
ATOM 3133 N N . PRO B 1 22 ? 92.515 49.831 -23.024 1.00 38.64 22 PRO B N 1
ATOM 3134 C CA . PRO B 1 22 ? 93.808 49.861 -22.312 1.00 36.99 22 PRO B CA 1
ATOM 3135 C C . PRO B 1 22 ? 93.692 50.117 -20.817 1.00 28.37 22 PRO B C 1
ATOM 3136 O O . PRO B 1 22 ? 94.430 49.499 -20.039 1.00 30.12 22 PRO B O 1
ATOM 3140 N N . LEU B 1 23 ? 92.788 51.006 -20.391 1.00 27.24 23 LEU B N 1
ATOM 3141 C CA . LEU B 1 23 ? 92.623 51.292 -18.966 1.00 28.86 23 LEU B CA 1
ATOM 3142 C C . LEU B 1 23 ? 92.255 50.040 -18.176 1.00 29.40 23 LEU B C 1
ATOM 3143 O O . LEU B 1 23 ? 92.856 49.746 -17.136 1.00 26.44 23 LEU B O 1
ATOM 3148 N N . LEU B 1 24 ? 91.244 49.307 -18.641 1.00 25.21 24 LEU B N 1
ATOM 3149 C CA . LEU B 1 24 ? 90.802 48.118 -17.921 1.00 27.53 24 LEU B CA 1
ATOM 3150 C C . LEU B 1 24 ? 91.909 47.075 -17.821 1.00 25.68 24 LEU B C 1
ATOM 3151 O O . LEU B 1 24 ? 92.071 46.433 -16.777 1.00 26.64 24 LEU B O 1
ATOM 3156 N N . ARG B 1 25 ? 92.684 46.888 -18.887 1.00 23.37 25 ARG B N 1
ATOM 3157 C CA . ARG B 1 25 ? 93.761 45.911 -18.804 1.00 33.52 25 ARG B CA 1
ATOM 3158 C C . ARG B 1 25 ? 94.833 46.353 -17.811 1.00 30.66 25 ARG B C 1
ATOM 3159 O O . ARG B 1 25 ? 95.444 45.508 -17.149 1.00 32.64 25 ARG B O 1
ATOM 3167 N N . GLU B 1 26 ? 95.044 47.664 -17.658 1.00 32.76 26 GLU B N 1
ATOM 3168 C CA . GLU B 1 26 ? 96.004 48.145 -16.666 1.00 36.27 26 GLU B CA 1
ATOM 3169 C C . GLU B 1 26 ? 95.475 47.993 -15.243 1.00 28.85 26 GLU B C 1
ATOM 3170 O O . GLU B 1 26 ? 96.232 47.633 -14.333 1.00 26.85 26 GLU B O 1
ATOM 3176 N N . LEU B 1 27 ? 94.188 48.284 -15.022 1.00 26.53 27 LEU B N 1
ATOM 3177 C CA . LEU B 1 27 ? 93.611 48.108 -13.690 1.00 28.15 27 LEU B CA 1
ATOM 3178 C C . LEU B 1 27 ? 93.679 46.656 -13.260 1.00 26.05 27 LEU B C 1
ATOM 3179 O O . LEU B 1 27 ? 93.995 46.354 -12.104 1.00 31.52 27 LEU B O 1
ATOM 3184 N N . GLN B 1 28 ? 93.376 45.747 -14.189 1.00 23.71 28 GLN B N 1
ATOM 3185 C CA . GLN B 1 28 ? 93.524 44.321 -13.945 1.00 22.15 28 GLN B CA 1
ATOM 3186 C C . GLN B 1 28 ? 94.952 43.972 -13.551 1.00 35.36 28 GLN B C 1
ATOM 3187 O O . GLN B 1 28 ? 95.173 43.097 -12.701 1.00 23.94 28 GLN B O 1
ATOM 3193 N N . MET B 1 29 ? 95.938 44.651 -14.152 1.00 26.83 29 MET B N 1
ATOM 3194 C CA . MET B 1 29 ? 97.328 44.377 -13.791 1.00 34.56 29 MET B CA 1
ATOM 3195 C C . MET B 1 29 ? 97.690 44.959 -12.432 1.00 31.35 29 MET B C 1
ATOM 3196 O O . MET B 1 29 ? 98.509 44.374 -11.716 1.00 30.89 29 MET B O 1
ATOM 3201 N N A ARG B 1 30 ? 97.089 46.098 -12.070 0.64 32.11 30 ARG B N 1
ATOM 3202 N N B ARG B 1 30 ? 97.071 46.071 -12.030 0.36 32.13 30 ARG B N 1
ATOM 3203 C CA A ARG B 1 30 ? 97.401 46.771 -10.811 0.64 33.47 30 ARG B CA 1
ATOM 3204 C CA B ARG B 1 30 ? 97.486 46.725 -10.790 0.36 33.46 30 ARG B CA 1
ATOM 3205 C C A ARG B 1 30 ? 97.079 45.894 -9.608 0.64 34.48 30 ARG B C 1
ATOM 3206 C C B ARG B 1 30 ? 97.082 45.924 -9.554 0.36 34.39 30 ARG B C 1
ATOM 3207 O O A ARG B 1 30 ? 97.952 45.606 -8.782 0.64 31.29 30 ARG B O 1
ATOM 3208 O O B ARG B 1 30 ? 97.905 45.702 -8.657 0.36 31.29 30 ARG B O 1
ATOM 3223 N N . ALA B 1 31 ? 95.817 45.490 -9.475 1.00 26.97 31 ALA B N 1
ATOM 3224 C CA . ALA B 1 31 ? 95.352 44.793 -8.281 1.00 28.81 31 ALA B CA 1
ATOM 3225 C C . ALA B 1 31 ? 94.032 44.084 -8.542 1.00 27.93 31 ALA B C 1
ATOM 3226 O O . ALA B 1 31 ? 93.271 44.498 -9.425 1.00 22.15 31 ALA B O 1
ATOM 3228 N N . PRO B 1 32 ? 93.722 43.032 -7.775 1.00 28.07 32 PRO B N 1
ATOM 3229 C CA . PRO B 1 32 ? 92.412 42.365 -7.930 1.00 25.10 32 PRO B CA 1
ATOM 3230 C C . PRO B 1 32 ? 91.215 43.266 -7.623 1.00 22.02 32 PRO B C 1
ATOM 3231 O O . PRO B 1 32 ? 90.158 43.131 -8.252 1.00 21.56 32 PRO B O 1
ATOM 3235 N N . VAL B 1 33 ? 91.346 44.142 -6.628 1.00 19.48 33 VAL B N 1
ATOM 3236 C CA . VAL B 1 33 ? 90.302 45.062 -6.188 1.00 20.99 33 VAL B CA 1
ATOM 3237 C C . VAL B 1 33 ? 90.943 46.437 -6.076 1.00 25.20 33 VAL B C 1
ATOM 3238 O O . VAL B 1 33 ? 91.850 46.628 -5.265 1.00 22.66 33 VAL B O 1
ATOM 3242 N N . THR B 1 34 ? 90.475 47.397 -6.867 1.00 25.18 34 THR B N 1
ATOM 3243 C CA . THR B 1 34 ? 91.204 48.653 -6.993 1.00 23.58 34 THR B CA 1
ATOM 3244 C C . THR B 1 34 ? 90.217 49.811 -7.070 1.00 26.45 34 THR B C 1
ATOM 3245 O O . THR B 1 34 ? 89.105 49.668 -7.583 1.00 20.14 34 THR B O 1
ATOM 3249 N N . LYS B 1 35 ? 90.602 50.950 -6.503 1.00 19.13 35 LYS B N 1
ATOM 3250 C CA . LYS B 1 35 ? 89.662 52.059 -6.429 1.00 25.35 35 LYS B CA 1
ATOM 3251 C C . LYS B 1 35 ? 89.630 52.825 -7.751 1.00 24.79 35 LYS B C 1
ATOM 3252 O O . LYS B 1 35 ? 90.662 53.026 -8.399 1.00 26.66 35 LYS B O 1
ATOM 3258 N N . ILE B 1 36 ? 88.427 53.223 -8.167 1.00 23.96 36 ILE B N 1
ATOM 3259 C CA . ILE B 1 36 ? 88.228 53.969 -9.402 1.00 22.00 36 ILE B CA 1
ATOM 3260 C C . ILE B 1 36 ? 87.288 55.132 -9.123 1.00 24.04 36 ILE B C 1
ATOM 3261 O O . ILE B 1 36 ? 86.664 55.222 -8.066 1.00 23.35 36 ILE B O 1
ATOM 3266 N N . ARG B 1 37 ? 87.193 56.028 -10.103 1.00 24.74 37 ARG B N 1
ATOM 3267 C CA . ARG B 1 37 ? 86.185 57.079 -10.126 1.00 23.04 37 ARG B CA 1
ATOM 3268 C C . ARG B 1 37 ? 85.125 56.679 -11.140 1.00 21.96 37 ARG B C 1
ATOM 3269 O O . ARG B 1 37 ? 85.460 56.314 -12.268 1.00 24.23 37 ARG B O 1
ATOM 3277 N N . THR B 1 38 ? 83.860 56.713 -10.732 1.00 22.50 38 THR B N 1
ATOM 3278 C CA . THR B 1 38 ? 82.782 56.210 -11.570 1.00 25.69 38 THR B CA 1
ATOM 3279 C C . THR B 1 38 ? 82.360 57.239 -12.616 1.00 27.96 38 THR B C 1
ATOM 3280 O O . THR B 1 38 ? 82.649 58.430 -12.472 1.00 24.68 38 THR B O 1
ATOM 3284 N N . PRO B 1 39 ? 81.648 56.805 -13.676 1.00 27.81 39 PRO B N 1
ATOM 3285 C CA . PRO B 1 39 ? 81.033 57.791 -14.585 1.00 25.76 39 PRO B CA 1
ATOM 3286 C C . PRO B 1 39 ? 80.219 58.835 -13.843 1.00 25.39 39 PRO B C 1
ATOM 3287 O O . PRO B 1 39 ? 80.231 60.006 -14.227 1.00 27.64 39 PRO B O 1
ATOM 3291 N N . ALA B 1 40 ? 79.533 58.451 -12.760 1.00 22.70 40 ALA B N 1
ATOM 3292 C CA . ALA B 1 40 ? 78.828 59.431 -11.940 1.00 28.00 40 ALA B CA 1
ATOM 3293 C C . ALA B 1 40 ? 79.774 60.366 -11.196 1.00 28.75 40 ALA B C 1
ATOM 3294 O O . ALA B 1 40 ? 79.307 61.356 -10.617 1.00 27.81 40 ALA B O 1
ATOM 3296 N N . GLY B 1 41 ? 81.074 60.070 -11.183 1.00 27.08 41 GLY B N 1
ATOM 3297 C CA . GLY B 1 41 ? 82.046 60.911 -10.513 1.00 24.08 41 GLY B CA 1
ATOM 3298 C C . GLY B 1 41 ? 82.258 60.608 -9.047 1.00 39.01 41 GLY B C 1
ATOM 3299 O O . GLY B 1 41 ? 82.718 61.485 -8.307 1.00 35.38 41 GLY B O 1
ATOM 3300 N N . ASP B 1 42 ? 81.932 59.402 -8.596 1.00 30.93 42 ASP B N 1
ATOM 3301 C CA . ASP B 1 42 ? 82.147 59.007 -7.211 1.00 29.20 42 ASP B CA 1
ATOM 3302 C C . ASP B 1 42 ? 83.241 57.948 -7.152 1.00 29.26 42 ASP B C 1
ATOM 3303 O O . ASP B 1 42 ? 83.774 57.506 -8.173 1.00 30.03 42 ASP B O 1
ATOM 3308 N N . GLU B 1 43 ? 83.581 57.547 -5.935 1.00 28.22 43 GLU B N 1
ATOM 3309 C CA . GLU B 1 43 ? 84.584 56.521 -5.720 1.00 25.08 43 GLU B CA 1
ATOM 3310 C C . GLU B 1 43 ? 83.918 55.164 -5.569 1.00 25.74 43 GLU B C 1
ATOM 3311 O O . GLU B 1 43 ? 82.838 55.051 -4.981 1.00 25.75 43 GLU B O 1
ATOM 3317 N N . GLY B 1 44 ? 84.580 54.138 -6.085 1.00 27.61 44 GLY B N 1
ATOM 3318 C CA . GLY B 1 44 ? 84.094 52.778 -5.967 1.00 23.24 44 GLY B CA 1
ATOM 3319 C C . GLY B 1 44 ? 85.240 51.817 -6.173 1.00 19.95 44 GLY B C 1
ATOM 3320 O O . GLY B 1 44 ? 86.310 52.181 -6.665 1.00 25.60 44 GLY B O 1
ATOM 3321 N N . TRP B 1 45 ? 85.005 50.577 -5.766 1.00 15.34 45 TRP B N 1
ATOM 3322 C CA . TRP B 1 45 ? 85.959 49.496 -5.943 1.00 18.62 45 TRP B CA 1
ATOM 3323 C C . TRP B 1 45 ? 85.599 48.727 -7.202 1.00 18.76 45 TRP B C 1
ATOM 3324 O O . TRP B 1 45 ? 84.493 48.189 -7.297 1.00 22.41 45 TRP B O 1
ATOM 3335 N N . LEU B 1 46 ? 86.537 48.635 -8.139 1.00 14.77 46 LEU B N 1
ATOM 3336 C CA . LEU B 1 46 ? 86.396 47.755 -9.288 1.00 18.07 46 LEU B CA 1
ATOM 3337 C C . LEU B 1 46 ? 87.122 46.446 -8.997 1.00 21.68 46 LEU B C 1
ATOM 3338 O O . LEU B 1 46 ? 88.297 46.451 -8.613 1.00 23.42 46 LEU B O 1
ATOM 3343 N N . VAL B 1 47 ? 86.425 45.335 -9.174 1.00 17.57 47 VAL B N 1
ATOM 3344 C CA . VAL B 1 47 ? 87.001 44.011 -9.020 1.00 17.07 47 VAL B CA 1
ATOM 3345 C C . VAL B 1 47 ? 87.386 43.534 -10.411 1.00 17.77 47 VAL B C 1
ATOM 3346 O O . VAL B 1 47 ? 86.530 43.432 -11.296 1.00 18.04 47 VAL B O 1
ATOM 3350 N N . THR B 1 48 ? 88.674 43.256 -10.608 1.00 18.28 48 THR B N 1
ATOM 3351 C CA . THR B 1 48 ? 89.246 43.111 -11.938 1.00 20.88 48 THR B CA 1
ATOM 3352 C C . THR B 1 48 ? 89.713 41.698 -12.267 1.00 24.12 48 THR B C 1
ATOM 3353 O O . THR B 1 48 ? 90.051 41.434 -13.428 1.00 23.22 48 THR B O 1
ATOM 3357 N N . ARG B 1 49 ? 89.746 40.786 -11.295 1.00 18.44 49 ARG B N 1
ATOM 3358 C CA . ARG B 1 49 ? 90.320 39.466 -11.505 1.00 19.13 49 ARG B CA 1
ATOM 3359 C C . ARG B 1 49 ? 89.294 38.382 -11.192 1.00 14.89 49 ARG B C 1
ATOM 3360 O O . ARG B 1 49 ? 88.447 38.552 -10.320 1.00 15.56 49 ARG B O 1
ATOM 3368 N N . HIS B 1 50 ? 89.399 37.263 -11.917 1.00 15.08 50 HIS B N 1
ATOM 3369 C CA . HIS B 1 50 ? 88.363 36.230 -11.928 1.00 13.31 50 HIS B CA 1
ATOM 3370 C C . HIS B 1 50 ? 88.149 35.605 -10.546 1.00 17.26 50 HIS B C 1
ATOM 3371 O O . HIS B 1 50 ? 87.007 35.442 -10.095 1.00 14.23 50 HIS B O 1
ATOM 3378 N N . ALA B 1 51 ? 89.228 35.219 -9.865 1.00 19.32 51 ALA B N 1
ATOM 3379 C CA . ALA B 1 51 ? 89.057 34.522 -8.588 1.00 20.68 51 ALA B CA 1
ATOM 3380 C C . ALA B 1 51 ? 88.345 35.417 -7.576 1.00 20.55 51 ALA B C 1
ATOM 3381 O O . ALA B 1 51 ? 87.390 34.993 -6.908 1.00 20.60 51 ALA B O 1
ATOM 3383 N N . GLU B 1 52 ? 88.776 36.676 -7.482 1.00 15.90 52 GLU B N 1
ATOM 3384 C CA . GLU B 1 52 ? 88.203 37.586 -6.495 1.00 19.35 52 GLU B CA 1
ATOM 3385 C C . GLU B 1 52 ? 86.776 37.972 -6.847 1.00 20.65 52 GLU B C 1
ATOM 3386 O O . GLU B 1 52 ? 85.958 38.184 -5.950 1.00 18.57 52 GLU B O 1
ATOM 3392 N N . LEU B 1 53 ? 86.452 38.068 -8.139 1.00 17.97 53 LEU B N 1
ATOM 3393 C CA . LEU B 1 53 ? 85.063 38.332 -8.492 1.00 18.51 53 LEU B CA 1
ATOM 3394 C C . LEU B 1 53 ? 84.185 37.142 -8.133 1.00 16.61 53 LEU B C 1
ATOM 3395 O O . LEU B 1 53 ? 83.084 37.319 -7.605 1.00 16.24 53 LEU B O 1
ATOM 3400 N N . LYS B 1 54 ? 84.657 35.921 -8.403 1.00 17.60 54 LYS B N 1
ATOM 3401 C CA . LYS B 1 54 ? 83.842 34.756 -8.096 1.00 20.26 54 LYS B CA 1
ATOM 3402 C C . LYS B 1 54 ? 83.591 34.663 -6.601 1.00 22.36 54 LYS B C 1
ATOM 3403 O O . LYS B 1 54 ? 82.487 34.307 -6.165 1.00 19.56 54 LYS B O 1
ATOM 3409 N N . GLN B 1 55 ? 84.591 35.026 -5.801 1.00 19.15 55 GLN B N 1
ATOM 3410 C CA . GLN B 1 55 ? 84.419 34.995 -4.358 1.00 21.99 55 GLN B CA 1
ATOM 3411 C C . GLN B 1 55 ? 83.426 36.051 -3.896 1.00 20.78 55 GLN B C 1
ATOM 3412 O O . GLN B 1 55 ? 82.574 35.778 -3.046 1.00 17.66 55 GLN B O 1
ATOM 3418 N N . LEU B 1 56 ? 83.500 37.261 -4.450 1.00 18.71 56 LEU B N 1
ATOM 3419 C CA . LEU B 1 56 ? 82.595 38.313 -3.990 1.00 14.66 56 LEU B CA 1
ATOM 3420 C C . LEU B 1 56 ? 81.154 38.076 -4.436 1.00 11.53 56 LEU B C 1
ATOM 3421 O O . LEU B 1 56 ? 80.223 38.446 -3.716 1.00 16.01 56 LEU B O 1
ATOM 3426 N N . LEU B 1 57 ? 80.944 37.460 -5.602 1.00 15.21 57 LEU B N 1
ATOM 3427 C CA . LEU B 1 57 ? 79.591 37.079 -6.019 1.00 15.12 57 LEU B CA 1
ATOM 3428 C C . LEU B 1 57 ? 78.908 36.156 -5.007 1.00 20.65 57 LEU B C 1
ATOM 3429 O O . LEU B 1 57 ? 77.681 36.029 -5.021 1.00 17.48 57 LEU B O 1
ATOM 3434 N N . HIS B 1 58 ? 79.671 35.511 -4.132 1.00 15.46 58 HIS B N 1
ATOM 3435 C CA . HIS B 1 58 ? 79.122 34.633 -3.105 1.00 16.55 58 HIS B CA 1
ATOM 3436 C C . HIS B 1 58 ? 79.248 35.207 -1.698 1.00 17.46 58 HIS B C 1
ATOM 3437 O O . HIS B 1 58 ? 79.012 34.492 -0.714 1.00 17.48 58 HIS B O 1
ATOM 3444 N N . ASP B 1 59 ? 79.607 36.475 -1.565 1.00 19.18 59 ASP B N 1
ATOM 3445 C CA . ASP B 1 59 ? 79.747 37.081 -0.248 1.00 13.35 59 ASP B CA 1
ATOM 3446 C C . ASP B 1 59 ? 78.430 37.733 0.163 1.00 16.02 59 ASP B C 1
ATOM 3447 O O . ASP B 1 59 ? 77.942 38.641 -0.520 1.00 15.68 59 ASP B O 1
ATOM 3452 N N . GLU B 1 60 ? 77.861 37.280 1.287 1.00 16.79 60 GLU B N 1
ATOM 3453 C CA . GLU B 1 60 ? 76.572 37.796 1.757 1.00 18.55 60 GLU B CA 1
ATOM 3454 C C . GLU B 1 60 ? 76.615 39.282 2.138 1.00 20.85 60 GLU B C 1
ATOM 3455 O O . GLU B 1 60 ? 75.555 39.911 2.250 1.00 19.97 60 GLU B O 1
ATOM 3461 N N . ARG B 1 61 ? 77.799 39.871 2.315 1.00 15.74 61 ARG B N 1
ATOM 3462 C CA . ARG B 1 61 ? 77.919 41.255 2.768 1.00 18.18 61 ARG B CA 1
ATOM 3463 C C . ARG B 1 61 ? 77.848 42.297 1.647 1.00 18.69 61 ARG B C 1
ATOM 3464 O O . ARG B 1 61 ? 78.037 43.485 1.921 1.00 19.39 61 ARG B O 1
ATOM 3472 N N . LEU B 1 62 ? 77.599 41.901 0.405 1.00 16.97 62 LEU B N 1
ATOM 3473 C CA . LEU B 1 62 ? 77.278 42.849 -0.659 1.00 13.76 62 LEU B CA 1
ATOM 3474 C C . LEU B 1 62 ? 75.793 42.747 -0.976 1.00 16.75 62 LEU B C 1
ATOM 3475 O O . LEU B 1 62 ? 75.260 41.641 -1.143 1.00 18.60 62 LEU B O 1
ATOM 3480 N N . ALA B 1 63 ? 75.135 43.895 -1.054 1.00 13.29 63 ALA B N 1
ATOM 3481 C CA . ALA B 1 63 ? 73.705 43.943 -1.270 1.00 18.17 63 ALA B CA 1
ATOM 3482 C C . ALA B 1 63 ? 73.366 45.205 -2.044 1.00 19.70 63 ALA B C 1
ATOM 3483 O O . ALA B 1 63 ? 74.181 46.130 -2.164 1.00 17.02 63 ALA B O 1
ATOM 3485 N N . ARG B 1 64 ? 72.134 45.238 -2.557 1.00 13.93 64 ARG B N 1
ATOM 3486 C CA . ARG B 1 64 ? 71.604 46.433 -3.212 1.00 15.41 64 ARG B CA 1
ATOM 3487 C C . ARG B 1 64 ? 70.954 47.331 -2.164 1.00 17.49 64 ARG B C 1
ATOM 3488 O O . ARG B 1 64 ? 69.753 47.608 -2.184 1.00 19.55 64 ARG B O 1
ATOM 3496 N N . ALA B 1 65 ? 71.777 47.756 -1.204 1.00 18.35 65 ALA B N 1
ATOM 3497 C CA . ALA B 1 65 ? 71.247 48.383 -0.003 1.00 17.84 65 ALA B CA 1
ATOM 3498 C C . ALA B 1 65 ? 72.306 49.288 0.605 1.00 20.48 65 ALA B C 1
ATOM 3499 O O . ALA B 1 65 ? 73.491 48.943 0.631 1.00 19.55 65 ALA B O 1
ATOM 3501 N N . HIS B 1 66 ? 71.862 50.438 1.101 1.00 21.98 66 HIS B N 1
ATOM 3502 C CA . HIS B 1 66 ? 72.741 51.453 1.657 1.00 19.17 66 HIS B CA 1
ATOM 3503 C C . HIS B 1 66 ? 71.920 52.233 2.671 1.00 21.67 66 HIS B C 1
ATOM 3504 O O . HIS B 1 66 ? 70.744 52.495 2.435 1.00 23.61 66 HIS B O 1
ATOM 3511 N N . ALA B 1 67 ? 72.536 52.593 3.796 1.00 24.24 67 ALA B N 1
ATOM 3512 C CA . ALA B 1 67 ? 71.797 53.261 4.864 1.00 23.35 67 ALA B CA 1
ATOM 3513 C C . ALA B 1 67 ? 71.240 54.618 4.442 1.00 25.32 67 ALA B C 1
ATOM 3514 O O . ALA B 1 67 ? 70.244 55.069 5.013 1.00 30.50 67 ALA B O 1
ATOM 3516 N N . ASP B 1 68 ? 71.860 55.286 3.474 1.00 19.48 68 ASP B N 1
ATOM 3517 C CA . ASP B 1 68 ? 71.393 56.590 2.996 1.00 34.34 68 ASP B CA 1
ATOM 3518 C C . ASP B 1 68 ? 71.471 56.605 1.477 1.00 28.68 68 ASP B C 1
ATOM 3519 O O . ASP B 1 68 ? 72.380 57.208 0.890 1.00 25.58 68 ASP B O 1
ATOM 3524 N N . PRO B 1 69 ? 70.514 55.955 0.800 1.00 27.48 69 PRO B N 1
ATOM 3525 C CA . PRO B 1 69 ? 70.668 55.721 -0.647 1.00 28.10 69 PRO B CA 1
ATOM 3526 C C . PRO B 1 69 ? 70.735 56.996 -1.464 1.00 34.46 69 PRO B C 1
ATOM 3527 O O . PRO B 1 69 ? 71.318 56.991 -2.555 1.00 32.73 69 PRO B O 1
ATOM 3531 N N . ALA B 1 70 ? 70.149 58.091 -0.970 1.00 35.15 70 ALA B N 1
ATOM 3532 C CA . ALA B 1 70 ? 70.192 59.344 -1.712 1.00 35.45 70 ALA B CA 1
ATOM 3533 C C . ALA B 1 70 ? 71.607 59.891 -1.798 1.00 32.92 70 ALA B C 1
ATOM 3534 O O . ALA B 1 70 ? 71.942 60.599 -2.752 1.00 34.09 70 ALA B O 1
ATOM 3536 N N . ASN B 1 71 ? 72.454 59.566 -0.825 1.00 30.17 71 ASN B N 1
ATOM 3537 C CA . ASN B 1 71 ? 73.837 60.014 -0.831 1.00 31.26 71 ASN B CA 1
ATOM 3538 C C . ASN B 1 71 ? 74.830 58.873 -1.033 1.00 32.67 71 ASN B C 1
ATOM 3539 O O . ASN B 1 71 ? 76.039 59.091 -0.924 1.00 30.73 71 ASN B O 1
ATOM 3544 N N . ALA B 1 72 ? 74.354 57.671 -1.333 1.00 34.48 72 ALA B N 1
ATOM 3545 C CA . ALA B 1 72 ? 75.258 56.568 -1.621 1.00 29.56 72 ALA B CA 1
ATOM 3546 C C . ALA B 1 72 ? 76.117 56.894 -2.840 1.00 30.30 72 ALA B C 1
ATOM 3547 O O . ALA B 1 72 ? 75.617 57.483 -3.811 1.00 24.23 72 ALA B O 1
ATOM 3549 N N . PRO B 1 73 ? 77.403 56.531 -2.829 1.00 27.08 73 PRO B N 1
ATOM 3550 C CA . PRO B 1 73 ? 78.229 56.734 -4.026 1.00 20.17 73 PRO B CA 1
ATOM 3551 C C . PRO B 1 73 ? 77.635 55.978 -5.203 1.00 26.37 73 PRO B C 1
ATOM 3552 O O . PRO B 1 73 ? 77.287 54.799 -5.097 1.00 24.31 73 PRO B O 1
ATOM 3556 N N . ARG B 1 74 ? 77.496 56.672 -6.321 1.00 21.68 74 ARG B N 1
ATOM 3557 C CA . ARG B 1 74 ? 76.803 56.124 -7.475 1.00 23.87 74 ARG B CA 1
ATOM 3558 C C . ARG B 1 74 ? 77.778 55.611 -8.528 1.00 21.32 74 ARG B C 1
ATOM 3559 O O . ARG B 1 74 ? 78.880 56.137 -8.721 1.00 22.10 74 ARG B O 1
ATOM 3567 N N . TYR B 1 75 ? 77.335 54.567 -9.221 1.00 21.78 75 TYR B N 1
ATOM 3568 C CA . TYR B 1 75 ? 78.021 54.105 -10.419 1.00 19.01 75 TYR B CA 1
ATOM 3569 C C . TYR B 1 75 ? 77.805 55.078 -11.577 1.00 20.87 75 TYR B C 1
ATOM 3570 O O . TYR B 1 75 ? 78.761 55.599 -12.161 1.00 18.22 75 TYR B O 1
ATOM 3579 N N . VAL B 1 76 ? 76.544 55.314 -11.943 1.00 26.13 76 VAL B N 1
ATOM 3580 C CA . VAL B 1 76 ? 76.178 56.243 -13.008 1.00 23.18 76 VAL B CA 1
ATOM 3581 C C . VAL B 1 76 ? 75.030 57.114 -12.510 1.00 19.22 76 VAL B C 1
ATOM 3582 O O . VAL B 1 76 ? 74.423 56.854 -11.467 1.00 19.17 76 VAL B O 1
ATOM 3586 N N . LYS B 1 77 ? 74.742 58.172 -13.259 1.00 21.79 77 LYS B N 1
ATOM 3587 C CA . LYS B 1 77 ? 73.638 59.057 -12.908 1.00 24.20 77 LYS B CA 1
ATOM 3588 C C . LYS B 1 77 ? 72.420 58.527 -13.645 1.00 22.38 77 LYS B C 1
ATOM 3589 O O . LYS B 1 77 ? 72.309 58.672 -14.864 1.00 25.50 77 LYS B O 1
ATOM 3595 N N . SER B 1 78 ? 71.530 57.863 -12.915 1.00 26.84 78 SER B N 1
ATOM 3596 C CA . SER B 1 78 ? 70.337 57.302 -13.536 1.00 26.93 78 SER B CA 1
ATOM 3597 C C . SER B 1 78 ? 69.249 57.057 -12.502 1.00 24.12 78 SER B C 1
ATOM 3598 O O . SER B 1 78 ? 69.474 56.335 -11.525 1.00 24.89 78 SER B O 1
ATOM 3601 N N . PRO B 1 79 ? 68.069 57.658 -12.669 1.00 24.40 79 PRO B N 1
ATOM 3602 C CA . PRO B 1 79 ? 66.957 57.355 -11.751 1.00 21.15 79 PRO B CA 1
ATOM 3603 C C . PRO B 1 79 ? 66.502 55.903 -11.833 1.00 23.63 79 PRO B C 1
ATOM 3604 O O . PRO B 1 79 ? 65.902 55.396 -10.876 1.00 26.21 79 PRO B O 1
ATOM 3608 N N . LEU B 1 80 ? 66.767 55.216 -12.945 1.00 23.02 80 LEU B N 1
ATOM 3609 C CA . LEU B 1 80 ? 66.436 53.797 -13.018 1.00 25.62 80 LEU B CA 1
ATOM 3610 C C . LEU B 1 80 ? 67.343 52.994 -12.092 1.00 19.77 80 LEU B C 1
ATOM 3611 O O . LEU B 1 80 ? 66.864 52.215 -11.263 1.00 19.87 80 LEU B O 1
ATOM 3616 N N . MET B 1 81 ? 68.656 53.217 -12.186 1.00 23.35 81 MET B N 1
ATOM 3617 C CA . MET B 1 81 ? 69.603 52.584 -11.265 1.00 23.86 81 MET B CA 1
ATOM 3618 C C . MET B 1 81 ? 69.270 52.889 -9.818 1.00 27.98 81 MET B C 1
ATOM 3619 O O . MET B 1 81 ? 69.473 52.044 -8.939 1.00 27.93 81 MET B O 1
ATOM 3624 N N . ASP B 1 82 ? 68.814 54.118 -9.545 1.00 28.62 82 ASP B N 1
ATOM 3625 C CA . ASP B 1 82 ? 68.532 54.527 -8.172 1.00 25.32 82 ASP B CA 1
ATOM 3626 C C . ASP B 1 82 ? 67.470 53.642 -7.540 1.00 18.74 82 ASP B C 1
ATOM 3627 O O . ASP B 1 82 ? 67.552 53.324 -6.351 1.00 20.28 82 ASP B O 1
ATOM 3632 N N . LEU B 1 83 ? 66.465 53.235 -8.322 1.00 21.37 83 LEU B N 1
ATOM 3633 C CA . LEU B 1 83 ? 65.368 52.421 -7.797 1.00 20.84 83 LEU B CA 1
ATOM 3634 C C . LEU B 1 83 ? 65.832 51.057 -7.302 1.00 20.56 83 LEU B C 1
ATOM 3635 O O . LEU B 1 83 ? 65.084 50.396 -6.581 1.00 18.37 83 LEU B O 1
ATOM 3640 N N . LEU B 1 84 ? 67.028 50.609 -7.699 1.00 22.27 84 LEU B N 1
ATOM 3641 C CA . LEU B 1 84 ? 67.544 49.325 -7.230 1.00 21.31 84 LEU B CA 1
ATOM 3642 C C . LEU B 1 84 ? 67.876 49.340 -5.745 1.00 19.66 84 LEU B C 1
ATOM 3643 O O . LEU B 1 84 ? 67.863 48.287 -5.106 1.00 19.36 84 LEU B O 1
ATOM 3648 N N . ILE B 1 85 ? 68.233 50.497 -5.192 1.00 19.97 85 ILE B N 1
ATOM 3649 C CA . ILE B 1 85 ? 68.841 50.582 -3.868 1.00 19.95 85 ILE B CA 1
ATOM 3650 C C . ILE B 1 85 ? 67.770 50.876 -2.834 1.00 24.28 85 ILE B C 1
ATOM 3651 O O . ILE B 1 85 ? 67.010 51.845 -2.968 1.00 20.39 85 ILE B O 1
ATOM 3656 N N . MET B 1 86 ? 67.719 50.052 -1.794 1.00 17.89 86 MET B N 1
ATOM 3657 C CA . MET B 1 86 ? 66.845 50.281 -0.654 1.00 23.01 86 MET B CA 1
ATOM 3658 C C . MET B 1 86 ? 67.685 50.668 0.553 1.00 24.40 86 MET B C 1
ATOM 3659 O O . MET B 1 86 ? 68.903 50.486 0.567 1.00 21.58 86 MET B O 1
ATOM 3664 N N . ASP B 1 87 ? 67.027 51.226 1.570 1.00 29.80 87 ASP B N 1
ATOM 3665 C CA . ASP B 1 87 ? 67.736 51.770 2.722 1.00 30.97 87 ASP B CA 1
ATOM 3666 C C . ASP B 1 87 ? 67.710 50.846 3.938 1.00 35.98 87 ASP B C 1
ATOM 3667 O O . ASP B 1 87 ? 68.194 51.235 5.007 1.00 35.50 87 ASP B O 1
ATOM 3672 N N . ASP B 1 88 ? 67.165 49.639 3.799 1.00 24.19 88 ASP B N 1
ATOM 3673 C CA . ASP B 1 88 ? 67.246 48.611 4.825 1.00 30.26 88 ASP B CA 1
ATOM 3674 C C . ASP B 1 88 ? 67.793 47.342 4.192 1.00 30.49 88 ASP B C 1
ATOM 3675 O O . ASP B 1 88 ? 67.335 46.941 3.117 1.00 28.68 88 ASP B O 1
ATOM 3680 N N . VAL B 1 89 ? 68.756 46.701 4.858 1.00 24.54 89 VAL B N 1
ATOM 3681 C CA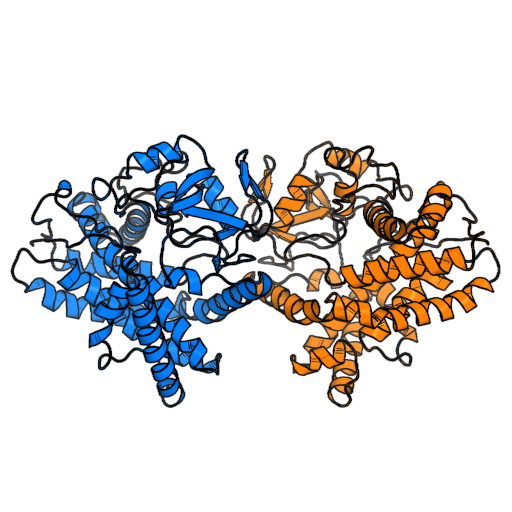 . VAL B 1 89 ? 69.408 45.546 4.254 1.00 26.36 89 VAL B CA 1
ATOM 3682 C C . VAL B 1 89 ? 68.462 44.352 4.192 1.00 24.57 89 VAL B C 1
ATOM 3683 O O . VAL B 1 89 ? 68.399 43.654 3.173 1.00 26.58 89 VAL B O 1
ATOM 3687 N N . GLU B 1 90 ? 67.703 44.090 5.258 1.00 25.43 90 GLU B N 1
ATOM 3688 C CA . GLU B 1 90 ? 66.846 42.901 5.215 1.00 28.59 90 GLU B CA 1
ATOM 3689 C C . GLU B 1 90 ? 65.675 43.082 4.256 1.00 24.18 90 GLU B C 1
ATOM 3690 O O . GLU B 1 90 ? 65.223 42.108 3.640 1.00 24.97 90 GLU B O 1
ATOM 3696 N N . ALA B 1 91 ? 65.174 44.312 4.109 1.00 20.34 91 ALA B N 1
ATOM 3697 C CA . ALA B 1 91 ? 64.148 44.573 3.103 1.00 19.08 91 ALA B CA 1
ATOM 3698 C C . ALA B 1 91 ? 64.689 44.374 1.689 1.00 20.01 91 ALA B C 1
ATOM 3699 O O . ALA B 1 91 ? 64.005 43.800 0.833 1.00 16.08 91 ALA B O 1
ATOM 3701 N N . ALA B 1 92 ? 65.900 44.864 1.419 1.00 15.51 92 ALA B N 1
ATOM 3702 C CA . ALA B 1 92 ? 66.521 44.652 0.112 1.00 21.77 92 ALA B CA 1
ATOM 3703 C C . ALA B 1 92 ? 66.710 43.167 -0.157 1.00 17.26 92 ALA B C 1
ATOM 3704 O O . ALA B 1 92 ? 66.405 42.670 -1.250 1.00 16.98 92 ALA B O 1
ATOM 3706 N N . ARG B 1 93 ? 67.210 42.445 0.851 1.00 21.58 93 ARG B N 1
ATOM 3707 C CA . ARG B 1 93 ? 67.459 41.015 0.733 1.00 20.26 93 ARG B CA 1
ATOM 3708 C C . ARG B 1 93 ? 66.178 40.262 0.408 1.00 24.03 93 ARG B C 1
ATOM 3709 O O . ARG B 1 93 ? 66.188 39.316 -0.384 1.00 21.39 93 ARG B O 1
ATOM 3717 N N . ALA B 1 94 ? 65.066 40.663 1.021 1.00 19.51 94 ALA B N 1
ATOM 3718 C CA . ALA B 1 94 ? 63.820 39.952 0.785 1.00 25.81 94 ALA B CA 1
ATOM 3719 C C . ALA B 1 94 ? 63.239 40.292 -0.584 1.00 22.61 9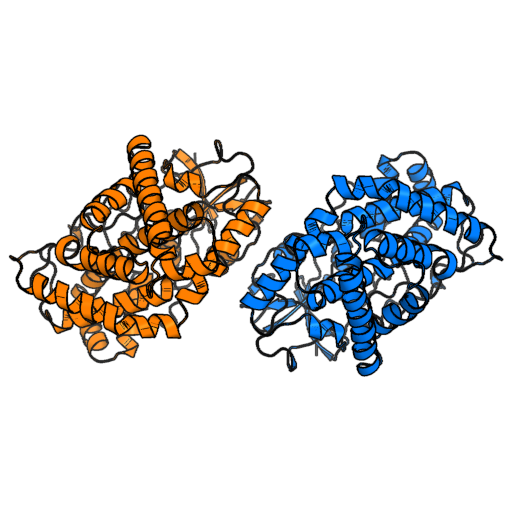4 ALA B C 1
ATOM 3720 O O . ALA B 1 94 ? 62.750 39.401 -1.293 1.00 24.13 94 ALA B O 1
ATOM 3722 N N . ALA B 1 95 ? 63.272 41.576 -0.970 1.00 18.04 95 ALA B N 1
ATOM 3723 C CA . ALA B 1 95 ? 62.812 41.966 -2.300 1.00 19.33 95 ALA B CA 1
ATOM 3724 C C . ALA B 1 95 ? 63.586 41.223 -3.381 1.00 19.52 95 ALA B C 1
ATOM 3725 O O . ALA B 1 95 ? 62.998 40.740 -4.362 1.00 17.93 95 ALA B O 1
ATOM 3727 N N . HIS B 1 96 ? 64.908 41.110 -3.212 1.00 21.96 96 HIS B N 1
ATOM 3728 C CA . HIS B 1 96 ? 65.716 40.373 -4.179 1.00 18.59 96 HIS B CA 1
ATOM 3729 C C . HIS B 1 96 ? 65.333 38.904 -4.200 1.00 18.48 96 HIS B C 1
ATOM 3730 O O . HIS B 1 96 ? 65.150 38.320 -5.276 1.00 14.28 96 HIS B O 1
ATOM 3737 N N . ALA B 1 97 ? 65.206 38.298 -3.014 1.00 17.11 97 ALA B N 1
ATOM 3738 C CA . ALA B 1 97 ? 64.875 36.883 -2.926 1.00 20.32 97 ALA B CA 1
ATOM 3739 C C . ALA B 1 97 ? 63.491 36.601 -3.501 1.00 20.52 97 ALA B C 1
ATOM 3740 O O . ALA B 1 97 ? 63.279 35.561 -4.138 1.00 18.31 97 ALA B O 1
ATOM 3742 N N . GLU B 1 98 ? 62.539 37.512 -3.278 1.00 23.08 98 GLU B N 1
ATOM 3743 C CA . GLU B 1 98 ? 61.210 37.376 -3.863 1.00 19.85 98 GLU B CA 1
ATOM 3744 C C . GLU B 1 98 ? 61.286 37.370 -5.382 1.00 20.49 98 GLU B C 1
ATOM 3745 O O . GLU B 1 98 ? 60.677 36.523 -6.046 1.00 19.59 98 GLU B O 1
ATOM 3751 N N . LEU B 1 99 ? 62.041 38.313 -5.951 1.00 17.69 99 LEU B N 1
ATOM 3752 C CA . LEU B 1 99 ? 62.155 38.388 -7.401 1.00 20.35 99 LEU B CA 1
ATOM 3753 C C . LEU B 1 99 ? 62.688 37.082 -7.977 1.00 18.01 99 LEU B C 1
ATOM 3754 O O . LEU B 1 99 ? 62.199 36.596 -9.002 1.00 18.20 99 LEU B O 1
ATOM 3759 N N . ARG B 1 100 ? 63.696 36.500 -7.333 1.00 16.25 100 ARG B N 1
ATOM 3760 C CA . ARG B 1 100 ? 64.262 35.263 -7.851 1.00 15.46 100 ARG B CA 1
ATOM 3761 C C . ARG B 1 100 ? 63.285 34.107 -7.695 1.00 19.62 100 ARG B C 1
ATOM 3762 O O . ARG B 1 100 ? 63.189 33.252 -8.584 1.00 21.70 100 ARG B O 1
ATOM 3770 N N . THR B 1 101 ? 62.529 34.076 -6.590 1.00 17.52 101 THR B N 1
ATOM 3771 C CA . THR B 1 101 ? 61.525 33.025 -6.434 1.00 20.18 101 THR B CA 1
ATOM 3772 C C . THR B 1 101 ? 60.442 33.147 -7.493 1.00 20.89 101 THR B C 1
ATOM 3773 O O . THR B 1 101 ? 59.965 32.143 -8.029 1.00 20.68 101 THR B O 1
ATOM 3777 N N . LEU B 1 102 ? 60.032 34.375 -7.801 1.00 16.73 102 LEU B N 1
ATOM 3778 C CA . LEU B 1 102 ? 58.969 34.560 -8.771 1.00 18.67 102 LEU B CA 1
ATOM 3779 C C . LEU B 1 102 ? 59.419 34.149 -10.166 1.00 22.93 102 LEU B C 1
ATOM 3780 O O . LEU B 1 102 ? 58.646 33.545 -10.920 1.00 24.37 102 LEU B O 1
ATOM 3785 N N . LEU B 1 103 ? 60.667 34.453 -10.524 1.00 18.79 103 LEU B N 1
ATOM 3786 C CA . LEU B 1 103 ? 61.109 34.378 -11.908 1.00 18.69 103 LEU B CA 1
ATOM 3787 C C . LEU B 1 103 ? 61.879 33.106 -12.246 1.00 19.26 103 LEU B C 1
ATOM 3788 O O . LEU B 1 103 ? 61.702 32.570 -13.343 1.00 18.88 103 LEU B O 1
ATOM 3793 N N . THR B 1 104 ? 62.719 32.607 -11.335 1.00 16.57 104 THR B N 1
ATOM 3794 C CA . THR B 1 104 ? 63.535 31.422 -11.601 1.00 17.36 104 THR B CA 1
ATOM 3795 C C . THR B 1 104 ? 62.744 30.245 -12.164 1.00 24.36 104 THR B C 1
ATOM 3796 O O . THR B 1 104 ? 63.206 29.645 -13.146 1.00 20.86 104 THR B O 1
ATOM 3800 N N . PRO B 1 105 ? 61.563 29.879 -11.645 1.00 24.32 105 PRO B N 1
ATOM 3801 C CA . PRO B 1 105 ? 60.845 28.722 -12.227 1.00 26.77 105 PRO B CA 1
ATOM 3802 C C . PRO B 1 105 ? 60.390 28.936 -13.666 1.00 25.82 105 PRO B C 1
ATOM 3803 O O . PRO B 1 105 ? 60.161 27.955 -14.387 1.00 28.02 105 PRO B O 1
ATOM 3807 N N . GLN B 1 106 ? 60.241 30.183 -14.104 1.00 20.10 106 GLN B N 1
ATOM 3808 C CA . GLN B 1 106 ? 59.819 30.471 -15.465 1.00 22.04 106 GLN B CA 1
ATOM 3809 C C . GLN B 1 106 ? 60.899 30.177 -16.492 1.00 27.68 106 GLN B C 1
ATOM 3810 O O . GLN B 1 106 ? 60.588 30.142 -17.689 1.00 23.40 106 GLN B O 1
ATOM 3816 N N . PHE B 1 107 ? 62.148 29.996 -16.058 1.00 20.27 107 PHE B N 1
ATOM 3817 C CA . PHE B 1 107 ? 63.268 29.725 -16.948 1.00 23.30 107 PHE B CA 1
ATOM 3818 C C . PHE B 1 107 ? 63.935 28.389 -16.638 1.00 23.43 107 PHE B C 1
ATOM 3819 O O . PHE B 1 107 ? 65.115 28.200 -16.930 1.00 26.81 107 PHE B O 1
ATOM 3827 N N . SER B 1 108 ? 63.197 27.452 -16.050 1.00 23.65 108 SER B N 1
ATOM 3828 C CA . SER B 1 108 ? 63.685 26.080 -15.948 1.00 29.09 108 SER B CA 1
ATOM 3829 C C . SER B 1 108 ? 64.045 25.530 -17.332 1.00 27.35 108 SER B C 1
ATOM 3830 O O . SER B 1 108 ? 63.546 25.987 -18.365 1.00 26.91 108 SER B O 1
ATOM 3833 N N . ALA B 1 109 ? 64.922 24.525 -17.340 1.00 29.36 109 ALA B N 1
ATOM 3834 C CA . ALA B 1 109 ? 65.357 23.925 -18.597 1.00 35.55 109 ALA B CA 1
ATOM 3835 C C . ALA B 1 109 ? 64.164 23.504 -19.447 1.00 31.96 109 ALA B C 1
ATOM 3836 O O . ALA B 1 109 ? 64.042 23.894 -20.616 1.00 28.36 109 ALA B O 1
ATOM 3838 N N . ARG B 1 110 ? 63.250 22.744 -18.843 1.00 30.42 110 ARG B N 1
ATOM 3839 C CA . ARG B 1 110 ? 62.045 22.283 -19.520 1.00 29.57 110 ARG B CA 1
ATOM 3840 C C . ARG B 1 110 ? 61.258 23.438 -20.129 1.00 24.97 110 ARG B C 1
ATOM 3841 O O . ARG B 1 110 ? 60.828 23.370 -21.287 1.00 28.39 110 ARG B O 1
ATOM 3849 N N . ARG B 1 111 ? 61.031 24.502 -19.358 1.00 27.49 111 ARG B N 1
ATOM 3850 C CA . ARG B 1 111 ? 60.196 25.587 -19.871 1.00 27.14 111 ARG B CA 1
ATOM 3851 C C . ARG B 1 111 ? 60.866 26.302 -21.045 1.00 23.09 111 ARG B C 1
ATOM 3852 O O . ARG B 1 111 ? 60.204 26.655 -22.029 1.00 23.04 111 ARG B O 1
ATOM 3860 N N . VAL B 1 112 ? 62.182 26.485 -20.978 1.00 23.07 112 VAL B N 1
ATOM 3861 C CA . VAL B 1 112 ? 62.891 27.158 -22.062 1.00 25.14 112 VAL B CA 1
ATOM 3862 C C . VAL B 1 112 ? 62.848 26.315 -23.324 1.00 26.06 112 VAL B C 1
ATOM 3863 O O . VAL B 1 112 ? 62.606 26.829 -24.422 1.00 26.61 112 VAL B O 1
ATOM 3867 N N . LEU B 1 113 ? 63.049 25.005 -23.190 1.00 29.29 113 LEU B N 1
ATOM 3868 C CA . LEU B 1 113 ? 62.874 24.117 -24.332 1.00 23.13 113 LEU B CA 1
ATOM 3869 C C . LEU B 1 113 ? 61.502 24.296 -24.961 1.00 24.17 113 LEU B C 1
ATOM 3870 O O . LEU B 1 113 ? 61.364 24.278 -26.188 1.00 25.33 113 LEU B O 1
ATOM 3875 N N . ASN B 1 114 ? 60.474 24.495 -24.139 1.00 22.50 114 ASN B N 1
ATOM 3876 C CA . ASN B 1 114 ? 59.146 24.740 -24.687 1.00 28.35 114 ASN B CA 1
ATOM 3877 C C . ASN B 1 114 ? 59.052 26.069 -25.426 1.00 27.01 114 ASN B C 1
ATOM 3878 O O . ASN B 1 114 ? 58.101 26.267 -26.188 1.00 25.02 114 ASN B O 1
ATOM 3883 N N . MET B 1 115 ? 59.994 26.986 -25.201 1.00 23.73 115 MET B N 1
ATOM 3884 C CA . MET B 1 115 ? 60.006 28.266 -25.908 1.00 23.18 115 MET B CA 1
ATOM 3885 C C . MET B 1 115 ? 60.606 28.183 -27.314 1.00 23.22 115 MET B C 1
ATOM 3886 O O . MET B 1 115 ? 60.382 29.091 -28.117 1.00 28.08 115 MET B O 1
ATOM 3891 N N . MET B 1 116 ? 61.359 27.137 -27.631 1.00 22.40 116 MET B N 1
ATOM 3892 C CA . MET B 1 116 ? 62.083 27.072 -28.901 1.00 23.73 116 MET B CA 1
ATOM 3893 C C . MET B 1 116 ? 61.218 27.280 -30.138 1.00 25.85 116 MET B C 1
ATOM 3894 O O . MET B 1 116 ? 61.600 28.096 -30.989 1.00 23.79 116 MET B O 1
ATOM 3899 N N . PRO B 1 117 ? 60.088 26.590 -30.328 1.00 26.08 117 PRO B N 1
ATOM 3900 C CA . PRO B 1 117 ? 59.305 26.837 -31.553 1.00 23.54 117 PRO B CA 1
ATOM 3901 C C . PRO B 1 117 ? 58.948 28.297 -31.737 1.00 27.13 117 PRO B C 1
ATOM 3902 O O . PRO B 1 117 ? 59.076 28.827 -32.847 1.00 26.38 117 PRO B O 1
ATOM 3906 N N . MET B 1 118 ? 58.510 28.958 -30.659 1.00 28.40 118 MET B N 1
ATOM 3907 C CA . MET B 1 118 ? 58.221 30.387 -30.698 1.00 25.12 118 MET B CA 1
ATOM 3908 C C . MET B 1 118 ? 59.453 31.170 -31.138 1.00 17.83 118 MET B C 1
ATOM 3909 O O . MET B 1 118 ? 59.396 31.952 -32.091 1.00 22.69 118 MET B O 1
ATOM 3914 N N . VAL B 1 119 ? 60.594 30.914 -30.500 1.00 19.80 119 VAL B N 1
ATOM 3915 C CA . VAL B 1 119 ? 61.802 31.679 -30.795 1.00 22.81 119 VAL B CA 1
ATOM 3916 C C . VAL B 1 119 ? 62.240 31.468 -32.239 1.00 23.34 119 VAL B C 1
ATOM 3917 O O . VAL B 1 119 ? 62.559 32.425 -32.955 1.00 20.81 119 VAL B O 1
ATOM 3921 N N . GLU B 1 120 ? 62.296 30.208 -32.674 1.00 18.54 120 GLU B N 1
ATOM 3922 C CA . GLU B 1 120 ? 62.715 29.907 -34.043 1.00 25.56 120 GLU B CA 1
ATOM 3923 C C . GLU B 1 120 ? 61.732 30.467 -35.054 1.00 17.65 120 GLU B C 1
ATOM 3924 O O . GLU B 1 120 ? 62.131 30.934 -36.128 1.00 22.31 120 GLU B O 1
ATOM 3930 N N . GLY B 1 121 ? 60.439 30.426 -34.733 1.00 20.99 121 GLY B N 1
ATOM 3931 C CA . GLY B 1 121 ? 59.452 30.979 -35.646 1.00 18.23 121 GLY B CA 1
ATOM 3932 C C . GLY B 1 121 ? 59.601 32.477 -35.813 1.00 22.68 121 GLY B C 1
ATOM 3933 O O . GLY B 1 121 ? 59.499 33.000 -36.929 1.00 21.41 121 GLY B O 1
ATOM 3934 N N . ILE B 1 122 ? 59.850 33.185 -34.707 1.00 18.11 122 ILE B N 1
ATOM 3935 C CA . ILE B 1 122 ? 60.068 34.626 -34.765 1.00 19.12 122 ILE B CA 1
ATOM 3936 C C . ILE B 1 122 ? 61.350 34.944 -35.526 1.00 16.88 122 ILE B C 1
ATOM 3937 O O . ILE B 1 122 ? 61.391 35.879 -36.335 1.00 17.36 122 ILE B O 1
ATOM 3942 N N . ALA B 1 123 ? 62.419 34.187 -35.270 1.00 16.97 123 ALA B N 1
ATOM 3943 C CA . ALA B 1 123 ? 63.661 34.417 -35.993 1.00 20.12 123 ALA B CA 1
ATOM 3944 C C . ALA B 1 123 ? 63.460 34.229 -37.491 1.00 18.57 123 ALA B C 1
ATOM 3945 O O . ALA B 1 123 ? 63.940 35.030 -38.298 1.00 21.08 123 ALA B O 1
ATOM 3947 N N . GLU B 1 124 ? 62.706 33.203 -37.871 1.00 22.13 124 GLU B N 1
ATOM 3948 C CA . GLU B 1 124 ? 62.483 32.905 -39.280 1.00 23.00 124 GLU B CA 1
ATOM 3949 C C . GLU B 1 124 ? 61.761 34.050 -39.985 1.00 19.57 124 GLU B C 1
ATOM 3950 O O . GLU B 1 124 ? 62.173 34.474 -41.069 1.00 17.93 124 GLU B O 1
ATOM 3956 N N . GLN B 1 125 ? 60.674 34.556 -39.382 1.00 17.23 125 GLN B N 1
ATOM 3957 C CA . GLN B 1 125 ? 59.894 35.627 -40.000 1.00 19.48 125 GLN B CA 1
ATOM 3958 C C . GLN B 1 125 ? 60.742 36.875 -40.212 1.00 17.92 125 GLN B C 1
ATOM 3959 O O . GLN B 1 125 ? 60.687 37.499 -41.279 1.00 18.19 125 GLN B O 1
ATOM 3965 N N . ILE B 1 126 ? 61.512 37.273 -39.192 1.00 14.92 126 ILE B N 1
ATOM 3966 C CA . ILE B 1 126 ? 62.333 38.487 -39.299 1.00 16.51 126 ILE B CA 1
ATOM 3967 C C . ILE B 1 126 ? 63.472 38.281 -40.298 1.00 14.73 126 ILE B C 1
ATOM 3968 O O . ILE B 1 126 ? 63.820 39.192 -41.060 1.00 16.89 126 ILE B O 1
ATOM 3973 N N . LEU B 1 127 ? 64.049 37.080 -40.323 1.00 14.77 127 LEU B N 1
ATOM 3974 C CA . LEU B 1 127 ? 65.124 36.788 -41.259 1.00 17.63 127 LEU B CA 1
ATOM 3975 C C . LEU B 1 127 ? 64.605 36.784 -42.693 1.00 22.30 127 LEU B C 1
ATOM 3976 O O . LEU B 1 127 ? 65.254 37.335 -43.588 1.00 14.82 127 LEU B O 1
ATOM 3981 N N . ASN B 1 128 ? 63.421 36.202 -42.921 1.00 19.47 128 ASN B N 1
ATOM 3982 C CA . ASN B 1 128 ? 62.777 36.303 -44.233 1.00 23.61 128 ASN B CA 1
ATOM 3983 C C . ASN B 1 128 ? 62.754 37.741 -44.719 1.00 18.92 128 ASN B C 1
ATOM 3984 O O . ASN B 1 128 ? 63.060 38.020 -45.884 1.00 22.58 128 ASN B O 1
ATOM 3989 N N . GLY B 1 129 ? 62.388 38.670 -43.840 1.00 21.41 129 GLY B N 1
ATOM 3990 C CA . GLY B 1 129 ? 62.394 40.069 -44.232 1.00 17.87 129 GLY B CA 1
ATOM 3991 C C . GLY B 1 129 ? 63.799 40.618 -44.410 1.00 18.18 129 GLY B C 1
ATOM 3992 O O . GLY B 1 129 ? 64.063 41.393 -45.335 1.00 21.15 129 GLY B O 1
ATOM 3993 N N . PHE B 1 130 ? 64.717 40.234 -43.522 1.00 19.57 130 PHE B N 1
ATOM 3994 C CA . PHE B 1 130 ? 66.057 40.819 -43.537 1.00 19.84 130 PHE B CA 1
ATOM 3995 C C . PHE B 1 130 ? 66.814 40.453 -44.806 1.00 15.76 130 PHE B C 1
ATOM 3996 O O . PHE B 1 130 ? 67.498 41.300 -45.389 1.00 18.06 130 PHE B O 1
ATOM 4004 N N . ALA B 1 131 ? 66.699 39.202 -45.260 1.00 19.38 131 ALA B N 1
ATOM 4005 C CA . ALA B 1 131 ? 67.418 38.781 -46.461 1.00 21.50 131 ALA B CA 1
ATOM 4006 C C . ALA B 1 131 ? 67.066 39.623 -47.691 1.00 23.19 131 ALA B C 1
ATOM 4007 O O . ALA B 1 131 ? 67.845 39.666 -48.646 1.00 21.38 131 ALA B O 1
ATOM 4009 N N . ALA B 1 132 ? 65.938 40.321 -47.682 1.00 18.87 132 ALA B N 1
ATOM 4010 C CA . ALA B 1 132 ? 65.503 41.099 -48.834 1.00 21.43 132 ALA B CA 1
ATOM 4011 C C . ALA B 1 132 ? 65.840 42.579 -48.733 1.00 20.85 132 ALA B C 1
ATOM 4012 O O . ALA B 1 132 ? 65.502 43.332 -49.650 1.00 24.41 132 ALA B O 1
ATOM 4014 N N . GLN B 1 133 ? 66.501 43.018 -47.662 1.00 19.36 133 GLN B N 1
ATOM 4015 C CA . GLN B 1 133 ? 66.761 44.438 -47.481 1.00 21.05 133 GLN B CA 1
ATOM 4016 C C . GLN B 1 133 ? 67.826 44.925 -48.455 1.00 21.99 133 GLN B C 1
ATOM 4017 O O . GLN B 1 133 ? 68.643 44.151 -48.953 1.00 20.87 133 GLN B O 1
ATOM 4023 N N . GLU B 1 134 ? 67.815 46.233 -48.718 1.00 23.32 134 GLU B N 1
ATOM 4024 C CA . GLU B 1 134 ? 68.868 46.834 -49.528 1.00 27.58 134 GLU B CA 1
ATOM 4025 C C . GLU B 1 134 ? 70.216 46.700 -48.829 1.00 28.15 134 GLU B C 1
ATOM 4026 O O . GLU B 1 134 ? 70.337 46.953 -47.624 1.00 25.36 134 GLU B O 1
ATOM 4032 N N . GLN B 1 135 ? 71.234 46.287 -49.596 1.00 24.25 135 GLN B N 1
ATOM 4033 C CA . GLN B 1 135 ? 72.546 46.067 -49.008 1.00 21.49 135 GLN B CA 1
ATOM 4034 C C . GLN B 1 135 ? 73.476 47.235 -49.306 1.00 29.08 135 GLN B C 1
ATOM 4035 O O . GLN B 1 135 ? 73.409 47.820 -50.394 1.00 27.88 135 GLN B O 1
ATOM 4041 N N . PRO B 1 136 ? 74.356 47.607 -48.362 1.00 30.59 136 PRO B N 1
ATOM 4042 C CA . PRO B 1 136 ? 74.513 46.997 -47.029 1.00 25.55 136 PRO B CA 1
ATOM 4043 C C . PRO B 1 136 ? 73.346 47.337 -46.093 1.00 24.31 136 PRO B C 1
ATOM 4044 O O . PRO B 1 136 ? 72.676 48.346 -46.286 1.00 23.11 136 PRO B O 1
ATOM 4048 N N . ALA B 1 137 ? 73.071 46.487 -45.115 1.00 21.41 137 ALA B N 1
ATOM 4049 C CA . ALA B 1 137 ? 71.951 46.720 -44.221 1.00 25.40 137 ALA B CA 1
ATOM 4050 C C . ALA B 1 137 ? 72.428 46.607 -42.784 1.00 18.78 137 ALA B C 1
ATOM 4051 O O . ALA B 1 137 ? 73.388 45.895 -42.485 1.00 21.89 137 ALA B O 1
ATOM 4053 N N . ASP B 1 138 ? 71.753 47.330 -41.901 1.00 15.56 138 ASP B N 1
ATOM 4054 C CA . ASP B 1 138 ? 72.097 47.316 -40.484 1.00 22.90 138 ASP B CA 1
ATOM 4055 C C . ASP B 1 138 ? 71.531 46.046 -39.851 1.00 21.77 138 ASP B C 1
ATOM 4056 O O . ASP B 1 138 ? 70.312 45.910 -39.693 1.00 20.83 138 ASP B O 1
ATOM 4061 N N . LEU B 1 139 ? 72.419 45.123 -39.473 1.00 19.57 139 LEU B N 1
ATOM 4062 C CA . LEU B 1 139 ? 71.974 43.887 -38.832 1.00 17.71 139 LEU B CA 1
ATOM 4063 C C . LEU B 1 139 ? 71.304 44.158 -37.487 1.00 19.76 139 LEU B C 1
ATOM 4064 O O . LEU B 1 139 ? 70.343 43.467 -37.117 1.00 19.08 139 LEU B O 1
ATOM 4069 N N . ARG B 1 140 ? 71.788 45.160 -36.739 1.00 15.59 140 ARG B N 1
ATOM 4070 C CA . ARG B 1 140 ? 71.203 45.439 -35.433 1.00 18.62 140 ARG B CA 1
ATOM 4071 C C . ARG B 1 140 ? 69.766 45.927 -35.571 1.00 22.88 140 ARG B C 1
ATOM 4072 O O . ARG B 1 140 ? 68.858 45.414 -34.904 1.00 15.24 140 ARG B O 1
ATOM 4080 N N . GLY B 1 141 ? 69.547 46.932 -36.421 1.00 23.46 141 GLY B N 1
ATOM 4081 C CA . GLY B 1 141 ? 68.227 47.519 -36.550 1.00 21.51 141 GLY B CA 1
ATOM 4082 C C . GLY B 1 141 ? 67.238 46.634 -37.287 1.00 15.84 141 GLY B C 1
ATOM 4083 O O . GLY B 1 141 ? 66.046 46.640 -36.977 1.00 21.58 141 GLY B O 1
ATOM 4084 N N . ASN B 1 142 ? 67.703 45.858 -38.256 1.00 18.99 142 ASN B N 1
ATOM 4085 C CA . ASN B 1 142 ? 66.779 45.046 -39.038 1.00 19.23 142 ASN B CA 1
ATOM 4086 C C . ASN B 1 142 ? 66.689 43.594 -38.591 1.00 20.41 142 ASN B C 1
ATOM 4087 O O . ASN B 1 142 ? 65.805 42.871 -39.070 1.00 19.11 142 ASN B O 1
ATOM 4092 N N . PHE B 1 143 ? 67.568 43.134 -37.713 1.00 13.96 143 PHE B N 1
ATOM 4093 C CA . PHE B 1 143 ? 67.409 41.760 -37.255 1.00 11.67 143 PHE B CA 1
ATOM 4094 C C . PHE B 1 143 ? 67.494 41.627 -35.740 1.00 17.19 143 PHE B C 1
ATOM 4095 O O . PHE B 1 143 ? 66.551 41.146 -35.109 1.00 12.44 143 PHE B O 1
ATOM 4103 N N . SER B 1 144 ? 68.622 42.027 -35.144 1.00 18.49 144 SER B N 1
ATOM 4104 C CA . SER B 1 144 ? 68.879 41.644 -33.757 1.00 18.52 144 SER B CA 1
ATOM 4105 C C . SER B 1 144 ? 67.898 42.326 -32.788 1.00 13.90 144 SER B C 1
ATOM 4106 O O . SER B 1 144 ? 67.298 41.662 -31.934 1.00 10.65 144 SER B O 1
ATOM 4109 N N . LEU B 1 145 ? 67.672 43.639 -32.930 1.00 17.56 145 LEU B N 1
ATOM 4110 C CA . LEU B 1 145 ? 66.730 44.306 -32.029 1.00 13.27 145 LEU B CA 1
ATOM 4111 C C . LEU B 1 145 ? 65.284 43.847 -32.213 1.00 11.17 145 LEU B C 1
ATOM 4112 O O . LEU B 1 145 ? 64.621 43.564 -31.204 1.00 17.58 145 LEU B O 1
ATOM 4117 N N . PRO B 1 146 ? 64.719 43.791 -33.422 1.00 13.82 146 PRO B N 1
ATOM 4118 C CA . PRO B 1 146 ? 63.350 43.250 -33.526 1.00 20.28 146 PRO B CA 1
ATOM 4119 C C . PRO B 1 146 ? 63.232 41.810 -33.055 1.00 13.01 146 PRO B C 1
ATOM 4120 O O . PRO B 1 146 ? 62.202 41.460 -32.477 1.00 14.39 146 PRO B O 1
ATOM 4124 N N . TYR B 1 147 ? 64.230 40.960 -33.333 1.00 12.75 147 TYR B N 1
ATOM 4125 C CA . TYR B 1 147 ? 64.214 39.575 -32.857 1.00 11.67 147 TYR B CA 1
ATOM 4126 C C . TYR B 1 147 ? 64.156 39.536 -31.340 1.00 16.70 147 TYR B C 1
ATOM 4127 O O . TYR B 1 147 ? 63.327 38.835 -30.740 1.00 11.91 147 TYR B O 1
ATOM 4136 N N . SER B 1 148 ? 65.024 40.309 -30.698 1.00 14.62 148 SER B N 1
ATOM 4137 C CA . SER B 1 148 ? 65.068 40.273 -29.248 1.00 11.87 148 SER B CA 1
ATOM 4138 C C . SER B 1 148 ? 63.781 40.842 -28.661 1.00 12.04 148 SER B C 1
ATOM 4139 O O . SER B 1 148 ? 63.189 40.246 -27.750 1.00 12.98 148 SER B O 1
ATOM 4142 N N . LEU B 1 149 ? 63.302 41.962 -29.212 1.00 12.64 149 LEU B N 1
ATOM 4143 C CA . LEU B 1 149 ? 62.085 42.586 -28.706 1.00 12.23 149 LEU B CA 1
ATOM 4144 C C . LEU B 1 149 ? 60.864 41.689 -28.884 1.00 15.39 149 LEU B C 1
ATOM 4145 O O . LEU B 1 149 ? 60.026 41.582 -27.982 1.00 13.96 149 LEU B O 1
ATOM 4150 N N . THR B 1 150 ? 60.710 41.082 -30.064 1.00 14.47 150 THR B N 1
ATOM 4151 C CA . THR B 1 150 ? 59.501 40.296 -30.313 1.00 13.67 150 THR B CA 1
ATOM 4152 C C . THR B 1 150 ? 59.468 39.052 -29.435 1.00 12.27 150 THR B C 1
ATOM 4153 O O . THR B 1 150 ? 58.421 38.717 -28.864 1.00 12.27 150 THR B O 1
ATOM 4157 N N . VAL B 1 151 ? 60.615 38.380 -29.287 1.00 13.95 151 VAL B N 1
ATOM 4158 C CA . VAL B 1 151 ? 60.697 37.191 -28.433 1.00 15.26 151 VAL B CA 1
ATOM 4159 C C . VAL B 1 151 ? 60.375 37.546 -26.982 1.00 15.00 151 VAL B C 1
ATOM 4160 O O . VAL B 1 151 ? 59.567 36.880 -26.318 1.00 13.83 151 VAL B O 1
ATOM 4164 N N . LEU B 1 152 ? 61.047 38.563 -26.450 1.00 12.19 152 LEU B N 1
ATOM 4165 C CA . LEU B 1 152 ? 60.869 38.894 -25.040 1.00 14.04 152 LEU B CA 1
ATOM 4166 C C . LEU B 1 152 ? 59.448 39.343 -24.767 1.00 13.38 152 LEU B C 1
ATOM 4167 O O . LEU B 1 152 ? 58.855 38.959 -23.756 1.00 13.03 152 LEU B O 1
ATOM 4172 N N . CYS B 1 153 ? 58.863 40.118 -25.681 1.00 12.75 153 CYS B N 1
ATOM 4173 C CA . CYS B 1 153 ? 57.467 40.506 -25.502 1.00 12.95 153 CYS B CA 1
ATOM 4174 C C . CYS B 1 153 ? 56.543 39.298 -25.493 1.00 16.31 153 CYS B C 1
ATOM 4175 O O . CYS B 1 153 ? 55.587 39.249 -24.706 1.00 16.91 153 CYS B O 1
ATOM 4178 N N . ALA B 1 154 ? 56.803 38.317 -26.366 1.00 13.98 154 ALA B N 1
ATOM 4179 C CA . ALA B 1 154 ? 55.922 37.158 -26.448 1.00 18.67 154 ALA B CA 1
ATOM 4180 C C . ALA B 1 154 ? 56.027 36.308 -25.185 1.00 18.73 154 ALA B C 1
ATOM 4181 O O . ALA B 1 154 ? 55.017 35.823 -24.662 1.00 17.62 154 ALA B O 1
ATOM 4183 N N . LEU B 1 155 ? 57.237 36.152 -24.664 1.00 13.64 155 LEU B N 1
ATOM 4184 C CA . LEU B 1 155 ? 57.426 35.426 -23.411 1.00 19.31 155 LEU B CA 1
ATOM 4185 C C . LEU B 1 155 ? 56.794 36.163 -22.226 1.00 13.78 155 LEU B C 1
ATOM 4186 O O . LEU B 1 155 ? 56.137 35.542 -21.386 1.00 14.23 155 LEU B O 1
ATOM 4191 N N . ILE B 1 156 ? 57.005 37.477 -22.127 1.00 13.20 156 ILE B N 1
ATOM 4192 C CA . ILE B 1 156 ? 56.476 38.249 -20.996 1.00 14.59 156 ILE B CA 1
ATOM 4193 C C . ILE B 1 156 ? 54.956 38.383 -21.095 1.00 19.48 156 ILE B C 1
ATOM 4194 O O . ILE B 1 156 ? 54.240 38.321 -20.088 1.00 14.40 156 ILE B O 1
ATOM 4199 N N . GLY B 1 157 ? 54.437 38.553 -22.298 1.00 14.48 157 GLY B N 1
ATOM 4200 C CA . GLY B 1 157 ? 53.003 38.700 -22.457 1.00 15.96 157 GLY B CA 1
ATOM 4201 C C . GLY B 1 157 ? 52.598 40.092 -22.869 1.00 16.92 157 GLY B C 1
ATOM 4202 O O . GLY B 1 157 ? 51.486 40.546 -22.572 1.00 20.50 157 GLY B O 1
ATOM 4203 N N . ILE B 1 158 ? 53.484 40.789 -23.563 1.00 10.02 158 ILE B N 1
ATOM 4204 C CA . ILE B 1 158 ? 53.209 42.143 -24.036 1.00 15.93 158 ILE B CA 1
ATOM 4205 C C . ILE B 1 158 ? 52.582 42.053 -25.421 1.00 15.08 158 ILE B C 1
ATOM 4206 O O . ILE B 1 158 ? 53.247 41.582 -26.364 1.00 15.32 158 ILE B O 1
ATOM 4211 N N . PRO B 1 159 ? 51.331 42.501 -25.594 1.00 18.84 159 PRO B N 1
ATOM 4212 C CA . PRO B 1 159 ? 50.645 42.371 -26.889 1.00 16.94 159 PRO B CA 1
ATOM 4213 C C . PRO B 1 159 ? 51.401 43.035 -28.027 1.00 20.44 159 PRO B C 1
ATOM 4214 O O . PRO B 1 159 ? 51.941 44.136 -27.881 1.00 16.63 159 PRO B O 1
ATOM 4218 N N . LEU B 1 160 ? 51.404 42.356 -29.181 1.00 16.59 160 LEU B N 1
ATOM 4219 C CA . LEU B 1 160 ? 51.916 42.955 -30.410 1.00 15.03 160 LEU B CA 1
ATOM 4220 C C . LEU B 1 160 ? 51.278 44.303 -30.665 1.00 20.87 160 LEU B C 1
ATOM 4221 O O . LEU B 1 160 ? 51.913 45.197 -31.234 1.00 19.10 160 LEU B O 1
ATOM 4226 N N . GLN B 1 161 ? 50.024 44.468 -30.241 1.00 18.03 161 GLN B N 1
ATOM 4227 C CA . GLN B 1 161 ? 49.301 45.712 -30.431 1.00 20.41 161 GLN B CA 1
ATOM 4228 C C . GLN B 1 161 ? 49.875 46.865 -29.614 1.00 24.65 161 GLN B C 1
ATOM 4229 O O . GLN B 1 161 ? 49.526 48.021 -29.884 1.00 23.18 161 GLN B O 1
ATOM 4235 N N . GLU B 1 162 ? 50.767 46.589 -28.652 1.00 20.44 162 GLU B N 1
ATOM 4236 C CA . GLU B 1 162 ? 51.298 47.615 -27.759 1.00 24.55 162 GLU B CA 1
ATOM 4237 C C . GLU B 1 162 ? 52.819 47.701 -27.797 1.00 26.41 162 GLU B C 1
ATOM 4238 O O . GLU B 1 162 ? 53.421 48.306 -26.905 1.00 22.92 162 GLU B O 1
ATOM 4244 N N . GLN B 1 163 ? 53.461 47.138 -28.820 1.00 18.37 163 GLN B N 1
ATOM 4245 C CA . GLN B 1 163 ? 54.923 47.156 -28.871 1.00 24.19 163 GLN B CA 1
ATOM 4246 C C . GLN B 1 163 ? 55.510 48.336 -29.639 1.00 30.33 163 GLN B C 1
ATOM 4247 O O . GLN B 1 163 ? 56.726 48.565 -29.547 1.00 27.52 163 GLN B O 1
ATOM 4253 N N . GLY B 1 164 ? 54.692 49.089 -30.384 1.00 22.84 164 GLY B N 1
ATOM 4254 C CA . GLY B 1 164 ? 55.240 50.066 -31.314 1.00 23.93 164 GLY B CA 1
ATOM 4255 C C . GLY B 1 164 ? 56.129 51.113 -30.661 1.00 24.18 164 GLY B C 1
ATOM 4256 O O . GLY B 1 164 ? 57.044 51.643 -31.300 1.00 33.37 164 GLY B O 1
ATOM 4257 N N . GLN B 1 165 ? 55.894 51.409 -29.388 1.00 25.18 165 GLN B N 1
ATOM 4258 C CA . GLN B 1 165 ? 56.630 52.454 -28.690 1.00 36.16 165 GLN B CA 1
ATOM 4259 C C . GLN B 1 165 ? 57.812 51.936 -27.880 1.00 30.56 165 GLN B C 1
ATOM 4260 O O . GLN B 1 165 ? 58.659 52.741 -27.471 1.00 32.64 165 GLN B O 1
ATOM 4266 N N . LEU B 1 166 ? 57.897 50.629 -27.652 1.00 24.64 166 LEU B N 1
ATOM 4267 C CA . LEU B 1 166 ? 58.771 50.101 -26.606 1.00 23.72 166 LEU B CA 1
ATOM 4268 C C . LEU B 1 166 ? 60.251 50.308 -26.905 1.00 21.43 166 LEU B C 1
ATOM 4269 O O . LEU B 1 166 ? 61.029 50.619 -25.996 1.00 23.69 166 LEU B O 1
ATOM 4274 N N . LEU B 1 167 ? 60.678 50.091 -28.149 1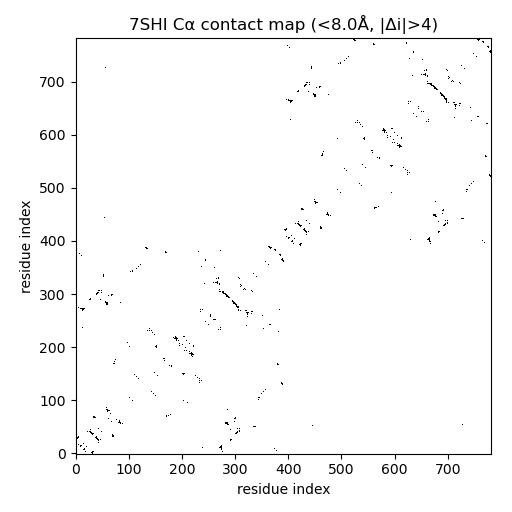.00 20.49 167 LEU B N 1
ATOM 4275 C CA . LEU B 1 167 ? 62.092 50.261 -28.458 1.00 24.18 167 LEU B CA 1
ATOM 4276 C C . LEU B 1 167 ? 62.562 51.676 -28.119 1.00 27.95 167 LEU B C 1
ATOM 4277 O O . LEU B 1 167 ? 63.621 51.854 -27.504 1.00 24.90 167 LEU B O 1
ATOM 4282 N N . ALA B 1 168 ? 61.767 52.691 -28.477 1.00 26.21 168 ALA B N 1
ATOM 4283 C CA . ALA B 1 168 ? 62.111 54.069 -28.135 1.00 29.38 168 ALA B CA 1
ATOM 4284 C C . ALA B 1 168 ? 62.134 54.278 -26.628 1.00 25.88 168 ALA B C 1
ATOM 4285 O O . ALA B 1 168 ? 63.045 54.925 -26.099 1.00 22.94 168 ALA B O 1
ATOM 4287 N N . VAL B 1 169 ? 61.129 53.752 -25.925 1.00 23.03 169 VAL B N 1
ATOM 4288 C CA . VAL B 1 169 ? 61.037 53.943 -24.480 1.00 21.49 169 VAL B CA 1
ATOM 4289 C C . VAL B 1 169 ? 62.203 53.261 -23.781 1.00 25.97 169 VAL B C 1
ATOM 4290 O O . VAL B 1 169 ? 62.831 53.834 -22.877 1.00 19.75 169 VAL B O 1
ATOM 4294 N N . LEU B 1 170 ? 62.525 52.035 -24.203 1.00 21.63 170 LEU B N 1
ATOM 4295 C CA . LEU B 1 170 ? 63.632 51.310 -23.593 1.00 24.49 170 LEU B CA 1
ATOM 4296 C C . LEU B 1 170 ? 64.967 51.986 -23.885 1.00 26.74 170 LEU B C 1
ATOM 4297 O O . LEU B 1 170 ? 65.856 51.998 -23.027 1.00 19.79 170 LEU B O 1
ATOM 4302 N N . GLY B 1 171 ? 65.129 52.547 -25.090 1.00 25.46 171 GLY B N 1
ATOM 4303 C CA . GLY B 1 171 ? 66.345 53.287 -25.398 1.00 18.45 171 GLY B CA 1
ATOM 4304 C C . GLY B 1 171 ? 66.527 54.500 -24.505 1.00 24.18 171 GLY B C 1
ATOM 4305 O O . GLY B 1 171 ? 67.640 54.802 -24.068 1.00 30.10 171 GLY B O 1
ATOM 4306 N N . GLU B 1 172 ? 65.432 55.204 -24.213 1.00 23.81 172 GLU B N 1
ATOM 4307 C CA . GLU B 1 172 ? 65.490 56.373 -23.342 1.00 25.81 172 GLU B CA 1
ATOM 4308 C C . GLU B 1 172 ? 65.824 55.983 -21.906 1.00 29.52 172 GLU B C 1
ATOM 4309 O O . GLU B 1 172 ? 66.530 56.716 -21.205 1.00 21.32 172 GLU B O 1
ATOM 4315 N N . MET B 1 173 ? 65.328 54.837 -21.449 1.00 20.31 173 MET B N 1
ATOM 4316 C CA . MET B 1 173 ? 65.603 54.425 -20.078 1.00 23.00 173 MET B CA 1
ATOM 4317 C C . MET B 1 173 ? 67.074 54.120 -19.843 1.00 20.85 173 MET B C 1
ATOM 4318 O O . MET B 1 173 ? 67.501 54.081 -18.690 1.00 25.07 173 MET B O 1
ATOM 4323 N N . ALA B 1 174 ? 67.849 53.879 -20.892 1.00 20.92 174 ALA B N 1
ATOM 4324 C CA . ALA B 1 174 ? 69.265 53.578 -20.746 1.00 25.74 174 ALA B CA 1
ATOM 4325 C C . ALA B 1 174 ? 70.138 54.821 -20.772 1.00 26.09 174 ALA B C 1
ATOM 4326 O O . ALA B 1 174 ? 71.357 54.706 -20.608 1.00 28.72 174 ALA B O 1
ATOM 4328 N N . THR B 1 175 ? 69.550 55.997 -20.964 1.00 25.85 175 THR B N 1
ATOM 4329 C CA . THR B 1 175 ? 70.326 57.227 -21.047 1.00 27.31 175 THR B CA 1
ATOM 4330 C C . THR B 1 175 ? 70.956 57.571 -19.705 1.00 21.81 175 THR B C 1
ATOM 4331 O O . THR B 1 175 ? 70.344 57.399 -18.652 1.00 25.98 175 THR B O 1
ATOM 4335 N N . LEU B 1 176 ? 72.197 58.048 -19.748 1.00 25.03 176 LEU B N 1
ATOM 4336 C CA . LEU B 1 176 ? 72.912 58.461 -18.544 1.00 29.54 176 LEU B CA 1
ATOM 4337 C C . LEU B 1 176 ? 72.964 59.971 -18.384 1.00 30.81 176 LEU B C 1
ATOM 4338 O O . LEU B 1 176 ? 73.089 60.474 -17.262 1.00 36.62 176 LEU B O 1
ATOM 4343 N N . ASN B 1 177 ? 72.870 60.687 -19.495 1.00 21.30 177 ASN B N 1
ATOM 4344 C CA . ASN B 1 177 ? 72.673 62.130 -19.536 1.00 54.63 177 ASN B CA 1
ATOM 4345 C C . ASN B 1 177 ? 71.540 62.640 -18.644 1.00 48.09 177 ASN B C 1
ATOM 4346 O O . ASN B 1 177 ? 71.776 63.338 -17.652 1.00 44.00 177 ASN B O 1
ATOM 4351 N N A ASP B 1 178 ? 70.308 62.269 -18.988 0.50 42.94 178 ASP B N 1
ATOM 4352 N N B ASP B 1 178 ? 70.308 62.269 -18.988 0.50 42.94 178 ASP B N 1
ATOM 4353 C CA A ASP B 1 178 ? 69.113 63.030 -18.644 0.50 37.50 178 ASP B CA 1
ATOM 4354 C CA B ASP B 1 178 ? 69.113 63.030 -18.644 0.50 37.50 178 ASP B CA 1
ATOM 4355 C C A ASP B 1 178 ? 68.286 62.292 -17.597 0.50 34.13 178 ASP B C 1
ATOM 4356 C C B ASP B 1 178 ? 68.286 62.292 -17.597 0.50 34.13 178 ASP B C 1
ATOM 4357 O O A ASP B 1 178 ? 67.606 61.314 -17.917 0.50 27.75 178 ASP B O 1
ATOM 4358 O O B ASP B 1 178 ? 67.606 61.314 -17.917 0.50 27.75 178 ASP B O 1
ATOM 4367 N N . ALA B 1 179 ? 68.293 62.805 -16.363 1.00 29.48 179 ALA B N 1
ATOM 4368 C CA . ALA B 1 179 ? 67.428 62.244 -15.324 1.00 33.70 179 ALA B CA 1
ATOM 4369 C C . ALA B 1 179 ? 65.943 62.388 -15.677 1.00 30.87 179 ALA B C 1
ATOM 4370 O O . ALA B 1 179 ? 65.157 61.452 -15.483 1.00 24.55 179 ALA B O 1
ATOM 4372 N N . GLU B 1 180 ? 65.539 63.551 -16.201 1.00 26.74 180 GLU B N 1
ATOM 4373 C CA . GLU B 1 180 ? 64.127 63.765 -16.506 1.00 27.01 180 GLU B CA 1
ATOM 4374 C C . GLU B 1 180 ? 63.618 62.788 -17.564 1.00 20.32 180 GLU B C 1
ATOM 4375 O O . GLU B 1 180 ? 62.504 62.262 -17.440 1.00 21.53 180 GLU B O 1
ATOM 4381 N N . SER B 1 181 ? 64.403 62.547 -18.618 1.00 17.36 181 SER B N 1
ATOM 4382 C CA . SER B 1 181 ? 63.976 61.606 -19.654 1.00 28.73 181 SER B CA 1
ATOM 4383 C C . SER B 1 181 ? 63.925 60.174 -19.133 1.00 28.39 181 SER B C 1
ATOM 4384 O O . SER B 1 181 ? 63.012 59.412 -19.481 1.00 22.12 181 SER B O 1
ATOM 4387 N N . VAL B 1 182 ? 64.910 59.779 -18.321 1.00 26.97 182 VAL B N 1
ATOM 4388 C CA . VAL B 1 182 ? 64.896 58.430 -17.766 1.00 21.34 182 VAL B CA 1
ATOM 4389 C C . VAL B 1 182 ? 63.745 58.274 -16.787 1.00 21.08 182 VAL B C 1
ATOM 4390 O O . VAL B 1 182 ? 63.014 57.274 -16.821 1.00 23.06 182 VAL B O 1
ATOM 4394 N N . ALA B 1 183 ? 63.556 59.260 -15.906 1.00 20.92 183 ALA B N 1
ATOM 4395 C CA . ALA B 1 183 ? 62.449 59.185 -14.961 1.00 23.10 183 ALA B CA 1
ATOM 4396 C C . ALA B 1 183 ? 61.118 59.163 -15.693 1.00 25.46 183 ALA B C 1
ATOM 4397 O O . ALA B 1 183 ? 60.228 58.370 -15.356 1.00 23.03 183 ALA B O 1
ATOM 4399 N N . ARG B 1 184 ? 60.970 60.012 -16.717 1.00 24.14 184 ARG B N 1
ATOM 4400 C CA . ARG B 1 184 ? 59.738 59.998 -17.505 1.00 27.62 184 ARG B CA 1
ATOM 4401 C C . ARG B 1 184 ? 59.516 58.641 -18.163 1.00 23.35 184 ARG B C 1
ATOM 4402 O O . ARG B 1 184 ? 58.427 58.064 -18.072 1.00 20.71 184 ARG B O 1
ATOM 4410 N N . SER B 1 185 ? 60.534 58.122 -18.855 1.00 20.27 185 SER B N 1
ATOM 4411 C CA . SER B 1 185 ? 60.300 56.912 -19.630 1.00 23.32 185 SER B CA 1
ATOM 4412 C C . SER B 1 185 ? 60.169 55.682 -18.739 1.00 18.37 185 SER B C 1
ATOM 4413 O O . SER B 1 185 ? 59.429 54.754 -19.078 1.00 18.37 185 SER B O 1
ATOM 4416 N N . GLN B 1 186 ? 60.841 55.653 -17.589 1.00 22.14 186 GLN B N 1
ATOM 4417 C CA . GLN B 1 186 ? 60.701 54.484 -16.725 1.00 21.94 186 GLN B CA 1
ATOM 4418 C C . GLN B 1 186 ? 59.315 54.444 -16.083 1.00 22.44 186 GLN B C 1
ATOM 4419 O O . GLN B 1 186 ? 58.700 53.376 -16.000 1.00 19.55 186 GLN B O 1
ATOM 4425 N N . ALA B 1 187 ? 58.788 55.599 -15.667 1.00 22.67 187 ALA B N 1
ATOM 4426 C CA . ALA B 1 187 ? 57.425 55.649 -15.141 1.00 21.99 187 ALA B CA 1
ATOM 4427 C C . ALA B 1 187 ? 56.398 55.294 -16.214 1.00 18.86 187 ALA B C 1
ATOM 4428 O O . ALA B 1 187 ? 55.385 54.648 -15.920 1.00 22.83 187 ALA B O 1
ATOM 4430 N N . LYS B 1 188 ? 56.635 55.716 -17.460 1.00 19.69 188 LYS B N 1
ATOM 4431 C CA . LYS B 1 188 ? 55.771 55.304 -18.562 1.00 20.45 188 LYS B CA 1
ATOM 4432 C C . LYS B 1 188 ? 55.759 53.794 -18.702 1.00 17.45 188 LYS B C 1
ATOM 4433 O O . LYS B 1 188 ? 54.697 53.179 -18.797 1.00 21.51 188 LYS B O 1
ATOM 4439 N N . LEU B 1 189 ? 56.940 53.175 -18.747 1.00 21.14 189 LEU B N 1
ATOM 4440 C CA . LEU B 1 189 ? 56.988 51.731 -18.968 1.00 20.59 189 LEU B CA 1
ATOM 4441 C C . LEU B 1 189 ? 56.395 50.976 -17.785 1.00 19.22 189 LEU B C 1
ATOM 4442 O O . LEU B 1 189 ? 55.612 50.035 -17.967 1.00 18.73 189 LEU B O 1
ATOM 4447 N N . PHE B 1 190 ? 56.753 51.370 -16.557 1.00 17.56 190 PHE B N 1
ATOM 4448 C CA . PHE B 1 190 ? 56.186 50.688 -15.393 1.00 17.99 190 PHE B CA 1
ATOM 4449 C C . PHE B 1 190 ? 54.675 50.839 -15.365 1.00 22.00 190 PHE B C 1
ATOM 4450 O O . PHE B 1 190 ? 53.950 49.884 -15.059 1.00 19.73 190 PHE B O 1
ATOM 4458 N N . GLY B 1 191 ? 54.185 52.039 -15.671 1.00 20.53 191 GLY B N 1
ATOM 4459 C CA . GLY B 1 191 ? 52.748 52.253 -15.713 1.00 24.77 191 GLY B CA 1
ATOM 4460 C C . GLY B 1 191 ? 52.066 51.444 -16.803 1.00 20.48 191 GLY B C 1
ATOM 4461 O O . GLY B 1 191 ? 51.029 50.823 -16.571 1.00 22.66 191 GLY B O 1
ATOM 4462 N N . LEU B 1 192 ? 52.637 51.444 -18.011 1.00 20.06 192 LEU B N 1
ATOM 4463 C CA . LEU B 1 192 ? 52.082 50.611 -19.079 1.00 22.32 192 LEU B CA 1
ATOM 4464 C C . LEU B 1 192 ? 51.978 49.150 -18.651 1.00 18.90 192 LEU B C 1
ATOM 4465 O O . LEU B 1 192 ? 50.976 48.478 -18.930 1.00 21.51 192 LEU B O 1
ATOM 4470 N N . LEU B 1 193 ? 52.992 48.637 -17.957 1.00 21.53 193 LEU B N 1
ATOM 4471 C CA . LEU B 1 193 ? 52.981 47.215 -17.636 1.00 16.27 193 LEU B CA 1
ATOM 4472 C C . LEU B 1 193 ? 52.143 46.883 -16.409 1.00 15.85 193 LEU B C 1
ATOM 4473 O O . LEU B 1 193 ? 51.643 45.759 -16.307 1.00 16.40 193 LEU B O 1
ATOM 4478 N N . THR B 1 194 ? 51.973 47.808 -15.457 1.00 14.97 194 THR B N 1
ATOM 4479 C CA . THR B 1 194 ? 51.022 47.493 -14.391 1.00 17.39 194 THR B CA 1
ATOM 4480 C C . THR B 1 194 ? 49.603 47.511 -14.923 1.00 15.85 194 THR B C 1
ATOM 4481 O O . THR B 1 194 ? 48.768 46.717 -14.484 1.00 18.44 194 THR B O 1
ATOM 4485 N N . ASP B 1 195 ? 49.316 48.399 -15.873 1.00 19.91 195 ASP B N 1
ATOM 4486 C CA . ASP B 1 195 ? 48.010 48.375 -16.516 1.00 22.04 195 ASP B CA 1
ATOM 4487 C C . ASP B 1 195 ? 47.788 47.048 -17.223 1.00 18.14 195 ASP B C 1
ATOM 4488 O O . ASP B 1 195 ? 46.724 46.434 -17.101 1.00 20.39 195 ASP B O 1
ATOM 4493 N N . LEU B 1 196 ? 48.791 46.591 -17.970 1.00 20.85 196 LEU B N 1
ATOM 4494 C CA . LEU B 1 196 ? 48.688 45.311 -18.666 1.00 20.35 196 LEU B CA 1
ATOM 4495 C C . LEU B 1 196 ? 48.491 44.158 -17.687 1.00 20.19 196 LEU B C 1
ATOM 4496 O O . LEU B 1 196 ? 47.687 43.255 -17.943 1.00 18.78 196 LEU B O 1
ATOM 4501 N N . ALA B 1 197 ? 49.207 44.181 -16.552 1.00 20.88 197 ALA B N 1
ATOM 4502 C CA . ALA B 1 197 ? 49.034 43.152 -15.522 1.00 18.88 197 ALA B CA 1
ATOM 4503 C C . ALA B 1 197 ? 47.589 43.072 -15.048 1.00 19.95 197 ALA B C 1
ATOM 4504 O O . ALA B 1 197 ? 47.062 41.981 -14.797 1.00 16.11 197 ALA B O 1
ATOM 4506 N N . GLY B 1 198 ? 46.934 44.220 -14.909 1.00 18.38 198 GLY B N 1
ATOM 4507 C CA . GLY B 1 198 ? 45.527 44.209 -14.543 1.00 22.47 198 GLY B CA 1
ATOM 4508 C C . GLY B 1 198 ? 44.656 43.539 -15.591 1.00 23.32 198 GLY B C 1
ATOM 4509 O O . GLY B 1 198 ? 43.750 42.776 -15.258 1.00 19.14 198 GLY B O 1
ATOM 4510 N N . ARG B 1 199 ? 44.929 43.799 -16.874 1.00 19.27 199 ARG B N 1
ATOM 4511 C CA . ARG B 1 199 ? 44.110 43.201 -17.927 1.00 17.43 199 ARG B CA 1
ATOM 4512 C C . ARG B 1 199 ? 44.370 41.698 -18.049 1.00 18.97 199 ARG B C 1
ATOM 4513 O O . ARG B 1 199 ? 43.437 40.917 -18.282 1.00 20.74 199 ARG B O 1
ATOM 4521 N N . LYS B 1 200 ? 45.621 41.268 -17.859 1.00 17.92 200 LYS B N 1
ATOM 4522 C CA . LYS B 1 200 ? 45.939 39.848 -17.973 1.00 22.43 200 LYS B CA 1
ATOM 4523 C C . LYS B 1 200 ? 45.500 39.056 -16.748 1.00 23.70 200 LYS B C 1
ATOM 4524 O O . LYS B 1 200 ? 45.222 37.858 -16.864 1.00 21.86 200 LYS B O 1
ATOM 4530 N N . ARG B 1 201 ? 45.413 39.695 -15.578 1.00 23.35 201 ARG B N 1
ATOM 4531 C CA . ARG B 1 201 ? 44.788 39.044 -14.431 1.00 24.03 201 ARG B CA 1
ATOM 4532 C C . ARG B 1 201 ? 43.365 38.621 -14.768 1.00 25.83 201 ARG B C 1
ATOM 4533 O O . ARG B 1 201 ? 42.953 37.490 -14.490 1.00 24.83 201 ARG B O 1
ATOM 4541 N N . ALA B 1 202 ? 42.607 39.516 -15.400 1.00 25.33 202 ALA B N 1
ATOM 4542 C CA . ALA B 1 202 ? 41.230 39.193 -15.753 1.00 29.28 202 ALA B CA 1
ATOM 4543 C C . ALA B 1 202 ? 41.170 38.169 -16.877 1.00 29.42 202 ALA B C 1
ATOM 4544 O O . ALA B 1 202 ? 40.285 37.304 -16.880 1.00 29.62 202 ALA B O 1
ATOM 4546 N N . GLU B 1 203 ? 42.107 38.237 -17.833 1.00 27.67 203 GLU B N 1
ATOM 4547 C CA . GLU B 1 203 ? 42.136 37.348 -19.002 1.00 21.48 203 GLU B CA 1
ATOM 4548 C C . GLU B 1 203 ? 43.527 36.734 -19.160 1.00 22.07 203 GLU B C 1
ATOM 4549 O O . GLU B 1 203 ? 44.333 37.196 -19.980 1.00 24.95 203 GLU B O 1
ATOM 4555 N N . PRO B 1 204 ? 43.841 35.681 -18.402 1.00 22.45 204 PRO B N 1
ATOM 4556 C CA . PRO B 1 204 ? 45.210 35.146 -18.420 1.00 25.38 204 PRO B CA 1
ATOM 4557 C C . PRO B 1 204 ? 45.589 34.490 -19.741 1.00 29.40 204 PRO B C 1
ATOM 4558 O O . PRO B 1 204 ? 44.752 33.953 -20.469 1.00 32.14 204 PRO B O 1
ATOM 4562 N N . GLY B 1 205 ? 46.882 34.570 -20.054 1.00 23.29 205 GLY B N 1
ATOM 4563 C CA . GLY B 1 205 ? 47.452 33.890 -21.199 1.00 25.15 205 GLY B CA 1
ATOM 4564 C C . GLY B 1 205 ? 48.582 32.997 -20.736 1.00 25.02 205 GLY B C 1
ATOM 4565 O O . GLY B 1 205 ? 48.772 32.818 -19.532 1.00 27.83 205 GLY B O 1
ATOM 4566 N N . ASP B 1 206 ? 49.343 32.439 -21.670 1.00 26.74 206 ASP B N 1
ATOM 4567 C CA . ASP B 1 206 ? 50.478 31.568 -21.354 1.00 32.72 206 ASP B CA 1
ATOM 4568 C C . ASP B 1 206 ? 51.759 32.403 -21.442 1.00 31.62 206 ASP B C 1
ATOM 4569 O O . ASP B 1 206 ? 52.480 32.389 -22.441 1.00 30.04 206 ASP B O 1
ATOM 4574 N N . ASP B 1 207 ? 52.060 33.120 -20.360 1.00 21.12 207 ASP B N 1
ATOM 4575 C CA . ASP B 1 207 ? 53.137 34.108 -20.380 1.00 22.70 207 ASP B CA 1
ATOM 4576 C C . ASP B 1 207 ? 53.501 34.475 -18.951 1.00 21.56 207 ASP B C 1
ATOM 4577 O O . ASP B 1 207 ? 52.773 34.168 -18.009 1.00 18.52 207 ASP B O 1
ATOM 4582 N N . VAL B 1 208 ? 54.637 35.159 -18.805 1.00 17.38 208 VAL B N 1
ATOM 4583 C CA . VAL B 1 208 ? 55.160 35.434 -17.468 1.00 18.89 208 VAL B CA 1
ATOM 4584 C C . VAL B 1 208 ? 54.200 36.318 -16.679 1.00 17.76 208 VAL B C 1
ATOM 4585 O O . VAL B 1 208 ? 53.940 36.062 -15.506 1.00 18.14 208 VAL B O 1
ATOM 4589 N N . ILE B 1 209 ? 53.656 37.369 -17.298 1.00 13.63 209 ILE B N 1
ATOM 4590 C CA . ILE B 1 209 ? 52.799 38.279 -16.539 1.00 18.97 209 ILE B CA 1
ATOM 4591 C C . ILE B 1 209 ? 51.619 37.519 -15.954 1.00 17.74 209 ILE B C 1
ATOM 4592 O O . ILE B 1 209 ? 51.302 37.649 -14.764 1.00 13.38 209 ILE B O 1
ATOM 4597 N N . SER B 1 210 ? 50.986 36.677 -16.772 1.00 18.33 210 SER B N 1
ATOM 4598 C CA . SER B 1 210 ? 49.854 35.888 -16.294 1.00 21.20 210 SER B CA 1
ATOM 4599 C C . SER B 1 210 ? 50.265 34.987 -15.143 1.00 20.49 210 SER B C 1
ATOM 4600 O O . SER B 1 210 ? 49.530 34.848 -14.158 1.00 18.87 210 SER B O 1
ATOM 4603 N N . ARG B 1 211 ? 51.435 34.365 -15.240 1.00 19.41 211 ARG B N 1
ATOM 4604 C CA . ARG B 1 211 ? 51.849 33.506 -14.137 1.00 21.79 211 ARG B CA 1
ATOM 4605 C C . ARG B 1 211 ? 52.157 34.320 -12.880 1.00 20.64 211 ARG B C 1
ATOM 4606 O O . ARG B 1 211 ? 51.765 33.927 -11.777 1.00 21.34 211 ARG B O 1
ATOM 4614 N N . LEU B 1 212 ? 52.801 35.483 -13.023 1.00 18.83 212 LEU B N 1
ATOM 4615 C CA . LEU B 1 212 ? 53.004 36.349 -11.857 1.00 18.14 212 LEU B CA 1
ATOM 4616 C C . LEU B 1 212 ? 51.677 36.694 -11.175 1.00 21.50 212 LEU B C 1
ATOM 4617 O O . LEU B 1 212 ? 51.608 36.758 -9.941 1.00 21.15 212 LEU B O 1
ATOM 4622 N N . CYS B 1 213 ? 50.602 36.879 -11.960 1.00 18.54 213 CYS B N 1
ATOM 4623 C CA . CYS B 1 213 ? 49.301 37.238 -11.394 1.00 19.88 213 CYS B CA 1
ATOM 4624 C C . CYS B 1 213 ? 48.790 36.198 -10.413 1.00 25.56 213 CYS B C 1
ATOM 4625 O O . CYS B 1 213 ? 48.074 36.545 -9.464 1.00 24.19 213 CYS B O 1
ATOM 4628 N N . GLU B 1 214 ? 49.105 34.922 -10.642 1.00 23.76 214 GLU B N 1
ATOM 4629 C CA . GLU B 1 214 ? 48.603 33.883 -9.743 1.00 28.49 214 GLU B CA 1
ATOM 4630 C C . GLU B 1 214 ? 49.137 34.035 -8.319 1.00 30.75 214 GLU B C 1
ATOM 4631 O O . GLU B 1 214 ? 48.455 33.672 -7.357 1.00 36.14 214 GLU B O 1
ATOM 4637 N N . THR B 1 215 ? 50.341 34.559 -8.154 1.00 31.34 215 THR B N 1
ATOM 4638 C CA . THR B 1 215 ? 50.934 34.637 -6.830 1.00 30.20 215 THR B CA 1
ATOM 4639 C C . THR B 1 215 ? 51.117 36.057 -6.312 1.00 35.37 215 THR B C 1
ATOM 4640 O O . THR B 1 215 ? 51.398 36.226 -5.122 1.00 34.68 215 THR B O 1
ATOM 4644 N N . VAL B 1 216 ? 50.952 37.074 -7.154 1.00 27.46 216 VAL B N 1
ATOM 4645 C CA . VAL B 1 216 ? 51.170 38.460 -6.750 1.00 26.81 216 VAL B CA 1
ATOM 4646 C C . VAL B 1 216 ? 49.875 39.232 -6.981 1.00 29.76 216 VAL B C 1
ATOM 4647 O O . VAL B 1 216 ? 49.509 39.504 -8.133 1.00 20.65 216 VAL B O 1
ATOM 4651 N N . PRO B 1 217 ? 49.137 39.588 -5.929 1.00 30.72 217 PRO B N 1
ATOM 4652 C CA . PRO B 1 217 ? 47.823 40.210 -6.134 1.00 28.24 217 PRO B CA 1
ATOM 4653 C C . PRO B 1 217 ? 47.863 41.675 -6.549 1.00 26.14 217 PRO B C 1
ATOM 4654 O O . PRO B 1 217 ? 46.835 42.189 -7.011 1.00 25.86 217 PRO B O 1
ATOM 4658 N N . GLU B 1 218 ? 48.995 42.360 -6.420 1.00 22.07 218 GLU B N 1
ATOM 4659 C CA . GLU B 1 218 ? 49.087 43.782 -6.739 1.00 29.55 218 GLU B CA 1
ATOM 4660 C C . GLU B 1 218 ? 49.669 43.966 -8.137 1.00 28.87 218 GLU B C 1
ATOM 4661 O O . GLU B 1 218 ? 50.818 43.582 -8.391 1.00 26.90 218 GLU B O 1
ATOM 4667 N N . ASP B 1 219 ? 48.877 44.576 -9.027 1.00 26.40 219 ASP B N 1
ATOM 4668 C CA . ASP B 1 219 ? 49.351 44.890 -10.372 1.00 24.87 219 ASP B CA 1
ATOM 4669 C C . ASP B 1 219 ? 50.587 45.771 -10.327 1.00 28.30 219 ASP B C 1
ATOM 4670 O O . ASP B 1 219 ? 51.502 45.614 -11.146 1.00 20.64 219 ASP B O 1
ATOM 4675 N N . GLU B 1 220 ? 50.618 46.728 -9.396 1.00 25.67 220 GLU B N 1
ATOM 4676 C CA . GLU B 1 220 ? 51.733 47.660 -9.348 1.00 25.35 220 GLU B CA 1
ATOM 4677 C C . GLU B 1 220 ? 53.027 46.975 -8.931 1.00 23.55 220 GLU B C 1
ATOM 4678 O O . GLU B 1 220 ? 54.099 47.537 -9.143 1.00 27.18 220 GLU B O 1
ATOM 4684 N N . ARG B 1 221 ? 52.960 45.778 -8.363 1.00 23.48 221 ARG B N 1
ATOM 4685 C CA . ARG B 1 221 ? 54.185 45.028 -8.119 1.00 20.92 221 ARG B CA 1
ATOM 4686 C C . ARG B 1 221 ? 54.641 44.267 -9.360 1.00 24.27 221 ARG B C 1
ATOM 4687 O O . ARG B 1 221 ? 55.841 44.027 -9.526 1.00 22.34 221 ARG B O 1
ATOM 4695 N N . ILE B 1 222 ? 53.702 43.880 -10.231 1.00 17.77 222 ILE B N 1
ATOM 4696 C CA . ILE B 1 222 ? 54.041 43.060 -11.395 1.00 19.63 222 ILE B CA 1
ATOM 4697 C C . ILE B 1 222 ? 54.675 43.916 -12.476 1.00 20.87 222 ILE B C 1
ATOM 4698 O O . ILE B 1 222 ? 55.639 43.499 -13.121 1.00 23.40 222 ILE B O 1
ATOM 4703 N N . GLY B 1 223 ? 54.154 45.126 -12.684 1.00 18.86 223 GLY B N 1
ATOM 4704 C CA . GLY B 1 223 ? 54.644 46.016 -13.710 1.00 20.39 223 GLY B CA 1
ATOM 4705 C C . GLY B 1 223 ? 56.155 46.196 -13.682 1.00 22.83 223 GLY B C 1
ATOM 4706 O O . GLY B 1 223 ? 56.841 46.022 -14.697 1.00 22.20 223 GLY B O 1
ATOM 4707 N N . PRO B 1 224 ? 56.701 46.566 -12.520 1.00 22.06 224 PRO B N 1
ATOM 4708 C CA . PRO B 1 224 ? 58.164 46.744 -12.431 1.00 23.42 224 PRO B CA 1
ATOM 4709 C C . PRO B 1 224 ? 58.955 45.465 -12.653 1.00 24.75 224 PRO B C 1
ATOM 4710 O O . PRO B 1 224 ? 60.054 45.513 -13.225 1.00 21.17 224 PRO B O 1
ATOM 4714 N N . ILE B 1 225 ? 58.447 44.320 -12.195 1.00 18.81 225 ILE B N 1
ATOM 4715 C CA . ILE B 1 225 ? 59.129 43.061 -12.476 1.00 22.59 225 ILE B CA 1
ATOM 4716 C C . ILE B 1 225 ? 59.130 42.780 -13.974 1.00 22.46 225 ILE B C 1
ATOM 4717 O O . ILE B 1 225 ? 60.173 42.477 -14.564 1.00 20.48 225 ILE B O 1
ATOM 4722 N N . ALA B 1 226 ? 57.964 42.896 -14.614 1.00 22.09 226 ALA B N 1
ATOM 4723 C CA . ALA B 1 226 ? 57.889 42.685 -16.054 1.00 18.89 226 ALA B CA 1
ATOM 4724 C C . ALA B 1 226 ?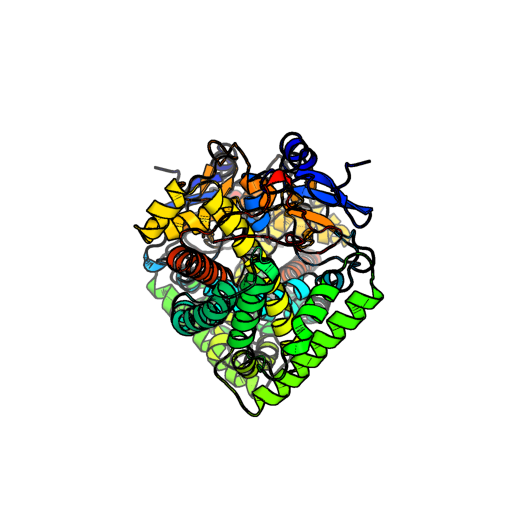 58.729 43.706 -16.815 1.00 20.09 226 ALA B C 1
ATOM 4725 O O . ALA B 1 226 ? 59.361 43.374 -17.826 1.00 18.83 226 ALA B O 1
ATOM 4727 N N . ALA B 1 227 ? 58.743 44.956 -16.349 1.00 19.80 227 ALA B N 1
ATOM 4728 C CA . ALA B 1 227 ? 59.535 45.988 -17.011 1.00 19.49 227 ALA B CA 1
ATOM 4729 C C . ALA B 1 227 ? 61.024 45.693 -16.903 1.00 20.48 227 ALA B C 1
ATOM 4730 O O . ALA B 1 227 ? 61.762 45.806 -17.889 1.00 19.57 227 ALA B O 1
ATOM 4732 N N . SER B 1 228 ? 61.487 45.327 -15.707 1.00 20.42 228 SER B N 1
ATOM 4733 C CA . SER B 1 228 ? 62.909 45.047 -15.533 1.00 22.54 228 SER B CA 1
ATOM 4734 C C . SER B 1 228 ? 63.347 43.819 -16.337 1.00 21.08 228 SER B C 1
ATOM 4735 O O . SER B 1 228 ? 64.465 43.801 -16.857 1.00 20.62 228 SER B O 1
ATOM 4738 N N . LEU B 1 229 ? 62.488 42.798 -16.471 1.00 17.76 229 LEU B N 1
ATOM 4739 C CA . LEU B 1 229 ? 62.817 41.649 -17.317 1.00 16.90 229 LEU B CA 1
ATOM 4740 C C . LEU B 1 229 ? 63.053 42.073 -18.758 1.00 19.56 229 LEU B C 1
ATOM 4741 O O . LEU B 1 229 ? 64.056 41.693 -19.380 1.00 21.16 229 LEU B O 1
ATOM 4746 N N . LEU B 1 230 ? 62.111 42.840 -19.315 1.00 15.19 230 LEU B N 1
ATOM 4747 C CA . LEU B 1 230 ? 62.242 43.338 -20.677 1.00 15.51 230 LEU B CA 1
ATOM 4748 C C . LEU B 1 230 ? 63.526 44.135 -20.843 1.00 16.13 230 LEU B C 1
ATOM 4749 O O . LEU B 1 230 ? 64.277 43.934 -21.803 1.00 17.49 230 LEU B O 1
ATOM 4754 N N . PHE B 1 231 ? 63.789 45.054 -19.909 1.00 18.86 231 PHE B N 1
ATOM 4755 C CA . PHE B 1 231 ? 64.990 45.874 -19.992 1.00 20.95 231 PHE B CA 1
ATOM 4756 C C . PHE B 1 231 ? 66.250 45.050 -19.740 1.00 15.33 231 PHE B C 1
ATOM 4757 O O . PHE B 1 231 ? 67.299 45.349 -20.307 1.00 17.77 231 PHE B O 1
ATOM 4765 N N . ALA B 1 232 ? 66.166 44.006 -18.912 1.00 17.80 232 ALA B N 1
ATOM 4766 C CA . ALA B 1 232 ? 67.347 43.197 -18.641 1.00 15.71 232 ALA B CA 1
ATOM 4767 C C . ALA B 1 232 ? 67.791 42.425 -19.871 1.00 19.04 232 ALA B C 1
ATOM 4768 O O . ALA B 1 232 ? 68.994 42.248 -20.095 1.00 21.72 232 ALA B O 1
ATOM 4770 N N . GLY B 1 233 ? 66.844 41.969 -20.693 1.00 16.40 233 GLY B N 1
ATOM 4771 C CA . GLY B 1 233 ? 67.208 41.098 -21.796 1.00 13.86 233 GLY B CA 1
ATOM 4772 C C . GLY B 1 233 ? 67.346 41.716 -23.180 1.00 15.51 233 GLY B C 1
ATOM 4773 O O . GLY B 1 233 ? 68.079 41.195 -24.025 1.00 16.60 233 GLY B O 1
ATOM 4774 N N . LEU B 1 234 ? 66.647 42.810 -23.433 1.00 13.85 234 LEU B N 1
ATOM 4775 C CA . LEU B 1 234 ? 66.545 43.322 -24.792 1.00 16.30 234 LEU B CA 1
ATOM 4776 C C . LEU B 1 234 ? 67.906 43.698 -25.374 1.00 17.60 234 LEU B C 1
ATOM 4777 O O . LEU B 1 234 ? 68.351 43.088 -26.350 1.00 20.26 234 LEU B O 1
ATOM 4782 N N . ASP B 1 235 ? 68.570 44.698 -24.795 1.00 18.89 235 ASP B N 1
ATOM 4783 C CA . ASP B 1 235 ? 69.838 45.166 -25.353 1.00 21.21 235 ASP B CA 1
ATOM 4784 C C . ASP B 1 235 ? 70.918 44.101 -25.269 1.00 17.65 235 ASP B C 1
ATOM 4785 O O . ASP B 1 235 ? 71.684 43.912 -26.217 1.00 16.11 235 ASP B O 1
ATOM 4790 N N . SER B 1 236 ? 70.998 43.397 -24.141 1.00 16.16 236 SER B N 1
ATOM 4791 C CA . SER B 1 236 ? 72.100 42.457 -23.952 1.00 17.99 236 SER B CA 1
ATOM 4792 C C . SER B 1 236 ? 72.048 41.319 -24.974 1.00 10.87 236 SER B C 1
ATOM 4793 O O . SER B 1 236 ? 73.072 40.974 -25.570 1.00 16.37 236 SER B O 1
ATOM 4796 N N . VAL B 1 237 ? 70.864 40.759 -25.225 1.00 15.20 237 VAL B N 1
ATOM 4797 C CA . VAL B 1 237 ? 70.761 39.694 -26.224 1.00 13.83 237 VAL B CA 1
ATOM 4798 C C . VAL B 1 237 ? 71.090 40.235 -27.612 1.00 14.52 237 VAL B C 1
ATOM 4799 O O . VAL B 1 237 ? 71.894 39.652 -28.343 1.00 15.65 237 VAL B O 1
ATOM 4803 N N . ALA B 1 238 ? 70.476 41.362 -27.988 1.00 13.62 238 ALA B N 1
ATOM 4804 C CA . ALA B 1 238 ? 70.704 41.938 -29.312 1.00 19.70 238 ALA B CA 1
ATOM 4805 C C . ALA B 1 238 ? 72.180 42.242 -29.548 1.00 16.25 238 ALA B C 1
ATOM 4806 O O . ALA B 1 238 ? 72.706 41.984 -30.634 1.00 16.87 238 ALA B O 1
ATOM 4808 N N . THR B 1 239 ? 72.868 42.774 -28.539 1.00 19.22 239 THR B N 1
ATOM 4809 C CA . THR B 1 239 ? 74.284 43.085 -28.702 1.00 13.30 239 THR B CA 1
ATOM 4810 C C . THR B 1 239 ? 75.123 41.823 -28.859 1.00 18.09 239 THR B C 1
ATOM 4811 O O . THR B 1 239 ? 76.102 41.813 -29.619 1.00 18.92 239 THR B O 1
ATOM 4815 N N . HIS B 1 240 ? 74.752 40.734 -28.179 1.00 14.36 240 HIS B N 1
ATOM 4816 C CA . HIS B 1 240 ? 75.524 39.515 -28.364 1.00 18.53 240 HIS B CA 1
ATOM 4817 C C . HIS B 1 240 ? 75.229 38.846 -29.696 1.00 16.18 240 HIS B C 1
ATOM 4818 O O . HIS B 1 240 ? 76.102 38.178 -30.246 1.00 15.01 240 HIS B O 1
ATOM 4825 N N . VAL B 1 241 ? 74.038 39.044 -30.259 1.00 13.00 241 VAL B N 1
ATOM 4826 C CA . VAL B 1 241 ? 73.807 38.604 -31.632 1.00 12.44 241 VAL B CA 1
ATOM 4827 C C . VAL B 1 241 ? 74.773 39.317 -32.574 1.00 17.89 241 VAL B C 1
ATOM 4828 O O . VAL B 1 241 ? 75.484 38.679 -33.364 1.00 17.97 241 VAL B O 1
ATOM 4832 N N . ASP B 1 242 ? 74.840 40.649 -32.460 1.00 17.74 242 ASP B N 1
ATOM 4833 C CA . ASP B 1 242 ? 75.661 41.485 -33.338 1.00 18.04 242 ASP B CA 1
ATOM 4834 C C . ASP B 1 242 ? 77.131 41.105 -33.262 1.00 17.28 242 ASP B C 1
ATOM 4835 O O . ASP B 1 242 ? 77.775 40.847 -34.281 1.00 19.40 242 ASP B O 1
ATOM 4840 N N . LEU B 1 243 ? 77.696 41.130 -32.056 1.00 19.28 243 LEU B N 1
ATOM 4841 C CA . LEU B 1 243 ? 79.121 40.862 -3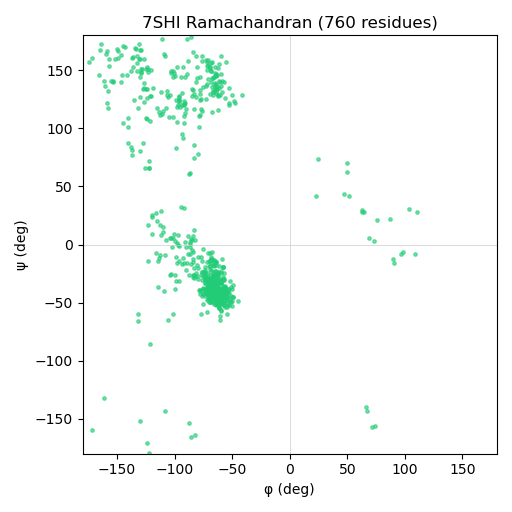1.912 1.00 18.34 243 LEU B CA 1
ATOM 4842 C C . LEU B 1 243 ? 79.441 39.400 -32.179 1.00 21.29 243 LEU B C 1
ATOM 4843 O O . LEU B 1 243 ? 80.541 39.083 -32.641 1.00 19.09 243 LEU B O 1
ATOM 4848 N N . GLY B 1 244 ? 78.499 38.495 -31.906 1.00 20.28 244 GLY B N 1
ATOM 4849 C CA . GLY B 1 244 ? 78.678 37.120 -32.338 1.00 16.09 244 GLY B CA 1
ATOM 4850 C C . GLY B 1 244 ? 78.775 36.998 -33.848 1.00 17.77 244 GLY B C 1
ATOM 4851 O O . GLY B 1 244 ? 79.607 36.246 -34.378 1.00 18.78 244 GLY B O 1
ATOM 4852 N N . VAL B 1 245 ? 77.937 37.744 -34.566 1.00 17.92 245 VAL B N 1
ATOM 4853 C CA . VAL B 1 245 ? 78.031 37.773 -36.022 1.00 18.81 245 VAL B CA 1
ATOM 4854 C C . VAL B 1 245 ? 79.409 38.269 -36.457 1.00 18.53 245 VAL B C 1
ATOM 4855 O O . VAL B 1 245 ? 80.074 37.645 -37.296 1.00 20.07 245 VAL B O 1
ATOM 4859 N N . VAL B 1 246 ? 79.869 39.380 -35.871 1.00 13.05 246 VAL B N 1
ATOM 4860 C CA . VAL B 1 246 ? 81.193 39.910 -36.199 1.00 17.34 246 VAL B CA 1
ATOM 4861 C C . VAL B 1 246 ? 82.252 38.831 -36.027 1.00 20.56 246 VAL B C 1
ATOM 4862 O O . VAL B 1 246 ? 83.038 38.562 -36.935 1.00 22.02 246 VAL B O 1
ATOM 4866 N N . LEU B 1 247 ? 82.276 38.185 -34.856 1.00 16.78 247 LEU B N 1
ATOM 4867 C CA . LEU B 1 247 ? 83.301 37.174 -34.596 1.00 20.50 247 LEU B CA 1
ATOM 4868 C C . LEU B 1 247 ? 83.231 36.028 -35.598 1.00 23.57 247 LEU B C 1
ATOM 4869 O O . LEU B 1 247 ? 84.266 35.545 -36.075 1.00 21.13 247 LEU B O 1
ATOM 4874 N N . PHE B 1 248 ? 82.022 35.563 -35.923 1.00 19.59 248 PHE B N 1
ATOM 4875 C CA . PHE B 1 248 ? 81.923 34.486 -36.903 1.00 16.94 248 PHE B CA 1
ATOM 4876 C C . PHE B 1 248 ? 82.296 34.950 -38.314 1.00 23.54 248 PHE B C 1
ATOM 4877 O O . PHE B 1 248 ? 82.725 34.125 -39.128 1.00 22.70 248 PHE B O 1
ATOM 4885 N N . THR B 1 249 ? 82.146 36.244 -38.636 1.00 21.35 249 THR B N 1
ATOM 4886 C CA . THR B 1 249 ? 82.649 36.717 -39.929 1.00 22.96 249 THR B CA 1
ATOM 4887 C C . THR B 1 249 ? 84.175 36.737 -39.948 1.00 26.73 249 THR B C 1
ATOM 4888 O O . THR B 1 249 ? 84.793 36.427 -40.969 1.00 23.00 249 THR B O 1
ATOM 4892 N N . GLN B 1 250 ? 84.798 37.094 -38.824 1.00 19.95 250 GLN B N 1
ATOM 4893 C CA . GLN B 1 250 ? 86.254 37.092 -38.743 1.00 21.77 250 GLN B CA 1
ATOM 4894 C C . GLN B 1 250 ? 86.825 35.677 -38.671 1.00 24.09 250 GLN B C 1
ATOM 4895 O O . GLN B 1 250 ? 87.961 35.445 -39.096 1.00 21.25 250 GLN B O 1
ATOM 4901 N N . TYR B 1 251 ? 86.075 34.714 -38.145 1.00 17.16 251 TYR B N 1
ATOM 4902 C CA . TYR B 1 251 ? 86.585 33.358 -37.951 1.00 25.06 251 TYR B CA 1
ATOM 4903 C C . TYR B 1 251 ? 85.701 32.363 -38.691 1.00 25.05 251 TYR B C 1
ATOM 4904 O O . TYR B 1 251 ? 85.059 31.500 -38.073 1.00 20.06 251 TYR B O 1
ATOM 4913 N N . PRO B 1 252 ? 85.685 32.431 -40.028 1.00 23.09 252 PRO B N 1
ATOM 4914 C CA . PRO B 1 252 ? 84.712 31.641 -40.796 1.00 22.24 252 PRO B CA 1
ATOM 4915 C C . PRO B 1 252 ? 84.968 30.157 -40.731 1.00 23.70 252 PRO B C 1
ATOM 4916 O O . PRO B 1 252 ? 84.035 29.376 -40.974 1.00 23.51 252 PRO B O 1
ATOM 4920 N N . ASP B 1 253 ? 86.198 29.738 -40.411 1.00 24.92 253 ASP B N 1
ATOM 4921 C CA . ASP B 1 253 ? 86.476 28.313 -40.266 1.00 29.89 253 ASP B CA 1
ATOM 4922 C C . ASP B 1 253 ? 85.758 27.748 -39.049 1.00 29.16 253 ASP B C 1
ATOM 4923 O O . ASP B 1 253 ? 85.205 26.638 -39.099 1.00 24.35 253 ASP B O 1
ATOM 4928 N N . GLN B 1 254 ? 85.730 28.516 -37.956 1.00 21.03 254 GLN B N 1
ATOM 4929 C CA . GLN B 1 254 ? 85.042 28.078 -36.747 1.00 22.26 254 GLN B CA 1
ATOM 4930 C C . GLN B 1 254 ? 83.532 28.153 -36.912 1.00 22.17 254 GLN B C 1
ATOM 4931 O O . GLN B 1 254 ? 82.804 27.329 -36.349 1.00 23.32 254 GLN B O 1
ATOM 4937 N N . LEU B 1 255 ? 83.044 29.126 -37.675 1.00 18.09 255 LEU B N 1
ATOM 4938 C CA . LEU B 1 255 ? 81.619 29.178 -37.975 1.00 17.72 255 LEU B CA 1
ATOM 4939 C C . LEU B 1 255 ? 81.179 27.918 -38.713 1.00 23.95 255 LEU B C 1
ATOM 4940 O O . LEU B 1 255 ? 80.168 27.294 -38.366 1.00 20.27 255 LEU B O 1
ATOM 4945 N N . LYS B 1 256 ? 81.957 27.503 -39.709 1.00 23.62 256 LYS B N 1
ATOM 4946 C CA . LYS B 1 256 ? 81.563 26.349 -40.501 1.00 24.25 256 LYS B CA 1
ATOM 4947 C C . LYS B 1 256 ? 81.518 25.080 -39.656 1.00 27.98 256 LYS B C 1
ATOM 4948 O O . LYS B 1 256 ? 80.577 24.284 -39.778 1.00 22.19 256 LYS B O 1
ATOM 4954 N N . GLU B 1 257 ? 82.498 24.882 -38.768 1.00 24.27 257 GLU B N 1
ATOM 4955 C CA . GLU B 1 257 ? 82.423 23.698 -37.911 1.00 33.96 257 GLU B CA 1
ATOM 4956 C C . GLU B 1 257 ? 81.363 23.830 -36.827 1.00 27.05 257 GLU B C 1
ATOM 4957 O O . GLU B 1 257 ? 80.844 22.808 -36.373 1.00 27.60 257 GLU B O 1
ATOM 4963 N N . ALA B 1 258 ? 81.015 25.054 -36.417 1.00 22.39 258 ALA B N 1
ATOM 4964 C CA . ALA B 1 258 ? 79.858 25.222 -35.540 1.00 24.49 258 ALA B CA 1
ATOM 4965 C C . ALA B 1 258 ? 78.570 24.859 -36.265 1.00 22.94 258 ALA B C 1
ATOM 4966 O O . ALA B 1 258 ? 77.670 24.239 -35.686 1.00 26.15 258 ALA B O 1
ATOM 4968 N N . LEU B 1 259 ? 78.470 25.226 -37.540 1.00 23.59 259 LEU B N 1
ATOM 4969 C CA . LEU B 1 259 ? 77.304 24.847 -38.332 1.00 24.95 259 LEU B CA 1
ATOM 4970 C C . LEU B 1 259 ? 77.226 23.334 -38.556 1.00 32.41 259 LEU B C 1
ATOM 4971 O O . LEU B 1 259 ? 76.126 22.780 -38.673 1.00 32.37 259 LEU B O 1
ATOM 4976 N N . ALA B 1 260 ? 78.367 22.644 -38.613 1.00 26.13 260 ALA B N 1
ATOM 4977 C CA . ALA B 1 260 ? 78.363 21.210 -38.870 1.00 29.78 260 ALA B CA 1
ATOM 4978 C C . ALA B 1 260 ? 78.169 20.362 -37.611 1.00 37.45 260 ALA B C 1
ATOM 4979 O O . ALA B 1 260 ? 77.811 19.186 -37.732 1.00 33.57 260 ALA B O 1
ATOM 4981 N N . ASP B 1 261 ? 78.363 20.930 -36.414 1.00 29.47 261 ASP B N 1
ATOM 4982 C CA . ASP B 1 261 ? 78.382 20.170 -35.162 1.00 28.81 261 ASP B CA 1
ATOM 4983 C C . ASP B 1 261 ? 77.660 20.974 -34.084 1.00 33.43 261 ASP B C 1
ATOM 4984 O O . ASP B 1 261 ? 78.187 21.984 -33.605 1.00 28.35 261 ASP B O 1
ATOM 4989 N N . GLU B 1 262 ? 76.469 20.511 -33.684 1.00 31.22 262 GLU B N 1
ATOM 4990 C CA . GLU B 1 262 ? 75.671 21.229 -32.689 1.00 31.32 262 GLU B CA 1
ATOM 4991 C C . GLU B 1 262 ? 76.432 21.450 -31.381 1.00 33.69 262 GLU B C 1
ATOM 4992 O O . GLU B 1 262 ? 76.251 22.482 -30.725 1.00 27.30 262 GLU B O 1
ATOM 4998 N N . LYS B 1 263 ? 77.272 20.490 -30.970 1.00 29.14 263 LYS B N 1
ATOM 4999 C CA . LYS B 1 263 ? 78.025 20.684 -29.733 1.00 30.01 263 LYS B CA 1
ATOM 5000 C C . LYS B 1 263 ? 79.040 21.810 -29.860 1.00 24.86 263 LYS B C 1
ATOM 5001 O O . LYS B 1 263 ? 79.362 22.459 -28.861 1.00 22.30 263 LYS B O 1
ATOM 5007 N N . LEU B 1 264 ? 79.556 22.050 -31.069 1.00 23.81 264 LEU B N 1
ATOM 5008 C CA . LEU B 1 264 ? 80.488 23.152 -31.262 1.00 27.14 264 LEU B CA 1
ATOM 5009 C C . LEU B 1 264 ? 79.761 24.484 -31.387 1.00 19.05 264 LEU B C 1
ATOM 5010 O O . LEU B 1 264 ? 80.321 25.525 -31.020 1.00 20.86 264 LEU B O 1
ATOM 5015 N N . MET B 1 265 ? 78.532 24.476 -31.899 1.00 20.51 265 MET B N 1
ATOM 5016 C CA . MET B 1 265 ? 77.694 25.667 -31.796 1.00 22.31 265 MET B CA 1
ATOM 5017 C C . MET B 1 265 ? 77.447 26.029 -30.339 1.00 20.54 265 MET B C 1
ATOM 5018 O O . MET B 1 265 ? 77.546 27.200 -29.968 1.00 17.90 265 MET B O 1
ATOM 5023 N N . ARG B 1 266 ? 77.138 25.038 -29.492 1.00 16.91 266 ARG B N 1
ATOM 5024 C CA . ARG B 1 266 ? 76.919 25.331 -28.079 1.00 21.95 266 ARG B CA 1
ATOM 5025 C C . ARG B 1 266 ? 78.173 25.920 -27.445 1.00 19.52 266 ARG B C 1
ATOM 5026 O O . ARG B 1 266 ? 78.104 26.937 -26.749 1.00 16.88 266 ARG B O 1
ATOM 5034 N N . SER B 1 267 ? 79.334 25.299 -27.665 1.00 19.05 267 SER B N 1
ATOM 5035 C CA . SER B 1 267 ? 80.530 25.872 -27.053 1.00 19.43 267 SER B CA 1
ATOM 5036 C C . SER B 1 267 ? 80.961 27.142 -27.774 1.00 17.12 267 SER B C 1
ATOM 5037 O O . SER B 1 267 ? 81.656 27.976 -27.181 1.00 19.61 267 SER B O 1
ATOM 5040 N N . GLY B 1 268 ? 80.540 27.314 -29.029 1.00 18.18 268 GLY B N 1
ATOM 5041 C CA . GLY B 1 268 ? 80.770 28.579 -29.707 1.00 17.25 268 GLY B CA 1
ATOM 5042 C C . GLY B 1 268 ? 79.945 29.702 -29.105 1.00 19.79 268 GLY B C 1
ATOM 5043 O O . GLY B 1 268 ? 80.429 30.826 -28.947 1.00 16.07 268 GLY B O 1
ATOM 5044 N N . VAL B 1 269 ? 78.696 29.413 -28.738 1.00 18.13 269 VAL B N 1
ATOM 5045 C CA . VAL B 1 269 ? 77.901 30.425 -28.043 1.00 15.58 269 VAL B CA 1
ATOM 5046 C C . VAL B 1 269 ? 78.571 30.804 -26.726 1.00 16.91 269 VAL B C 1
ATOM 5047 O O . VAL B 1 269 ? 78.607 31.982 -26.353 1.00 16.19 269 VAL B O 1
ATOM 5051 N N . GLU B 1 270 ? 79.128 29.817 -26.008 1.00 14.00 270 GLU B N 1
ATOM 5052 C CA . GLU B 1 270 ? 79.832 30.129 -24.766 1.00 16.47 270 GLU B CA 1
ATOM 5053 C C . GLU B 1 270 ? 81.047 31.013 -25.021 1.00 17.42 270 GLU B C 1
ATOM 5054 O O . GLU B 1 270 ? 81.329 31.934 -24.242 1.00 17.18 270 GLU B O 1
ATOM 5060 N N . GLU B 1 271 ? 81.788 30.751 -26.098 1.00 16.59 271 GLU B N 1
ATOM 5061 C CA . GLU B 1 271 ? 82.944 31.597 -26.381 1.00 16.93 271 GLU B CA 1
ATOM 5062 C C . GLU B 1 271 ? 82.512 32.983 -26.859 1.00 14.39 271 GLU B C 1
ATOM 5063 O O . GLU B 1 271 ? 83.232 33.963 -26.638 1.00 16.93 271 GLU B O 1
ATOM 5069 N N . ILE B 1 272 ? 81.339 33.087 -27.488 1.00 12.41 272 ILE B N 1
ATOM 5070 C CA . ILE B 1 272 ? 80.751 34.397 -27.767 1.00 15.22 272 ILE B CA 1
ATOM 5071 C C . ILE B 1 272 ? 80.414 35.114 -26.463 1.00 16.04 272 ILE B C 1
ATOM 5072 O O . ILE B 1 272 ? 80.752 36.285 -26.256 1.00 17.18 272 ILE B O 1
ATOM 5077 N N . LEU B 1 273 ? 79.705 34.430 -25.579 1.00 12.05 273 LEU B N 1
ATOM 5078 C CA . LEU B 1 273 ? 79.382 35.034 -24.292 1.00 14.74 273 LEU B CA 1
ATOM 5079 C C . LEU B 1 273 ? 80.634 35.467 -23.533 1.00 16.89 273 LEU B C 1
ATOM 5080 O O . LEU B 1 273 ? 80.586 36.424 -22.751 1.00 16.48 273 LEU B O 1
ATOM 5085 N N . ARG B 1 274 ? 81.758 34.777 -23.732 1.00 14.04 274 ARG B N 1
ATOM 5086 C CA . ARG B 1 274 ? 82.975 35.195 -23.047 1.00 17.80 274 ARG B CA 1
ATOM 5087 C C . ARG B 1 274 ? 83.594 36.428 -23.696 1.00 20.24 274 ARG B C 1
ATOM 5088 O O . ARG B 1 274 ? 84.009 37.354 -22.992 1.00 17.89 274 ARG B O 1
ATOM 5096 N N . ALA B 1 275 ? 83.667 36.462 -25.028 1.00 19.61 275 ALA B N 1
ATOM 5097 C CA . ALA B 1 275 ? 84.561 37.383 -25.713 1.00 20.64 275 ALA B CA 1
ATOM 5098 C C . ALA B 1 275 ? 83.876 38.455 -26.545 1.00 23.50 275 ALA B C 1
ATOM 5099 O O . ALA B 1 275 ? 84.550 39.410 -26.945 1.00 25.55 275 ALA B O 1
ATOM 5101 N N . ALA B 1 276 ? 82.582 38.334 -26.840 1.00 20.42 276 ALA B N 1
ATOM 5102 C CA . ALA B 1 276 ? 81.943 39.260 -27.788 1.00 25.73 276 ALA B CA 1
ATOM 5103 C C . ALA B 1 276 ? 81.530 40.549 -27.075 1.00 20.46 276 ALA B C 1
ATOM 5104 O O . ALA B 1 276 ? 80.350 40.816 -26.840 1.00 23.48 276 ALA B O 1
ATOM 5106 N N . LYS B 1 277 ? 82.530 41.383 -26.769 1.00 24.12 277 LYS B N 1
ATOM 5107 C CA . LYS B 1 277 ? 82.350 42.550 -25.907 1.00 21.36 277 LYS B CA 1
ATOM 5108 C C . LYS B 1 277 ? 82.768 43.837 -26.599 1.00 21.47 277 LYS B C 1
ATOM 5109 O O . LYS B 1 277 ? 83.660 43.841 -27.455 1.00 21.45 277 LYS B O 1
ATOM 5115 N N . ALA B 1 278 ? 82.125 44.941 -26.209 1.00 18.45 278 ALA B N 1
ATOM 5116 C CA . ALA B 1 278 ? 82.545 46.237 -26.731 1.00 26.53 278 ALA B CA 1
ATOM 5117 C C . ALA B 1 278 ? 83.957 46.565 -26.266 1.00 33.29 278 ALA B C 1
ATOM 5118 O O . ALA B 1 278 ? 84.758 47.133 -27.021 1.00 34.49 278 ALA B O 1
ATOM 5120 N N . GLY B 1 279 ? 84.296 46.179 -25.042 1.00 30.07 279 GLY B N 1
ATOM 5121 C CA . GLY B 1 279 ? 85.637 46.345 -24.522 1.00 34.37 279 GLY B CA 1
ATOM 5122 C C . GLY B 1 279 ? 85.764 47.403 -23.454 1.00 36.21 279 GLY B C 1
ATOM 5123 O O . GLY B 1 279 ? 86.846 47.537 -22.867 1.00 36.11 279 GLY B O 1
ATOM 5124 N N . GLY B 1 280 ? 84.710 48.183 -23.214 1.00 37.84 280 GLY B N 1
ATOM 5125 C CA . GLY B 1 280 ? 84.641 49.070 -22.073 1.00 33.34 280 GLY B CA 1
ATOM 5126 C C . GLY B 1 280 ? 84.207 48.300 -20.843 1.00 39.41 280 GLY B C 1
ATOM 5127 O O . GLY B 1 280 ? 84.224 47.065 -20.810 1.00 29.32 280 GLY B O 1
ATOM 5128 N N . SER B 1 281 ? 83.792 49.043 -19.823 1.00 27.37 281 SER B N 1
ATOM 5129 C CA . SER B 1 281 ? 83.511 48.428 -18.533 1.00 35.83 281 SER B CA 1
ATOM 5130 C C . SER B 1 281 ? 82.367 47.416 -18.616 1.00 30.24 281 SER B C 1
ATOM 5131 O O . SER B 1 281 ? 81.282 47.726 -19.107 1.00 30.36 281 SER B O 1
ATOM 5134 N N . GLY B 1 282 ? 82.610 46.207 -18.122 1.00 30.16 282 GLY B N 1
ATOM 5135 C CA . GLY B 1 282 ? 81.557 45.220 -18.002 1.00 30.63 282 GLY B CA 1
ATOM 5136 C C . GLY B 1 282 ? 80.791 45.272 -16.699 1.00 25.58 282 GLY B C 1
ATOM 5137 O O . GLY B 1 282 ? 79.970 44.382 -16.439 1.00 27.30 282 GLY B O 1
ATOM 5138 N N . ALA B 1 283 ? 81.033 46.285 -15.868 1.00 26.05 283 ALA B N 1
ATOM 5139 C CA . ALA B 1 283 ? 80.260 46.458 -14.644 1.00 28.33 283 ALA B CA 1
ATOM 5140 C C . ALA B 1 283 ? 78.819 46.809 -14.994 1.00 26.06 283 ALA B C 1
ATOM 5141 O O . ALA B 1 283 ? 78.568 47.671 -15.844 1.00 24.70 283 ALA B O 1
ATOM 5143 N N . ALA B 1 284 ? 77.871 46.124 -14.354 1.00 22.05 284 ALA B N 1
ATOM 5144 C CA . ALA B 1 284 ? 76.458 46.269 -14.684 1.00 28.54 284 ALA B CA 1
ATOM 5145 C C . ALA B 1 284 ? 75.736 47.072 -13.609 1.00 26.45 284 ALA B C 1
ATOM 5146 O O . ALA B 1 284 ? 75.259 48.170 -13.884 1.00 29.86 284 ALA B O 1
ATOM 5148 N N . LEU B 1 285 ? 75.645 46.555 -12.390 1.00 24.98 285 LEU B N 1
ATOM 5149 C CA . LEU B 1 285 ? 74.843 47.178 -11.352 1.00 29.65 285 LEU B CA 1
ATOM 5150 C C . LEU B 1 285 ? 75.706 47.538 -10.146 1.00 28.18 285 LEU B C 1
ATOM 5151 O O . LEU B 1 285 ? 76.708 46.866 -9.876 1.00 26.39 285 LEU B O 1
ATOM 5156 N N . PRO B 1 286 ? 75.345 48.587 -9.405 1.00 25.68 286 PRO B N 1
ATOM 5157 C CA . PRO B 1 286 ? 76.009 48.842 -8.123 1.00 25.82 286 PRO B CA 1
ATOM 5158 C C . PRO B 1 286 ? 75.715 47.738 -7.112 1.00 27.45 286 PRO B C 1
ATOM 5159 O O . PRO B 1 286 ? 74.627 47.157 -7.093 1.00 22.47 286 PRO B O 1
ATOM 5163 N N . ARG B 1 287 ? 76.723 47.430 -6.293 1.00 19.69 287 ARG B N 1
ATOM 5164 C CA . ARG B 1 287 ? 76.581 46.691 -5.047 1.00 19.65 287 ARG B CA 1
ATOM 5165 C C . ARG B 1 287 ? 77.190 47.523 -3.927 1.00 18.27 287 ARG B C 1
ATOM 5166 O O . ARG B 1 287 ? 78.138 48.274 -4.158 1.00 15.96 287 ARG B O 1
ATOM 5174 N N . TYR B 1 288 ? 76.675 47.352 -2.707 1.00 14.77 288 TYR B N 1
ATOM 5175 C CA . TYR B 1 288 ? 77.216 48.031 -1.528 1.00 14.19 288 TYR B CA 1
ATOM 5176 C C . TYR B 1 288 ? 77.557 47.039 -0.423 1.00 12.25 288 TYR B C 1
ATOM 5177 O O . TYR B 1 288 ? 76.763 46.146 -0.118 1.00 18.17 288 TYR B O 1
ATOM 5186 N N . ALA B 1 289 ? 78.727 47.201 0.181 1.00 14.83 289 ALA B N 1
ATOM 5187 C CA . ALA B 1 289 ? 79.064 46.421 1.361 1.00 16.27 289 ALA B CA 1
ATOM 5188 C C . ALA B 1 289 ? 78.121 46.780 2.504 1.00 16.20 289 ALA B C 1
ATOM 5189 O O . ALA B 1 289 ? 77.849 47.955 2.752 1.00 16.56 289 ALA B O 1
ATOM 5191 N N . THR B 1 290 ? 77.608 45.760 3.183 1.00 14.50 290 THR B N 1
ATOM 5192 C CA . THR B 1 290 ? 76.779 45.932 4.375 1.00 22.37 290 THR B CA 1
ATOM 5193 C C . THR B 1 290 ? 77.564 45.771 5.669 1.00 20.54 290 THR B C 1
ATOM 5194 O O . THR B 1 290 ? 77.048 46.126 6.733 1.00 17.89 290 THR B O 1
ATOM 5198 N N . ASP B 1 291 ? 78.760 45.192 5.583 1.00 18.71 291 ASP B N 1
ATOM 5199 C CA . ASP B 1 291 ? 79.766 45.088 6.633 1.00 23.58 291 ASP B CA 1
ATOM 5200 C C . ASP B 1 291 ? 81.118 45.202 5.955 1.00 23.36 291 ASP B C 1
ATOM 5201 O O . ASP B 1 291 ? 81.220 45.133 4.730 1.00 21.07 291 ASP B O 1
ATOM 5206 N N . ASP B 1 292 ? 82.176 45.316 6.749 1.00 23.05 292 ASP B N 1
ATOM 5207 C CA . ASP B 1 292 ? 83.507 45.375 6.159 1.00 26.31 292 ASP B CA 1
ATOM 5208 C C . ASP B 1 292 ? 83.895 44.004 5.595 1.00 22.19 292 ASP B C 1
ATOM 5209 O O . ASP B 1 292 ? 83.548 42.960 6.154 1.00 21.30 292 ASP B O 1
ATOM 5214 N N . ILE B 1 293 ? 84.587 44.011 4.459 1.00 16.70 293 ILE B N 1
ATOM 5215 C CA . ILE B 1 293 ? 85.036 42.798 3.783 1.00 22.00 293 ILE B CA 1
ATOM 5216 C C . ILE B 1 293 ? 86.538 42.897 3.550 1.00 22.13 293 ILE B C 1
ATOM 5217 O O . ILE B 1 293 ? 86.996 43.821 2.870 1.00 24.76 293 ILE B O 1
ATOM 5222 N N . GLU B 1 294 ? 87.294 41.925 4.068 1.00 24.56 294 GLU B N 1
ATOM 5223 C CA . GLU B 1 294 ? 88.737 41.836 3.847 1.00 28.27 294 GLU B CA 1
ATOM 5224 C C . GLU B 1 294 ? 89.004 40.963 2.630 1.00 23.00 294 GLU B C 1
ATOM 5225 O O . GLU B 1 294 ? 88.625 39.788 2.622 1.00 25.31 294 GLU B O 1
ATOM 5231 N N . ILE B 1 295 ? 89.671 41.511 1.617 1.00 21.76 295 ILE B N 1
ATOM 5232 C CA . ILE B 1 295 ? 89.978 40.704 0.439 1.00 25.70 295 ILE B CA 1
ATOM 5233 C C . ILE B 1 295 ? 91.109 41.367 -0.335 1.00 22.52 295 ILE B C 1
ATOM 5234 O O . ILE B 1 295 ? 91.182 42.594 -0.428 1.00 23.28 295 ILE B O 1
ATOM 5239 N N . ALA B 1 296 ? 92.018 40.539 -0.851 1.00 27.04 296 ALA B N 1
ATOM 5240 C CA . ALA B 1 296 ? 93.077 40.995 -1.753 1.00 33.25 296 ALA B CA 1
ATOM 5241 C C . ALA B 1 296 ? 93.847 42.174 -1.169 1.00 31.60 296 ALA B C 1
ATOM 5242 O O . ALA B 1 296 ? 94.155 43.142 -1.867 1.00 28.10 296 ALA B O 1
ATOM 5244 N N . ASP B 1 297 ? 94.138 42.097 0.134 1.00 26.23 297 ASP B N 1
ATOM 5245 C CA . ASP B 1 297 ? 94.969 43.084 0.825 1.00 31.09 297 ASP B CA 1
ATOM 5246 C C . ASP B 1 297 ? 94.310 44.454 0.846 1.00 29.51 297 ASP B C 1
ATOM 5247 O O . ASP B 1 297 ? 94.969 45.494 0.900 1.00 33.36 297 ASP B O 1
ATOM 5252 N N . VAL B 1 298 ? 92.989 44.459 0.816 1.00 26.56 298 VAL B N 1
ATOM 5253 C CA . VAL B 1 298 ? 92.226 45.688 0.850 1.00 25.53 298 VAL B CA 1
ATOM 5254 C C . VAL B 1 298 ? 91.068 45.451 1.809 1.00 25.59 298 VAL B C 1
ATOM 5255 O O . VAL B 1 298 ? 90.752 44.312 2.161 1.00 22.57 298 VAL B O 1
ATOM 5259 N N . THR B 1 299 ? 90.477 46.538 2.292 1.00 26.69 299 THR B N 1
ATOM 5260 C CA . THR B 1 299 ? 89.317 46.461 3.172 1.00 24.90 299 THR B CA 1
ATOM 5261 C C . THR B 1 299 ? 88.175 47.261 2.561 1.00 24.47 299 THR B C 1
ATOM 5262 O O . THR B 1 299 ? 88.198 48.498 2.557 1.00 27.77 299 THR B O 1
ATOM 5266 N N . ILE B 1 300 ? 87.173 46.558 2.060 1.00 19.96 300 ILE B N 1
ATOM 5267 C CA . ILE B 1 300 ? 85.952 47.203 1.599 1.00 20.09 300 ILE B CA 1
ATOM 5268 C C . ILE B 1 300 ? 85.130 47.545 2.834 1.00 23.92 300 ILE B C 1
ATOM 5269 O O . ILE B 1 300 ? 84.869 46.676 3.669 1.00 25.62 300 ILE B O 1
ATOM 5274 N N . ARG B 1 301 ? 84.765 48.811 2.980 1.00 21.34 301 ARG B N 1
ATOM 5275 C CA . ARG B 1 301 ? 84.107 49.299 4.182 1.00 18.61 301 ARG B CA 1
ATOM 5276 C C . ARG B 1 301 ? 82.603 49.359 3.984 1.00 24.80 301 ARG B C 1
ATOM 5277 O O . ARG B 1 301 ? 82.111 49.546 2.869 1.00 20.12 301 ARG B O 1
ATOM 5285 N N . THR B 1 302 ? 81.878 49.231 5.087 1.00 18.75 302 THR B N 1
ATOM 5286 C CA . THR B 1 302 ? 80.433 49.341 5.052 1.00 20.45 302 THR B CA 1
ATOM 5287 C C . THR B 1 302 ? 80.014 50.600 4.308 1.00 24.16 302 THR B C 1
ATOM 5288 O O . THR B 1 302 ? 80.526 51.692 4.566 1.00 20.88 302 THR B O 1
ATOM 5292 N N . GLY B 1 303 ? 79.113 50.435 3.340 1.00 20.65 303 GLY B N 1
ATOM 5293 C CA . GLY B 1 303 ? 78.663 51.543 2.536 1.00 20.88 303 GLY B CA 1
ATOM 5294 C C . GLY B 1 303 ? 79.461 51.804 1.279 1.00 21.88 303 GLY B C 1
ATOM 5295 O O . GLY B 1 303 ? 78.993 52.570 0.427 1.00 19.15 303 GLY B O 1
ATOM 5296 N N . ASP B 1 304 ? 80.634 51.187 1.124 1.00 16.78 304 ASP B N 1
ATOM 5297 C CA . ASP B 1 304 ? 81.406 51.325 -0.106 1.00 19.62 304 ASP B CA 1
ATOM 5298 C C . ASP B 1 304 ? 80.647 50.751 -1.301 1.00 20.17 304 ASP B C 1
ATOM 5299 O O . ASP B 1 304 ? 79.955 49.734 -1.199 1.00 16.39 304 ASP B O 1
ATOM 5304 N N . LEU B 1 305 ? 80.834 51.394 -2.450 1.00 17.74 305 LEU B N 1
ATOM 5305 C CA . LEU B 1 305 ? 80.326 50.907 -3.722 1.00 18.09 305 LEU B CA 1
ATOM 5306 C C . LEU B 1 305 ? 81.286 49.866 -4.300 1.00 13.36 305 LEU B C 1
ATOM 5307 O O . LEU B 1 305 ? 82.494 50.091 -4.368 1.00 16.86 305 LEU B O 1
ATOM 5312 N N . VAL B 1 306 ? 80.765 48.713 -4.691 1.00 16.17 306 VAL B N 1
ATOM 5313 C CA . VAL B 1 306 ? 81.592 47.659 -5.272 1.00 14.05 306 VAL B CA 1
ATOM 5314 C C . VAL B 1 306 ? 81.067 47.366 -6.671 1.00 20.84 306 VAL B C 1
ATOM 5315 O O . VAL B 1 306 ? 79.868 47.126 -6.853 1.00 16.72 306 VAL B O 1
ATOM 5319 N N . LEU B 1 307 ? 81.953 47.397 -7.652 1.00 16.70 307 LEU B N 1
ATOM 5320 C CA . LEU B 1 307 ? 81.578 47.188 -9.046 1.00 21.78 307 LEU B CA 1
ATOM 5321 C C . LEU B 1 307 ? 82.218 45.888 -9.513 1.00 22.29 307 LEU B C 1
ATOM 5322 O O . LEU B 1 307 ? 83.445 45.785 -9.596 1.00 20.65 307 LEU B O 1
ATOM 5327 N N . LEU B 1 308 ? 81.402 44.893 -9.807 1.00 22.93 308 LEU B N 1
ATOM 5328 C CA . LEU B 1 308 ? 81.917 43.622 -10.308 1.00 22.90 308 LEU B CA 1
ATOM 5329 C C . LEU B 1 308 ? 81.948 43.683 -11.838 1.00 25.89 308 LEU B C 1
ATOM 5330 O O . LEU B 1 308 ? 80.895 43.750 -12.478 1.00 26.76 308 LEU B O 1
ATOM 5335 N N . ASP B 1 309 ? 83.150 43.665 -12.432 1.00 23.58 309 ASP B N 1
ATOM 5336 C CA . ASP B 1 309 ? 83.299 43.805 -13.887 1.00 25.66 309 ASP B CA 1
ATOM 5337 C C . ASP B 1 309 ? 83.332 42.422 -14.534 1.00 23.07 309 ASP B C 1
ATOM 5338 O O . ASP B 1 309 ? 84.390 41.822 -14.731 1.00 23.71 309 ASP B O 1
ATOM 5343 N N . PHE B 1 310 ? 82.155 41.942 -14.931 1.00 20.76 310 PHE B N 1
ATOM 5344 C CA . PHE B 1 310 ? 82.057 40.603 -15.498 1.00 23.05 310 PHE B CA 1
ATOM 5345 C C . PHE B 1 310 ? 82.843 40.473 -16.801 1.00 23.65 310 PHE B C 1
ATOM 5346 O O . PHE B 1 310 ? 83.402 39.408 -17.083 1.00 24.49 310 PHE B O 1
ATOM 5354 N N . THR B 1 311 ? 82.912 41.533 -17.606 1.00 18.97 311 THR B N 1
ATOM 5355 C CA . THR B 1 311 ? 83.623 41.423 -18.876 1.00 20.66 311 THR B CA 1
ATOM 5356 C C . THR B 1 311 ? 85.133 41.349 -18.668 1.00 19.72 311 THR B C 1
ATOM 5357 O O . THR B 1 311 ? 85.828 40.575 -19.340 1.00 19.18 311 THR B O 1
ATOM 5361 N N . LEU B 1 312 ? 85.651 42.157 -17.750 1.00 17.28 312 LEU B N 1
ATOM 5362 C CA . LEU B 1 312 ? 87.091 42.232 -17.520 1.00 20.01 312 LEU B CA 1
ATOM 5363 C C . LEU B 1 312 ? 87.667 40.889 -17.086 1.00 17.98 312 LEU B C 1
ATOM 5364 O O . LEU B 1 312 ? 88.713 40.454 -17.591 1.00 16.94 312 LEU B O 1
ATOM 5369 N N . VAL B 1 313 ? 86.993 40.205 -16.159 1.00 14.90 313 VAL B N 1
ATOM 5370 C CA . VAL B 1 313 ? 87.499 38.928 -15.684 1.00 14.12 313 VAL B CA 1
ATOM 5371 C C . VAL B 1 313 ? 87.411 37.840 -16.743 1.00 18.04 313 VAL B C 1
ATOM 5372 O O . VAL B 1 313 ? 88.055 36.799 -16.588 1.00 17.29 313 VAL B O 1
ATOM 5376 N N . ASN B 1 314 ? 86.654 38.059 -17.826 1.00 15.82 314 ASN B N 1
ATOM 5377 C CA . ASN B 1 314 ? 86.632 37.105 -18.929 1.00 19.88 314 ASN B CA 1
ATOM 5378 C C . ASN B 1 314 ? 87.942 37.078 -19.703 1.00 21.46 314 ASN B C 1
ATOM 5379 O O . ASN B 1 314 ? 88.162 36.143 -20.488 1.00 18.72 314 ASN B O 1
ATOM 5384 N N . PHE B 1 315 ? 88.807 38.073 -19.497 1.00 21.28 315 PHE B N 1
ATOM 5385 C CA . PHE B 1 315 ? 90.104 38.159 -20.155 1.00 25.16 315 PHE B CA 1
ATOM 5386 C C . PHE B 1 315 ? 91.265 37.980 -19.179 1.00 22.44 315 PHE B C 1
ATOM 5387 O O . PHE B 1 315 ? 92.410 38.280 -19.523 1.00 23.32 315 PHE B O 1
ATOM 5395 N N . ASP B 1 316 ? 90.988 37.441 -17.987 1.00 20.09 316 ASP B N 1
ATOM 5396 C CA . ASP B 1 316 ? 91.989 37.161 -16.958 1.00 19.64 316 ASP B CA 1
ATOM 5397 C C . ASP B 1 316 ? 92.907 36.042 -17.434 1.00 23.64 316 ASP B C 1
ATOM 5398 O O . ASP B 1 316 ? 92.472 34.898 -17.582 1.00 18.73 316 ASP B O 1
ATOM 5403 N N . GLU B 1 317 ? 94.185 36.353 -17.661 1.00 25.82 317 GLU B N 1
ATOM 5404 C CA . GLU B 1 317 ? 95.085 35.331 -18.191 1.00 24.45 317 GLU B CA 1
ATOM 5405 C C . GLU B 1 317 ? 95.376 34.225 -17.187 1.00 32.58 317 GLU B C 1
ATOM 5406 O O . GLU B 1 317 ? 95.785 33.131 -17.591 1.00 31.77 317 GLU B O 1
ATOM 5412 N N . ALA B 1 318 ? 95.178 34.474 -15.893 1.00 24.90 318 ALA B N 1
ATOM 5413 C CA . ALA B 1 318 ? 95.337 33.399 -14.925 1.00 28.57 318 ALA B CA 1
ATOM 5414 C C . ALA B 1 318 ? 94.340 32.272 -15.163 1.00 31.03 318 ALA B C 1
ATOM 5415 O O . ALA B 1 318 ? 94.616 31.127 -14.792 1.00 31.42 318 ALA B O 1
ATOM 5417 N N . VAL B 1 319 ? 93.207 32.568 -15.800 1.00 23.62 319 VAL B N 1
ATOM 5418 C CA . VAL B 1 319 ? 92.134 31.609 -15.990 1.00 22.55 319 VAL B CA 1
ATOM 5419 C C . VAL B 1 319 ? 92.007 31.167 -17.448 1.00 23.74 319 VAL B C 1
ATOM 5420 O O . VAL B 1 319 ? 91.785 29.986 -17.725 1.00 23.06 319 VAL B O 1
ATOM 5424 N N . PHE B 1 320 ? 92.153 32.088 -18.394 1.00 19.09 320 PHE B N 1
ATOM 5425 C CA . PHE B 1 320 ? 91.888 31.816 -19.803 1.00 27.02 320 PHE B CA 1
ATOM 5426 C C . PHE B 1 320 ? 93.191 31.822 -20.583 1.00 26.79 320 PHE B C 1
ATOM 5427 O O . PHE B 1 320 ? 93.811 32.877 -20.745 1.00 25.09 320 PHE B O 1
ATOM 5435 N N . ASP B 1 321 ? 93.588 30.645 -21.076 1.00 31.21 321 ASP B N 1
ATOM 5436 C CA . ASP B 1 321 ? 94.778 30.545 -21.913 1.00 36.07 321 ASP B CA 1
ATOM 5437 C C . ASP B 1 321 ? 94.575 31.356 -23.189 1.00 37.24 321 ASP B C 1
ATOM 5438 O O . ASP B 1 321 ? 93.556 31.201 -23.873 1.00 30.30 321 ASP B O 1
ATOM 5443 N N . ASP B 1 322 ? 95.538 32.235 -23.497 1.00 37.25 322 ASP B N 1
ATOM 5444 C CA . ASP B 1 322 ? 95.481 33.102 -24.679 1.00 34.19 322 ASP B CA 1
ATOM 5445 C C . ASP B 1 322 ? 94.128 33.811 -24.737 1.00 29.29 322 ASP B C 1
ATOM 5446 O O . ASP B 1 322 ? 93.278 33.522 -25.586 1.00 24.04 322 ASP B O 1
ATOM 5451 N N . ALA B 1 323 ? 93.958 34.743 -23.787 1.00 30.65 323 ALA B N 1
ATOM 5452 C CA . ALA B 1 323 ? 92.630 35.260 -23.447 1.00 29.06 323 ALA B CA 1
ATOM 5453 C C . ALA B 1 323 ? 91.969 35.997 -24.603 1.00 31.35 323 ALA B C 1
ATOM 5454 O O . ALA B 1 323 ? 90.735 36.067 -24.665 1.00 27.20 323 ALA B O 1
ATOM 5456 N N . ASP B 1 324 ? 92.762 36.572 -25.505 1.00 30.20 324 ASP B N 1
ATOM 5457 C CA . ASP B 1 324 ? 92.237 37.356 -26.616 1.00 28.97 324 ASP B CA 1
ATOM 5458 C C . ASP B 1 324 ? 91.921 36.525 -27.854 1.00 22.49 324 ASP B C 1
ATOM 5459 O O . ASP B 1 324 ? 91.362 37.058 -28.808 1.00 32.92 324 ASP B O 1
ATOM 5464 N N . LEU B 1 325 ? 92.287 35.251 -27.877 1.00 27.74 325 LEU B N 1
ATOM 5465 C CA . LEU B 1 325 ? 91.976 34.393 -29.008 1.00 26.66 325 LEU B CA 1
ATOM 5466 C C . LEU B 1 325 ? 90.538 33.897 -28.890 1.00 24.22 325 LEU B C 1
ATOM 5467 O O . LEU B 1 325 ? 90.138 33.372 -27.845 1.00 20.92 325 LEU B O 1
ATOM 5472 N N . PHE B 1 326 ? 89.756 34.091 -29.949 1.00 17.72 326 PHE B N 1
ATOM 5473 C CA . PHE B 1 326 ? 88.431 33.483 -30.049 1.00 25.36 326 PHE B CA 1
ATOM 5474 C C . PHE B 1 326 ? 88.569 32.003 -30.421 1.00 25.03 326 PHE B C 1
ATOM 5475 O O . PHE B 1 326 ? 89.047 31.675 -31.513 1.00 23.16 326 PHE B O 1
ATOM 5483 N N . ASP B 1 327 ? 88.126 31.107 -29.532 1.00 20.28 327 ASP B N 1
ATOM 5484 C CA . ASP B 1 327 ? 88.327 29.663 -29.709 1.00 23.97 327 ASP B CA 1
ATOM 5485 C C . ASP B 1 327 ? 87.067 28.935 -29.255 1.00 20.95 327 ASP B C 1
ATOM 5486 O O . ASP B 1 327 ? 86.869 28.734 -28.054 1.00 23.07 327 ASP B O 1
ATOM 5491 N N . ILE B 1 328 ? 86.232 28.511 -30.211 1.00 19.83 328 ILE B N 1
ATOM 5492 C CA . ILE B 1 328 ? 84.951 27.912 -29.847 1.00 21.57 328 ILE B CA 1
ATOM 5493 C C . ILE B 1 328 ? 85.100 26.557 -29.171 1.00 26.23 328 ILE B C 1
ATOM 5494 O O . ILE B 1 328 ? 84.127 26.057 -28.586 1.00 23.32 328 ILE B O 1
ATOM 5499 N N . ARG B 1 329 ? 86.290 25.957 -29.222 1.00 26.15 329 ARG B N 1
ATOM 5500 C CA . ARG B 1 329 ? 86.555 24.696 -28.550 1.00 26.95 329 ARG B CA 1
ATOM 5501 C C . ARG B 1 329 ? 86.931 24.866 -27.088 1.00 31.88 329 ARG B C 1
ATOM 5502 O O . ARG B 1 329 ? 87.065 23.862 -26.382 1.00 35.15 329 ARG B O 1
ATOM 5510 N N . ARG B 1 330 ? 87.107 26.101 -26.625 1.00 27.10 330 ARG B N 1
ATOM 5511 C CA . ARG B 1 330 ? 87.428 26.367 -25.231 1.00 26.64 330 ARG B CA 1
ATOM 5512 C C . ARG B 1 330 ? 86.481 25.603 -24.323 1.00 33.35 330 ARG B C 1
ATOM 5513 O O . ARG B 1 330 ? 85.263 25.722 -24.450 1.00 27.07 330 ARG B O 1
ATOM 5521 N N . SER B 1 331 ? 87.033 24.776 -23.426 1.00 43.41 331 SER B N 1
ATOM 5522 C CA . SER B 1 331 ? 86.150 23.926 -22.629 1.00 43.14 331 SER B CA 1
ATOM 5523 C C . SER B 1 331 ? 86.854 23.429 -21.375 1.00 52.66 331 SER B C 1
ATOM 5524 O O . SER B 1 331 ? 88.043 23.079 -21.451 1.00 55.26 331 SER B O 1
ATOM 5527 N N . PRO B 1 332 ? 86.186 23.446 -20.195 1.00 53.12 332 PRO B N 1
ATOM 5528 C CA . PRO B 1 332 ? 84.907 24.151 -20.054 1.00 48.81 332 PRO B CA 1
ATOM 5529 C C . PRO B 1 332 ? 85.175 25.646 -20.061 1.00 44.03 332 PRO B C 1
ATOM 5530 O O . PRO B 1 332 ? 86.311 26.072 -19.815 1.00 33.63 332 PRO B O 1
ATOM 5534 N N . ASN B 1 333 ? 84.158 26.432 -20.380 1.00 37.45 333 ASN B N 1
ATOM 5535 C CA . ASN B 1 333 ? 84.310 27.870 -20.525 1.00 29.40 333 ASN B CA 1
ATOM 5536 C C . ASN B 1 333 ? 83.862 28.518 -19.221 1.00 22.24 333 ASN B C 1
ATOM 5537 O O . ASN B 1 333 ? 82.662 28.586 -18.935 1.00 24.31 333 ASN B O 1
ATOM 5542 N N . GLU B 1 334 ? 84.834 28.983 -18.428 1.00 18.35 334 GLU B N 1
ATOM 5543 C CA . GLU B 1 334 ? 84.560 29.482 -17.086 1.00 20.95 334 GLU B CA 1
ATOM 5544 C C . GLU B 1 334 ? 84.300 30.988 -17.059 1.00 18.77 334 GLU B C 1
ATOM 5545 O O . GLU B 1 334 ? 84.597 31.662 -16.055 1.00 20.44 334 GLU B O 1
ATOM 5551 N N . HIS B 1 335 ? 83.724 31.531 -18.132 1.00 18.56 335 HIS B N 1
ATOM 5552 C CA . HIS B 1 335 ? 83.353 32.938 -18.155 1.00 17.20 335 HIS B CA 1
ATOM 5553 C C . HIS B 1 335 ? 82.313 33.228 -17.081 1.00 11.11 335 HIS B C 1
ATOM 5554 O O . HIS B 1 335 ? 81.536 32.356 -16.692 1.00 13.63 335 HIS B O 1
ATOM 5561 N N . LEU B 1 336 ? 82.305 34.473 -16.601 1.00 14.55 336 LEU B N 1
ATOM 5562 C CA . LEU B 1 336 ? 81.382 34.931 -15.565 1.00 11.73 336 LEU B CA 1
ATOM 5563 C C . LEU B 1 336 ? 80.376 35.940 -16.116 1.00 14.77 336 LEU B C 1
ATOM 5564 O O . LEU B 1 336 ? 79.880 36.808 -15.394 1.00 18.11 336 LEU B O 1
ATOM 5569 N N . THR B 1 337 ? 80.068 35.817 -17.405 1.00 13.97 337 THR B N 1
ATOM 5570 C CA . THR B 1 337 ? 79.207 36.768 -18.096 1.00 13.19 337 THR B CA 1
ATOM 5571 C C . THR B 1 337 ? 77.814 36.854 -17.487 1.00 13.58 337 THR B C 1
ATOM 5572 O O . THR B 1 337 ? 77.178 37.915 -17.537 1.00 15.10 337 THR B O 1
ATOM 5576 N N . PHE B 1 338 ? 77.305 35.752 -16.942 1.00 12.83 338 PHE B N 1
ATOM 5577 C CA . PHE B 1 338 ? 75.995 35.738 -16.302 1.00 14.04 338 PHE B CA 1
ATOM 5578 C C . PHE B 1 338 ? 76.069 35.891 -14.791 1.00 10.92 338 PHE B C 1
ATOM 5579 O O . PHE B 1 338 ? 75.046 35.757 -14.110 1.00 14.32 338 PHE B O 1
ATOM 5587 N N . GLY B 1 339 ? 77.246 36.182 -14.247 1.00 16.23 339 GLY B N 1
ATOM 5588 C CA . GLY B 1 339 ? 77.352 36.208 -12.809 1.00 19.12 339 GLY B CA 1
ATOM 5589 C C . GLY B 1 339 ? 77.267 34.796 -12.248 1.00 18.83 339 GLY B C 1
ATOM 5590 O O . GLY B 1 339 ? 77.512 33.800 -12.927 1.00 17.05 339 GLY B O 1
ATOM 5591 N N . HIS B 1 340 ? 76.875 34.720 -10.985 1.00 15.42 340 HIS B N 1
ATOM 5592 C CA . HIS B 1 340 ? 76.935 33.443 -10.293 1.00 21.74 340 HIS B CA 1
ATOM 5593 C C . HIS B 1 340 ? 76.243 33.592 -8.952 1.00 21.61 340 HIS B C 1
ATOM 5594 O O . HIS B 1 340 ? 76.039 34.706 -8.458 1.00 20.64 340 HIS B O 1
ATOM 5601 N N . GLY B 1 341 ? 75.856 32.453 -8.386 1.00 17.85 341 GLY B N 1
ATOM 5602 C CA . GLY B 1 341 ? 75.269 32.478 -7.060 1.00 24.86 341 GLY B CA 1
ATOM 5603 C C . GLY B 1 341 ? 73.928 33.177 -7.050 1.00 26.48 341 GLY B C 1
ATOM 5604 O O . GLY B 1 341 ? 73.138 33.082 -7.998 1.00 21.46 341 GLY B O 1
ATOM 5605 N N . MET B 1 342 ? 73.663 33.904 -5.961 1.00 22.54 342 MET B N 1
ATOM 5606 C CA . MET B 1 342 ? 72.373 34.568 -5.809 1.00 26.27 342 MET B CA 1
ATOM 5607 C C . MET B 1 342 ? 72.168 35.700 -6.815 1.00 25.80 342 MET B C 1
ATOM 5608 O O . MET B 1 342 ? 71.070 36.258 -6.871 1.00 21.63 342 MET B O 1
ATOM 5613 N N . TRP B 1 343 ? 73.180 36.047 -7.613 1.00 20.05 343 TRP B N 1
ATOM 5614 C CA . TRP B 1 343 ? 73.070 37.142 -8.569 1.00 20.86 343 TRP B CA 1
ATOM 5615 C C . TRP B 1 343 ? 72.974 36.654 -10.008 1.00 18.91 343 TRP B C 1
ATOM 5616 O O . TRP B 1 343 ? 72.953 37.473 -10.938 1.00 19.71 343 TRP B O 1
ATOM 5627 N N . HIS B 1 344 ? 72.926 35.343 -10.206 1.00 16.55 344 HIS B N 1
ATOM 5628 C CA . HIS B 1 344 ? 73.066 34.756 -11.525 1.00 13.54 344 HIS B CA 1
ATOM 5629 C C . HIS B 1 344 ? 71.916 35.185 -12.429 1.00 16.32 344 HIS B C 1
ATOM 5630 O O . HIS B 1 344 ? 70.750 35.187 -12.021 1.00 16.40 344 HIS B O 1
ATOM 5637 N N . CYS B 1 345 ? 72.261 35.570 -13.654 1.00 12.61 345 CYS B N 1
ATOM 5638 C CA . CYS B 1 345 ? 71.274 35.990 -14.646 1.00 12.56 345 CYS B CA 1
ATOM 5639 C C . CYS B 1 345 ? 70.118 35.009 -14.726 1.00 11.70 345 CYS B C 1
ATOM 5640 O O . CYS B 1 345 ? 70.303 33.824 -14.999 1.00 12.88 345 CYS B O 1
ATOM 5643 N N . ILE B 1 346 ? 68.915 35.510 -14.483 1.00 13.29 346 ILE B N 1
ATOM 5644 C CA . ILE B 1 346 ? 67.768 34.618 -14.556 1.00 17.32 346 ILE B CA 1
ATOM 5645 C C . ILE B 1 346 ? 67.439 34.256 -16.006 1.00 14.12 346 ILE B C 1
ATOM 5646 O O . ILE B 1 346 ? 66.967 33.149 -16.280 1.00 15.36 346 ILE B O 1
ATOM 5651 N N . GLY B 1 347 ? 67.718 35.139 -16.962 1.00 15.10 347 GLY B N 1
ATOM 5652 C CA . GLY B 1 347 ? 67.407 34.786 -18.331 1.00 10.78 347 GLY B CA 1
ATOM 5653 C C . GLY B 1 347 ? 68.461 33.967 -19.054 1.00 14.30 347 GLY B C 1
ATOM 5654 O O . GLY B 1 347 ? 68.285 33.681 -20.240 1.00 14.58 347 GLY B O 1
ATOM 5655 N N . ALA B 1 348 ? 69.533 33.563 -18.370 1.00 12.56 348 ALA B N 1
ATOM 5656 C CA . ALA B 1 348 ? 70.640 32.888 -19.039 1.00 12.50 348 ALA B CA 1
ATOM 5657 C C . ALA B 1 348 ? 70.227 31.705 -19.912 1.00 12.56 348 ALA B C 1
ATOM 5658 O O . ALA B 1 348 ? 70.747 31.600 -21.033 1.00 11.95 348 ALA B O 1
ATOM 5660 N N . PRO B 1 349 ? 69.345 30.800 -19.493 1.00 13.81 349 PRO B N 1
ATOM 5661 C CA . PRO B 1 349 ? 68.986 29.695 -20.400 1.00 16.42 349 PRO B CA 1
ATOM 5662 C C . PRO B 1 349 ? 68.327 30.182 -21.682 1.00 14.50 349 PRO B C 1
ATOM 5663 O O . PRO B 1 349 ? 68.612 29.658 -22.770 1.00 16.20 349 PRO B O 1
ATOM 5667 N N . LEU B 1 350 ? 67.435 31.171 -21.575 1.00 13.69 350 LEU B N 1
ATOM 5668 C CA . LEU B 1 350 ? 66.813 31.761 -22.762 1.00 13.80 350 LEU B CA 1
ATOM 5669 C C . LEU B 1 350 ? 67.835 32.495 -23.624 1.00 11.88 350 LEU B C 1
ATOM 5670 O O . LEU B 1 350 ? 67.813 32.380 -24.851 1.00 14.14 350 LEU B O 1
ATOM 5675 N N . ALA B 1 351 ? 68.725 33.274 -23.013 1.00 11.00 351 ALA B N 1
ATOM 5676 C CA . ALA B 1 351 ? 69.719 33.976 -23.821 1.00 9.84 351 ALA B CA 1
ATOM 5677 C C . ALA B 1 351 ? 70.539 32.998 -24.664 1.00 13.99 351 ALA B C 1
ATOM 5678 O O . ALA B 1 351 ? 70.763 33.231 -25.855 1.00 13.36 351 ALA B O 1
ATOM 5680 N N . ARG B 1 352 ? 70.978 31.883 -24.069 1.00 14.63 352 ARG B N 1
ATOM 5681 C CA . ARG B 1 352 ? 71.790 30.910 -24.806 1.00 16.33 352 ARG B CA 1
ATOM 5682 C C . ARG B 1 352 ? 71.001 30.287 -25.947 1.00 14.02 352 ARG B C 1
ATOM 5683 O O . ARG B 1 352 ? 71.525 30.080 -27.049 1.00 13.88 352 ARG B O 1
ATOM 5691 N N . MET B 1 353 ? 69.737 29.990 -25.698 1.00 13.83 353 MET B N 1
ATOM 5692 C CA . MET B 1 353 ? 68.878 29.437 -26.732 1.00 16.01 353 MET B CA 1
ATOM 5693 C C . MET B 1 353 ? 68.632 30.447 -27.855 1.00 16.73 353 MET B C 1
ATOM 5694 O O . MET B 1 353 ? 68.644 30.081 -29.036 1.00 14.47 353 MET B O 1
ATOM 5699 N N . MET B 1 354 ? 68.412 31.720 -27.512 1.00 13.48 354 MET B N 1
ATOM 5700 C CA . MET B 1 354 ? 68.217 32.747 -28.537 1.00 14.71 354 MET B CA 1
ATOM 5701 C C . MET B 1 354 ? 69.469 32.960 -29.389 1.00 13.72 354 MET B C 1
ATOM 5702 O O . MET B 1 354 ? 69.365 33.141 -30.607 1.00 14.47 354 MET B O 1
ATOM 5707 N N . LEU B 1 355 ? 70.655 32.979 -28.772 1.00 11.96 355 LEU B N 1
ATOM 5708 C CA . LEU B 1 355 ? 71.879 33.195 -29.541 1.00 11.68 355 LEU B CA 1
ATOM 5709 C C . LEU B 1 355 ? 72.124 32.048 -30.520 1.00 15.58 355 LEU B C 1
ATOM 5710 O O . LEU B 1 355 ? 72.420 32.274 -31.703 1.00 14.63 355 LEU B O 1
ATOM 5715 N N . LYS B 1 356 ? 72.050 30.808 -30.029 1.00 13.93 356 LYS B N 1
ATOM 5716 C CA . LYS B 1 356 ? 72.212 29.645 -30.897 1.00 16.12 356 LYS B CA 1
ATOM 5717 C C . LYS B 1 356 ? 71.240 29.694 -32.068 1.00 17.10 356 LYS B C 1
ATOM 5718 O O . LYS B 1 356 ? 71.623 29.456 -33.222 1.00 19.23 356 LYS B O 1
ATOM 5724 N N . THR B 1 357 ? 69.973 30.012 -31.791 1.00 18.11 357 THR B N 1
ATOM 5725 C CA . THR B 1 357 ? 68.979 30.086 -32.859 1.00 14.55 357 THR B CA 1
ATOM 5726 C C . THR B 1 357 ? 69.369 31.148 -33.882 1.00 16.84 357 THR B C 1
ATOM 5727 O O . THR B 1 357 ? 69.345 30.896 -35.092 1.00 18.95 357 THR B O 1
ATOM 5731 N N . ALA B 1 358 ? 69.786 32.326 -33.404 1.00 16.37 358 ALA B N 1
ATOM 5732 C CA . ALA B 1 358 ? 70.128 33.434 -34.293 1.00 14.64 358 ALA B CA 1
ATOM 5733 C C . ALA B 1 358 ? 71.312 33.090 -35.198 1.00 14.24 358 ALA B C 1
ATOM 5734 O O . ALA B 1 358 ? 71.240 33.283 -36.410 1.00 15.95 358 ALA B O 1
ATOM 5736 N N . TYR B 1 359 ? 72.420 32.605 -34.631 1.00 16.37 359 TYR B N 1
ATOM 5737 C CA . TYR B 1 359 ? 73.585 32.308 -35.464 1.00 14.09 359 TYR B CA 1
ATOM 5738 C C . TYR B 1 359 ? 73.282 31.195 -36.449 1.00 18.78 359 TYR B C 1
ATOM 5739 O O . TYR B 1 359 ? 73.679 31.268 -37.624 1.00 15.75 359 TYR B O 1
ATOM 5748 N N . THR B 1 360 ? 72.584 30.152 -35.984 1.00 16.01 360 THR B N 1
ATOM 5749 C CA . THR B 1 360 ? 72.259 29.016 -36.845 1.00 17.01 360 THR B CA 1
ATOM 5750 C C . THR B 1 360 ? 71.441 29.461 -38.046 1.00 19.44 360 THR B C 1
ATOM 5751 O O . THR B 1 360 ? 71.837 29.236 -39.194 1.00 19.18 360 THR B O 1
ATOM 5755 N N . GLN B 1 361 ? 70.293 30.101 -37.800 1.00 20.04 361 GLN B N 1
ATOM 5756 C CA . GLN B 1 361 ? 69.431 30.503 -38.915 1.00 17.47 361 GLN B CA 1
ATOM 5757 C C . GLN B 1 361 ? 70.110 31.544 -39.795 1.00 19.66 361 GLN B C 1
ATOM 5758 O O . GLN B 1 361 ? 70.021 31.476 -41.029 1.00 19.72 361 GLN B O 1
ATOM 5764 N N . LEU B 1 362 ? 70.761 32.534 -39.175 1.00 16.85 362 LEU B N 1
ATOM 5765 C CA . LEU B 1 362 ? 71.388 33.625 -39.920 1.00 13.70 362 LEU B CA 1
ATOM 5766 C C . LEU B 1 362 ? 72.375 33.091 -40.944 1.00 17.87 362 LEU B C 1
ATOM 5767 O O . LEU B 1 362 ? 72.295 33.407 -42.136 1.00 17.40 362 LEU B O 1
ATOM 5772 N N . PHE B 1 363 ? 73.316 32.270 -40.495 1.00 16.70 363 PHE B N 1
ATOM 5773 C CA . PHE B 1 363 ? 74.396 31.833 -41.367 1.00 20.19 363 PHE B CA 1
ATOM 5774 C C . PHE B 1 363 ? 74.020 30.637 -42.226 1.00 25.92 363 PHE B C 1
ATOM 5775 O O . PHE B 1 363 ? 74.741 30.330 -43.182 1.00 25.62 363 PHE B O 1
ATOM 5783 N N . THR B 1 364 ? 72.934 29.941 -41.904 1.00 21.59 364 THR B N 1
ATOM 5784 C CA . THR B 1 364 ? 72.426 28.954 -42.841 1.00 23.18 364 THR B CA 1
ATOM 5785 C C . THR B 1 364 ? 71.717 29.631 -44.005 1.00 27.26 364 THR B C 1
ATOM 5786 O O . THR B 1 364 ? 71.929 29.258 -45.165 1.00 22.10 364 THR B O 1
ATOM 5790 N N . ARG B 1 365 ? 70.911 30.662 -43.720 1.00 24.80 365 ARG B N 1
ATOM 5791 C CA . ARG B 1 365 ? 70.197 31.361 -44.782 1.00 24.55 365 ARG B CA 1
ATOM 5792 C C . ARG B 1 365 ? 71.118 32.273 -45.582 1.00 28.81 365 ARG B C 1
ATOM 5793 O O . ARG B 1 365 ? 70.958 32.412 -46.797 1.00 25.11 365 ARG B O 1
ATOM 5801 N N . LEU B 1 366 ? 72.076 32.918 -44.925 1.00 22.04 366 LEU B N 1
ATOM 5802 C CA . LEU B 1 366 ? 72.957 33.892 -45.564 1.00 24.20 366 LEU B CA 1
ATOM 5803 C C . LEU B 1 366 ? 74.398 33.432 -45.383 1.00 25.80 366 LEU B C 1
ATOM 5804 O O . LEU B 1 366 ? 75.181 34.097 -44.694 1.00 28.23 366 LEU B O 1
ATOM 5809 N N . PRO B 1 367 ? 74.788 32.303 -45.984 1.00 28.35 367 PRO B N 1
ATOM 5810 C CA . PRO B 1 367 ? 76.159 31.810 -45.756 1.00 26.90 367 PRO B CA 1
ATOM 5811 C C . PRO B 1 367 ? 77.212 32.800 -46.200 1.00 27.37 367 PRO B C 1
ATOM 5812 O O . PRO B 1 367 ? 78.334 32.771 -45.681 1.00 32.29 367 PRO B O 1
ATOM 5816 N N . GLY B 1 368 ? 76.874 33.704 -47.112 1.00 23.28 368 GLY B N 1
ATOM 5817 C CA . GLY B 1 368 ? 77.810 34.726 -47.512 1.00 29.52 368 GLY B CA 1
ATOM 5818 C C . GLY B 1 368 ? 77.880 35.954 -46.633 1.00 27.01 368 GLY B C 1
ATOM 5819 O O . GLY B 1 368 ? 78.574 36.900 -47.008 1.00 25.11 368 GLY B O 1
ATOM 5820 N N . LEU B 1 369 ? 77.205 35.974 -45.477 1.00 26.97 369 LEU B N 1
ATOM 5821 C CA . LEU B 1 369 ? 77.163 37.166 -44.631 1.00 21.65 369 LEU B CA 1
ATOM 5822 C C . LEU B 1 369 ? 78.568 37.663 -44.330 1.00 24.72 369 LEU B C 1
ATOM 5823 O O . LEU B 1 369 ? 79.458 36.871 -44.001 1.00 27.72 369 LEU B O 1
ATOM 5828 N N . LYS B 1 370 ? 78.769 38.974 -44.448 1.00 22.33 370 LYS B N 1
ATOM 5829 C CA . LYS B 1 370 ? 80.088 39.535 -44.192 1.00 28.13 370 LYS B CA 1
ATOM 5830 C C . LYS B 1 370 ? 79.952 41.006 -43.836 1.00 27.79 370 LYS B C 1
ATOM 5831 O O . LYS B 1 370 ? 79.000 41.673 -44.240 1.00 22.30 370 LYS B O 1
ATOM 5837 N N . LEU B 1 371 ? 80.918 41.498 -43.073 1.00 21.36 371 LEU B N 1
ATOM 5838 C CA . LEU B 1 371 ? 80.921 42.898 -42.678 1.00 22.32 371 LEU B CA 1
ATOM 5839 C C . LEU B 1 371 ? 80.981 43.803 -43.903 1.00 23.03 371 LEU B C 1
ATOM 5840 O O . LEU B 1 371 ? 81.677 43.513 -44.877 1.00 31.28 371 LEU B O 1
ATOM 5845 N N . ALA B 1 372 ? 80.234 44.896 -43.865 1.00 20.30 372 ALA B N 1
ATOM 5846 C CA . ALA B 1 372 ? 80.331 45.860 -44.952 1.00 25.50 372 ALA B CA 1
ATOM 5847 C C . ALA B 1 372 ? 81.491 46.819 -44.735 1.00 39.20 372 ALA B C 1
ATOM 5848 O O . ALA B 1 372 ? 82.055 47.332 -45.705 1.00 37.06 372 ALA B O 1
ATOM 5850 N N . SER B 1 373 ? 81.861 47.062 -43.478 1.00 34.03 373 SER B N 1
ATOM 5851 C CA . SER B 1 373 ? 83.033 47.863 -43.148 1.00 42.13 373 SER B CA 1
ATOM 5852 C C . SER B 1 373 ? 84.127 46.950 -42.601 1.00 42.48 373 SER B C 1
ATOM 5853 O O . SER B 1 373 ? 84.283 45.815 -43.057 1.00 40.79 373 SER B O 1
ATOM 5856 N N . SER B 1 374 ? 84.886 47.427 -41.626 1.00 39.82 374 SER B N 1
ATOM 5857 C CA . SER B 1 374 ? 85.848 46.598 -40.923 1.00 38.12 374 SER B CA 1
ATOM 5858 C C . SER B 1 374 ? 85.571 46.707 -39.430 1.00 33.27 374 SER B C 1
ATOM 5859 O O . SER B 1 374 ? 84.919 47.647 -38.974 1.00 33.13 374 SER B O 1
ATOM 5862 N N . VAL B 1 375 ? 86.062 45.723 -38.670 1.00 31.05 375 VAL B N 1
ATOM 5863 C CA . VAL B 1 375 ? 85.871 45.740 -37.221 1.00 26.64 375 VAL B CA 1
ATOM 5864 C C . VAL B 1 375 ? 86.364 47.055 -36.635 1.00 28.95 375 VAL B C 1
ATOM 5865 O O . VAL B 1 375 ? 85.721 47.651 -35.765 1.00 30.81 375 VAL B O 1
ATOM 5869 N N . GLU B 1 376 ? 87.502 47.540 -37.137 1.00 32.58 376 GLU B N 1
ATOM 5870 C CA . GLU B 1 376 ? 88.119 48.761 -36.635 1.00 40.51 376 GLU B CA 1
ATOM 5871 C C . GLU B 1 376 ? 87.193 49.962 -36.785 1.00 31.43 376 GLU B C 1
ATOM 5872 O O . GLU B 1 376 ? 87.188 50.857 -35.936 1.00 35.82 376 GLU B O 1
ATOM 5878 N N . GLU B 1 377 ? 86.380 49.980 -37.829 1.00 27.51 377 GLU B N 1
ATOM 5879 C CA . GLU B 1 377 ? 85.496 51.102 -38.103 1.00 30.21 377 GLU B CA 1
ATOM 5880 C C . GLU B 1 377 ? 84.157 51.015 -37.383 1.00 30.97 377 GLU B C 1
ATOM 5881 O O . GLU B 1 377 ? 83.389 51.979 -37.432 1.00 28.27 377 GLU B O 1
ATOM 5887 N N . LEU B 1 378 ? 83.847 49.898 -36.729 1.00 28.80 378 LEU B N 1
ATOM 5888 C CA . LEU B 1 378 ? 82.589 49.810 -35.996 1.00 26.31 378 LEU B CA 1
ATOM 5889 C C . LEU B 1 378 ? 82.626 50.756 -34.801 1.00 28.81 378 LEU B C 1
ATOM 5890 O O . LEU B 1 378 ? 83.672 50.955 -34.173 1.00 30.32 378 LEU B O 1
ATOM 5895 N N . GLN B 1 379 ? 81.487 51.368 -34.507 1.00 29.53 379 GLN B N 1
ATOM 5896 C CA . GLN B 1 379 ? 81.397 52.357 -33.442 1.00 33.15 379 GLN B CA 1
ATOM 5897 C C . GLN B 1 379 ? 80.562 51.816 -32.300 1.00 31.04 379 GLN B C 1
ATOM 5898 O O . GLN B 1 379 ? 79.447 51.325 -32.517 1.00 24.31 379 GLN B O 1
ATOM 5904 N N . VAL B 1 380 ? 81.077 51.938 -31.113 1.00 24.32 380 VAL B N 1
ATOM 5905 C CA . VAL B 1 380 ? 80.331 51.585 -29.918 1.00 31.28 380 VAL B CA 1
ATOM 5906 C C . VAL B 1 380 ? 79.581 52.829 -29.468 1.00 35.49 380 VAL B C 1
ATOM 5907 O O . VAL B 1 380 ? 80.034 53.956 -29.683 1.00 33.90 380 VAL B O 1
ATOM 5911 N N . THR B 1 381 ? 78.399 52.643 -28.890 1.00 32.40 381 THR B N 1
ATOM 5912 C CA . THR B 1 381 ? 77.650 53.782 -28.384 1.00 36.06 381 THR B CA 1
ATOM 5913 C C . THR B 1 381 ? 78.188 54.186 -27.013 1.00 38.99 381 THR B C 1
ATOM 5914 O O . THR B 1 381 ? 78.750 53.370 -26.276 1.00 40.33 381 THR B O 1
ATOM 5918 N N . SER B 1 382 ? 78.031 55.459 -26.674 1.00 40.01 382 SER B N 1
ATOM 5919 C CA . SER B 1 382 ? 78.586 55.974 -25.431 1.00 38.14 382 SER B CA 1
ATOM 5920 C C . SER B 1 382 ? 77.522 56.737 -24.647 1.00 34.15 382 SER B C 1
ATOM 5921 O O . SER B 1 382 ? 76.495 57.162 -25.190 1.00 38.00 382 SER B O 1
ATOM 5924 N N . GLY B 1 383 ? 77.776 56.886 -23.347 1.00 39.15 383 GLY B N 1
ATOM 5925 C CA . GLY B 1 383 ? 76.812 57.510 -22.456 1.00 38.49 383 GLY B CA 1
ATOM 5926 C C . GLY B 1 383 ? 75.504 56.761 -22.343 1.00 39.62 383 GLY B C 1
ATOM 5927 O O . GLY B 1 383 ? 74.455 57.380 -22.125 1.00 39.14 383 GLY B O 1
ATOM 5928 N N . GLN B 1 384 ? 75.534 55.440 -22.506 1.00 36.70 384 GLN B N 1
ATOM 5929 C CA . GLN B 1 384 ? 74.343 54.610 -22.441 1.00 33.53 384 GLN B CA 1
ATOM 5930 C C . GLN B 1 384 ? 74.603 53.453 -21.502 1.00 31.99 384 GLN B C 1
ATOM 5931 O O . GLN B 1 384 ? 75.719 52.933 -21.452 1.00 32.66 384 GLN B O 1
ATOM 5937 N N . LEU B 1 385 ? 73.578 53.056 -20.754 1.00 29.40 385 LEU B N 1
ATOM 5938 C CA . LEU B 1 385 ? 73.604 51.733 -20.156 1.00 28.54 385 LEU B CA 1
ATOM 5939 C C . LEU B 1 385 ? 73.575 50.697 -21.267 1.00 36.27 385 LEU B C 1
ATOM 5940 O O . LEU B 1 385 ? 72.918 50.888 -22.294 1.00 36.43 385 LEU B O 1
ATOM 5945 N N . ASN B 1 386 ? 74.278 49.582 -21.035 1.00 32.47 386 ASN B N 1
ATOM 5946 C CA . ASN B 1 386 ? 74.576 48.554 -22.032 1.00 36.14 386 ASN B CA 1
ATOM 5947 C C . ASN B 1 386 ? 74.541 49.111 -23.453 1.00 43.17 386 ASN B C 1
ATOM 5948 O O . ASN B 1 386 ? 73.597 48.873 -24.216 1.00 45.14 386 ASN B O 1
ATOM 5953 N N . GLY B 1 387 ? 75.560 49.888 -23.802 1.00 42.89 387 GLY B N 1
ATOM 5954 C CA . GLY B 1 387 ? 75.687 50.346 -25.169 1.00 38.58 387 GLY B CA 1
ATOM 5955 C C . GLY B 1 387 ? 76.034 49.184 -26.078 1.00 38.92 387 GLY B C 1
ATOM 5956 O O . GLY B 1 387 ? 76.947 48.398 -25.793 1.00 35.32 387 GLY B O 1
ATOM 5957 N N . GLY B 1 388 ? 75.289 49.051 -27.159 1.00 44.72 388 GLY B N 1
ATOM 5958 C CA . GLY B 1 388 ? 75.652 48.158 -28.235 1.00 40.32 388 GLY B CA 1
ATOM 5959 C C . GLY B 1 388 ? 76.558 48.846 -29.230 1.00 44.04 388 GLY B C 1
ATOM 5960 O O . GLY B 1 388 ? 77.305 49.774 -28.902 1.00 48.54 388 GLY B O 1
ATOM 5961 N N . LEU B 1 389 ? 76.517 48.367 -30.456 1.00 33.72 389 LEU B N 1
ATOM 5962 C CA . LEU B 1 389 ? 77.085 49.132 -31.542 1.00 33.12 389 LEU B CA 1
ATOM 5963 C C . LEU B 1 389 ? 76.049 50.136 -32.000 1.00 28.38 389 LEU B C 1
ATOM 5964 O O . LEU B 1 389 ? 74.847 49.962 -31.786 1.00 35.14 389 LEU B O 1
ATOM 5969 N N A THR B 1 390 ? 76.524 51.207 -32.636 0.18 27.77 390 THR B N 1
ATOM 5970 N N B THR B 1 390 ? 76.528 51.207 -32.621 0.82 27.51 390 THR B N 1
ATOM 5971 C CA A THR B 1 390 ? 75.584 52.149 -33.231 0.18 29.57 390 THR B CA 1
ATOM 5972 C CA B THR B 1 390 ? 75.604 52.150 -33.237 0.82 29.47 390 THR B CA 1
ATOM 5973 C C A THR B 1 390 ? 74.906 51.548 -34.455 0.18 31.59 390 THR B C 1
ATOM 5974 C C B THR B 1 390 ? 74.905 51.532 -34.439 0.82 31.68 390 THR B C 1
ATOM 5975 O O A THR B 1 390 ? 73.753 51.887 -34.749 0.18 32.53 390 THR B O 1
ATOM 5976 O O B THR B 1 390 ? 73.738 51.840 -34.704 0.82 32.63 390 THR B O 1
ATOM 5983 N N . GLU B 1 391 ? 75.590 50.650 -35.162 1.00 27.17 391 GLU B N 1
ATOM 5984 C CA . GLU B 1 391 ? 75.009 49.922 -36.281 1.00 27.04 391 GLU B CA 1
ATOM 5985 C C . GLU B 1 391 ? 76.010 48.853 -36.701 1.00 29.03 391 GLU B C 1
ATOM 5986 O O . GLU B 1 391 ? 77.175 48.877 -36.299 1.00 24.63 391 GLU B O 1
ATOM 5992 N N . LEU B 1 392 ? 75.541 47.910 -37.516 1.00 21.84 392 LEU B N 1
ATOM 5993 C CA . LEU B 1 392 ? 76.376 46.807 -37.987 1.00 21.66 392 LEU B CA 1
ATOM 5994 C C . LEU B 1 392 ? 76.055 46.542 -39.449 1.00 18.30 392 LEU B C 1
ATOM 5995 O O . LEU B 1 392 ? 75.225 45.681 -39.776 1.00 19.47 392 LEU B O 1
ATOM 6000 N N . PRO B 1 393 ? 76.722 47.251 -40.364 1.00 23.04 393 PRO B N 1
ATOM 6001 C CA . PRO B 1 393 ? 76.422 47.101 -41.793 1.00 20.45 393 PRO B CA 1
ATOM 6002 C C . PRO B 1 393 ? 77.036 45.825 -42.359 1.00 24.36 393 PRO B C 1
ATOM 6003 O O . PRO B 1 393 ? 78.241 45.578 -42.240 1.00 22.92 393 PRO B O 1
ATOM 6007 N N . VAL B 1 394 ? 76.190 45.004 -42.973 1.00 18.62 394 VAL B N 1
ATOM 6008 C CA . VAL B 1 394 ? 76.625 43.741 -43.537 1.00 17.37 394 VAL B CA 1
ATOM 6009 C C . VAL B 1 394 ? 76.054 43.610 -44.944 1.00 21.19 394 VAL B C 1
ATOM 6010 O O . VAL B 1 394 ? 75.111 44.308 -45.330 1.00 20.02 394 VAL B O 1
ATOM 6014 N N . THR B 1 395 ? 76.662 42.708 -45.711 1.00 19.82 395 THR B N 1
ATOM 6015 C CA . THR B 1 395 ? 76.214 42.281 -47.030 1.00 23.74 395 THR B CA 1
ATOM 6016 C C . THR B 1 395 ? 76.183 40.756 -47.044 1.00 19.12 395 THR B C 1
ATOM 6017 O O . THR B 1 395 ? 76.713 40.108 -46.138 1.00 20.47 395 THR B O 1
ATOM 6021 N N . TRP B 1 396 ? 75.561 40.170 -48.069 1.00 18.66 396 TRP B N 1
ATOM 6022 C CA . TRP B 1 396 ? 75.469 38.697 -48.150 1.00 23.48 396 TRP B CA 1
ATOM 6023 C C . TRP B 1 396 ? 75.166 38.167 -49.549 1.00 27.45 396 TRP B C 1
ATOM 6024 O O . TRP B 1 396 ? 75.134 38.928 -50.512 1.00 29.28 396 TRP B O 1
#

InterPro domains:
  IPR001128 Cytochrome P450 [PF00067] (263-364)
  IPR002397 Cytochrome P450, B-class [PR00359] (138-154)
  IPR002397 Cytochrome P450, B-class [PR00359] (155-170)
  IPR002397 Cytochrome P450, B-class [PR00359] (191-213)
  IPR002397 Cytochrome P450, B-class [PR00359] (267-278)
  IPR002397 Cytochrome P450, B-class [PR00359] (287-314)
  IPR002397 Cytochrome P450, B-class [PR00359] (315-330)
  IPR002397 Cytochrome P450, B-class [PR00359] (336-345)
  IPR002397 Cytochrome P450, B-class [PR00359] (345-356)
  IPR036396 Cytochrome P450 superfamily [G3DSA:1.10.630.10] (8-396)
  IPR036396 Cytochrome P450 superfamily [SSF48264] (16-396)

Solvent-accessible surface area: 32605 Å² total; per-residue (Å²): 155,31,64,48,9,131,99,30,12,93,25,6,36,94,3,9,70,43,4,73,83,7,19,123,168,28,25,5,21,98,0,82,2,69,11,47,47,90,4,23,1,0,0,71,14,68,37,0,64,44,0,0,4,7,42,12,2,12,42,2,30,97,62,44,94,119,6,36,84,14,7,108,2,33,24,13,72,110,55,17,68,100,68,68,100,37,7,91,45,43,32,17,63,49,46,89,13,5,45,71,12,11,40,87,157,72,11,113,99,10,59,98,53,0,72,33,30,0,80,126,31,2,66,37,2,31,84,76,154,66,83,7,33,0,24,41,54,0,0,30,35,0,0,15,29,0,10,0,44,12,2,8,7,37,134,166,39,20,80,78,0,73,73,18,2,28,68,3,1,21,45,133,68,58,111,16,0,41,135,14,17,61,118,2,36,35,32,0,27,82,2,0,25,98,33,83,91,132,82,35,132,8,0,0,5,31,0,14,150,82,4,97,75,40,119,88,0,0,33,14,0,0,51,22,0,27,67,14,8,20,40,10,0,14,26,0,1,1,0,0,0,10,1,23,87,65,68,92,25,10,132,54,2,64,90,69,94,142,26,3,109,20,0,3,34,0,0,4,0,9,1,19,21,3,11,46,18,10,54,54,3,9,5,2,26,55,57,1,117,18,34,159,36,35,0,135,84,16,38,1,0,0,1,0,26,17,0,0,0,12,12,108,98,53,2,113,84,0,98,87,4,46,0,144,30,96,112,26,63,21,8,29,23,5,65,27,48,28,57,46,29,19,1,48,6,12,82,27,0,2,45,13,0,0,44,37,0,6,93,110,10,108,42,10,126,21,44,50,40,29,143,110,12,126,27,30,57,26,77,24,66,24,1,3,85,82,0,29,0,35,66,169,21,63,48,10,120,105,28,11,90,25,5,40,110,12,7,66,42,4,105,74,5,20,129,172,29,21,4,20,82,0,80,5,71,8,46,46,92,3,22,0,0,0,71,10,68,36,0,81,48,0,0,2,7,42,8,2,11,46,2,30,97,66,43,95,114,6,35,83,16,6,104,3,28,23,10,70,96,63,22,73,97,71,68,106,40,8,90,46,43,30,16,61,48,42,85,21,2,36,75,16,11,30,86,161,79,9,116,106,16,59,93,57,0,63,32,27,0,84,127,33,1,70,36,3,31,86,78,155,72,84,8,36,0,28,39,59,0,0,26,34,0,0,16,33,0,9,0,45,12,1,11,5,39,135,162,42,20,86,70,0,67,76,18,4,33,70,1,1,29,33,145,56,62,132,10,0,40,126,7,26,60,98,0,40,36,30,0,32,81,3,0,24,102,32,80,88,133,90,36,128,10,0,0,4,41,0,14,149,85,7,97,66,43,112,94,0,0,40,14,0,0,52,25,0,32,69,15,7,24,43,10,0,17,26,0,0,1,0,0,0,10,2,24,87,70,73,93,19,12,138,55,3,66,93,64,104,133,27,3,98,24,0,3,35,0,0,3,0,9,1,18,24,3,12,42,17,11,49,56,6,8,4,3,25,61,54,2,123,14,38,158,37,32,0,135,85,18,38,2,0,0,1,0,26,18,0,0,0,20,10,106,99,49,2,110,85,4,122,91,5,44,0,134,30,94,113,27,68,17,9,28,25,6,60,24,48,26,56,46,26,21,0,50,6,12,81,21,0,1,39,9,0,0,46,36,0,5,94,97,10,106,43,11,119,13,46,43,45,31,149,118,12,121,26,35,66,33,72,24,68,24,5,3,77,76,0,22,0,38,66

Nearest PDB structures (foldseek):
  7shi-assembly2_B  TM=1.001E+00  e=4.151E-68  Streptomyces nodosus
  2x9p-assembly1_A  TM=9.429E-01  e=3.976E-39  Streptomyces natalensis
  5foi-assembly2_B  TM=8.831E-01  e=2.041E-26  Micromonospora griseorubida
  7qan-assembly1_AAA  TM=8.703E-01  e=1.322E-25  Micromonospora maris AB-18-032
  8w72-assembly1_A  TM=8.556E-01  e=4.743E-24  Streptomyces sp.

Organism: NCBI:txid40318

Foldseek 3Di:
DFAEFDFFALFFLAAHPVLVVVLVVFQWDWHQAQQGFIAIEGFADVVLQVVLADLQKFLEALDLVPFTDRFLAVVLSVLYYNDRVVRVVVLVVLCVLQLVCAPPVNLVVLQVVLLVLQVVLLVVVQPDDAQDFCLVSHLQSSLQRSLCVQAVPDPVRSPCPVVLLQQCFFRPDHVSNVVSLVVQLVVQLVVLVVCCVVPDNHSSVSSVVVPVHSSVSRNSSSVSSSVGRLVLSLLLQLLLQVCQVVVVLLVVVLVDVVLLLLLSLLSLLGSARNGFQFAHWIFGCAWDDDRNDIRHGSHIHTYGQNSNSQRCVVDPVSSDRDSPDPPRPRCSQPDDSRGNSCVSNSSSSSSSNSNVNCVVVVVKHFPDDSSPFAFDTSTRSTHTPTTGIDD/DAAEQDQFALFFLAAHPVLVVVLVPFQWGWYQAQQGFIFIEGFADVVLQVVLPDLQKFLEALCLVPFTDRFQAPVLSVLYYNDRVVRVVVLVVLCVLQLVCQPPVNLVVLQVVLLVLQVVLLVVVQPDPAQDFCLVSHLQSSQLVSLCVQAVPDPVPSPCVVVLLQQCFFRPDHVSNVVSVCVQLVVQLVVLVVCLVVPDNHSSVSSVVPPVRSSVSSVSSSVSSSVGRLVLSQLLQLLLVVCQVVVVLLVVVLVDVVLLLLLLLLSLLRSGRNGFQFAHWIFGCAWDDDRNDIRHGSHTYTYGQNSNSQRCVPDPVSSDRDSPDPPRPRCSQPDDSRGNSCVSNSSSSSSSSSNVNCVVCVVKHFPDHSSPWAWDGSTRSTHTPTTTIDD

Sequence (782 aa):
PPPSLEDAAPSVLRLSPLLRELQMRRAPVTKIRTPAGDEGWLVTRHAELKQLLHDERLARAHADPANAPRYVKSPLMDLLIMDDVEAARAAHAELRTLLTPQFSARRVLNMMPMVEGIAEQILNGFAAQEQPADLRGNFSLPYSLTVLCALIGIPLQEQGQLLAVLGEMATLNDDAESVARSQAKLFGLLTDLAGRKRAEPGDDVISRLCETVPEDERIGPIAASLLFAGLDSVATHVDLGVVLFTQYPDQLKEALADEKLMRSGVEEILRAAKAGGSGAALPRYATDDIEIADVTIRTGDLVLLDFTLVNFDEAVFDDADLFDIRRSPNEHLTFGHGMWHCIGAPLARMMLKTAYTQLFTRLPGLKLASSVEELQVTSGQLNGGLTTELPVTWPPPSLEDAAPSVLRLSPLLRELQMRRAPVTKIRTPAGDEGWLVTRHAELKQLLHDERLARAHADPANAPRYVKSPLMDLLIMDDVEAARAAHAELRTLLTPQFSARRVLNMMPMVEGIAEQILNGFAAQEQPADLRGNFSLPYSLTVLCALIGIPLQEQGQLLAVLGEMATLNDDAESVARSQAKLFGLLTDLAGRKRAEPGDDVISRLCETVPEDERIGPIAASLLFAGLDSVATHVDLGVVLFTQYPDQLKEALADEKLMRSGVEEILRAAKAGGSGAALPRYATDDIEIADVTIRTGDLVLLDFTLVNFDEAVFDDADLFDIRRSPNEHLTFGHGMWHCIGAPLARMMLKTAYTQLFTRLPGLKLASSVEELQVTSGQLNGGLTTELPVTW